Protein 1HM9 (pdb70)

Foldseek 3Di:
DEEEEEEQADPLVQAVDLDRQQQDDAQAGGLLVLVVQLVCLVPHPAYEYEHERCSVVVCVPDVDSHHYFYDPDCQELLVSVVSCCVPQAPDWDKYKYAYSQLNLAHSVNVVVQVVVCVVVVAQKEFEKEFDQQCAQFWAFDADPVRATQFTHGNQQDDPVRNRHGIGGLRIMMHGSHLLVVLSVPFFLPGSSSGGYSRVSSNVCVVVVTGYYYHYDPDRLSSQGDSYVVSSVSSNQVVLLVQVVVVVVQAEAECDSSAERHHDQEAEHHLEYEYGQAHEHDDEYYEHNEYEYHQEHEYCEYAYYCEYEANEYAYQEYHYHQEYADDCEYEEHQEYAEANEYHYHCEYEENEYAEACEYEHECEYHYQEYYYYLEYAAYQEYEAADDPPGGAYDYEYYCEYEAANEYHYPDEYEAANEYEHHNYYHDYYHYHPYYHYHHDDDDDDPPPCVVDPVDPVND/DEEEEEEQADPLVQAVDPDRQQQDDAQAGGLLVLVVQLVVLVVHPAYEYEHEHPSVVVCPPCVPVHHYFYDPDCQELLVSVVSCCVPQAPDWDKYKYAYSQLNLAHSVNVVVQVVVCVVVVAQKEFEKEFDQQCAQFWAFDADPVRATQFTHGNQQDDPVRNRHGIGGLRIMMHGRNLLVVLSVPFFLPGSVSGGYSRCSSNVCVVVVTGYYYHYDPDRLSSQGDSYVVSSVSSNQVVLLVQVVVVVVQAEAECDSSAERHGDQEAEHHLEYEYGQAHEHDDEYYEANEYEYHQEHEYCEYAYYCEYEANEYAYQEYHYYQEYADDCEYEEHQEYAEANEYHAHCEYEENEYAEACEYEHECEYHYQEYYYYLEYAAYQEYEAADDPPGGAYDYEYYCEYEAHNEYHYPPEYEAANEYEHHNYYHDYYHYHPYYHYHHDDDDDDPPPCVVDPVDPVND

Structure (mmCIF, N/CA/C/O backbone):
data_1HM9
#
_entry.id   1HM9
#
_cell.length_a   89.509
_cell.length_b   89.509
_cell.length_c   278.753
_cell.angle_alpha   90.00
_cell.angle_beta   90.00
_cell.angle_gamma   120.00
#
_symmetry.space_group_name_H-M   'H 3'
#
loop_
_entity.id
_entity.type
_entity.pdbx_description
1 polymer 'UDP-N-ACETYLGLUCOSAMINE-1-PHOSPHATE URIDYLTRANSFERASE'
2 non-polymer 'CALCIUM ION'
3 non-polymer 'ACETYL COENZYME *A'
4 non-polymer URIDINE-DIPHOSPHATE-N-ACETYLGLUCOSAMINE
5 water water
#
loop_
_atom_site.group_PDB
_atom_site.id
_atom_site.type_symbol
_atom_site.label_atom_id
_atom_site.label_alt_id
_atom_site.label_comp_id
_atom_site.label_asym_id
_atom_site.label_entity_id
_atom_site.label_seq_id
_atom_site.pdbx_PDB_ins_code
_atom_site.Cartn_x
_atom_site.Cartn_y
_atom_site.Cartn_z
_atom_site.occupancy
_atom_site.B_iso_or_equiv
_atom_site.auth_seq_id
_atom_site.auth_comp_id
_atom_site.auth_asym_id
_atom_site.auth_atom_id
_atom_site.pdbx_PDB_model_num
ATOM 1 N N . SER A 1 11 ? 25.033 16.598 -46.068 1.00 33.12 2 SER A N 1
ATOM 2 C CA . SER A 1 11 ? 25.219 17.355 -44.790 1.00 32.25 2 SER A CA 1
ATOM 3 C C . SER A 1 11 ? 24.936 18.839 -44.933 1.00 31.36 2 SER A C 1
ATOM 4 O O . SER A 1 11 ? 25.224 19.448 -45.969 1.00 28.06 2 SER A O 1
ATOM 7 N N . ASN A 1 12 ? 24.363 19.404 -43.875 1.00 29.89 3 ASN A N 1
ATOM 8 C CA . ASN A 1 12 ? 24.042 20.823 -43.810 1.00 29.39 3 ASN A CA 1
ATOM 9 C C . ASN A 1 12 ? 24.926 21.431 -42.721 1.00 25.44 3 ASN A C 1
ATOM 10 O O . ASN A 1 12 ? 25.111 20.840 -41.657 1.00 23.08 3 ASN A O 1
ATOM 15 N N . PHE A 1 13 ? 25.479 22.605 -42.988 1.00 21.51 4 PHE A N 1
ATOM 16 C CA . PHE A 1 13 ? 26.302 23.272 -41.997 1.00 20.60 4 PHE A CA 1
ATOM 17 C C . PHE A 1 13 ? 25.742 24.667 -41.828 1.00 18.08 4 PHE A C 1
ATOM 18 O O . PHE A 1 13 ? 25.037 25.160 -42.699 1.00 18.24 4 PHE A O 1
ATOM 26 N N . ALA A 1 14 ? 26.072 25.316 -40.719 1.00 19.30 5 ALA A N 1
ATOM 27 C CA . ALA A 1 14 ? 25.577 26.659 -40.501 1.00 17.93 5 ALA A CA 1
ATOM 28 C C . ALA A 1 14 ? 26.663 27.521 -39.874 1.00 17.70 5 ALA A C 1
ATOM 29 O O . ALA A 1 14 ? 27.387 27.082 -38.974 1.00 18.65 5 ALA A O 1
ATOM 31 N N . ILE A 1 15 ? 26.795 28.732 -40.401 1.00 17.02 6 ILE A N 1
ATOM 32 C CA . ILE A 1 15 ? 27.758 29.714 -39.914 1.00 17.47 6 ILE A CA 1
ATOM 33 C C . ILE A 1 15 ? 26.930 30.930 -39.476 1.00 17.76 6 ILE A C 1
ATOM 34 O O . ILE A 1 15 ? 26.144 31.473 -40.261 1.00 17.22 6 ILE A O 1
ATOM 39 N N . ILE A 1 16 ? 27.073 31.322 -38.213 1.00 18.74 7 ILE A N 1
ATOM 40 C CA . ILE A 1 16 ? 26.356 32.486 -37.688 1.00 18.06 7 ILE A CA 1
ATOM 41 C C . ILE A 1 16 ? 27.388 33.582 -37.425 1.00 17.54 7 ILE A C 1
ATOM 42 O O . ILE A 1 16 ? 28.347 33.381 -36.656 1.00 18.90 7 ILE A O 1
ATOM 47 N N . LEU A 1 17 ? 27.196 34.737 -38.057 1.00 17.92 8 LEU A N 1
ATOM 48 C CA . LEU A 1 17 ? 28.135 35.851 -37.893 1.00 19.09 8 LEU A CA 1
ATOM 49 C C . LEU A 1 17 ? 27.742 36.721 -36.711 1.00 20.75 8 LEU A C 1
ATOM 50 O O . LEU A 1 17 ? 26.712 37.389 -36.759 1.00 21.86 8 LEU A O 1
ATOM 55 N N . ALA A 1 18 ? 28.582 36.762 -35.682 1.00 20.98 9 ALA A N 1
ATOM 56 C CA . ALA A 1 18 ? 28.236 37.525 -34.482 1.00 22.40 9 ALA A CA 1
ATOM 57 C C . ALA A 1 18 ? 29.430 38.203 -33.828 1.00 26.35 9 ALA A C 1
ATOM 58 O O . ALA A 1 18 ? 29.463 38.379 -32.602 1.00 25.99 9 ALA A O 1
ATOM 60 N N . ALA A 1 19 ? 30.396 38.611 -34.642 1.00 26.46 10 ALA A N 1
ATOM 61 C CA . ALA A 1 19 ? 31.606 39.209 -34.103 1.00 27.13 10 ALA A CA 1
ATOM 62 C C . ALA A 1 19 ? 31.740 40.698 -34.348 1.00 26.69 10 ALA A C 1
ATOM 63 O O . ALA A 1 19 ? 32.677 41.318 -33.845 1.00 28.80 10 ALA A O 1
ATOM 65 N N . GLY A 1 20 ? 30.805 41.266 -35.108 1.00 27.65 11 GLY A N 1
ATOM 66 C CA . GLY A 1 20 ? 30.846 42.683 -35.438 1.00 29.27 11 GLY A CA 1
ATOM 67 C C . GLY A 1 20 ? 30.778 43.641 -34.263 1.00 31.32 11 GLY A C 1
ATOM 68 O O . GLY A 1 20 ? 30.214 43.326 -33.216 1.00 30.18 11 GLY A O 1
ATOM 69 N N . LYS A 1 21 ? 31.337 44.836 -34.449 1.00 32.96 12 LYS A N 1
ATOM 70 C CA . LYS A 1 21 ? 31.353 45.836 -33.386 1.00 35.20 12 LYS A CA 1
ATOM 71 C C . LYS A 1 21 ? 30.006 46.518 -33.091 1.00 33.73 12 LYS A C 1
ATOM 72 O O . LYS A 1 21 ? 29.776 46.965 -31.967 1.00 34.45 12 LYS A O 1
ATOM 78 N N . GLY A 1 22 ? 29.124 46.589 -34.086 1.00 32.47 13 GLY A N 1
ATOM 79 C CA . GLY A 1 22 ? 27.821 47.214 -33.887 1.00 28.56 13 GLY A CA 1
ATOM 80 C C . GLY A 1 22 ? 27.911 48.668 -33.452 1.00 27.62 13 GLY A C 1
ATOM 81 O O . GLY A 1 22 ? 27.123 49.141 -32.638 1.00 23.54 13 GLY A O 1
ATOM 82 N N . THR A 1 23 ? 28.862 49.392 -34.024 1.00 25.55 14 THR A N 1
ATOM 83 C CA . THR A 1 23 ? 29.070 50.785 -33.648 1.00 26.63 14 THR A CA 1
ATOM 84 C C . THR A 1 23 ? 27.778 51.589 -33.654 1.00 25.54 14 THR A C 1
ATOM 85 O O . THR A 1 23 ? 27.530 52.391 -32.750 1.00 23.41 14 THR A O 1
ATOM 89 N N . ARG A 1 24 ? 26.960 51.341 -34.670 1.00 22.91 15 ARG A N 1
ATOM 90 C CA . ARG A 1 24 ? 25.709 52.045 -34.840 1.00 24.41 15 ARG A CA 1
ATOM 91 C C . ARG A 1 24 ? 24.732 51.783 -33.682 1.00 22.48 15 ARG A C 1
ATOM 92 O O . ARG A 1 24 ? 23.792 52.556 -33.454 1.00 20.92 15 ARG A O 1
ATOM 107 N N . MET A 1 25 ? 24.975 50.719 -32.918 1.00 21.38 16 MET A N 1
ATOM 108 C CA . MET A 1 25 ? 24.108 50.425 -31.788 1.00 22.03 16 MET A CA 1
ATOM 109 C C . MET A 1 25 ? 24.414 51.346 -30.599 1.00 23.53 16 MET A C 1
ATOM 110 O O . MET A 1 25 ? 23.576 51.527 -29.708 1.00 22.90 16 MET A O 1
ATOM 115 N N . LYS A 1 26 ? 25.619 51.912 -30.589 1.00 22.17 17 LYS A N 1
ATOM 116 C CA . LYS A 1 26 ? 26.048 52.805 -29.511 1.00 23.25 17 LYS A CA 1
ATOM 117 C C . LYS A 1 26 ? 25.795 52.152 -28.187 1.00 22.88 17 LYS A C 1
ATOM 118 O O . LYS A 1 26 ? 25.096 52.689 -27.320 1.00 22.43 17 LYS A O 1
ATOM 124 N N . SER A 1 27 ? 26.403 50.989 -28.028 1.00 21.12 18 SER A N 1
ATOM 125 C CA . SER A 1 27 ? 26.212 50.199 -26.842 1.00 23.07 18 SER A CA 1
ATOM 126 C C . SER A 1 27 ? 27.467 49.433 -26.446 1.00 23.93 18 SER A C 1
ATOM 127 O O . SER A 1 27 ? 28.258 49.031 -27.303 1.00 24.03 18 SER A O 1
ATOM 130 N N . ASP A 1 28 ? 27.641 49.227 -25.145 1.00 23.53 19 ASP A N 1
ATOM 131 C CA . ASP A 1 28 ? 28.787 48.464 -24.669 1.00 27.43 19 ASP A CA 1
ATOM 132 C C . ASP A 1 28 ? 28.432 46.989 -24.715 1.00 25.90 19 ASP A C 1
ATOM 133 O O . ASP A 1 28 ? 29.284 46.106 -24.517 1.00 24.00 19 ASP A O 1
ATOM 138 N N . LEU A 1 29 ? 27.155 46.722 -24.956 1.00 24.79 20 LEU A N 1
ATOM 139 C CA . LEU A 1 29 ? 26.710 45.342 -25.069 1.00 24.59 20 LEU A CA 1
ATOM 140 C C . LEU A 1 29 ? 26.759 44.991 -26.541 1.00 23.60 20 LEU A C 1
ATOM 141 O O . LEU A 1 29 ? 26.197 45.720 -27.374 1.00 26.03 20 LEU A O 1
ATOM 146 N N . PRO A 1 30 ? 27.429 43.878 -26.884 1.00 22.41 21 PRO A N 1
ATOM 147 C CA . PRO A 1 30 ? 27.539 43.426 -28.267 1.00 21.44 21 PRO A CA 1
ATOM 148 C C . PRO A 1 30 ? 26.140 43.451 -28.901 1.00 19.65 21 PRO A C 1
ATOM 149 O O . PRO A 1 30 ? 25.170 42.986 -28.305 1.00 19.13 21 PRO A O 1
ATOM 153 N N . LYS A 1 31 ? 26.050 43.974 -30.114 1.00 18.75 22 LYS A N 1
ATOM 154 C CA . LYS A 1 31 ? 24.768 44.087 -30.803 1.00 17.58 22 LYS A CA 1
ATOM 155 C C . LYS A 1 31 ? 23.903 42.824 -30.794 1.00 18.46 22 LYS A C 1
ATOM 156 O O . LYS A 1 31 ? 22.725 42.891 -30.459 1.00 18.12 22 LYS A O 1
ATOM 162 N N . VAL A 1 32 ? 24.475 41.674 -31.142 1.00 18.00 23 VAL A N 1
ATOM 163 C CA . VAL A 1 32 ? 23.662 40.460 -31.202 1.00 16.88 23 VAL A CA 1
ATOM 164 C C . VAL A 1 32 ? 23.080 40.035 -29.858 1.00 16.81 23 VAL A C 1
ATOM 165 O O . VAL A 1 32 ? 22.200 39.196 -29.834 1.00 16.77 23 VAL A O 1
ATOM 169 N N . LEU A 1 33 ? 23.550 40.608 -28.753 1.00 15.25 24 LEU A N 1
ATOM 170 C CA . LEU A 1 33 ? 23.017 40.239 -27.436 1.00 16.24 24 LEU A CA 1
ATOM 171 C C . LEU A 1 33 ? 21.826 41.112 -26.991 1.00 15.72 24 LEU A C 1
ATOM 172 O O . LEU A 1 33 ? 21.179 40.815 -25.967 1.00 15.75 24 LEU A O 1
ATOM 177 N N . HIS A 1 34 ? 21.520 42.168 -27.758 1.00 13.35 25 HIS A N 1
ATOM 178 C CA . HIS A 1 34 ? 20.375 43.002 -27.437 1.00 14.58 25 HIS A CA 1
ATOM 179 C C . HIS A 1 34 ? 19.132 42.128 -27.575 1.00 12.58 25 HIS A C 1
ATOM 180 O O . HIS A 1 34 ? 18.982 41.359 -28.520 1.00 13.27 25 HIS A O 1
ATOM 187 N N . LYS A 1 35 ? 18.241 42.249 -26.611 1.00 12.68 26 LYS A N 1
ATOM 188 C CA . LYS A 1 35 ? 17.041 41.424 -26.599 1.00 13.16 26 LYS A CA 1
ATOM 189 C C . LYS A 1 35 ? 15.851 41.893 -27.434 1.00 12.13 26 LYS A C 1
ATOM 190 O O . LYS A 1 35 ? 15.628 43.087 -27.634 1.00 14.46 26 LYS A O 1
ATOM 198 N N . VAL A 1 36 ? 15.100 40.910 -27.925 1.00 11.46 27 VAL A N 1
ATOM 199 C CA . VAL A 1 36 ? 13.878 41.118 -28.690 1.00 12.23 27 VAL A CA 1
ATOM 200 C C . VAL A 1 36 ? 12.905 40.121 -28.067 1.00 9.34 27 VAL A C 1
ATOM 201 O O . VAL A 1 36 ? 13.131 38.916 -28.106 1.00 13.90 27 VAL A O 1
ATOM 205 N N . ALA A 1 37 ? 11.853 40.634 -27.443 1.00 11.91 28 ALA A N 1
ATOM 206 C CA . ALA A 1 37 ? 10.829 39.806 -26.806 1.00 14.14 28 ALA A CA 1
ATOM 207 C C . ALA A 1 37 ? 11.412 38.845 -25.780 1.00 14.99 28 ALA A C 1
ATOM 208 O O . ALA A 1 37 ? 11.000 37.683 -25.684 1.00 15.04 28 ALA A O 1
ATOM 210 N N . GLY A 1 38 ? 12.408 39.321 -25.044 1.00 15.25 29 GLY A N 1
ATOM 211 C CA . GLY A 1 38 ? 12.963 38.515 -23.972 1.00 16.03 29 GLY A CA 1
ATOM 212 C C . GLY A 1 38 ? 14.229 37.702 -24.144 1.00 17.51 29 GLY A C 1
ATOM 213 O O . GLY A 1 38 ? 14.749 37.210 -23.141 1.00 16.09 29 GLY A O 1
ATOM 214 N N . ILE A 1 39 ? 14.681 37.500 -25.383 1.00 14.06 30 ILE A N 1
ATOM 215 C CA . ILE A 1 39 ? 15.931 36.780 -25.618 1.00 14.06 30 ILE A CA 1
ATOM 216 C C . ILE A 1 39 ? 16.760 37.538 -26.644 1.00 14.16 30 ILE A C 1
ATOM 217 O O . ILE A 1 39 ? 16.223 38.344 -27.424 1.00 14.58 30 ILE A O 1
ATOM 222 N N . SER A 1 40 ? 18.072 37.298 -26.656 1.00 14.01 31 SER A N 1
ATOM 223 C CA . SER A 1 40 ? 18.938 38.001 -27.601 1.00 12.64 31 SER A CA 1
ATOM 224 C C . SER A 1 40 ? 18.598 37.743 -29.057 1.00 15.43 31 SER A C 1
ATOM 225 O O . SER A 1 40 ? 18.057 36.693 -29.408 1.00 13.90 31 SER A O 1
ATOM 228 N N . MET A 1 41 ? 18.926 38.704 -29.916 1.00 15.52 32 MET A N 1
ATOM 229 C CA . MET A 1 41 ? 18.675 38.508 -31.336 1.00 14.32 32 MET A CA 1
ATOM 230 C C . MET A 1 41 ? 19.398 37.221 -31.722 1.00 16.14 32 MET A C 1
ATOM 231 O O . MET A 1 41 ? 18.855 36.398 -32.461 1.00 16.97 32 MET A O 1
ATOM 236 N N . LEU A 1 42 ? 20.614 37.042 -31.199 1.00 14.88 33 LEU A N 1
ATOM 237 C CA . LEU A 1 42 ? 21.413 35.857 -31.517 1.00 16.71 33 LEU A CA 1
ATOM 238 C C . LEU A 1 42 ? 20.659 34.568 -31.203 1.00 17.22 33 LEU A C 1
ATOM 239 O O . LEU A 1 42 ? 20.707 33.597 -31.979 1.00 15.03 33 LEU A O 1
ATOM 244 N N . GLU A 1 43 ? 19.960 34.542 -30.075 1.00 16.22 34 GLU A N 1
ATOM 245 C CA . GLU A 1 43 ? 19.199 33.344 -29.750 1.00 17.36 34 GLU A CA 1
ATOM 246 C C . GLU A 1 43 ? 18.036 33.126 -30.713 1.00 16.97 34 GLU A C 1
ATOM 247 O O . GLU A 1 43 ? 17.713 31.978 -31.022 1.00 17.98 34 GLU A O 1
ATOM 253 N N . HIS A 1 44 ? 17.402 34.191 -31.204 1.00 12.81 35 HIS A N 1
ATOM 254 C CA . HIS A 1 44 ? 16.313 33.980 -32.164 1.00 15.09 35 HIS A CA 1
ATOM 255 C C . HIS A 1 44 ? 16.931 33.343 -33.414 1.00 16.48 35 HIS A C 1
ATOM 256 O O . HIS A 1 44 ? 16.367 32.413 -33.993 1.00 15.72 35 HIS A O 1
ATOM 263 N N . VAL A 1 45 ? 18.091 33.855 -33.820 1.00 15.04 36 VAL A N 1
ATOM 264 C CA . VAL A 1 45 ? 18.792 33.312 -34.994 1.00 16.63 36 VAL A CA 1
ATOM 265 C C . VAL A 1 45 ? 19.156 31.848 -34.741 1.00 15.43 36 VAL A C 1
ATOM 266 O O . VAL A 1 45 ? 18.958 30.992 -35.608 1.00 17.03 36 VAL A O 1
ATOM 270 N N . PHE A 1 46 ? 19.681 31.537 -33.562 1.00 15.93 37 PHE A N 1
ATOM 271 C CA A PHE A 1 46 ? 20.020 30.150 -33.231 0.50 15.93 37 PHE A CA 1
ATOM 272 C CA B PHE A 1 46 ? 20.022 30.155 -33.277 0.50 16.76 37 PHE A CA 1
ATOM 273 C C . PHE A 1 46 ? 18.789 29.261 -33.374 1.00 16.01 37 PHE A C 1
ATOM 274 O O . PHE A 1 46 ? 18.860 28.142 -33.896 1.00 15.74 37 PHE A O 1
ATOM 289 N N . ARG A 1 47 ? 17.651 29.739 -32.878 1.00 15.89 38 ARG A N 1
ATOM 290 C CA . ARG A 1 47 ? 16.438 28.927 -32.965 1.00 16.40 38 ARG A CA 1
ATOM 291 C C . ARG A 1 47 ? 16.042 28.672 -34.422 1.00 16.65 38 ARG A C 1
ATOM 292 O O . ARG A 1 47 ? 15.590 27.587 -34.774 1.00 15.79 38 ARG A O 1
ATOM 300 N N . SER A 1 48 ? 16.195 29.674 -35.276 1.00 14.73 39 SER A N 1
ATOM 301 C CA . SER A 1 48 ? 15.848 29.462 -36.677 1.00 17.16 39 SER A CA 1
ATOM 302 C C . SER A 1 48 ? 16.827 28.484 -37.345 1.00 15.97 39 SER A C 1
ATOM 303 O O . SER A 1 48 ? 16.419 27.605 -38.095 1.00 17.99 39 SER A O 1
ATOM 306 N N . VAL A 1 49 ? 18.117 28.654 -37.067 1.00 16.49 40 VAL A N 1
ATOM 307 C CA . VAL A 1 49 ? 19.148 27.791 -37.641 1.00 15.91 40 VAL A CA 1
ATOM 308 C C . VAL A 1 49 ? 18.848 26.343 -37.247 1.00 18.59 40 VAL A C 1
ATOM 309 O O . VAL A 1 49 ? 19.011 25.424 -38.046 1.00 21.30 40 VAL A O 1
ATOM 313 N N . GLY A 1 50 ? 18.363 26.158 -36.025 1.00 18.84 41 GLY A N 1
ATOM 314 C CA . GLY A 1 50 ? 18.040 24.830 -35.559 1.00 20.50 41 GLY A CA 1
ATOM 315 C C . GLY A 1 50 ? 17.082 24.050 -36.440 1.00 20.80 41 GLY A C 1
ATOM 316 O O . GLY A 1 50 ? 17.127 22.806 -36.464 1.00 20.63 41 GLY A O 1
ATOM 317 N N . ALA A 1 51 ? 16.234 24.763 -37.179 1.00 20.30 42 ALA A N 1
ATOM 318 C CA . ALA A 1 51 ? 15.234 24.137 -38.041 1.00 21.39 42 ALA A CA 1
ATOM 319 C C . ALA A 1 51 ? 15.807 23.362 -39.214 1.00 24.13 42 ALA A C 1
ATOM 320 O O . ALA A 1 51 ? 15.151 22.457 -39.731 1.00 24.33 42 ALA A O 1
ATOM 322 N N . ILE A 1 52 ? 17.011 23.717 -39.654 1.00 22.05 43 ILE A N 1
ATOM 323 C CA . ILE A 1 52 ? 17.604 23.017 -40.782 1.00 23.57 43 ILE A CA 1
ATOM 324 C C . ILE A 1 52 ? 18.486 21.875 -40.284 1.00 24.88 43 ILE A C 1
ATOM 325 O O . ILE A 1 52 ? 19.149 21.205 -41.079 1.00 24.18 43 ILE A O 1
ATOM 330 N N . GLN A 1 53 ? 18.489 21.668 -38.970 1.00 24.45 44 GLN A N 1
ATOM 331 C CA . GLN A 1 53 ? 19.259 20.601 -38.344 1.00 28.43 44 GLN A CA 1
ATOM 332 C C . GLN A 1 53 ? 20.653 20.385 -38.907 1.00 29.12 44 GLN A C 1
ATOM 333 O O . GLN A 1 53 ? 20.996 19.297 -39.380 1.00 29.14 44 GLN A O 1
ATOM 339 N N . PRO A 1 54 ? 21.498 21.416 -38.821 1.00 27.21 45 PRO A N 1
ATOM 340 C CA . PRO A 1 54 ? 22.861 21.305 -39.339 1.00 25.48 45 PRO A CA 1
ATOM 341 C C . PRO A 1 54 ? 23.700 20.298 -38.567 1.00 25.37 45 PRO A C 1
ATOM 342 O O . PRO A 1 54 ? 23.540 20.156 -37.356 1.00 25.71 45 PRO A O 1
ATOM 346 N N . GLU A 1 55 ? 24.590 19.606 -39.275 1.00 22.94 46 GLU A N 1
ATOM 347 C CA . GLU A 1 55 ? 25.477 18.643 -38.652 1.00 24.85 46 GLU A CA 1
ATOM 348 C C . GLU A 1 55 ? 26.538 19.391 -37.870 1.00 25.90 46 GLU A C 1
ATOM 349 O O . GLU A 1 55 ? 27.137 18.866 -36.932 1.00 27.09 46 GLU A O 1
ATOM 355 N N . LYS A 1 56 ? 26.776 20.633 -38.262 1.00 25.07 47 LYS A N 1
ATOM 356 C CA A LYS A 1 56 ? 27.749 21.453 -37.564 0.50 25.31 47 LYS A CA 1
ATOM 357 C CA B LYS A 1 56 ? 27.777 21.462 -37.608 0.50 24.66 47 LYS A CA 1
ATOM 358 C C . LYS A 1 56 ? 27.305 22.907 -37.608 1.00 24.35 47 LYS A C 1
ATOM 359 O O . LYS A 1 56 ? 26.828 23.402 -38.633 1.00 23.18 47 LYS A O 1
ATOM 370 N N . THR A 1 57 ? 27.431 23.571 -36.469 1.00 24.34 48 THR A N 1
ATOM 371 C CA . THR A 1 57 ? 27.049 24.963 -36.372 1.00 25.67 48 THR A CA 1
ATOM 372 C C . THR A 1 57 ? 28.264 25.709 -35.844 1.00 28.27 48 THR A C 1
ATOM 373 O O . THR A 1 57 ? 28.839 25.346 -34.804 1.00 28.48 48 THR A O 1
ATOM 377 N N . VAL A 1 58 ? 28.682 26.734 -36.578 1.00 24.14 49 VAL A N 1
ATOM 378 C CA . VAL A 1 58 ? 29.838 27.495 -36.155 1.00 24.40 49 VAL A CA 1
ATOM 379 C C . VAL A 1 58 ? 29.464 28.972 -36.033 1.00 23.94 49 VAL A C 1
ATOM 380 O O . VAL A 1 58 ? 29.003 29.596 -36.994 1.00 22.48 49 VAL A O 1
ATOM 384 N N . THR A 1 59 ? 29.651 29.517 -34.842 1.00 23.11 50 THR A N 1
ATOM 385 C CA . THR A 1 59 ? 29.326 30.911 -34.585 1.00 23.46 50 THR A CA 1
ATOM 386 C C . THR A 1 59 ? 30.639 31.639 -34.482 1.00 24.67 50 THR A C 1
ATOM 387 O O . THR A 1 59 ? 31.534 31.217 -33.741 1.00 25.22 50 THR A O 1
ATOM 391 N N . VAL A 1 60 ? 30.753 32.716 -35.248 1.00 23.02 51 VAL A N 1
ATOM 392 C CA . VAL A 1 60 ? 31.953 33.533 -35.280 1.00 22.92 51 VAL A CA 1
ATOM 393 C C . VAL A 1 60 ? 31.804 34.679 -34.276 1.00 23.48 51 VAL A C 1
ATOM 394 O O . VAL A 1 60 ? 30.878 35.490 -34.368 1.00 21.79 51 VAL A O 1
ATOM 398 N N . VAL A 1 61 ? 32.720 34.731 -33.316 1.00 24.60 52 VAL A N 1
ATOM 399 C CA . VAL A 1 61 ? 32.711 35.774 -32.306 1.00 26.29 52 VAL A CA 1
ATOM 400 C C . VAL A 1 61 ? 33.986 36.607 -32.420 1.00 28.58 52 VAL A C 1
ATOM 401 O O . VAL A 1 61 ? 34.999 36.162 -32.983 1.00 27.34 52 VAL A O 1
ATOM 405 N N . GLY A 1 62 ? 33.920 37.831 -31.916 1.00 29.34 53 GLY A N 1
ATOM 406 C CA . GLY A 1 62 ? 35.063 38.715 -31.976 1.00 30.89 53 GLY A CA 1
ATOM 407 C C . GLY A 1 62 ? 34.913 39.777 -30.923 1.00 33.77 53 GLY A C 1
ATOM 408 O O . GLY A 1 62 ? 35.436 39.642 -29.818 1.00 33.97 53 GLY A O 1
ATOM 409 N N . HIS A 1 63 ? 34.189 40.833 -31.271 1.00 36.53 54 HIS A N 1
ATOM 410 C CA . HIS A 1 63 ? 33.940 41.935 -30.356 1.00 38.65 54 HIS A CA 1
ATOM 411 C C . HIS A 1 63 ? 33.300 41.403 -29.080 1.00 39.39 54 HIS A C 1
ATOM 412 O O . HIS A 1 63 ? 32.162 40.929 -29.099 1.00 41.52 54 HIS A O 1
ATOM 419 N N . LYS A 1 64 ? 34.032 41.474 -27.973 1.00 39.58 55 LYS A N 1
ATOM 420 C CA . LYS A 1 64 ? 33.530 40.989 -26.690 1.00 39.55 55 LYS A CA 1
ATOM 421 C C . LYS A 1 64 ? 33.058 39.541 -26.806 1.00 39.09 55 LYS A C 1
ATOM 422 O O . LYS A 1 64 ? 31.985 39.178 -26.310 1.00 37.79 55 LYS A O 1
ATOM 428 N N . ALA A 1 65 ? 33.876 38.718 -27.459 1.00 37.45 56 ALA A N 1
ATOM 429 C CA . ALA A 1 65 ? 33.559 37.312 -27.669 1.00 39.13 56 ALA A CA 1
ATOM 430 C C . ALA A 1 65 ? 33.242 36.641 -26.343 1.00 41.30 56 ALA A C 1
ATOM 431 O O . ALA A 1 65 ? 32.421 35.719 -26.271 1.00 39.98 56 ALA A O 1
ATOM 433 N N . GLU A 1 66 ? 33.910 37.113 -25.295 1.00 44.86 57 GLU A N 1
ATOM 434 C CA . GLU A 1 66 ? 33.728 36.591 -23.946 1.00 47.43 57 GLU A CA 1
ATOM 435 C C . GLU A 1 66 ? 32.241 36.507 -23.622 1.00 47.15 57 GLU A C 1
ATOM 436 O O . GLU A 1 66 ? 31.715 35.433 -23.334 1.00 48.07 57 GLU A O 1
ATOM 442 N N . LEU A 1 67 ? 31.573 37.653 -23.682 1.00 46.83 58 LEU A N 1
ATOM 443 C CA . LEU A 1 67 ? 30.142 37.741 -23.409 1.00 47.09 58 LEU A CA 1
ATOM 444 C C . LEU A 1 67 ? 29.265 36.888 -24.314 1.00 46.98 58 LEU A C 1
ATOM 445 O O . LEU A 1 67 ? 28.362 36.197 -23.843 1.00 46.89 58 LEU A O 1
ATOM 450 N N . VAL A 1 68 ? 29.519 36.955 -25.618 1.00 46.61 59 VAL A N 1
ATOM 451 C CA . VAL A 1 68 ? 28.710 36.215 -26.579 1.00 46.04 59 VAL A CA 1
ATOM 452 C C . VAL A 1 68 ? 28.758 34.714 -26.349 1.00 47.44 59 VAL A C 1
ATOM 453 O O . VAL A 1 68 ? 27.735 34.035 -26.439 1.00 47.42 59 VAL A O 1
ATOM 457 N N . GLU A 1 69 ? 29.940 34.196 -26.041 1.00 49.22 60 GLU A N 1
ATOM 458 C CA . GLU A 1 69 ? 30.077 32.769 -25.811 1.00 51.69 60 GLU A CA 1
ATOM 459 C C . GLU A 1 69 ? 29.267 32.298 -24.613 1.00 53.05 60 GLU A C 1
ATOM 460 O O . GLU A 1 69 ? 28.986 31.111 -24.474 1.00 53.54 60 GLU A O 1
ATOM 466 N N . GLU A 1 70 ? 28.900 33.230 -23.744 1.00 54.74 61 GLU A N 1
ATOM 467 C CA . GLU A 1 70 ? 28.100 32.894 -22.577 1.00 56.59 61 GLU A CA 1
ATOM 468 C C . GLU A 1 70 ? 26.803 32.226 -23.039 1.00 57.40 61 GLU A C 1
ATOM 469 O O . GLU A 1 70 ? 26.567 31.039 -22.785 1.00 56.90 61 GLU A O 1
ATOM 475 N N . VAL A 1 71 ? 25.971 33.004 -23.726 1.00 58.34 62 VAL A N 1
ATOM 476 C CA . VAL A 1 71 ? 24.690 32.522 -24.225 1.00 58.29 62 VAL A CA 1
ATOM 477 C C . VAL A 1 71 ? 24.869 31.331 -25.152 1.00 59.25 62 VAL A C 1
ATOM 478 O O . VAL A 1 71 ? 25.456 31.450 -26.229 1.00 58.83 62 VAL A O 1
ATOM 482 N N . LEU A 1 72 ? 24.352 30.183 -24.724 1.00 61.59 63 LEU A N 1
ATOM 483 C CA . LEU A 1 72 ? 24.450 28.950 -25.500 1.00 62.17 63 LEU A CA 1
ATOM 484 C C . LEU A 1 72 ? 25.904 28.659 -25.849 1.00 62.96 63 LEU A C 1
ATOM 485 O O . LEU A 1 72 ? 26.375 28.996 -26.942 1.00 63.53 63 LEU A O 1
ATOM 490 N N . ALA A 1 73 ? 26.605 28.030 -24.908 1.00 62.62 64 ALA A N 1
ATOM 491 C CA . ALA A 1 73 ? 28.010 27.697 -25.085 1.00 61.59 64 ALA A CA 1
ATOM 492 C C . ALA A 1 73 ? 28.228 26.191 -25.216 1.00 60.93 64 ALA A C 1
ATOM 493 O O . ALA A 1 73 ? 29.119 25.624 -24.575 1.00 62.69 64 ALA A O 1
ATOM 495 N N . GLY A 1 74 ? 27.417 25.549 -26.049 1.00 59.22 65 GLY A N 1
ATOM 496 C CA . GLY A 1 74 ? 27.545 24.117 -26.243 1.00 57.22 65 GLY A CA 1
ATOM 497 C C . GLY A 1 74 ? 26.756 23.642 -27.446 1.00 56.20 65 GLY A C 1
ATOM 498 O O . GLY A 1 74 ? 27.123 22.655 -28.090 1.00 56.13 65 GLY A O 1
ATOM 499 N N . GLN A 1 75 ? 25.671 24.349 -27.755 1.00 54.16 66 GLN A N 1
ATOM 500 C CA . GLN A 1 75 ? 24.825 23.999 -28.893 1.00 53.33 66 GLN A CA 1
ATOM 501 C C . GLN A 1 75 ? 25.438 24.465 -30.217 1.00 50.17 66 GLN A C 1
ATOM 502 O O . GLN A 1 75 ? 24.773 24.498 -31.255 1.00 50.21 66 GLN A O 1
ATOM 508 N N . THR A 1 76 ? 26.718 24.807 -30.176 1.00 46.10 67 THR A N 1
ATOM 509 C CA . THR A 1 76 ? 27.416 25.264 -31.366 1.00 42.24 67 THR A CA 1
ATOM 510 C C . THR A 1 76 ? 28.910 25.345 -31.105 1.00 40.41 67 THR A C 1
ATOM 511 O O . THR A 1 76 ? 29.362 25.313 -29.960 1.00 39.69 67 THR A O 1
ATOM 515 N N . GLU A 1 77 ? 29.666 25.428 -32.189 1.00 36.98 68 GLU A N 1
ATOM 516 C CA . GLU A 1 77 ? 31.103 25.564 -32.126 1.00 37.04 68 GLU A CA 1
ATOM 517 C C . GLU A 1 77 ? 31.335 27.060 -32.199 1.00 36.73 68 GLU A C 1
ATOM 518 O O . GLU A 1 77 ? 30.494 27.796 -32.726 1.00 35.55 68 GLU A O 1
ATOM 524 N N . PHE A 1 78 ? 32.462 27.509 -31.660 1.00 35.36 69 PHE A N 1
ATOM 525 C CA . PHE A 1 78 ? 32.812 28.919 -31.675 1.00 36.38 69 PHE A CA 1
ATOM 526 C C . PHE A 1 78 ? 34.163 29.128 -32.334 1.00 35.46 69 PHE A C 1
ATOM 527 O O . PHE A 1 78 ? 35.066 28.298 -32.196 1.00 35.53 69 PHE A O 1
ATOM 535 N N . VAL A 1 79 ? 34.287 30.217 -33.081 1.00 33.32 70 VAL A N 1
ATOM 536 C CA . VAL A 1 79 ? 35.554 30.572 -33.700 1.00 32.06 70 VAL A CA 1
ATOM 537 C C . VAL A 1 79 ? 35.723 32.052 -33.462 1.00 31.87 70 VAL A C 1
ATOM 538 O O . VAL A 1 79 ? 34.779 32.833 -33.584 1.00 28.29 70 VAL A O 1
ATOM 542 N N . THR A 1 80 ? 36.935 32.439 -33.101 1.00 33.19 71 THR A N 1
ATOM 543 C CA . THR A 1 80 ? 37.212 33.831 -32.824 1.00 33.58 71 THR A CA 1
ATOM 544 C C . THR A 1 80 ? 37.755 34.595 -34.023 1.00 34.00 71 THR A C 1
ATOM 545 O O . THR A 1 80 ? 38.620 34.106 -34.759 1.00 35.44 71 THR A O 1
ATOM 549 N N . GLN A 1 81 ? 37.213 35.789 -34.224 1.00 32.28 72 GLN A N 1
ATOM 550 C CA . GLN A 1 81 ? 37.674 36.679 -35.269 1.00 32.75 72 GLN A CA 1
ATOM 551 C C . GLN A 1 81 ? 38.336 37.801 -34.459 1.00 36.04 72 GLN A C 1
ATOM 552 O O . GLN A 1 81 ? 37.648 38.670 -33.925 1.00 35.01 72 GLN A O 1
ATOM 558 N N . SER A 1 82 ? 39.665 37.740 -34.337 1.00 37.26 73 SER A N 1
ATOM 559 C CA . SER A 1 82 ? 40.449 38.725 -33.579 1.00 37.87 73 SER A CA 1
ATOM 560 C C . SER A 1 82 ? 40.150 40.136 -34.039 1.00 36.95 73 SER A C 1
ATOM 561 O O . SER A 1 82 ? 39.896 41.014 -33.231 1.00 38.66 73 SER A O 1
ATOM 566 N N . GLU A 1 83 ? 40.206 40.359 -35.342 1.00 36.81 74 GLU A N 1
ATOM 567 C CA . GLU A 1 83 ? 39.902 41.670 -35.896 1.00 36.85 74 GLU A CA 1
ATOM 568 C C . GLU A 1 83 ? 38.691 41.548 -36.799 1.00 36.40 74 GLU A C 1
ATOM 569 O O . GLU A 1 83 ? 38.623 40.632 -37.623 1.00 35.88 74 GLU A O 1
ATOM 580 N N . GLN A 1 84 ? 37.748 42.475 -36.646 1.00 35.26 75 GLN A N 1
ATOM 581 C CA . GLN A 1 84 ? 36.533 42.497 -37.458 1.00 32.83 75 GLN A CA 1
ATOM 582 C C . GLN A 1 84 ? 36.823 43.156 -38.795 1.00 31.88 75 GLN A C 1
ATOM 583 O O . GLN A 1 84 ? 36.576 44.348 -38.979 1.00 33.71 75 GLN A O 1
ATOM 589 N N . LEU A 1 85 ? 37.334 42.365 -39.734 1.00 28.41 76 LEU A N 1
ATOM 590 C CA . LEU A 1 85 ? 37.682 42.857 -41.055 1.00 29.44 76 LEU A CA 1
ATOM 591 C C . LEU A 1 85 ? 36.584 42.676 -42.105 1.00 27.64 76 LEU A C 1
ATOM 592 O O . LEU A 1 85 ? 36.803 42.934 -43.294 1.00 28.24 76 LEU A O 1
ATOM 597 N N . GLY A 1 86 ? 35.400 42.238 -41.688 1.00 24.92 77 GLY A N 1
ATOM 598 C CA . GLY A 1 86 ? 34.342 42.062 -42.667 1.00 19.88 77 GLY A CA 1
ATOM 599 C C . GLY A 1 86 ? 33.612 40.737 -42.541 1.00 18.02 77 GLY A C 1
ATOM 600 O O . GLY A 1 86 ? 34.134 39.776 -41.958 1.00 20.76 77 GLY A O 1
ATOM 601 N N . THR A 1 87 ? 32.391 40.706 -43.069 1.00 20.94 78 THR A N 1
ATOM 602 C CA . THR A 1 87 ? 31.552 39.517 -43.038 1.00 21.15 78 THR A CA 1
ATOM 603 C C . THR A 1 87 ? 32.255 38.389 -43.780 1.00 22.60 78 THR A C 1
ATOM 604 O O . THR A 1 87 ? 32.221 37.244 -43.350 1.00 18.75 78 THR A O 1
ATOM 608 N N . GLY A 1 88 ? 32.907 38.730 -44.889 1.00 23.73 79 GLY A N 1
ATOM 609 C CA . GLY A 1 88 ? 33.639 37.728 -45.655 1.00 23.21 79 GLY A CA 1
ATOM 610 C C . GLY A 1 88 ? 34.772 37.133 -44.853 1.00 23.68 79 GLY A C 1
ATOM 611 O O . GLY A 1 88 ? 34.983 35.919 -44.870 1.00 23.59 79 GLY A O 1
ATOM 612 N N . HIS A 1 89 ? 35.524 37.992 -44.158 1.00 24.75 80 HIS A N 1
ATOM 613 C CA . HIS A 1 89 ? 36.647 37.575 -43.318 1.00 23.05 80 HIS A CA 1
ATOM 614 C C . HIS A 1 89 ? 36.153 36.735 -42.124 1.00 23.64 80 HIS A C 1
ATOM 615 O O . HIS A 1 89 ? 36.823 35.798 -41.691 1.00 24.87 80 HIS A O 1
ATOM 622 N N . ALA A 1 90 ? 34.984 37.076 -41.587 1.00 22.01 81 ALA A N 1
ATOM 623 C CA . ALA A 1 90 ? 34.405 36.325 -40.472 1.00 21.01 81 ALA A CA 1
ATOM 624 C C . ALA A 1 90 ? 34.159 34.879 -40.919 1.00 20.03 81 ALA A C 1
ATOM 625 O O . ALA A 1 90 ? 34.460 33.934 -40.188 1.00 22.35 81 ALA A O 1
ATOM 627 N N . VAL A 1 91 ? 33.623 34.707 -42.116 1.00 19.90 82 VAL A N 1
ATOM 628 C CA . VAL A 1 91 ? 33.376 33.348 -42.617 1.00 24.11 82 VAL A CA 1
ATOM 629 C C . VAL A 1 91 ? 34.715 32.606 -42.776 1.00 25.50 82 VAL A C 1
ATOM 630 O O . VAL A 1 91 ? 34.798 31.384 -42.598 1.00 23.69 82 VAL A O 1
ATOM 634 N N . MET A 1 92 ? 35.762 33.352 -43.112 1.00 25.42 83 MET A N 1
ATOM 635 C CA . MET A 1 92 ? 37.084 32.755 -43.271 1.00 27.01 83 MET A CA 1
ATOM 636 C C . MET A 1 92 ? 37.540 32.115 -41.962 1.00 29.78 83 MET A C 1
ATOM 637 O O . MET A 1 92 ? 38.222 31.084 -41.960 1.00 28.55 83 MET A O 1
ATOM 642 N N . MET A 1 93 ? 37.173 32.740 -40.843 1.00 29.08 84 MET A N 1
ATOM 643 C CA . MET A 1 93 ? 37.558 32.220 -39.545 1.00 28.12 84 MET A CA 1
ATOM 644 C C . MET A 1 93 ? 37.026 30.796 -39.303 1.00 24.27 84 MET A C 1
ATOM 645 O O . MET A 1 93 ? 37.532 30.082 -38.439 1.00 26.09 84 MET A O 1
ATOM 650 N N . THR A 1 94 ? 36.019 30.375 -40.063 1.00 24.01 85 THR A N 1
ATOM 651 C CA . THR A 1 94 ? 35.480 29.028 -39.875 1.00 24.18 85 THR A CA 1
ATOM 652 C C . THR A 1 94 ? 36.208 27.978 -40.714 1.00 26.04 85 THR A C 1
ATOM 653 O O . THR A 1 94 ? 35.915 26.784 -40.602 1.00 24.77 85 THR A O 1
ATOM 657 N N . GLU A 1 95 ? 37.156 28.418 -41.543 1.00 25.93 86 GLU A N 1
ATOM 658 C CA . GLU A 1 95 ? 37.895 27.497 -42.416 1.00 28.14 86 GLU A CA 1
ATOM 659 C C . GLU A 1 95 ? 38.505 26.305 -41.690 1.00 28.85 86 GLU A C 1
ATOM 660 O O . GLU A 1 95 ? 38.398 25.169 -42.153 1.00 27.38 86 GLU A O 1
ATOM 671 N N . PRO A 1 96 ? 39.122 26.528 -40.522 1.00 30.54 87 PRO A N 1
ATOM 672 C CA . PRO A 1 96 ? 39.704 25.368 -39.846 1.00 32.04 87 PRO A CA 1
ATOM 673 C C . PRO A 1 96 ? 38.707 24.259 -39.550 1.00 33.47 87 PRO A C 1
ATOM 674 O O . PRO A 1 96 ? 39.084 23.092 -39.413 1.00 33.99 87 PRO A O 1
ATOM 678 N N . ILE A 1 97 ? 37.428 24.612 -39.458 1.00 31.76 88 ILE A N 1
ATOM 679 C CA . ILE A 1 97 ? 36.414 23.615 -39.145 1.00 30.18 88 ILE A CA 1
ATOM 680 C C . ILE A 1 97 ? 35.644 23.109 -40.355 1.00 29.07 88 ILE A C 1
ATOM 681 O O . ILE A 1 97 ? 35.344 21.920 -40.459 1.00 32.21 88 ILE A O 1
ATOM 686 N N . LEU A 1 98 ? 35.348 23.998 -41.289 1.00 27.08 89 LEU A N 1
ATOM 687 C CA . LEU A 1 98 ? 34.537 23.611 -42.429 1.00 26.52 89 LEU A CA 1
ATOM 688 C C . LEU A 1 98 ? 35.215 23.447 -43.773 1.00 27.70 89 LEU A C 1
ATOM 689 O O . LEU A 1 98 ? 34.677 22.765 -44.646 1.00 28.89 89 LEU A O 1
ATOM 694 N N . GLU A 1 99 ? 36.382 24.051 -43.955 1.00 26.94 90 GLU A N 1
ATOM 695 C CA . GLU A 1 99 ? 37.038 23.949 -45.255 1.00 30.05 90 GLU A CA 1
ATOM 696 C C . GLU A 1 99 ? 37.282 22.473 -45.533 1.00 31.46 90 GLU A C 1
ATOM 697 O O . GLU A 1 99 ? 37.685 21.730 -44.650 1.00 35.57 90 GLU A O 1
ATOM 708 N N . GLY A 1 100 ? 37.013 22.035 -46.749 1.00 35.01 91 GLY A N 1
ATOM 709 C CA . GLY A 1 100 ? 37.270 20.643 -47.048 1.00 36.57 91 GLY A CA 1
ATOM 710 C C . GLY A 1 100 ? 36.073 19.734 -46.962 1.00 35.34 91 GLY A C 1
ATOM 711 O O . GLY A 1 100 ? 36.079 18.645 -47.542 1.00 35.43 91 GLY A O 1
ATOM 712 N N . LEU A 1 101 ? 35.042 20.159 -46.244 1.00 32.25 92 LEU A N 1
ATOM 713 C CA . LEU A 1 101 ? 33.860 19.322 -46.133 1.00 29.94 92 LEU A CA 1
ATOM 714 C C . LEU A 1 101 ? 32.926 19.552 -47.309 1.00 29.16 92 LEU A C 1
ATOM 715 O O . LEU A 1 101 ? 32.986 20.587 -47.968 1.00 31.57 92 LEU A O 1
ATOM 720 N N . SER A 1 102 ? 32.070 18.572 -47.580 1.00 27.83 93 SER A N 1
ATOM 721 C CA . SER A 1 102 ? 31.099 18.680 -48.662 1.00 27.37 93 SER A CA 1
ATOM 722 C C . SER A 1 102 ? 29.709 18.850 -48.049 1.00 25.50 93 SER A C 1
ATOM 723 O O . SER A 1 102 ? 29.397 18.237 -47.033 1.00 26.88 93 SER A O 1
ATOM 728 N N . GLY A 1 103 ? 28.875 19.669 -48.676 1.00 22.01 94 GLY A N 1
ATOM 729 C CA . GLY A 1 103 ? 27.542 19.892 -48.149 1.00 22.48 94 GLY A CA 1
ATOM 730 C C . GLY A 1 103 ? 27.018 21.275 -48.485 1.00 22.47 94 GLY A C 1
ATOM 731 O O . GLY A 1 103 ? 27.580 21.967 -49.328 1.00 19.64 94 GLY A O 1
ATOM 732 N N . HIS A 1 104 ? 25.935 21.672 -47.824 1.00 22.95 95 HIS A N 1
ATOM 733 C CA . HIS A 1 104 ? 25.311 22.976 -48.047 1.00 21.43 95 HIS A CA 1
ATOM 734 C C . HIS A 1 104 ? 25.533 23.783 -46.786 1.00 18.63 95 HIS A C 1
ATOM 735 O O . HIS A 1 104 ? 25.194 23.347 -45.683 1.00 20.48 95 HIS A O 1
ATOM 742 N N . THR A 1 105 ? 26.088 24.971 -46.934 1.00 18.47 96 THR A N 1
ATOM 743 C CA . THR A 1 105 ? 26.369 25.771 -45.770 1.00 18.19 96 THR A CA 1
ATOM 744 C C . THR A 1 105 ? 25.517 27.017 -45.707 1.00 18.79 96 THR A C 1
ATOM 745 O O . THR A 1 105 ? 25.525 27.840 -46.617 1.00 16.52 96 THR A O 1
ATOM 749 N N . LEU A 1 106 ? 24.762 27.141 -44.626 1.00 19.49 97 LEU A N 1
ATOM 750 C CA . LEU A 1 106 ? 23.935 28.324 -44.432 1.00 19.71 97 LEU A CA 1
ATOM 751 C C . LEU A 1 106 ? 24.820 29.364 -43.763 1.00 17.43 97 LEU A C 1
ATOM 752 O O . LEU A 1 106 ? 25.558 29.051 -42.831 1.00 20.87 97 LEU A O 1
ATOM 757 N N . VAL A 1 107 ? 24.767 30.592 -44.248 1.00 15.39 98 VAL A N 1
ATOM 758 C CA . VAL A 1 107 ? 25.506 31.688 -43.613 1.00 17.61 98 VAL A CA 1
ATOM 759 C C . VAL A 1 107 ? 24.396 32.667 -43.201 1.00 15.16 98 VAL A C 1
ATOM 760 O O . VAL A 1 107 ? 23.549 33.023 -44.012 1.00 15.66 98 VAL A O 1
ATOM 764 N N . ILE A 1 108 ? 24.383 33.074 -41.937 1.00 16.72 99 ILE A N 1
ATOM 765 C CA . ILE A 1 108 ? 23.340 33.987 -41.464 1.00 14.87 99 ILE A CA 1
ATOM 766 C C . ILE A 1 108 ? 23.913 35.012 -40.466 1.00 14.36 99 ILE A C 1
ATOM 767 O O . ILE A 1 108 ? 24.856 34.723 -39.713 1.00 15.06 99 ILE A O 1
ATOM 772 N N . ALA A 1 109 ? 23.355 36.220 -40.467 1.00 15.49 100 ALA A N 1
ATOM 773 C CA . ALA A 1 109 ? 23.829 37.251 -39.541 1.00 18.42 100 ALA A CA 1
ATOM 774 C C . ALA A 1 109 ? 23.147 37.082 -38.180 1.00 17.27 100 ALA A C 1
ATOM 775 O O . ALA A 1 109 ? 22.040 36.543 -38.086 1.00 17.97 100 ALA A O 1
ATOM 777 N N . GLY A 1 110 ? 23.817 37.531 -37.128 1.00 17.68 101 GLY A N 1
ATOM 778 C CA . GLY A 1 110 ? 23.250 37.401 -35.799 1.00 16.36 101 GLY A CA 1
ATOM 779 C C . GLY A 1 110 ? 22.359 38.582 -35.473 1.00 16.48 101 GLY A C 1
ATOM 780 O O . GLY A 1 110 ? 21.811 38.684 -34.365 1.00 17.56 101 GLY A O 1
ATOM 781 N N . ASP A 1 111 ? 22.214 39.484 -36.435 1.00 16.38 102 ASP A N 1
ATOM 782 C CA . ASP A 1 111 ? 21.387 40.670 -36.231 1.00 17.86 102 ASP A CA 1
ATOM 783 C C . ASP A 1 111 ? 20.142 40.748 -37.103 1.00 16.29 102 ASP A C 1
ATOM 784 O O . ASP A 1 111 ? 19.620 41.828 -37.339 1.00 16.01 102 ASP A O 1
ATOM 789 N N . THR A 1 112 ? 19.644 39.588 -37.545 1.00 15.33 103 THR A N 1
ATOM 790 C CA . THR A 1 112 ? 18.436 39.501 -38.375 1.00 12.99 103 THR A CA 1
ATOM 791 C C . THR A 1 112 ? 17.598 38.452 -37.629 1.00 15.42 103 THR A C 1
ATOM 792 O O . THR A 1 112 ? 17.429 37.311 -38.057 1.00 14.03 103 THR A O 1
ATOM 796 N N . PRO A 1 113 ? 17.048 38.857 -36.489 1.00 16.18 104 PRO A N 1
ATOM 797 C CA . PRO A 1 113 ? 16.254 37.994 -35.626 1.00 14.55 104 PRO A CA 1
ATOM 798 C C . PRO A 1 113 ? 14.864 37.605 -36.045 1.00 15.75 104 PRO A C 1
ATOM 799 O O . PRO A 1 113 ? 14.252 36.789 -35.362 1.00 15.00 104 PRO A O 1
ATOM 803 N N . LEU A 1 114 ? 14.363 38.179 -37.140 1.00 13.01 105 LEU A N 1
ATOM 804 C CA . LEU A 1 114 ? 13.019 37.892 -37.573 1.00 13.64 105 LEU A CA 1
ATOM 805 C C . LEU A 1 114 ? 12.959 36.790 -38.617 1.00 16.52 105 LEU A C 1
ATOM 806 O O . LEU A 1 114 ? 11.858 36.328 -38.955 1.00 14.18 105 LEU A O 1
ATOM 811 N N . ILE A 1 115 ? 14.116 36.366 -39.135 1.00 12.76 106 ILE A N 1
ATOM 812 C CA . ILE A 1 115 ? 14.068 35.300 -40.137 1.00 16.62 106 ILE A CA 1
ATOM 813 C C . ILE A 1 115 ? 13.671 34.017 -39.413 1.00 13.11 106 ILE A C 1
ATOM 814 O O . ILE A 1 115 ? 14.283 33.641 -38.396 1.00 15.54 106 ILE A O 1
ATOM 819 N N . THR A 1 116 ? 12.649 33.335 -39.922 1.00 16.82 107 THR A N 1
ATOM 820 C CA . THR A 1 116 ? 12.153 32.119 -39.263 1.00 18.20 107 THR A CA 1
ATOM 821 C C . THR A 1 116 ? 12.813 30.810 -39.700 1.00 19.48 107 THR A C 1
ATOM 822 O O . THR A 1 116 ? 13.408 30.719 -40.788 1.00 16.48 107 THR A O 1
ATOM 826 N N . GLY A 1 117 ? 12.697 29.794 -38.853 1.00 17.51 108 GLY A N 1
ATOM 827 C CA . GLY A 1 117 ? 13.247 28.495 -39.222 1.00 19.60 108 GLY A CA 1
ATOM 828 C C . GLY A 1 117 ? 12.550 27.979 -40.487 1.00 19.52 108 GLY A C 1
ATOM 829 O O . GLY A 1 117 ? 13.173 27.365 -41.354 1.00 20.40 108 GLY A O 1
ATOM 830 N N . GLU A 1 118 ? 11.252 28.238 -40.604 1.00 18.08 109 GLU A N 1
ATOM 831 C CA . GLU A 1 118 ? 10.475 27.817 -41.773 1.00 19.36 109 GLU A CA 1
ATOM 832 C C . GLU A 1 118 ? 11.036 28.454 -43.059 1.00 20.05 109 GLU A C 1
ATOM 833 O O . GLU A 1 118 ? 11.097 27.812 -44.116 1.00 18.38 109 GLU A O 1
ATOM 844 N N . SER A 1 119 ? 11.411 29.729 -42.980 1.00 16.58 110 SER A N 1
ATOM 845 C CA . SER A 1 119 ? 11.979 30.413 -44.145 1.00 18.19 110 SER A CA 1
ATOM 846 C C . SER A 1 119 ? 13.337 29.779 -44.497 1.00 16.27 110 SER A C 1
ATOM 847 O O . SER A 1 119 ? 13.653 29.601 -45.670 1.00 19.64 110 SER A O 1
ATOM 850 N N . LEU A 1 120 ? 14.144 29.467 -43.482 1.00 15.34 111 LEU A N 1
ATOM 851 C CA . LEU A 1 120 ? 15.439 28.835 -43.711 1.00 18.22 111 LEU A CA 1
ATOM 852 C C . LEU A 1 120 ? 15.232 27.471 -44.349 1.00 18.84 111 LEU A C 1
ATOM 853 O O . LEU A 1 120 ? 15.944 27.108 -45.293 1.00 17.28 111 LEU A O 1
ATOM 858 N N . LYS A 1 121 ? 14.264 26.704 -43.850 1.00 18.72 112 LYS A N 1
ATOM 859 C CA . LYS A 1 121 ? 14.014 25.396 -44.459 1.00 21.42 112 LYS A CA 1
ATOM 860 C C . LYS A 1 121 ? 13.586 25.584 -45.910 1.00 19.86 112 LYS A C 1
ATOM 861 O O . LYS A 1 121 ? 14.009 24.812 -46.769 1.00 22.17 112 LYS A O 1
ATOM 867 N N . ASN A 1 122 ? 12.802 26.624 -46.195 1.00 20.24 113 ASN A N 1
ATOM 868 C CA . ASN A 1 122 ? 12.391 26.905 -47.576 1.00 19.85 113 ASN A CA 1
ATOM 869 C C . ASN A 1 122 ? 13.598 27.317 -48.418 1.00 21.25 113 ASN A C 1
ATOM 870 O O . ASN A 1 122 ? 13.707 26.947 -49.590 1.00 22.15 113 ASN A O 1
ATOM 875 N N . LEU A 1 123 ? 14.507 28.075 -47.813 1.00 19.88 114 LEU A N 1
ATOM 876 C CA . LEU A 1 123 ? 15.706 28.524 -48.508 1.00 19.54 114 LEU A CA 1
ATOM 877 C C . LEU A 1 123 ? 16.582 27.337 -48.927 1.00 17.68 114 LEU A C 1
ATOM 878 O O . LEU A 1 123 ? 17.030 27.265 -50.083 1.00 18.33 114 LEU A O 1
ATOM 883 N N . ILE A 1 124 ? 16.819 26.419 -47.985 1.00 17.69 115 ILE A N 1
ATOM 884 C CA . ILE A 1 124 ? 17.614 25.231 -48.225 1.00 21.24 115 ILE A CA 1
ATOM 885 C C . ILE A 1 124 ? 16.962 24.369 -49.302 1.00 23.07 115 ILE A C 1
ATOM 886 O O . ILE A 1 124 ? 17.643 23.892 -50.212 1.00 22.36 115 ILE A O 1
ATOM 891 N N . ASP A 1 125 ? 15.655 24.153 -49.188 1.00 23.00 116 ASP A N 1
ATOM 892 C CA A ASP A 1 125 ? 14.929 23.344 -50.159 0.50 24.20 116 ASP A CA 1
ATOM 893 C CA B ASP A 1 125 ? 14.945 23.334 -50.167 0.50 24.29 116 ASP A CA 1
ATOM 894 C C . ASP A 1 125 ? 15.108 23.903 -51.567 1.00 24.92 116 ASP A C 1
ATOM 895 O O . ASP A 1 125 ? 15.381 23.165 -52.513 1.00 24.85 116 ASP A O 1
ATOM 904 N N . PHE A 1 126 ? 14.941 25.216 -51.696 1.00 22.78 117 PHE A N 1
ATOM 905 C CA . PHE A 1 126 ? 15.074 25.889 -52.978 1.00 23.02 117 PHE A CA 1
ATOM 906 C C . PHE A 1 126 ? 16.508 25.749 -53.527 1.00 22.97 117 PHE A C 1
ATOM 907 O O . PHE A 1 126 ? 16.707 25.508 -54.720 1.00 24.29 117 PHE A O 1
ATOM 915 N N . HIS A 1 127 ? 17.500 25.892 -52.661 1.00 22.37 118 HIS A N 1
ATOM 916 C CA . HIS A 1 127 ? 18.904 25.781 -53.071 1.00 22.94 118 HIS A CA 1
ATOM 917 C C . HIS A 1 127 ? 19.151 24.402 -53.697 1.00 25.31 118 HIS A C 1
ATOM 918 O O . HIS A 1 127 ? 19.795 24.284 -54.740 1.00 24.49 118 HIS A O 1
ATOM 925 N N . ILE A 1 128 ? 18.640 23.373 -53.027 1.00 24.27 119 ILE A N 1
ATOM 926 C CA . ILE A 1 128 ? 18.784 21.995 -53.470 1.00 26.83 119 ILE A CA 1
ATOM 927 C C . ILE A 1 128 ? 18.029 21.705 -54.764 1.00 28.26 119 ILE A C 1
ATOM 928 O O . ILE A 1 128 ? 18.614 21.200 -55.720 1.00 27.66 119 ILE A O 1
ATOM 933 N N . ASN A 1 129 ? 16.740 22.028 -54.803 1.00 29.41 120 ASN A N 1
ATOM 934 C CA . ASN A 1 129 ? 15.947 21.764 -55.999 1.00 31.27 120 ASN A CA 1
ATOM 935 C C . ASN A 1 129 ? 16.453 22.488 -57.244 1.00 32.28 120 ASN A C 1
ATOM 936 O O . ASN A 1 129 ? 16.383 21.942 -58.345 1.00 32.41 120 ASN A O 1
ATOM 941 N N . HIS A 1 130 ? 16.963 23.705 -57.082 1.00 28.52 121 HIS A N 1
ATOM 942 C CA . HIS A 1 130 ? 17.453 24.457 -58.229 1.00 29.54 121 HIS A CA 1
ATOM 943 C C . HIS A 1 130 ? 18.914 24.142 -58.506 1.00 28.35 121 HIS A C 1
ATOM 944 O O . HIS A 1 130 ? 19.477 24.608 -59.486 1.00 28.20 121 HIS A O 1
ATOM 951 N N . LYS A 1 131 ? 19.512 23.355 -57.624 1.00 27.60 122 LYS A N 1
ATOM 952 C CA . LYS A 1 131 ? 20.903 22.949 -57.755 1.00 29.01 122 LYS A CA 1
ATOM 953 C C . LYS A 1 131 ? 21.830 24.161 -57.889 1.00 29.09 122 LYS A C 1
ATOM 954 O O . LYS A 1 131 ? 22.701 24.201 -58.756 1.00 28.97 122 LYS A O 1
ATOM 960 N N . ASN A 1 132 ? 21.649 25.154 -57.019 1.00 26.85 123 ASN A N 1
ATOM 961 C CA . ASN A 1 132 ? 22.484 26.349 -57.069 1.00 24.40 123 ASN A CA 1
ATOM 962 C C . ASN A 1 132 ? 23.800 26.122 -56.343 1.00 22.69 123 ASN A C 1
ATOM 963 O O . ASN A 1 132 ? 23.917 25.258 -55.471 1.00 22.35 123 ASN A O 1
ATOM 968 N N . VAL A 1 133 ? 24.806 26.903 -56.703 1.00 20.35 124 VAL A N 1
ATOM 969 C CA . VAL A 1 133 ? 26.065 26.829 -55.985 1.00 17.54 124 VAL A CA 1
ATOM 970 C C . VAL A 1 133 ? 25.862 27.860 -54.854 1.00 17.45 124 VAL A C 1
ATOM 971 O O . VAL A 1 133 ? 26.441 27.750 -53.781 1.00 19.07 124 VAL A O 1
ATOM 975 N N . ALA A 1 134 ? 25.013 28.848 -55.107 1.00 16.87 125 ALA A N 1
ATOM 976 C CA . ALA A 1 134 ? 24.697 29.852 -54.085 1.00 19.88 125 ALA A CA 1
ATOM 977 C C . ALA A 1 134 ? 23.270 30.373 -54.233 1.00 17.50 125 ALA A C 1
ATOM 978 O O . ALA A 1 134 ? 22.814 30.689 -55.340 1.00 17.86 125 ALA A O 1
ATOM 980 N N . THR A 1 135 ? 22.565 30.446 -53.105 1.00 17.80 126 THR A N 1
ATOM 981 C CA . THR A 1 135 ? 21.211 30.959 -53.107 1.00 17.99 126 THR A CA 1
ATOM 982 C C . THR A 1 135 ? 21.202 32.051 -52.046 1.00 16.43 126 THR A C 1
ATOM 983 O O . THR A 1 135 ? 21.688 31.847 -50.922 1.00 16.15 126 THR A O 1
ATOM 987 N N . ILE A 1 136 ? 20.677 33.210 -52.420 1.00 16.41 127 ILE A N 1
ATOM 988 C CA . ILE A 1 136 ? 20.605 34.363 -51.527 1.00 17.20 127 ILE A CA 1
ATOM 989 C C . ILE A 1 136 ? 19.167 34.510 -51.065 1.00 15.47 127 ILE A C 1
ATOM 990 O O . ILE A 1 136 ? 18.238 34.415 -51.864 1.00 18.95 127 ILE A O 1
ATOM 995 N N . LEU A 1 137 ? 18.971 34.742 -49.776 1.00 15.68 128 LEU A N 1
ATOM 996 C CA . LEU A 1 137 ? 17.611 34.940 -49.269 1.00 15.46 128 LEU A CA 1
ATOM 997 C C . LEU A 1 137 ? 17.373 36.439 -49.480 1.00 16.14 128 LEU A C 1
ATOM 998 O O . LEU A 1 137 ? 18.105 37.262 -48.933 1.00 17.49 128 LEU A O 1
ATOM 1003 N N . THR A 1 138 ? 16.339 36.792 -50.236 1.00 18.25 129 THR A N 1
ATOM 1004 C CA . THR A 1 138 ? 16.085 38.199 -50.537 1.00 20.57 129 THR A CA 1
ATOM 1005 C C . THR A 1 138 ? 14.678 38.653 -50.161 1.00 22.12 129 THR A C 1
ATOM 1006 O O . THR A 1 138 ? 13.819 37.845 -49.806 1.00 20.84 129 THR A O 1
ATOM 1010 N N . ALA A 1 139 ? 14.463 39.967 -50.222 1.00 22.96 130 ALA A N 1
ATOM 1011 C CA . ALA A 1 139 ? 13.152 40.549 -49.953 1.00 23.32 130 ALA A CA 1
ATOM 1012 C C . ALA A 1 139 ? 13.098 41.889 -50.675 1.00 25.44 130 ALA A C 1
ATOM 1013 O O . ALA A 1 139 ? 14.085 42.341 -51.259 1.00 25.99 130 ALA A O 1
ATOM 1015 N N . GLU A 1 140 ? 11.936 42.514 -50.659 1.00 28.55 131 GLU A N 1
ATOM 1016 C CA . GLU A 1 140 ? 11.792 43.817 -51.283 1.00 30.98 131 GLU A CA 1
ATOM 1017 C C . GLU A 1 140 ? 11.376 44.825 -50.223 1.00 30.19 131 GLU A C 1
ATOM 1018 O O . GLU A 1 140 ? 10.638 44.490 -49.302 1.00 29.93 131 GLU A O 1
ATOM 1024 N N . THR A 1 141 ? 11.873 46.050 -50.335 1.00 29.74 132 THR A N 1
ATOM 1025 C CA . THR A 1 141 ? 11.506 47.091 -49.388 1.00 32.12 132 THR A CA 1
ATOM 1026 C C . THR A 1 141 ? 11.594 48.459 -50.046 1.00 32.58 132 THR A C 1
ATOM 1027 O O . THR A 1 141 ? 12.447 48.692 -50.901 1.00 32.45 132 THR A O 1
ATOM 1031 N N . ASP A 1 142 ? 10.714 49.369 -49.643 1.00 35.33 133 ASP A N 1
ATOM 1032 C CA . ASP A 1 142 ? 10.726 50.715 -50.202 1.00 36.91 133 ASP A CA 1
ATOM 1033 C C . ASP A 1 142 ? 11.876 51.514 -49.608 1.00 36.42 133 ASP A C 1
ATOM 1034 O O . ASP A 1 142 ? 12.328 52.487 -50.199 1.00 36.95 133 ASP A O 1
ATOM 1039 N N . ASN A 1 143 ? 12.386 51.068 -48.463 1.00 34.65 134 ASN A N 1
ATOM 1040 C CA . ASN A 1 143 ? 13.488 51.754 -47.798 1.00 34.90 134 ASN A CA 1
ATOM 1041 C C . ASN A 1 143 ? 14.692 50.813 -47.631 1.00 32.42 134 ASN A C 1
ATOM 1042 O O . ASN A 1 143 ? 14.967 50.315 -46.530 1.00 29.63 134 ASN A O 1
ATOM 1047 N N . PRO A 1 144 ? 15.430 50.567 -48.731 1.00 29.92 135 PRO A N 1
ATOM 1048 C CA . PRO A 1 144 ? 16.606 49.686 -48.749 1.00 27.29 135 PRO A CA 1
ATOM 1049 C C . PRO A 1 144 ? 17.897 50.283 -48.225 1.00 26.97 135 PRO A C 1
ATOM 1050 O O . PRO A 1 144 ? 18.930 49.627 -48.242 1.00 21.80 135 PRO A O 1
ATOM 1054 N N . PHE A 1 145 ? 17.847 51.526 -47.745 1.00 25.96 136 PHE A N 1
ATOM 1055 C CA . PHE A 1 145 ? 19.057 52.160 -47.248 1.00 26.22 136 PHE A CA 1
ATOM 1056 C C . PHE A 1 145 ? 19.829 51.262 -46.287 1.00 24.51 136 PHE A C 1
ATOM 1057 O O . PHE A 1 145 ? 19.259 50.720 -45.342 1.00 24.43 136 PHE A O 1
ATOM 1065 N N . GLY A 1 146 ? 21.125 51.117 -46.541 1.00 22.51 137 GLY A N 1
ATOM 1066 C CA . GLY A 1 146 ? 21.997 50.314 -45.687 1.00 21.90 137 GLY A CA 1
ATOM 1067 C C . GLY A 1 146 ? 22.124 48.834 -46.035 1.00 18.73 137 GLY A C 1
ATOM 1068 O O . GLY A 1 146 ? 23.057 48.170 -45.558 1.00 21.22 137 GLY A O 1
ATOM 1069 N N . TYR A 1 147 ? 21.183 48.334 -46.833 1.00 18.63 138 TYR A N 1
ATOM 1070 C CA . TYR A 1 147 ? 21.155 46.934 -47.272 1.00 20.86 138 TYR A CA 1
ATOM 1071 C C . TYR A 1 147 ? 21.885 46.733 -48.591 1.00 22.21 138 TYR A C 1
ATOM 1072 O O . TYR A 1 147 ? 21.883 47.615 -49.453 1.00 24.23 138 TYR A O 1
ATOM 1081 N N . GLY A 1 148 ? 22.497 45.567 -48.760 1.00 24.07 139 GLY A N 1
ATOM 1082 C CA . GLY A 1 148 ? 23.116 45.287 -50.046 1.00 24.49 139 GLY A CA 1
ATOM 1083 C C . GLY A 1 148 ? 21.964 45.163 -51.033 1.00 23.28 139 GLY A C 1
ATOM 1084 O O . GLY A 1 148 ? 20.876 44.650 -50.686 1.00 23.62 139 GLY A O 1
ATOM 1085 N N . ARG A 1 149 ? 22.174 45.641 -52.259 1.00 22.48 140 ARG A N 1
ATOM 1086 C CA . ARG A 1 149 ? 21.151 45.578 -53.291 1.00 23.18 140 ARG A CA 1
ATOM 1087 C C . ARG A 1 149 ? 21.427 44.400 -54.219 1.00 21.58 140 ARG A C 1
ATOM 1088 O O . ARG A 1 149 ? 22.586 44.111 -54.527 1.00 23.15 140 ARG A O 1
ATOM 1096 N N . ILE A 1 150 ? 20.375 43.721 -54.648 1.00 21.85 141 ILE A N 1
ATOM 1097 C CA . ILE A 1 150 ? 20.531 42.574 -55.546 1.00 24.39 141 ILE A CA 1
ATOM 1098 C C . ILE A 1 150 ? 20.554 43.054 -57.001 1.00 25.18 141 ILE A C 1
ATOM 1099 O O . ILE A 1 150 ? 19.510 43.418 -57.541 1.00 24.02 141 ILE A O 1
ATOM 1104 N N . VAL A 1 151 ? 21.734 43.042 -57.631 1.00 26.23 142 VAL A N 1
ATOM 1105 C CA . VAL A 1 151 ? 21.840 43.477 -59.026 1.00 27.16 142 VAL A CA 1
ATOM 1106 C C . VAL A 1 151 ? 21.574 42.323 -59.998 1.00 30.02 142 VAL A C 1
ATOM 1107 O O . VAL A 1 151 ? 22.232 41.279 -59.942 1.00 27.66 142 VAL A O 1
ATOM 1111 N N . ARG A 1 152 ? 20.603 42.514 -60.884 1.00 29.86 143 ARG A N 1
ATOM 1112 C CA . ARG A 1 152 ? 20.269 41.507 -61.874 1.00 34.33 143 ARG A CA 1
ATOM 1113 C C . ARG A 1 152 ? 20.403 42.084 -63.290 1.00 38.19 143 ARG A C 1
ATOM 1114 O O . ARG A 1 152 ? 20.557 43.300 -63.468 1.00 37.37 143 ARG A O 1
ATOM 1122 N N . ASN A 1 153 ? 20.350 41.212 -64.293 1.00 41.34 144 ASN A N 1
ATOM 1123 C CA . ASN A 1 153 ? 20.417 41.668 -65.680 1.00 43.47 144 ASN A CA 1
ATOM 1124 C C . ASN A 1 153 ? 19.013 41.637 -66.257 1.00 44.75 144 ASN A C 1
ATOM 1125 O O . ASN A 1 153 ? 18.055 41.291 -65.556 1.00 44.25 144 ASN A O 1
ATOM 1130 N N . ASP A 1 154 ? 18.895 41.985 -67.536 1.00 47.59 145 ASP A N 1
ATOM 1131 C CA . ASP A 1 154 ? 17.600 42.008 -68.216 1.00 49.39 145 ASP A CA 1
ATOM 1132 C C . ASP A 1 154 ? 16.877 40.665 -68.110 1.00 49.13 145 ASP A C 1
ATOM 1133 O O . ASP A 1 154 ? 15.643 40.600 -68.164 1.00 49.14 145 ASP A O 1
ATOM 1138 N N . ASN A 1 155 ? 17.645 39.591 -67.959 1.00 48.47 146 ASN A N 1
ATOM 1139 C CA . ASN A 1 155 ? 17.051 38.264 -67.849 1.00 48.58 146 ASN A CA 1
ATOM 1140 C C . ASN A 1 155 ? 16.801 37.882 -66.397 1.00 47.34 146 ASN A C 1
ATOM 1141 O O . ASN A 1 155 ? 16.613 36.704 -66.084 1.00 47.55 146 ASN A O 1
ATOM 1146 N N . ALA A 1 156 ? 16.810 38.880 -65.513 1.00 45.26 147 ALA A N 1
ATOM 1147 C CA . ALA A 1 156 ? 16.575 38.656 -64.089 1.00 43.73 147 ALA A CA 1
ATOM 1148 C C . ALA A 1 156 ? 17.613 37.729 -63.455 1.00 42.99 147 ALA A C 1
ATOM 1149 O O . ALA A 1 156 ? 17.351 37.098 -62.427 1.00 44.35 147 ALA A O 1
ATOM 1151 N N . GLU A 1 157 ? 18.790 37.645 -64.066 1.00 41.14 148 GLU A N 1
ATOM 1152 C CA . GLU A 1 157 ? 19.852 36.797 -63.536 1.00 39.15 148 GLU A CA 1
ATOM 1153 C C . GLU A 1 157 ? 20.694 37.571 -62.524 1.00 36.90 148 GLU A C 1
ATOM 1154 O O . GLU A 1 157 ? 21.082 38.724 -62.766 1.00 36.06 148 GLU A O 1
ATOM 1160 N N . VAL A 1 158 ? 20.991 36.931 -61.397 1.00 32.52 149 VAL A N 1
ATOM 1161 C CA . VAL A 1 158 ? 21.781 37.575 -60.370 1.00 31.19 149 VAL A CA 1
ATOM 1162 C C . VAL A 1 158 ? 23.231 37.807 -60.782 1.00 30.57 149 VAL A C 1
ATOM 1163 O O . VAL A 1 158 ? 23.982 36.864 -61.038 1.00 29.23 149 VAL A O 1
ATOM 1167 N N . LEU A 1 159 ? 23.616 39.076 -60.830 1.00 28.85 150 LEU A N 1
ATOM 1168 C CA . LEU A 1 159 ? 24.965 39.464 -61.198 1.00 28.20 150 LEU A CA 1
ATOM 1169 C C . LEU A 1 159 ? 25.877 39.643 -59.996 1.00 28.69 150 LEU A C 1
ATOM 1170 O O . LEU A 1 159 ? 27.047 39.244 -60.011 1.00 26.13 150 LEU A O 1
ATOM 1175 N N . ARG A 1 160 ? 25.342 40.260 -58.948 1.00 25.74 151 ARG A N 1
ATOM 1176 C CA . ARG A 1 160 ? 26.142 40.506 -57.765 1.00 24.39 151 ARG A CA 1
ATOM 1177 C C . ARG A 1 160 ? 25.311 41.240 -56.746 1.00 21.48 151 ARG A C 1
ATOM 1178 O O . ARG A 1 160 ? 24.155 41.550 -56.979 1.00 22.54 151 ARG A O 1
ATOM 1186 N N . ILE A 1 161 ? 25.942 41.534 -55.625 1.00 23.27 152 ILE A N 1
ATOM 1187 C CA . ILE A 1 161 ? 25.306 42.263 -54.544 1.00 19.40 152 ILE A CA 1
ATOM 1188 C C . ILE A 1 161 ? 26.178 43.477 -54.330 1.00 21.34 152 ILE A C 1
ATOM 1189 O O . ILE A 1 161 ? 27.392 43.345 -54.216 1.00 24.03 152 ILE A O 1
ATOM 1194 N N . VAL A 1 162 ? 25.575 44.661 -54.290 1.00 23.01 153 VAL A N 1
ATOM 1195 C CA . VAL A 1 162 ? 26.372 45.859 -54.061 1.00 24.73 153 VAL A CA 1
ATOM 1196 C C . VAL A 1 162 ? 26.019 46.548 -52.731 1.00 22.30 153 VAL A C 1
ATOM 1197 O O . VAL A 1 162 ? 24.870 46.834 -52.459 1.00 22.74 153 VAL A O 1
ATOM 1201 N N . GLU A 1 163 ? 27.023 46.803 -51.908 1.00 25.00 154 GLU A N 1
ATOM 1202 C CA . GLU A 1 163 ? 26.784 47.436 -50.619 1.00 25.90 154 GLU A CA 1
ATOM 1203 C C . GLU A 1 163 ? 26.425 48.917 -50.734 1.00 30.59 154 GLU A C 1
ATOM 1204 O O . GLU A 1 163 ? 26.842 49.599 -51.678 1.00 30.16 154 GLU A O 1
ATOM 1210 N N . GLN A 1 164 ? 25.635 49.398 -49.771 1.00 30.22 155 GLN A N 1
ATOM 1211 C CA . GLN A 1 164 ? 25.193 50.793 -49.727 1.00 31.12 155 GLN A CA 1
ATOM 1212 C C . GLN A 1 164 ? 26.365 51.763 -49.918 1.00 28.17 155 GLN A C 1
ATOM 1213 O O . GLN A 1 164 ? 26.311 52.630 -50.770 1.00 31.74 155 GLN A O 1
ATOM 1219 N N . LYS A 1 165 ? 27.419 51.608 -49.124 1.00 31.44 156 LYS A N 1
ATOM 1220 C CA . LYS A 1 165 ? 28.595 52.482 -49.215 1.00 34.26 156 LYS A CA 1
ATOM 1221 C C . LYS A 1 165 ? 29.244 52.463 -50.609 1.00 35.99 156 LYS A C 1
ATOM 1222 O O . LYS A 1 165 ? 29.678 53.495 -51.122 1.00 37.10 156 LYS A O 1
ATOM 1228 N N . ASP A 1 166 ? 29.301 51.283 -51.212 1.00 34.65 157 ASP A N 1
ATOM 1229 C CA . ASP A 1 166 ? 29.918 51.101 -52.527 1.00 35.38 157 ASP A CA 1
ATOM 1230 C C . ASP A 1 166 ? 28.957 51.338 -53.685 1.00 35.12 157 ASP A C 1
ATOM 1231 O O . ASP A 1 166 ? 29.381 51.418 -54.838 1.00 39.29 157 ASP A O 1
ATOM 1236 N N . ALA A 1 167 ? 27.673 51.462 -53.399 1.00 32.93 158 ALA A N 1
ATOM 1237 C CA . ALA A 1 167 ? 26.709 51.641 -54.473 1.00 32.53 158 ALA A CA 1
ATOM 1238 C C . ALA A 1 167 ? 26.750 53.001 -55.132 1.00 37.59 158 ALA A C 1
ATOM 1239 O O . ALA A 1 167 ? 27.108 54.005 -54.511 1.00 34.76 158 ALA A O 1
ATOM 1241 N N . THR A 1 168 ? 26.384 53.021 -56.409 1.00 39.45 159 THR A N 1
ATOM 1242 C CA . THR A 1 168 ? 26.348 54.267 -57.152 1.00 43.44 159 THR A CA 1
ATOM 1243 C C . THR A 1 168 ? 24.956 54.790 -56.893 1.00 44.95 159 THR A C 1
ATOM 1244 O O . THR A 1 168 ? 24.108 54.076 -56.342 1.00 47.24 159 THR A O 1
ATOM 1248 N N . ASP A 1 169 ? 24.722 56.033 -57.291 1.00 44.05 160 ASP A N 1
ATOM 1249 C CA . ASP A 1 169 ? 23.421 56.646 -57.116 1.00 42.24 160 ASP A CA 1
ATOM 1250 C C . ASP A 1 169 ? 22.336 55.790 -57.774 1.00 40.03 160 ASP A C 1
ATOM 1251 O O . ASP A 1 169 ? 21.233 55.661 -57.249 1.00 39.93 160 ASP A O 1
ATOM 1256 N N . PHE A 1 170 ? 22.658 55.203 -58.918 1.00 38.77 161 PHE A N 1
ATOM 1257 C CA . PHE A 1 170 ? 21.704 54.364 -59.657 1.00 40.41 161 PHE A CA 1
ATOM 1258 C C . PHE A 1 170 ? 21.356 53.046 -58.964 1.00 40.79 161 PHE A C 1
ATOM 1259 O O . PHE A 1 170 ? 20.190 52.644 -58.915 1.00 40.24 161 PHE A O 1
ATOM 1267 N N . GLU A 1 171 ? 22.371 52.363 -58.443 1.00 40.58 162 GLU A N 1
ATOM 1268 C CA . GLU A 1 171 ? 22.150 51.078 -57.765 1.00 39.23 162 GLU A CA 1
ATOM 1269 C C . GLU A 1 171 ? 21.342 51.258 -56.467 1.00 39.44 162 GLU A C 1
ATOM 1270 O O . GLU A 1 171 ? 20.584 50.369 -56.048 1.00 39.60 162 GLU A O 1
ATOM 1276 N N . LYS A 1 172 ? 21.489 52.417 -55.836 1.00 38.69 163 LYS A N 1
ATOM 1277 C CA . LYS A 1 172 ? 20.760 52.676 -54.598 1.00 37.12 163 LYS A CA 1
ATOM 1278 C C . LYS A 1 172 ? 19.240 52.612 -54.771 1.00 35.03 163 LYS A C 1
ATOM 1279 O O . LYS A 1 172 ? 18.519 52.386 -53.793 1.00 37.30 163 LYS A O 1
ATOM 1285 N N . GLN A 1 173 ? 18.746 52.789 -55.996 1.00 33.43 164 GLN A N 1
ATOM 1286 C CA A GLN A 1 173 ? 17.305 52.742 -56.243 0.50 31.87 164 GLN A CA 1
ATOM 1287 C CA B GLN A 1 173 ? 17.305 52.748 -56.247 0.50 31.36 164 GLN A CA 1
ATOM 1288 C C . GLN A 1 173 ? 16.760 51.316 -56.303 1.00 31.73 164 GLN A C 1
ATOM 1289 O O . GLN A 1 173 ? 15.552 51.100 -56.443 1.00 28.85 164 GLN A O 1
ATOM 1300 N N . ILE A 1 174 ? 17.642 50.328 -56.203 1.00 31.26 165 ILE A N 1
ATOM 1301 C CA . ILE A 1 174 ? 17.174 48.942 -56.238 1.00 29.66 165 ILE A CA 1
ATOM 1302 C C . ILE A 1 174 ? 16.422 48.636 -54.936 1.00 29.68 165 ILE A C 1
ATOM 1303 O O . ILE A 1 174 ? 16.931 48.908 -53.858 1.00 32.42 165 ILE A O 1
ATOM 1308 N N . LYS A 1 175 ? 15.225 48.077 -55.058 1.00 30.17 166 LYS A N 1
ATOM 1309 C CA . LYS A 1 175 ? 14.366 47.723 -53.922 1.00 32.96 166 LYS A CA 1
ATOM 1310 C C . LYS A 1 175 ? 14.595 46.299 -53.395 1.00 33.63 166 LYS A C 1
ATOM 1311 O O . LYS A 1 175 ? 14.175 45.976 -52.271 1.00 29.40 166 LYS A O 1
ATOM 1322 N N . GLU A 1 176 ? 15.196 45.438 -54.221 1.00 31.37 167 GLU A N 1
ATOM 1323 C CA . GLU A 1 176 ? 15.441 44.052 -53.821 1.00 29.67 167 GLU A CA 1
ATOM 1324 C C . GLU A 1 176 ? 16.716 44.014 -53.005 1.00 27.02 167 GLU A C 1
ATOM 1325 O O . GLU A 1 176 ? 17.793 44.354 -53.495 1.00 25.28 167 GLU A O 1
ATOM 1331 N N . ILE A 1 177 ? 16.595 43.578 -51.756 1.00 22.41 168 ILE A N 1
ATOM 1332 C CA . ILE A 1 177 ? 17.744 43.570 -50.883 1.00 21.51 168 ILE A CA 1
ATOM 1333 C C . ILE A 1 177 ? 18.247 42.219 -50.450 1.00 19.01 168 ILE A C 1
ATOM 1334 O O . ILE A 1 177 ? 17.517 41.233 -50.464 1.00 22.45 168 ILE A O 1
ATOM 1339 N N . ASN A 1 178 ? 19.514 42.193 -50.069 1.00 19.96 169 ASN A N 1
ATOM 1340 C CA . ASN A 1 178 ? 20.163 40.993 -49.567 1.00 20.84 169 ASN A CA 1
ATOM 1341 C C . ASN A 1 178 ? 19.841 40.934 -48.063 1.00 20.40 169 ASN A C 1
ATOM 1342 O O . ASN A 1 178 ? 20.090 41.908 -47.355 1.00 19.17 169 ASN A O 1
ATOM 1347 N N . THR A 1 179 ? 19.275 39.825 -47.587 1.00 18.11 170 THR A N 1
ATOM 1348 C CA . THR A 1 179 ? 18.951 39.710 -46.170 1.00 15.84 170 THR A CA 1
ATOM 1349 C C . THR A 1 179 ? 20.161 39.353 -45.322 1.00 17.92 170 THR A C 1
ATOM 1350 O O . THR A 1 179 ? 20.072 39.377 -44.094 1.00 17.90 170 THR A O 1
ATOM 1354 N N . GLY A 1 180 ? 21.278 39.006 -45.957 1.00 17.70 171 GLY A N 1
ATOM 1355 C CA . GLY A 1 180 ? 22.444 38.613 -45.193 1.00 17.19 171 GLY A CA 1
ATOM 1356 C C . GLY A 1 180 ? 22.434 37.114 -44.886 1.00 16.43 171 GLY A C 1
ATOM 1357 O O . GLY A 1 180 ? 23.285 36.619 -44.150 1.00 15.28 171 GLY A O 1
ATOM 1358 N N . THR A 1 181 ? 21.465 36.393 -45.442 1.00 14.89 172 THR A N 1
ATOM 1359 C CA . THR A 1 181 ? 21.373 34.948 -45.257 1.00 14.77 172 THR A CA 1
ATOM 1360 C C . THR A 1 181 ? 21.516 34.295 -46.632 1.00 16.05 172 THR A C 1
ATOM 1361 O O . THR A 1 181 ? 20.941 34.787 -47.628 1.00 16.89 172 THR A O 1
ATOM 1365 N N . TYR A 1 182 ? 22.287 33.210 -46.684 1.00 13.89 173 TYR A N 1
ATOM 1366 C CA . TYR A 1 182 ? 22.534 32.495 -47.936 1.00 15.77 173 TYR A CA 1
ATOM 1367 C C . TYR A 1 182 ? 22.770 31.021 -47.680 1.00 15.05 173 TYR A C 1
ATOM 1368 O O . TYR A 1 182 ? 23.011 30.609 -46.562 1.00 15.83 173 TYR A O 1
ATOM 1377 N N . VAL A 1 183 ? 22.745 30.242 -48.754 1.00 14.89 174 VAL A N 1
ATOM 1378 C CA . VAL A 1 183 ? 23.116 28.837 -48.667 1.00 17.15 174 VAL A CA 1
ATOM 1379 C C . VAL A 1 183 ? 24.156 28.690 -49.778 1.00 17.82 174 VAL A C 1
ATOM 1380 O O . VAL A 1 183 ? 23.941 29.143 -50.895 1.00 16.74 174 VAL A O 1
ATOM 1387 N N . PHE A 1 184 ? 25.287 28.089 -49.441 1.00 19.37 175 PHE A N 1
ATOM 1388 C CA . PHE A 1 184 ? 26.379 27.907 -50.382 1.00 20.15 175 PHE A CA 1
ATOM 1389 C C . PHE A 1 184 ? 26.828 26.459 -50.431 1.00 21.60 175 PHE A C 1
ATOM 1390 O O . PHE A 1 184 ? 26.763 25.743 -49.425 1.00 20.54 175 PHE A O 1
ATOM 1398 N N . ASP A 1 185 ? 27.298 26.028 -51.595 1.00 21.35 176 ASP A N 1
ATOM 1399 C CA . ASP A 1 185 ? 27.881 24.701 -51.667 1.00 21.71 176 ASP A CA 1
ATOM 1400 C C . ASP A 1 185 ? 29.118 24.919 -50.796 1.00 21.83 176 ASP A C 1
ATOM 1401 O O . ASP A 1 185 ? 29.934 25.806 -51.085 1.00 22.38 176 ASP A O 1
ATOM 1406 N N . ASN A 1 186 ? 29.288 24.127 -49.743 1.00 19.59 177 ASN A N 1
ATOM 1407 C CA . ASN A 1 186 ? 30.410 24.359 -48.850 1.00 20.53 177 ASN A CA 1
ATOM 1408 C C . ASN A 1 186 ? 31.789 24.416 -49.505 1.00 22.92 177 ASN A C 1
ATOM 1409 O O . ASN A 1 186 ? 32.603 25.304 -49.198 1.00 21.77 177 ASN A O 1
ATOM 1414 N N . GLU A 1 187 ? 32.062 23.475 -50.397 1.00 26.29 178 GLU A N 1
ATOM 1415 C CA . GLU A 1 187 ? 33.373 23.434 -51.069 1.00 29.75 178 GLU A CA 1
ATOM 1416 C C . GLU A 1 187 ? 33.661 24.701 -51.869 1.00 27.98 178 GLU A C 1
ATOM 1417 O O . GLU A 1 187 ? 34.720 25.333 -51.722 1.00 30.73 178 GLU A O 1
ATOM 1423 N N . ARG A 1 188 ? 32.714 25.081 -52.711 1.00 25.48 179 ARG A N 1
ATOM 1424 C CA . ARG A 1 188 ? 32.902 26.266 -53.526 1.00 24.69 179 ARG A CA 1
ATOM 1425 C C . ARG A 1 188 ? 32.971 27.544 -52.686 1.00 25.64 179 ARG A C 1
ATOM 1426 O O . ARG A 1 188 ? 33.717 28.475 -53.008 1.00 26.58 179 ARG A O 1
ATOM 1434 N N . LEU A 1 189 ? 32.213 27.590 -51.598 1.00 24.23 180 LEU A N 1
ATOM 1435 C CA . LEU A 1 189 ? 32.240 28.772 -50.733 1.00 22.96 180 LEU A CA 1
ATOM 1436 C C . LEU A 1 189 ? 33.657 29.171 -50.348 1.00 23.98 180 LEU A C 1
ATOM 1437 O O . LEU A 1 189 ? 34.103 30.288 -50.646 1.00 24.99 180 LEU A O 1
ATOM 1442 N N . PHE A 1 190 ? 34.382 28.269 -49.703 1.00 21.27 181 PHE A N 1
ATOM 1443 C CA . PHE A 1 190 ? 35.724 28.618 -49.265 1.00 25.32 181 PHE A CA 1
ATOM 1444 C C . PHE A 1 190 ? 36.726 28.857 -50.384 1.00 25.13 181 PHE A C 1
ATOM 1445 O O . PHE A 1 190 ? 37.717 29.571 -50.201 1.00 24.84 181 PHE A O 1
ATOM 1453 N N . GLU A 1 191 ? 36.479 28.272 -51.546 1.00 25.51 182 GLU A N 1
ATOM 1454 C CA . GLU A 1 191 ? 37.382 28.511 -52.660 1.00 28.01 182 GLU A CA 1
ATOM 1455 C C . GLU A 1 191 ? 37.158 29.933 -53.156 1.00 26.53 182 GLU A C 1
ATOM 1456 O O . GLU A 1 191 ? 38.106 30.680 -53.385 1.00 25.68 182 GLU A O 1
ATOM 1467 N N . ALA A 1 192 ? 35.894 30.316 -53.309 1.00 26.72 183 ALA A N 1
ATOM 1468 C CA . ALA A 1 192 ? 35.583 31.655 -53.777 1.00 26.67 183 ALA A CA 1
ATOM 1469 C C . ALA A 1 192 ? 36.102 32.693 -52.789 1.00 27.25 183 ALA A C 1
ATOM 1470 O O . ALA A 1 192 ? 36.556 33.763 -53.193 1.00 26.21 183 ALA A O 1
ATOM 1472 N N . LEU A 1 193 ? 36.045 32.359 -51.503 1.00 28.63 184 LEU A N 1
ATOM 1473 C CA . LEU A 1 193 ? 36.501 33.238 -50.436 1.00 31.91 184 LEU A CA 1
ATOM 1474 C C . LEU A 1 193 ? 37.952 33.655 -50.616 1.00 33.96 184 LEU A C 1
ATOM 1475 O O . LEU A 1 193 ? 38.341 34.757 -50.229 1.00 37.30 184 LEU A O 1
ATOM 1480 N N . LYS A 1 194 ? 38.754 32.766 -51.195 1.00 33.17 185 LYS A N 1
ATOM 1481 C CA . LYS A 1 194 ? 40.172 33.035 -51.429 1.00 33.38 185 LYS A CA 1
ATOM 1482 C C . LYS A 1 194 ? 40.362 34.216 -52.383 1.00 33.63 185 LYS A C 1
ATOM 1483 O O . LYS A 1 194 ? 41.403 34.873 -52.375 1.00 34.97 185 LYS A O 1
ATOM 1494 N N . ASN A 1 195 ? 39.348 34.492 -53.191 1.00 31.91 186 ASN A N 1
ATOM 1495 C CA . ASN A 1 195 ? 39.425 35.552 -54.179 1.00 33.96 186 ASN A CA 1
ATOM 1496 C C . ASN A 1 195 ? 38.846 36.903 -53.798 1.00 34.69 186 ASN A C 1
ATOM 1497 O O . ASN A 1 195 ? 38.707 37.754 -54.658 1.00 35.85 186 ASN A O 1
ATOM 1502 N N . ILE A 1 196 ? 38.499 37.110 -52.535 1.00 34.58 187 ILE A N 1
ATOM 1503 C 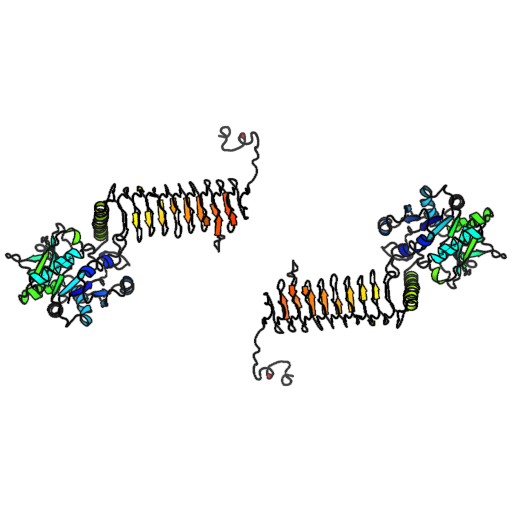CA . ILE A 1 196 ? 37.945 38.402 -52.137 1.00 35.08 187 ILE A CA 1
ATOM 1504 C C . ILE A 1 196 ? 39.020 39.261 -51.488 1.00 35.66 187 ILE A C 1
ATOM 1505 O O . ILE A 1 196 ? 39.948 38.745 -50.869 1.00 37.24 187 ILE A O 1
ATOM 1510 N N . ASN A 1 197 ? 38.890 40.575 -51.620 1.00 37.76 188 ASN A N 1
ATOM 1511 C CA . ASN A 1 197 ? 39.867 41.491 -51.031 1.00 39.78 188 ASN A CA 1
ATOM 1512 C C . ASN A 1 197 ? 39.159 42.727 -50.463 1.00 39.73 188 ASN A C 1
ATOM 1513 O O . ASN A 1 197 ? 37.949 42.894 -50.655 1.00 40.46 188 ASN A O 1
ATOM 1518 N N . THR A 1 198 ? 39.912 43.595 -49.788 1.00 38.74 189 THR A N 1
ATOM 1519 C CA . THR A 1 198 ? 39.339 44.790 -49.172 1.00 38.80 189 THR A CA 1
ATOM 1520 C C . THR A 1 198 ? 39.223 46.025 -50.068 1.00 41.02 189 THR A C 1
ATOM 1521 O O . THR A 1 198 ? 39.164 47.158 -49.578 1.00 39.63 189 THR A O 1
ATOM 1525 N N . ASN A 1 199 ? 39.165 45.813 -51.378 1.00 42.23 190 ASN A N 1
ATOM 1526 C CA . ASN A 1 199 ? 39.064 46.935 -52.303 1.00 42.76 190 ASN A CA 1
ATOM 1527 C C . ASN A 1 199 ? 37.628 47.438 -52.419 1.00 41.90 190 ASN A C 1
ATOM 1528 O O . ASN A 1 199 ? 36.962 47.194 -53.417 1.00 41.36 190 ASN A O 1
ATOM 1533 N N . ASN A 1 200 ? 37.151 48.137 -51.390 1.00 40.78 191 ASN A N 1
ATOM 1534 C CA . ASN A 1 200 ? 35.790 48.682 -51.392 1.00 38.92 191 ASN A CA 1
ATOM 1535 C C . ASN A 1 200 ? 35.691 49.881 -50.443 1.00 39.77 191 ASN A C 1
ATOM 1536 O O . ASN A 1 200 ? 36.636 50.175 -49.722 1.00 41.94 191 ASN A O 1
ATOM 1541 N N . ALA A 1 201 ? 34.544 50.556 -50.444 1.00 40.42 192 ALA A N 1
ATOM 1542 C CA . ALA A 1 201 ? 34.323 51.729 -49.601 1.00 39.95 192 ALA A CA 1
ATOM 1543 C C . ALA A 1 201 ? 34.533 51.502 -48.108 1.00 40.85 192 ALA A C 1
ATOM 1544 O O . ALA A 1 201 ? 34.746 52.451 -47.355 1.00 41.60 192 ALA A O 1
ATOM 1546 N N . GLN A 1 202 ? 34.474 50.255 -47.665 1.00 39.28 193 GLN A N 1
ATOM 1547 C CA . GLN A 1 202 ? 34.663 49.982 -46.254 1.00 38.56 193 GLN A CA 1
ATOM 1548 C C . GLN A 1 202 ? 36.000 49.315 -45.967 1.00 38.07 193 GLN A C 1
ATOM 1549 O O . GLN A 1 202 ? 36.351 49.087 -44.807 1.00 38.44 193 GLN A O 1
ATOM 1555 N N . GLY A 1 203 ? 36.755 49.016 -47.022 1.00 36.22 194 GLY A N 1
ATOM 1556 C CA . GLY A 1 203 ? 38.042 48.368 -46.829 1.00 34.37 194 GLY A CA 1
ATOM 1557 C C . GLY A 1 203 ? 37.895 47.086 -46.033 1.00 32.54 194 GLY A C 1
ATOM 1558 O O . GLY A 1 203 ? 38.713 46.777 -45.163 1.00 32.60 194 GLY A O 1
ATOM 1559 N N . GLU A 1 204 ? 36.848 46.329 -46.349 1.00 30.24 195 GLU A N 1
ATOM 1560 C CA . GLU A 1 204 ? 36.566 45.081 -45.656 1.00 31.55 195 GLU A CA 1
ATOM 1561 C C . GLU A 1 204 ? 36.401 43.902 -46.614 1.00 29.63 195 GLU A C 1
ATOM 1562 O O . GLU A 1 204 ? 36.209 44.086 -47.808 1.00 30.85 195 GLU A O 1
ATOM 1568 N N . TYR A 1 205 ? 36.469 42.688 -46.076 1.00 30.54 196 TYR A N 1
ATOM 1569 C CA . TYR A 1 205 ? 36.283 41.484 -46.891 1.00 28.25 196 TYR A CA 1
ATOM 1570 C C . TYR A 1 205 ? 34.791 41.191 -46.810 1.00 27.40 196 TYR A C 1
ATOM 1571 O O . TYR A 1 205 ? 34.298 40.747 -45.768 1.00 25.10 196 TYR A O 1
ATOM 1580 N N . TYR A 1 206 ? 34.086 41.474 -47.900 1.00 25.45 197 TYR A N 1
ATOM 1581 C CA . TYR A 1 206 ? 32.644 41.273 -47.991 1.00 25.91 197 TYR A CA 1
ATOM 1582 C C . TYR A 1 206 ? 32.273 39.856 -48.369 1.00 26.88 197 TYR A C 1
ATOM 1583 O O . TYR A 1 206 ? 32.759 39.354 -49.374 1.00 26.43 197 TYR A O 1
ATOM 1592 N N . ILE A 1 207 ? 31.380 39.221 -47.613 1.00 23.43 198 ILE A N 1
ATOM 1593 C CA . ILE A 1 207 ? 30.971 37.862 -47.978 1.00 22.00 198 ILE A CA 1
ATOM 1594 C C . ILE A 1 207 ? 30.154 38.001 -49.259 1.00 21.52 198 ILE A C 1
ATOM 1595 O O . ILE A 1 207 ? 30.112 37.098 -50.093 1.00 22.84 198 ILE A O 1
ATOM 1600 N N . THR A 1 208 ? 29.532 39.162 -49.428 1.00 18.91 199 THR A N 1
ATOM 1601 C CA . THR A 1 208 ? 28.707 39.421 -50.600 1.00 21.94 199 THR A CA 1
ATOM 1602 C C . THR A 1 208 ? 29.496 39.387 -51.921 1.00 22.20 199 THR A C 1
ATOM 1603 O O . THR A 1 208 ? 28.894 39.250 -52.996 1.00 21.08 199 THR A O 1
ATOM 1607 N N . ASP A 1 209 ? 30.820 39.528 -51.851 1.00 22.95 200 ASP A N 1
ATOM 1608 C CA . ASP A 1 209 ? 31.613 39.477 -53.075 1.00 22.43 200 ASP A CA 1
ATOM 1609 C C . ASP A 1 209 ? 31.688 38.066 -53.671 1.00 23.03 200 ASP A C 1
ATOM 1610 O O . ASP A 1 209 ? 32.029 37.935 -54.842 1.00 21.15 200 ASP A O 1
ATOM 1615 N N . VAL A 1 210 ? 31.384 37.011 -52.904 1.00 23.65 201 VAL A N 1
ATOM 1616 C CA . VAL A 1 210 ? 31.466 35.664 -53.507 1.00 21.36 201 VAL A CA 1
ATOM 1617 C C . VAL A 1 210 ? 30.402 35.484 -54.585 1.00 20.95 201 VAL A C 1
ATOM 1618 O O . VAL A 1 210 ? 30.526 34.612 -55.450 1.00 21.81 201 VAL A O 1
ATOM 1622 N N . ILE A 1 211 ? 29.361 36.309 -54.560 1.00 19.98 202 ILE A N 1
ATOM 1623 C CA . ILE A 1 211 ? 28.316 36.180 -55.567 1.00 19.22 202 ILE A CA 1
ATOM 1624 C C . ILE A 1 211 ? 28.891 36.574 -56.924 1.00 22.50 202 ILE A C 1
ATOM 1625 O O . ILE A 1 211 ? 28.685 35.881 -57.930 1.00 22.32 202 ILE A O 1
ATOM 1630 N N . GLY A 1 212 ? 29.600 37.698 -56.951 1.00 21.53 203 GLY A N 1
ATOM 1631 C CA . GLY A 1 212 ? 30.226 38.120 -58.194 1.00 24.75 203 GLY A CA 1
ATOM 1632 C C . GLY A 1 212 ? 31.237 37.076 -58.654 1.00 22.79 203 GLY A C 1
ATOM 1633 O O . GLY A 1 212 ? 31.409 36.862 -59.862 1.00 23.82 203 GLY A O 1
ATOM 1634 N N . ILE A 1 213 ? 31.909 36.423 -57.706 1.00 22.44 204 ILE A N 1
ATOM 1635 C CA . ILE A 1 213 ? 32.898 35.403 -58.051 1.00 22.89 204 ILE A CA 1
ATOM 1636 C C . ILE A 1 213 ? 32.233 34.215 -58.736 1.00 22.66 204 ILE A C 1
ATOM 1637 O O . ILE A 1 213 ? 32.734 33.725 -59.742 1.00 21.33 204 ILE A O 1
ATOM 1642 N N . PHE A 1 214 ? 31.099 33.754 -58.212 1.00 21.98 205 PHE A N 1
ATOM 1643 C CA . PHE A 1 214 ? 30.397 32.622 -58.835 1.00 22.97 205 PHE A CA 1
ATOM 1644 C C . PHE A 1 214 ? 29.861 33.002 -60.213 1.00 23.93 205 PHE A C 1
ATOM 1645 O O . PHE A 1 214 ? 29.723 32.166 -61.107 1.00 23.69 205 PHE A O 1
ATOM 1653 N N . ARG A 1 215 ? 29.544 34.275 -60.372 1.00 22.31 206 ARG A N 1
ATOM 1654 C CA . ARG A 1 215 ? 29.067 34.767 -61.642 1.00 24.36 206 ARG A CA 1
ATOM 1655 C C . ARG A 1 215 ? 30.223 34.682 -62.663 1.00 24.03 206 ARG A C 1
ATOM 1656 O O . ARG A 1 215 ? 29.997 34.371 -63.833 1.00 26.21 206 ARG A O 1
ATOM 1664 N N . GLU A 1 216 ? 31.454 34.944 -62.230 1.00 22.25 207 GLU A N 1
ATOM 1665 C CA . GLU A 1 216 ? 32.568 34.882 -63.165 1.00 23.72 207 GLU A CA 1
ATOM 1666 C C . GLU A 1 216 ? 32.775 33.454 -63.654 1.00 26.68 207 GLU A C 1
ATOM 1667 O O . GLU A 1 216 ? 33.011 33.231 -64.843 1.00 23.19 207 GLU A O 1
ATOM 1673 N N . THR A 1 217 ? 32.680 32.492 -62.734 1.00 27.44 208 THR A N 1
ATOM 1674 C CA . THR A 1 217 ? 32.859 31.082 -63.078 1.00 30.41 208 THR A CA 1
ATOM 1675 C C . THR A 1 217 ? 31.630 30.478 -63.757 1.00 29.92 208 THR A C 1
ATOM 1676 O O . THR A 1 217 ? 31.673 29.335 -64.204 1.00 31.40 208 THR A O 1
ATOM 1680 N N . GLY A 1 218 ? 30.542 31.243 -63.828 1.00 29.89 209 GLY A N 1
ATOM 1681 C CA . GLY A 1 218 ? 29.326 30.766 -64.471 1.00 29.58 209 GLY A CA 1
ATOM 1682 C C . GLY A 1 218 ? 28.495 29.810 -63.636 1.00 31.26 209 GLY A C 1
ATOM 1683 O O . GLY A 1 218 ? 27.472 29.294 -64.105 1.00 30.86 209 GLY A O 1
ATOM 1684 N N . GLU A 1 219 ? 28.925 29.576 -62.400 1.00 30.93 210 GLU A N 1
ATOM 1685 C CA . GLU A 1 219 ? 28.207 28.681 -61.494 1.00 31.43 210 GLU A CA 1
ATOM 1686 C C . GLU A 1 219 ? 26.835 29.246 -61.181 1.00 32.21 210 GLU A C 1
ATOM 1687 O O . GLU A 1 219 ? 26.633 30.463 -61.204 1.00 34.49 210 GLU A O 1
ATOM 1693 N N . LYS A 1 220 ? 25.892 28.360 -60.891 1.00 29.65 211 LYS A N 1
ATOM 1694 C CA . LYS A 1 220 ? 24.518 28.772 -60.658 1.00 28.84 211 LYS A CA 1
ATOM 1695 C C . LYS A 1 220 ? 24.263 29.536 -59.372 1.00 25.07 211 LYS A C 1
ATOM 1696 O O . LYS A 1 220 ? 24.547 29.056 -58.287 1.00 22.70 211 LYS A O 1
ATOM 1702 N N . VAL A 1 221 ? 23.696 30.722 -59.532 1.00 25.15 212 VAL A N 1
ATOM 1703 C CA . VAL A 1 221 ? 23.372 31.602 -58.422 1.00 25.21 212 VAL A CA 1
ATOM 1704 C C . VAL A 1 221 ? 21.892 31.893 -58.478 1.00 26.89 212 VAL A C 1
ATOM 1705 O O . VAL A 1 221 ? 21.362 32.304 -59.514 1.00 29.14 212 VAL A O 1
ATOM 1709 N N . GLY A 1 222 ? 21.213 31.663 -57.365 1.00 25.08 213 GLY A N 1
ATOM 1710 C CA . GLY A 1 222 ? 19.793 31.930 -57.338 1.00 23.78 213 GLY A CA 1
ATOM 1711 C C . GLY A 1 222 ? 19.408 32.830 -56.184 1.00 22.44 213 GLY A C 1
ATOM 1712 O O . GLY A 1 222 ? 20.229 33.170 -55.331 1.00 20.83 213 GLY A O 1
ATOM 1713 N N . ALA A 1 223 ? 18.147 33.224 -56.171 1.00 22.30 214 ALA A N 1
ATOM 1714 C CA . ALA A 1 223 ? 17.641 34.076 -55.117 1.00 25.55 214 ALA A CA 1
ATOM 1715 C C . ALA A 1 223 ? 16.290 33.526 -54.721 1.00 25.46 214 ALA A C 1
ATOM 1716 O O . ALA A 1 223 ? 15.436 33.282 -55.573 1.00 25.61 214 ALA A O 1
ATOM 1718 N N . TYR A 1 224 ? 16.113 33.298 -53.425 1.00 23.99 215 TYR A N 1
ATOM 1719 C CA . TYR A 1 224 ? 14.854 32.802 -52.906 1.00 23.44 215 TYR A CA 1
ATOM 1720 C C . TYR A 1 224 ? 14.295 33.979 -52.123 1.00 23.49 215 TYR A C 1
ATOM 1721 O O . TYR A 1 224 ? 14.947 34.465 -51.198 1.00 20.04 215 TYR A O 1
ATOM 1730 N N . THR A 1 225 ? 13.093 34.416 -52.484 1.00 23.40 216 THR A N 1
ATOM 1731 C CA . THR A 1 225 ? 12.464 35.559 -51.838 1.00 25.83 216 THR A CA 1
ATOM 1732 C C . THR A 1 225 ? 11.529 35.217 -50.682 1.00 26.10 216 THR A C 1
ATOM 1733 O O . THR A 1 225 ? 10.695 34.294 -50.749 1.00 25.66 216 THR A O 1
ATOM 1737 N N . LEU A 1 226 ? 11.678 35.976 -49.606 1.00 24.90 217 LEU A N 1
ATOM 1738 C CA . LEU A 1 226 ? 10.863 35.766 -48.428 1.00 24.58 217 LEU A CA 1
ATOM 1739 C C . LEU A 1 226 ? 9.404 35.991 -48.764 1.00 26.40 217 LEU A C 1
ATOM 1740 O O . LEU A 1 226 ? 9.071 36.913 -49.513 1.00 25.06 217 LEU A O 1
ATOM 1745 N N . LYS A 1 227 ? 8.540 35.153 -48.203 1.00 27.27 218 LYS A N 1
ATOM 1746 C CA . LYS A 1 227 ? 7.113 35.304 -48.419 1.00 31.52 218 LYS A CA 1
ATOM 1747 C C . LYS A 1 227 ? 6.627 36.511 -47.614 1.00 31.63 218 LYS A C 1
ATOM 1748 O O . LYS A 1 227 ? 5.714 37.212 -48.037 1.00 31.67 218 LYS A O 1
ATOM 1754 N N . ASP A 1 228 ? 7.264 36.763 -46.472 1.00 29.23 219 ASP A N 1
ATOM 1755 C CA . ASP A 1 228 ? 6.926 37.902 -45.613 1.00 27.18 219 ASP A CA 1
ATOM 1756 C C . ASP A 1 228 ? 8.145 38.849 -45.529 1.00 26.55 219 ASP A C 1
ATOM 1757 O O . ASP A 1 228 ? 9.132 38.559 -44.844 1.00 25.47 219 ASP A O 1
ATOM 1762 N N . PHE A 1 229 ? 8.078 39.981 -46.217 1.00 26.60 220 PHE A N 1
ATOM 1763 C CA . PHE A 1 229 ? 9.197 40.918 -46.219 1.00 29.28 220 PHE A CA 1
ATOM 1764 C C . PHE A 1 229 ? 9.575 41.510 -44.863 1.00 27.83 220 PHE A C 1
ATOM 1765 O O . PHE A 1 229 ? 10.669 42.065 -44.713 1.00 25.68 220 PHE A O 1
ATOM 1773 N N . ASP A 1 230 ? 8.674 41.415 -43.888 1.00 26.66 221 ASP A N 1
ATOM 1774 C CA . ASP A 1 230 ? 8.962 41.945 -42.553 1.00 26.95 221 ASP A CA 1
ATOM 1775 C C . ASP A 1 230 ? 10.101 41.173 -41.944 1.00 24.95 221 ASP A C 1
ATOM 1776 O O . ASP A 1 230 ? 10.849 41.703 -41.135 1.00 25.33 221 ASP A O 1
ATOM 1781 N N . GLU A 1 231 ? 10.204 39.906 -42.320 1.00 20.18 222 GLU A N 1
ATOM 1782 C CA . GLU A 1 231 ? 11.242 39.027 -41.802 1.00 21.07 222 GLU A CA 1
ATOM 1783 C C . GLU A 1 231 ? 12.667 39.436 -42.181 1.00 18.93 222 GLU A C 1
ATOM 1784 O O . GLU A 1 231 ? 13.639 38.980 -41.556 1.00 17.01 222 GLU A O 1
ATOM 1790 N N . SER A 1 232 ? 12.794 40.301 -43.186 1.00 16.96 223 SER A N 1
ATOM 1791 C CA . SER A 1 232 ? 14.112 40.686 -43.688 1.00 16.23 223 SER A CA 1
ATOM 1792 C C . SER A 1 232 ? 14.916 41.678 -42.898 1.00 17.57 223 SER A C 1
ATOM 1793 O O . SER A 1 232 ? 16.093 41.901 -43.214 1.00 16.38 223 SER A O 1
ATOM 1796 N N . LEU A 1 233 ? 14.304 42.261 -41.876 1.00 15.68 224 LEU A N 1
ATOM 1797 C CA . LEU A 1 233 ? 14.951 43.305 -41.079 1.00 16.18 224 LEU A CA 1
ATOM 1798 C C . LEU A 1 233 ? 16.355 43.018 -40.572 1.00 15.44 224 LEU A C 1
ATOM 1799 O O . LEU A 1 233 ? 16.589 42.011 -39.898 1.00 17.75 224 LEU A O 1
ATOM 1804 N N . GLY A 1 234 ? 17.277 43.922 -40.903 1.00 15.62 225 GLY A N 1
ATOM 1805 C CA . GLY A 1 234 ? 18.635 43.822 -40.423 1.00 17.17 225 GLY A CA 1
ATOM 1806 C C . GLY A 1 234 ? 18.712 44.921 -39.369 1.00 16.02 225 GLY A C 1
ATOM 1807 O O . GLY A 1 234 ? 18.410 46.091 -39.639 1.00 16.39 225 GLY A O 1
ATOM 1808 N N . VAL A 1 235 ? 19.110 44.562 -38.162 1.00 17.22 226 VAL A N 1
ATOM 1809 C CA . VAL A 1 235 ? 19.159 45.535 -37.082 1.00 14.20 226 VAL A CA 1
ATOM 1810 C C . VAL A 1 235 ? 20.560 46.077 -36.858 1.00 13.17 226 VAL A C 1
ATOM 1811 O O . VAL A 1 235 ? 21.424 45.363 -36.340 1.00 12.92 226 VAL A O 1
ATOM 1815 N N . ASN A 1 236 ? 20.802 47.329 -37.256 1.00 12.84 227 ASN A N 1
ATOM 1816 C CA . ASN A 1 236 ? 22.118 47.945 -37.045 1.00 14.03 227 ASN A CA 1
ATOM 1817 C C . ASN A 1 236 ? 22.093 49.043 -35.979 1.00 16.10 227 ASN A C 1
ATOM 1818 O O . ASN A 1 236 ? 23.153 49.469 -35.505 1.00 19.13 227 ASN A O 1
ATOM 1823 N N . ASP A 1 237 ? 20.901 49.519 -35.627 1.00 15.19 228 ASP A N 1
ATOM 1824 C CA . ASP A 1 237 ? 20.777 50.582 -34.615 1.00 15.25 228 ASP A CA 1
ATOM 1825 C C . ASP A 1 237 ? 19.520 50.370 -33.776 1.00 14.51 228 ASP A C 1
ATOM 1826 O O . ASP A 1 237 ? 18.769 49.418 -33.995 1.00 13.60 228 ASP A O 1
ATOM 1831 N N . ARG A 1 238 ? 19.242 51.261 -32.833 1.00 14.67 229 ARG A N 1
ATOM 1832 C CA . ARG A 1 238 ? 18.078 51.019 -31.977 1.00 13.14 229 ARG A CA 1
ATOM 1833 C C . ARG A 1 238 ? 16.728 51.311 -32.619 1.00 12.22 229 ARG A C 1
ATOM 1834 O O . ARG A 1 238 ? 15.691 50.901 -32.106 1.00 13.13 229 ARG A O 1
ATOM 1842 N N . VAL A 1 239 ? 16.734 52.050 -33.722 1.00 13.96 230 VAL A N 1
ATOM 1843 C CA . VAL A 1 239 ? 15.498 52.302 -34.436 1.00 13.18 230 VAL A CA 1
ATOM 1844 C C . VAL A 1 239 ? 15.076 50.951 -35.026 1.00 14.08 230 VAL A C 1
ATOM 1845 O O . VAL A 1 239 ? 13.919 50.547 -34.917 1.00 12.49 230 VAL A O 1
ATOM 1849 N N . ALA A 1 240 ? 16.019 50.238 -35.641 1.00 11.96 231 ALA A N 1
ATOM 1850 C CA . ALA A 1 240 ? 15.719 48.915 -36.211 1.00 13.10 231 ALA A CA 1
ATOM 1851 C C . ALA A 1 240 ? 15.403 47.911 -35.102 1.00 12.66 231 ALA A C 1
ATOM 1852 O O . ALA A 1 240 ? 14.557 47.026 -35.282 1.00 13.86 231 ALA A O 1
ATOM 1854 N N . LEU A 1 241 ? 16.078 48.030 -33.962 1.00 10.99 232 LEU A N 1
ATOM 1855 C CA . LEU A 1 241 ? 15.777 47.116 -32.849 1.00 10.24 232 LEU A CA 1
ATOM 1856 C C . LEU A 1 241 ? 14.301 47.263 -32.426 1.00 12.06 232 LEU A C 1
ATOM 1857 O O . LEU A 1 241 ? 13.615 46.273 -32.172 1.00 11.63 232 LEU A O 1
ATOM 1862 N N . ALA A 1 242 ? 13.814 48.490 -32.334 1.00 12.81 233 ALA A N 1
ATOM 1863 C CA . ALA A 1 242 ? 12.419 48.716 -31.960 1.00 13.91 233 ALA A CA 1
ATOM 1864 C C . ALA A 1 242 ? 11.486 48.140 -33.033 1.00 13.62 233 ALA A C 1
ATOM 1865 O O . ALA A 1 242 ? 10.374 47.685 -32.749 1.00 12.40 233 ALA A O 1
ATOM 1867 N N . THR A 1 243 ? 11.912 48.206 -34.285 1.00 13.07 234 THR A N 1
ATOM 1868 C CA . THR A 1 243 ? 11.077 47.622 -35.337 1.00 12.37 234 THR A CA 1
ATOM 1869 C C . THR A 1 243 ? 11.078 46.101 -35.138 1.00 11.47 234 THR A C 1
ATOM 1870 O O . THR A 1 243 ? 10.040 45.444 -35.301 1.00 11.31 234 THR A O 1
ATOM 1874 N N . ALA A 1 244 ? 12.236 45.543 -34.782 1.00 11.66 235 ALA A N 1
ATOM 1875 C CA . ALA A 1 244 ? 12.335 44.091 -34.531 1.00 13.12 235 ALA A CA 1
ATOM 1876 C C . ALA A 1 244 ? 11.387 43.726 -33.373 1.00 14.09 235 ALA A C 1
ATOM 1877 O O . ALA A 1 244 ? 10.650 42.755 -33.440 1.00 13.24 235 ALA A O 1
ATOM 1879 N N . GLU A 1 245 ? 11.388 44.520 -32.313 1.00 12.31 236 GLU A N 1
ATOM 1880 C CA . GLU A 1 245 ? 10.463 44.267 -31.200 1.00 15.76 236 GLU A CA 1
ATOM 1881 C C . GLU A 1 245 ? 8.995 44.288 -31.685 1.00 14.32 236 GLU A C 1
ATOM 1882 O O . GLU A 1 245 ? 8.169 43.485 -31.265 1.00 12.33 236 GLU A O 1
ATOM 1888 N N . SER A 1 246 ? 8.672 45.217 -32.575 1.00 12.54 237 SER A N 1
ATOM 1889 C CA . SER A 1 246 ? 7.289 45.350 -33.042 1.00 11.58 237 SER A CA 1
ATOM 1890 C C . SER A 1 246 ? 6.831 44.138 -33.869 1.00 11.03 237 SER A C 1
ATOM 1891 O O . SER A 1 246 ? 5.756 43.602 -33.671 1.00 11.36 237 SER A O 1
ATOM 1896 N N . VAL A 1 247 ? 7.661 43.710 -34.800 1.00 12.16 238 VAL A N 1
ATOM 1897 C CA . VAL A 1 247 ? 7.330 42.555 -35.615 1.00 11.38 238 VAL A CA 1
ATOM 1898 C C . VAL A 1 247 ? 7.255 41.261 -34.768 1.00 12.73 238 VAL A C 1
ATOM 1899 O O . VAL A 1 247 ? 6.334 40.459 -34.937 1.00 12.05 238 VAL A O 1
ATOM 1903 N N . MET A 1 248 ? 8.230 41.053 -33.883 1.00 12.80 239 MET A N 1
ATOM 1904 C CA . MET A 1 248 ? 8.237 39.857 -33.041 1.00 13.97 239 MET A CA 1
ATOM 1905 C C . MET A 1 248 ? 7.033 39.879 -32.098 1.00 12.02 239 MET A C 1
ATOM 1906 O O . MET A 1 248 ? 6.413 38.851 -31.853 1.00 13.42 239 MET A O 1
ATOM 1911 N N . ARG A 1 249 ? 6.731 41.043 -31.541 1.00 13.27 240 ARG A N 1
ATOM 1912 C CA . ARG A 1 249 ? 5.565 41.183 -30.656 1.00 14.91 240 ARG A CA 1
ATOM 1913 C C . ARG A 1 249 ? 4.290 40.808 -31.418 1.00 12.76 240 ARG A C 1
ATOM 1914 O O . ARG A 1 249 ? 3.406 40.124 -30.891 1.00 12.45 240 ARG A O 1
ATOM 1922 N N . ARG A 1 250 ? 4.181 41.272 -32.659 1.00 13.51 241 ARG A N 1
ATOM 1923 C CA . ARG A 1 250 ? 2.997 40.967 -33.452 1.00 12.31 241 ARG A CA 1
ATOM 1924 C C . ARG A 1 250 ? 2.921 39.472 -33.733 1.00 11.81 241 ARG A C 1
ATOM 1925 O O . ARG A 1 250 ? 1.845 38.883 -33.725 1.00 13.16 241 ARG A O 1
ATOM 1933 N N . ARG A 1 251 ? 4.074 38.859 -33.968 1.00 12.44 242 ARG A N 1
ATOM 1934 C CA . ARG A 1 251 ? 4.119 37.436 -34.263 1.00 14.75 242 ARG A CA 1
ATOM 1935 C C . ARG A 1 251 ? 3.678 36.602 -33.055 1.00 11.72 242 ARG A C 1
ATOM 1936 O O . ARG A 1 251 ? 2.884 35.671 -33.167 1.00 11.05 242 ARG A O 1
ATOM 1944 N N . ILE A 1 252 ? 4.247 36.922 -31.902 1.00 13.02 243 ILE A N 1
ATOM 1945 C CA . ILE A 1 252 ? 3.923 36.204 -30.674 1.00 11.45 243 ILE A CA 1
ATOM 1946 C C . ILE A 1 252 ? 2.445 36.370 -30.328 1.00 13.18 243 ILE A C 1
ATOM 1947 O O . ILE A 1 252 ? 1.731 35.399 -30.066 1.00 13.83 243 ILE A O 1
ATOM 1952 N N . ASN A 1 253 ? 1.963 37.606 -30.376 1.00 13.44 244 ASN A N 1
ATOM 1953 C CA . ASN A 1 253 ? 0.579 37.840 -30.009 1.00 13.16 244 ASN A CA 1
ATOM 1954 C C . ASN A 1 253 ? -0.380 37.236 -30.999 1.00 14.34 244 ASN A C 1
ATOM 1955 O O . ASN A 1 253 ? -1.469 36.783 -30.623 1.00 13.15 244 ASN A O 1
ATOM 1960 N N . HIS A 1 254 ? 0.021 37.211 -32.262 1.00 11.88 245 HIS A N 1
ATOM 1961 C CA . HIS A 1 254 ? -0.840 36.611 -33.268 1.00 14.19 245 HIS A CA 1
ATOM 1962 C C . HIS A 1 254 ? -1.028 35.147 -32.917 1.00 13.56 245 HIS A C 1
ATOM 1963 O O . HIS A 1 254 ? -2.149 34.615 -32.943 1.00 13.60 245 HIS A O 1
ATOM 1970 N N . LYS A 1 255 ? 0.079 34.498 -32.585 1.00 14.00 246 LYS A N 1
ATOM 1971 C CA . LYS A 1 255 ? 0.053 33.087 -32.199 1.00 17.98 246 LYS A CA 1
ATOM 1972 C C . LYS A 1 255 ? -0.886 32.825 -31.015 1.00 17.84 246 LYS A C 1
ATOM 1973 O O . LYS A 1 255 ? -1.622 31.836 -30.996 1.00 17.85 246 LYS A O 1
ATOM 1979 N N . HIS A 1 256 ? -0.843 33.696 -30.007 1.00 13.83 247 HIS A N 1
ATOM 1980 C CA . HIS A 1 256 ? -1.713 33.522 -28.865 1.00 12.24 247 HIS A CA 1
ATOM 1981 C C . HIS A 1 256 ? -3.176 33.729 -29.247 1.00 13.85 247 HIS A C 1
ATOM 1982 O O . HIS A 1 256 ? -4.041 33.019 -28.753 1.00 12.98 247 HIS A O 1
ATOM 1989 N N . MET A 1 257 ? -3.466 34.706 -30.108 1.00 13.17 248 MET A N 1
ATOM 1990 C CA . MET A 1 257 ? -4.858 34.927 -30.509 1.00 13.46 248 MET A CA 1
ATOM 1991 C C . MET A 1 257 ? -5.360 33.705 -31.293 1.00 15.00 248 MET A C 1
ATOM 1992 O O . MET A 1 257 ? -6.502 33.254 -31.134 1.00 15.53 248 MET A O 1
ATOM 1997 N N . VAL A 1 258 ? -4.500 33.160 -32.140 1.00 17.20 249 VAL A N 1
ATOM 1998 C CA . VAL A 1 258 ? -4.921 31.985 -32.907 1.00 18.01 249 VAL A CA 1
ATOM 1999 C C . VAL A 1 258 ? -5.244 30.829 -31.950 1.00 19.42 249 VAL A C 1
ATOM 2000 O O . VAL A 1 258 ? -6.155 30.044 -32.213 1.00 20.17 249 VAL A O 1
ATOM 2004 N N . ASN A 1 259 ? -4.517 30.752 -30.833 1.00 18.33 250 ASN A N 1
ATOM 2005 C CA . ASN A 1 259 ? -4.733 29.715 -29.833 1.00 19.56 250 ASN A CA 1
ATOM 2006 C C . ASN A 1 259 ? -5.888 30.012 -28.870 1.00 19.66 250 ASN A C 1
ATOM 2007 O O . ASN A 1 259 ? -6.028 29.330 -27.880 1.00 19.48 250 ASN A O 1
ATOM 2012 N N . GLY A 1 260 ? -6.681 31.051 -29.123 1.00 17.65 251 GLY A N 1
ATOM 2013 C CA . GLY A 1 260 ? -7.809 31.349 -28.246 1.00 13.79 251 GLY A CA 1
ATOM 2014 C C . GLY A 1 260 ? -7.648 32.378 -27.131 1.00 12.15 251 GLY A C 1
ATOM 2015 O O . GLY A 1 260 ? -8.458 32.405 -26.200 1.00 14.39 251 GLY A O 1
ATOM 2016 N N . VAL A 1 261 ? -6.639 33.243 -27.219 1.00 13.02 252 VAL A N 1
ATOM 2017 C CA . VAL A 1 261 ? -6.434 34.285 -26.205 1.00 14.09 252 VAL A CA 1
ATOM 2018 C C . VAL A 1 261 ? -6.900 35.619 -26.808 1.00 15.27 252 VAL A C 1
ATOM 2019 O O . VAL A 1 261 ? -6.475 35.974 -27.926 1.00 13.08 252 VAL A O 1
ATOM 2023 N N . SER A 1 262 ? -7.737 36.362 -26.075 1.00 10.50 253 SER A N 1
ATOM 2024 C CA . SER A 1 262 ? -8.235 37.641 -26.578 1.00 11.84 253 SER A CA 1
ATOM 2025 C C . SER A 1 262 ? -7.332 38.768 -26.146 1.00 11.45 253 SER A C 1
ATOM 2026 O O . SER A 1 262 ? -6.929 38.807 -24.998 1.00 11.92 253 SER A O 1
ATOM 2029 N N . PHE A 1 263 ? -7.055 39.692 -27.055 1.00 10.00 254 PHE A N 1
ATOM 2030 C CA . PHE A 1 263 ? -6.215 40.842 -26.745 1.00 10.52 254 PHE A CA 1
ATOM 2031 C C . PHE A 1 263 ? -7.001 42.099 -27.057 1.00 13.30 254 PHE A C 1
ATOM 2032 O O . PHE A 1 263 ? -7.460 42.273 -28.197 1.00 14.28 254 PHE A O 1
ATOM 2040 N N . VAL A 1 264 ? -7.144 42.995 -26.083 1.00 10.12 255 VAL A N 1
ATOM 2041 C CA . VAL A 1 264 ? -7.819 44.254 -26.355 1.00 11.28 255 VAL A CA 1
ATOM 2042 C C . VAL A 1 264 ? -6.925 45.034 -27.357 1.00 12.22 255 VAL A C 1
ATOM 2043 O O . VAL A 1 264 ? -7.420 45.762 -28.232 1.00 12.90 255 VAL A O 1
ATOM 2047 N N . ASN A 1 265 ? -5.610 44.886 -27.238 1.00 12.86 256 ASN A N 1
ATOM 2048 C CA . ASN A 1 265 ? -4.726 45.590 -28.164 1.00 12.75 256 ASN A CA 1
ATOM 2049 C C . ASN A 1 265 ? -3.402 44.870 -28.305 1.00 12.63 256 ASN A C 1
ATOM 2050 O O . ASN A 1 265 ? -2.421 45.165 -27.617 1.00 12.55 256 ASN A O 1
ATOM 2055 N N . PRO A 1 266 ? -3.355 43.899 -29.230 1.00 13.46 257 PRO A N 1
ATOM 2056 C CA . PRO A 1 266 ? -2.121 43.133 -29.445 1.00 10.24 257 PRO A CA 1
ATOM 2057 C C . PRO A 1 266 ? -0.923 43.934 -29.930 1.00 12.18 257 PRO A C 1
ATOM 2058 O O . PRO A 1 266 ? 0.220 43.442 -29.893 1.00 15.60 257 PRO A O 1
ATOM 2062 N N . GLU A 1 267 ? -1.155 45.157 -30.373 1.00 11.29 258 GLU A N 1
ATOM 2063 C CA . GLU A 1 267 ? -0.041 45.994 -30.833 1.00 11.86 258 GLU A CA 1
ATOM 2064 C C . GLU A 1 267 ? 0.604 46.686 -29.636 1.00 12.45 258 GLU A C 1
ATOM 2065 O O . GLU A 1 267 ? 1.680 47.278 -29.756 1.00 14.39 258 GLU A O 1
ATOM 2071 N N . ALA A 1 268 ? -0.044 46.575 -28.478 1.00 12.79 259 ALA A N 1
ATOM 2072 C CA . ALA A 1 268 ? 0.454 47.232 -27.268 1.00 12.87 259 ALA A CA 1
ATOM 2073 C C . ALA A 1 268 ? 0.466 46.305 -26.064 1.00 11.13 259 ALA A C 1
ATOM 2074 O O . ALA A 1 268 ? 0.197 46.737 -24.950 1.00 10.71 259 ALA A O 1
ATOM 2076 N N . THR A 1 269 ? 0.750 45.027 -26.302 1.00 9.74 260 THR A N 1
ATOM 2077 C CA . THR A 1 269 ? 0.814 44.037 -25.223 1.00 11.04 260 THR A CA 1
ATOM 2078 C C . THR A 1 269 ? 2.167 43.396 -25.428 1.00 13.37 260 THR A C 1
ATOM 2079 O O . THR A 1 269 ? 2.535 43.048 -26.555 1.00 11.77 260 THR A O 1
ATOM 2083 N N . TYR A 1 270 ? 2.922 43.294 -24.337 1.00 12.04 261 TYR A N 1
ATOM 2084 C CA . TYR A 1 270 ? 4.310 42.842 -24.380 1.00 11.41 261 TYR A CA 1
ATOM 2085 C C . TYR A 1 270 ? 4.546 41.496 -23.739 1.00 11.95 261 TYR A C 1
ATOM 2086 O O . TYR A 1 270 ? 4.775 41.387 -22.530 1.00 12.99 261 TYR A O 1
ATOM 2095 N N . ILE A 1 271 ? 4.520 40.473 -24.583 1.00 10.85 262 ILE A N 1
ATOM 2096 C CA . ILE A 1 271 ? 4.663 39.095 -24.138 1.00 11.76 262 ILE A CA 1
ATOM 2097 C C . ILE A 1 271 ? 5.929 38.444 -24.719 1.00 9.91 262 ILE A C 1
ATOM 2098 O O . ILE A 1 271 ? 6.123 38.383 -25.955 1.00 13.33 262 ILE A O 1
ATOM 2103 N N . ASP A 1 272 ? 6.797 37.991 -23.818 1.00 12.47 263 ASP A N 1
ATOM 2104 C CA . ASP A 1 272 ? 8.053 37.359 -24.210 1.00 12.50 263 ASP A CA 1
ATOM 2105 C C . ASP A 1 272 ? 7.853 36.094 -25.012 1.00 12.52 263 ASP A C 1
ATOM 2106 O O . ASP A 1 272 ? 6.825 35.414 -24.908 1.00 11.68 263 ASP A O 1
ATOM 2111 N N . ILE A 1 273 ? 8.883 35.769 -25.791 1.00 12.93 264 ILE A N 1
ATOM 2112 C CA . ILE A 1 273 ? 8.863 34.624 -26.706 1.00 11.16 264 ILE A CA 1
ATOM 2113 C C . ILE A 1 273 ? 8.450 33.255 -26.163 1.00 14.69 264 ILE A C 1
ATOM 2114 O O . ILE A 1 273 ? 7.800 32.496 -26.875 1.00 13.24 264 ILE A O 1
ATOM 2119 N N . ASP A 1 274 ? 8.792 32.923 -24.920 1.00 13.94 265 ASP A N 1
ATOM 2120 C CA . ASP A 1 274 ? 8.442 31.592 -24.408 1.00 14.67 265 ASP A CA 1
ATOM 2121 C C . ASP A 1 274 ? 7.321 31.548 -23.391 1.00 14.65 265 ASP A C 1
ATOM 2122 O O . ASP A 1 274 ? 7.148 30.543 -22.733 1.00 13.64 265 ASP A O 1
ATOM 2127 N N . VAL A 1 275 ? 6.575 32.635 -23.255 1.00 13.60 266 VAL A N 1
ATOM 2128 C CA . VAL A 1 275 ? 5.464 32.660 -22.308 1.00 12.36 266 VAL A CA 1
ATOM 2129 C C . VAL A 1 275 ? 4.361 31.738 -22.830 1.00 14.99 266 VAL A C 1
ATOM 2130 O O . VAL A 1 275 ? 4.092 31.713 -24.025 1.00 12.47 266 VAL A O 1
ATOM 2134 N N . GLU A 1 276 ? 3.778 30.941 -21.938 1.00 10.96 267 GLU A N 1
ATOM 2135 C CA . GLU A 1 276 ? 2.693 30.031 -22.291 1.00 14.77 267 GLU A CA 1
ATOM 2136 C C . GLU A 1 276 ? 1.417 30.652 -21.783 1.00 13.94 267 GLU A C 1
ATOM 2137 O O . GLU A 1 276 ? 1.368 31.145 -20.658 1.00 11.39 267 GLU A O 1
ATOM 2143 N N . ILE A 1 277 ? 0.386 30.638 -22.619 1.00 14.29 268 ILE A N 1
ATOM 2144 C CA . ILE A 1 277 ? -0.896 31.226 -22.256 1.00 13.50 268 ILE A CA 1
ATOM 2145 C C . ILE A 1 277 ? -1.995 30.302 -22.714 1.00 14.80 268 ILE A C 1
ATOM 2146 O O . ILE A 1 277 ? -2.095 29.995 -23.901 1.00 14.55 268 ILE A O 1
ATOM 2151 N N . ALA A 1 278 ? -2.829 29.850 -21.768 1.00 13.72 269 ALA A N 1
ATOM 2152 C CA . ALA A 1 278 ? -3.927 28.933 -22.093 1.00 11.33 269 ALA A CA 1
ATOM 2153 C C . ALA A 1 278 ? -5.089 29.619 -22.823 1.00 12.90 269 ALA A C 1
ATOM 2154 O O . ALA A 1 278 ? -5.247 30.844 -22.770 1.00 11.77 269 ALA A O 1
ATOM 2156 N N . PRO A 1 279 ? -5.927 28.834 -23.519 1.00 14.18 270 PRO A N 1
ATOM 2157 C CA . PRO A 1 279 ? -7.055 29.437 -24.231 1.00 14.43 270 PRO A CA 1
ATOM 2158 C C . PRO A 1 279 ? -8.036 30.136 -23.276 1.00 14.85 270 PRO A C 1
ATOM 2159 O O . PRO A 1 279 ? -8.118 29.797 -22.087 1.00 15.62 270 PRO A O 1
ATOM 2163 N N . GLU A 1 280 ? -8.759 31.114 -23.814 1.00 12.59 271 GLU A N 1
ATOM 2164 C CA . GLU A 1 280 ? -9.767 31.873 -23.096 1.00 14.50 271 GLU A CA 1
ATOM 2165 C C . GLU A 1 280 ? -9.247 32.910 -22.119 1.00 15.70 271 GLU A C 1
ATOM 2166 O O . GLU A 1 280 ? -10.032 33.535 -21.430 1.00 15.94 271 GLU A O 1
ATOM 2172 N N . VAL A 1 281 ? -7.929 33.075 -22.063 1.00 14.80 272 VAL A N 1
ATOM 2173 C CA . VAL A 1 281 ? -7.336 34.108 -21.234 1.00 12.86 272 VAL A CA 1
ATOM 2174 C C . VAL A 1 281 ? -7.700 35.430 -21.929 1.00 12.97 272 VAL A C 1
ATOM 2175 O O . VAL A 1 281 ? -7.798 35.494 -23.158 1.00 13.73 272 VAL A O 1
ATOM 2179 N N . GLN A 1 282 ? -7.942 36.465 -21.131 1.00 10.65 273 GLN A N 1
ATOM 2180 C CA . GLN A 1 282 ? -8.277 37.780 -21.647 1.00 13.32 273 GLN A CA 1
ATOM 2181 C C . GLN A 1 282 ? -7.179 38.702 -21.194 1.00 14.16 273 GLN A C 1
ATOM 2182 O O . GLN A 1 282 ? -6.884 38.776 -19.996 1.00 13.11 273 GLN A O 1
ATOM 2188 N N . ILE A 1 283 ? -6.573 39.386 -22.155 1.00 12.23 274 ILE A N 1
ATOM 2189 C CA . ILE A 1 283 ? -5.486 40.300 -21.851 1.00 11.74 274 ILE A CA 1
ATOM 2190 C C . ILE A 1 283 ? -5.818 41.700 -22.326 1.00 11.93 274 ILE A C 1
ATOM 2191 O O . ILE A 1 283 ? -6.019 41.933 -23.530 1.00 11.87 274 ILE A O 1
ATOM 2196 N N . GLU A 1 284 ? -5.879 42.642 -21.378 1.00 11.23 275 GLU A N 1
ATOM 2197 C CA . GLU A 1 284 ? -6.171 44.012 -21.747 1.00 9.90 275 GLU A CA 1
ATOM 2198 C C . GLU A 1 284 ? -4.903 44.534 -22.362 1.00 8.50 275 GLU A C 1
ATOM 2199 O O . GLU A 1 284 ? -3.891 43.835 -22.406 1.00 10.05 275 GLU A O 1
ATOM 2205 N N . ALA A 1 285 ? -4.960 45.767 -22.842 1.00 9.55 276 ALA A N 1
ATOM 2206 C CA . ALA A 1 285 ? -3.757 46.336 -23.425 1.00 8.87 276 ALA A CA 1
ATOM 2207 C C . ALA A 1 285 ? -2.751 46.612 -22.322 1.00 10.39 276 ALA A C 1
ATOM 2208 O O . ALA A 1 285 ? -3.099 46.668 -21.136 1.00 9.83 276 ALA A O 1
ATOM 2210 N N . ASN A 1 286 ? -1.505 46.804 -22.734 1.00 9.37 277 ASN A N 1
ATOM 2211 C CA . ASN A 1 286 ? -0.464 47.225 -21.826 1.00 10.33 277 ASN A CA 1
ATOM 2212 C C . ASN A 1 286 ? -0.177 46.287 -20.697 1.00 10.71 277 ASN A C 1
ATOM 2213 O O . ASN A 1 286 ? 0.062 46.702 -19.558 1.00 11.05 277 ASN A O 1
ATOM 2218 N N . VAL A 1 287 ? -0.242 45.003 -21.024 1.00 8.79 278 VAL A N 1
ATOM 2219 C CA . VAL A 1 287 ? 0.095 43.947 -20.078 1.00 10.10 278 VAL A CA 1
ATOM 2220 C C . VAL A 1 287 ? 1.479 43.453 -20.496 1.00 9.07 278 VAL A C 1
ATOM 2221 O O . VAL A 1 287 ? 1.792 43.373 -21.685 1.00 11.01 278 VAL A O 1
ATOM 2225 N N . ILE A 1 288 ? 2.307 43.146 -19.509 1.00 10.27 279 ILE A N 1
ATOM 2226 C CA . ILE A 1 288 ? 3.673 42.669 -19.736 1.00 11.40 279 ILE A CA 1
ATOM 2227 C C . ILE A 1 288 ? 3.845 41.281 -19.125 1.00 8.70 279 ILE A C 1
ATOM 2228 O O . ILE A 1 288 ? 3.566 41.092 -17.943 1.00 9.91 279 ILE A O 1
ATOM 2233 N N . LEU A 1 289 ? 4.251 40.288 -19.930 1.00 8.47 280 LEU A N 1
ATOM 2234 C CA . LEU A 1 289 ? 4.471 38.919 -19.410 1.00 9.04 280 LEU A CA 1
ATOM 2235 C C . LEU A 1 289 ? 5.867 38.567 -19.871 1.00 9.75 280 LEU A C 1
ATOM 2236 O O . LEU A 1 289 ? 6.147 38.610 -21.073 1.00 10.79 280 LEU A O 1
ATOM 2241 N N . LYS A 1 290 ? 6.742 38.249 -18.923 1.00 10.25 281 LYS A N 1
ATOM 2242 C CA . LYS A 1 290 ? 8.132 37.995 -19.242 1.00 11.78 281 LYS A CA 1
ATOM 2243 C C . LYS A 1 290 ? 8.676 36.702 -18.713 1.00 11.50 281 LYS A C 1
ATOM 2244 O O . LYS A 1 290 ? 8.198 36.178 -17.720 1.00 10.87 281 LYS A O 1
ATOM 2250 N N . GLY A 1 291 ? 9.700 36.220 -19.412 1.00 10.64 282 GLY A N 1
ATOM 2251 C CA . GLY A 1 291 ? 10.415 35.030 -18.997 1.00 14.65 282 GLY A CA 1
ATOM 2252 C C . GLY A 1 291 ? 9.601 33.760 -19.013 1.00 16.40 282 GLY A C 1
ATOM 2253 O O . GLY A 1 291 ? 8.739 33.559 -19.896 1.00 14.86 282 GLY A O 1
ATOM 2254 N N . GLN A 1 292 ? 9.858 32.913 -18.021 1.00 15.36 283 GLN A N 1
ATOM 2255 C CA . GLN A 1 292 ? 9.175 31.631 -17.939 1.00 17.43 283 GLN A CA 1
ATOM 2256 C C . GLN A 1 292 ? 7.858 31.802 -17.206 1.00 15.63 283 GLN A C 1
ATOM 2257 O O . GLN A 1 292 ? 7.675 31.325 -16.089 1.00 20.14 283 GLN A O 1
ATOM 2263 N N . THR A 1 293 ? 6.945 32.513 -17.837 1.00 15.00 284 THR A N 1
ATOM 2264 C CA . THR A 1 293 ? 5.622 32.747 -17.268 1.00 11.83 284 THR A CA 1
ATOM 2265 C C . THR A 1 293 ? 4.598 31.857 -17.955 1.00 11.25 284 THR A C 1
ATOM 2266 O O . THR A 1 293 ? 4.675 31.580 -19.157 1.00 11.90 284 THR A O 1
ATOM 2270 N N . LYS A 1 294 ? 3.632 31.404 -17.181 1.00 11.43 285 LYS A N 1
ATOM 2271 C CA . LYS A 1 294 ? 2.582 30.553 -17.708 1.00 12.20 285 LYS A CA 1
ATOM 2272 C C . LYS A 1 294 ? 1.284 31.101 -17.142 1.00 13.63 285 LYS A C 1
ATOM 2273 O O . LYS A 1 294 ? 1.216 31.440 -15.950 1.00 14.80 285 LYS A O 1
ATOM 2284 N N . ILE A 1 295 ? 0.280 31.234 -18.006 1.00 13.15 286 ILE A N 1
ATOM 2285 C CA . ILE A 1 295 ? -1.031 31.756 -17.601 1.00 13.02 286 ILE A CA 1
ATOM 2286 C C . ILE A 1 295 ? -2.091 30.692 -17.888 1.00 14.00 286 ILE A C 1
ATOM 2287 O O . ILE A 1 295 ? -2.209 30.200 -19.013 1.00 13.43 286 ILE A O 1
ATOM 2292 N N . GLY A 1 296 ? -2.858 30.351 -16.860 1.00 13.65 287 GLY A N 1
ATOM 2293 C CA . GLY A 1 296 ? -3.897 29.350 -16.986 1.00 13.14 287 GLY A CA 1
ATOM 2294 C C . GLY A 1 296 ? -5.163 29.826 -17.648 1.00 14.87 287 GLY A C 1
ATOM 2295 O O . GLY A 1 296 ? -5.448 31.030 -17.760 1.00 13.30 287 GLY A O 1
ATOM 2296 N N . ALA A 1 297 ? -5.979 28.853 -18.039 1.00 14.84 288 ALA A N 1
ATOM 2297 C CA . ALA A 1 297 ? -7.238 29.119 -18.736 1.00 14.62 288 ALA A CA 1
ATOM 2298 C C . ALA A 1 297 ? -8.191 30.105 -18.054 1.00 15.00 288 ALA A C 1
ATOM 2299 O O . ALA A 1 297 ? -8.367 30.090 -16.829 1.00 11.41 288 ALA A O 1
ATOM 2301 N N . GLU A 1 298 ? -8.826 30.934 -18.884 1.00 12.40 289 GLU A N 1
ATOM 2302 C CA . GLU A 1 298 ? -9.830 31.907 -18.466 1.00 15.10 289 GLU A CA 1
ATOM 2303 C C . GLU A 1 298 ? -9.338 33.000 -17.552 1.00 13.79 289 GLU A C 1
ATOM 2304 O O . GLU A 1 298 ? -10.121 33.812 -17.100 1.00 15.86 289 GLU A O 1
ATOM 2310 N N . THR A 1 299 ? -8.039 33.034 -17.298 1.00 11.95 290 THR A N 1
ATOM 2311 C CA . THR A 1 299 ? -7.512 34.088 -16.434 1.00 12.61 290 THR A CA 1
ATOM 2312 C C . THR A 1 299 ? -7.582 35.432 -17.130 1.00 11.98 290 THR A C 1
ATOM 2313 O O . THR A 1 299 ? -7.361 35.534 -18.319 1.00 13.35 290 THR A O 1
ATOM 2317 N N . VAL A 1 300 ? -7.874 36.468 -16.350 1.00 10.89 291 VAL A N 1
ATOM 2318 C CA . VAL A 1 300 ? -7.999 37.821 -16.862 1.00 11.59 291 VAL A CA 1
ATOM 2319 C C . VAL A 1 300 ? -6.801 38.613 -16.370 1.00 10.10 291 VAL A C 1
ATOM 2320 O O . VAL A 1 300 ? -6.464 38.577 -15.171 1.00 8.95 291 VAL A O 1
ATOM 2324 N N . LEU A 1 301 ? -6.145 39.311 -17.301 1.00 10.29 292 LEU A N 1
ATOM 2325 C CA . LEU A 1 301 ? -4.980 40.128 -16.977 1.00 11.67 292 LEU A CA 1
ATOM 2326 C C . LEU A 1 301 ? -5.358 41.546 -17.380 1.00 10.98 292 LEU A C 1
ATOM 2327 O O . LEU A 1 301 ? -5.549 41.794 -18.547 1.00 10.64 292 LEU A O 1
ATOM 2332 N N . THR A 1 302 ? -5.447 42.473 -16.425 1.00 11.36 293 THR A N 1
ATOM 2333 C CA . THR A 1 302 ? -5.836 43.832 -16.783 1.00 10.64 293 THR A CA 1
ATOM 2334 C C . THR A 1 302 ? -4.672 44.764 -16.997 1.00 12.60 293 THR A C 1
ATOM 2335 O O . THR A 1 302 ? -3.549 44.508 -16.545 1.00 10.80 293 THR A O 1
ATOM 2339 N N . ASN A 1 303 ? -4.986 45.877 -17.656 1.00 11.52 294 ASN A N 1
ATOM 2340 C CA . ASN A 1 303 ? -3.995 46.869 -18.043 1.00 12.48 294 ASN A CA 1
ATOM 2341 C C . ASN A 1 303 ? -3.000 47.173 -16.949 1.00 12.64 294 ASN A C 1
ATOM 2342 O O . ASN A 1 303 ? -3.402 47.477 -15.824 1.00 12.79 294 ASN A O 1
ATOM 2347 N N . GLY A 1 304 ? -1.691 47.063 -17.271 1.00 10.86 295 GLY A N 1
ATOM 2348 C CA . GLY A 1 304 ? -0.660 47.393 -16.290 1.00 10.94 295 GLY A CA 1
ATOM 2349 C C . GLY A 1 304 ? -0.019 46.209 -15.574 1.00 13.11 295 GLY A C 1
ATOM 2350 O O . GLY A 1 304 ? 1.022 46.351 -14.935 1.00 12.63 295 GLY A O 1
ATOM 2351 N N . THR A 1 305 ? -0.674 45.049 -15.643 1.00 9.87 296 THR A N 1
ATOM 2352 C CA . THR A 1 305 ? -0.149 43.847 -15.027 1.00 9.56 296 THR A CA 1
ATOM 2353 C C . THR A 1 305 ? 1.218 43.545 -15.634 1.00 10.63 296 THR A C 1
ATOM 2354 O O . THR A 1 305 ? 1.443 43.725 -16.825 1.00 11.57 296 THR A O 1
ATOM 2358 N N . TYR A 1 306 ? 2.136 43.119 -14.775 1.00 9.61 297 TYR A N 1
ATOM 2359 C CA . TYR A 1 306 ? 3.522 42.857 -15.145 1.00 12.60 297 TYR A CA 1
ATOM 2360 C C . TYR A 1 306 ? 3.892 41.579 -14.427 1.00 11.27 297 TYR A C 1
ATOM 2361 O O . TYR A 1 306 ? 3.996 41.564 -13.198 1.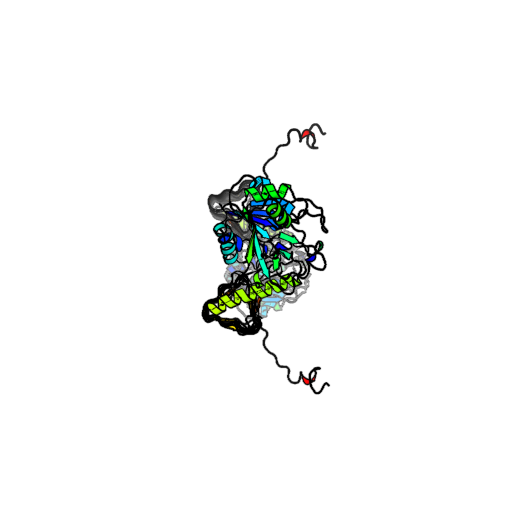00 12.75 297 TYR A O 1
ATOM 2370 N N . VAL A 1 307 ? 4.109 40.512 -15.192 1.00 10.74 298 VAL A N 1
ATOM 2371 C CA . VAL A 1 307 ? 4.397 39.222 -14.587 1.00 11.09 298 VAL A CA 1
ATOM 2372 C C . VAL A 1 307 ? 5.719 38.737 -15.122 1.00 10.50 298 VAL A C 1
ATOM 2373 O O . VAL A 1 307 ? 5.940 38.724 -16.339 1.00 10.00 298 VAL A O 1
ATOM 2377 N N . VAL A 1 308 ? 6.584 38.317 -14.215 1.00 11.00 299 VAL A N 1
ATOM 2378 C CA . VAL A 1 308 ? 7.901 37.834 -14.605 1.00 12.03 299 VAL A CA 1
ATOM 2379 C C . VAL A 1 308 ? 8.172 36.484 -13.987 1.00 11.17 299 VAL A C 1
ATOM 2380 O O . VAL A 1 308 ? 8.078 36.350 -12.774 1.00 12.46 299 VAL A O 1
ATOM 2384 N N . ASP A 1 309 ? 8.515 35.497 -14.817 1.00 14.28 300 ASP A N 1
ATOM 2385 C CA . ASP A 1 309 ? 8.868 34.147 -14.335 1.00 12.83 300 ASP A CA 1
ATOM 2386 C C . ASP A 1 309 ? 7.913 33.632 -13.259 1.00 13.17 300 ASP A C 1
ATOM 2387 O O . ASP A 1 309 ? 8.356 33.209 -12.184 1.00 12.13 300 ASP A O 1
ATOM 2392 N N . SER A 1 310 ? 6.613 33.666 -13.530 1.00 11.66 301 SER A N 1
ATOM 2393 C CA . SER A 1 310 ? 5.637 33.170 -12.558 1.00 10.70 301 SER A CA 1
ATOM 2394 C C . SER A 1 310 ? 4.630 32.305 -13.266 1.00 13.24 301 SER A C 1
ATOM 2395 O O . SER A 1 310 ? 4.430 32.415 -14.483 1.00 15.31 301 SER A O 1
ATOM 2398 N N . THR A 1 311 ? 3.966 31.469 -12.487 1.00 10.04 302 THR A N 1
ATOM 2399 C CA . THR A 1 311 ? 2.936 30.605 -13.007 1.00 12.68 302 THR A CA 1
ATOM 2400 C C . THR A 1 311 ? 1.648 31.089 -12.374 1.00 13.40 302 THR A C 1
ATOM 2401 O O . THR A 1 311 ? 1.585 31.283 -11.155 1.00 17.83 302 THR A O 1
ATOM 2408 N N . ILE A 1 312 ? 0.652 31.370 -13.209 1.00 13.53 303 ILE A N 1
ATOM 2409 C CA . ILE A 1 312 ? -0.639 31.838 -12.713 1.00 13.18 303 ILE A CA 1
ATOM 2410 C C . ILE A 1 312 ? -1.645 30.792 -13.158 1.00 11.31 303 ILE A C 1
ATOM 2411 O O . ILE A 1 312 ? -1.613 30.328 -14.305 1.00 10.89 303 ILE A O 1
ATOM 2420 N N . GLY A 1 313 ? -2.531 30.408 -12.244 1.00 13.36 304 GLY A N 1
ATOM 2421 C CA . GLY A 1 313 ? -3.513 29.389 -12.570 1.00 13.42 304 GLY A CA 1
ATOM 2422 C C . GLY A 1 313 ? -4.671 29.835 -13.429 1.00 13.43 304 GLY A C 1
ATOM 2423 O O . GLY A 1 313 ? -4.617 30.877 -14.116 1.00 13.21 304 GLY A O 1
ATOM 2424 N N . ALA A 1 314 ? -5.719 29.018 -13.385 1.00 12.10 305 ALA A N 1
ATOM 2425 C CA . ALA A 1 314 ? -6.925 29.236 -14.162 1.00 10.37 305 ALA A CA 1
ATOM 2426 C C . ALA A 1 314 ? -7.950 30.042 -13.397 1.00 13.91 305 ALA A C 1
ATOM 2427 O O . ALA A 1 314 ? -8.072 29.917 -12.176 1.00 14.07 305 ALA A O 1
ATOM 2429 N N . GLY A 1 315 ? -8.703 30.864 -14.123 1.00 11.57 306 GLY A N 1
ATOM 2430 C CA . GLY A 1 315 ? -9.747 31.644 -13.491 1.00 14.13 306 GLY A CA 1
ATOM 2431 C C . GLY A 1 315 ? -9.269 32.705 -12.523 1.00 11.44 306 GLY A C 1
ATOM 2432 O O . GLY A 1 315 ? -10.019 33.108 -11.638 1.00 14.47 306 GLY A O 1
ATOM 2433 N N . ALA A 1 316 ? -8.026 33.139 -12.663 1.00 14.48 307 ALA A N 1
ATOM 2434 C CA . ALA A 1 316 ? -7.494 34.174 -11.767 1.00 11.59 307 ALA A CA 1
ATOM 2435 C C . ALA A 1 316 ? -7.793 35.530 -12.397 1.00 10.79 307 ALA A C 1
ATOM 2436 O O . ALA A 1 316 ? -8.101 35.614 -13.598 1.00 11.68 307 ALA A O 1
ATOM 2438 N N . VAL A 1 317 ? -7.740 36.589 -11.596 1.00 11.24 308 VAL A N 1
ATOM 2439 C CA . VAL A 1 317 ? -7.953 37.933 -12.142 1.00 12.75 308 VAL A CA 1
ATOM 2440 C C . VAL A 1 317 ? -6.816 38.726 -11.570 1.00 9.54 308 VAL A C 1
ATOM 2441 O O . VAL A 1 317 ? -6.769 38.937 -10.360 1.00 12.33 308 VAL A O 1
ATOM 2445 N N . ILE A 1 318 ? -5.887 39.148 -12.436 1.00 8.98 309 ILE A N 1
ATOM 2446 C CA . ILE A 1 318 ? -4.723 39.915 -12.010 1.00 9.86 309 ILE A CA 1
ATOM 2447 C C . ILE A 1 318 ? -5.015 41.326 -12.489 1.00 12.30 309 ILE A C 1
ATOM 2448 O O . ILE A 1 318 ? -5.033 41.597 -13.691 1.00 12.41 309 ILE A O 1
ATOM 2453 N N . THR A 1 319 ? -5.278 42.212 -11.533 1.00 9.69 310 THR A N 1
ATOM 2454 C CA . THR A 1 319 ? -5.645 43.554 -11.856 1.00 10.77 310 THR A CA 1
ATOM 2455 C C . THR A 1 319 ? -4.490 44.464 -11.575 1.00 11.50 310 THR A C 1
ATOM 2456 O O . THR A 1 319 ? -4.093 44.613 -10.417 1.00 8.83 310 THR A O 1
ATOM 2460 N N . ASN A 1 320 ? -3.955 45.039 -12.643 1.00 11.08 311 ASN A N 1
ATOM 2461 C CA . ASN A 1 320 ? -2.834 46.001 -12.580 1.00 11.81 311 ASN A CA 1
ATOM 2462 C C . ASN A 1 320 ? -1.856 45.724 -11.414 1.00 10.71 311 ASN A C 1
ATOM 2463 O O . ASN A 1 320 ? -1.698 46.529 -10.503 1.00 11.13 311 ASN A O 1
ATOM 2468 N N . SER A 1 321 ? -1.166 44.604 -11.471 1.00 10.04 312 SER A N 1
ATOM 2469 C CA . SER A 1 321 ? -0.264 44.234 -10.392 1.00 9.82 312 SER A CA 1
ATOM 2470 C C . SER A 1 321 ? 0.988 43.650 -10.959 1.00 11.15 312 SER A C 1
ATOM 2471 O O . SER A 1 321 ? 0.974 43.142 -12.071 1.00 12.44 312 SER A O 1
ATOM 2474 N N . MET A 1 322 ? 2.044 43.648 -10.145 1.00 8.85 313 MET A N 1
ATOM 2475 C CA . MET A 1 322 ? 3.339 43.161 -10.567 1.00 10.10 313 MET A CA 1
ATOM 2476 C C . MET A 1 322 ? 3.603 41.866 -9.810 1.00 11.19 313 MET A C 1
ATOM 2477 O O . MET A 1 322 ? 3.525 41.841 -8.590 1.00 11.80 313 MET A O 1
ATOM 2482 N N . ILE A 1 323 ? 3.894 40.781 -10.534 1.00 11.07 314 ILE A N 1
ATOM 2483 C CA . ILE A 1 323 ? 4.114 39.478 -9.885 1.00 10.42 314 ILE A CA 1
ATOM 2484 C C . ILE A 1 323 ? 5.439 38.921 -10.398 1.00 10.38 314 ILE A C 1
ATOM 2485 O O . ILE A 1 323 ? 5.640 38.783 -11.604 1.00 12.84 314 ILE A O 1
ATOM 2490 N N . GLU A 1 324 ? 6.332 38.590 -9.475 1.00 11.40 315 GLU A N 1
ATOM 2491 C CA . GLU A 1 324 ? 7.664 38.089 -9.811 1.00 14.47 315 GLU A CA 1
ATOM 2492 C C . GLU A 1 324 ? 8.032 36.757 -9.157 1.00 11.92 315 GLU A C 1
ATOM 2493 O O . GLU A 1 324 ? 7.847 36.605 -7.966 1.00 12.85 315 GLU A O 1
ATOM 2499 N N . GLU A 1 325 ? 8.622 35.845 -9.944 1.00 12.06 316 GLU A N 1
ATOM 2500 C CA . GLU A 1 325 ? 9.083 34.534 -9.471 1.00 11.40 316 GLU A CA 1
ATOM 2501 C C . GLU A 1 325 ? 8.151 33.928 -8.406 1.00 13.64 316 GLU A C 1
ATOM 2502 O O . GLU A 1 325 ? 8.587 33.498 -7.334 1.00 12.69 316 GLU A O 1
ATOM 2508 N N . SER A 1 326 ? 6.868 33.861 -8.727 1.00 11.61 317 SER A N 1
ATOM 2509 C CA . SER A 1 326 ? 5.899 33.349 -7.785 1.00 13.08 317 SER A CA 1
ATOM 2510 C C . SER A 1 326 ? 4.890 32.394 -8.418 1.00 12.53 317 SER A C 1
ATOM 2511 O O . SER A 1 326 ? 4.800 32.288 -9.652 1.00 13.74 317 SER A O 1
ATOM 2514 N N . SER A 1 327 ? 4.156 31.683 -7.562 1.00 12.23 318 SER A N 1
ATOM 2515 C CA . SER A 1 327 ? 3.132 30.769 -8.048 1.00 14.00 318 SER A CA 1
ATOM 2516 C C . SER A 1 327 ? 1.808 31.307 -7.552 1.00 13.66 318 SER A C 1
ATOM 2517 O O . SER A 1 327 ? 1.669 31.641 -6.378 1.00 13.07 318 SER A O 1
ATOM 2522 N N . VAL A 1 328 ? 0.830 31.358 -8.445 1.00 11.81 319 VAL A N 1
ATOM 2523 C CA . VAL A 1 328 ? -0.484 31.872 -8.105 1.00 13.72 319 VAL A CA 1
ATOM 2524 C C . VAL A 1 328 ? -1.440 30.782 -8.520 1.00 13.84 319 VAL A C 1
ATOM 2525 O O . VAL A 1 328 ? -1.481 30.394 -9.694 1.00 13.44 319 VAL A O 1
ATOM 2529 N N . ALA A 1 329 ? -2.199 30.285 -7.556 1.00 12.59 320 ALA A N 1
ATOM 2530 C CA . ALA A 1 329 ? -3.136 29.193 -7.824 1.00 13.71 320 ALA A CA 1
ATOM 2531 C C . ALA A 1 329 ? -4.406 29.605 -8.554 1.00 14.70 320 ALA A C 1
ATOM 2532 O O . ALA A 1 329 ? -4.608 30.780 -8.883 1.00 13.52 320 ALA A O 1
ATOM 2534 N N . ASP A 1 330 ? -5.274 28.623 -8.823 1.00 14.31 321 ASP A N 1
ATOM 2535 C CA . ASP A 1 330 ? -6.524 28.903 -9.505 1.00 14.18 321 ASP A CA 1
ATOM 2536 C C . ASP A 1 330 ? -7.443 29.801 -8.703 1.00 11.77 321 ASP A C 1
ATOM 2537 O O . ASP A 1 330 ? -7.501 29.706 -7.481 1.00 12.09 321 ASP A O 1
ATOM 2542 N N . GLY A 1 331 ? -8.191 30.647 -9.418 1.00 12.17 322 GLY A N 1
ATOM 2543 C CA . GLY A 1 331 ? -9.171 31.515 -8.788 1.00 14.31 322 GLY A CA 1
ATOM 2544 C C . GLY A 1 331 ? -8.668 32.679 -7.958 1.00 13.02 322 GLY A C 1
ATOM 2545 O O . GLY A 1 331 ? -9.459 33.361 -7.314 1.00 14.76 322 GLY A O 1
ATOM 2546 N N . VAL A 1 332 ? -7.367 32.919 -7.972 1.00 11.31 323 VAL A N 1
ATOM 2547 C CA . VAL A 1 332 ? -6.824 34.017 -7.169 1.00 11.31 323 VAL A CA 1
ATOM 2548 C C . VAL A 1 332 ? -7.117 35.369 -7.784 1.00 12.86 323 VAL A C 1
ATOM 2549 O O . VAL A 1 332 ? -7.182 35.496 -9.023 1.00 11.81 323 VAL A O 1
ATOM 2553 N N . THR A 1 333 ? -7.352 36.360 -6.912 1.00 10.54 324 THR A N 1
ATOM 2554 C CA . THR A 1 333 ? -7.566 37.724 -7.366 1.00 10.99 324 THR A CA 1
ATOM 2555 C C . THR A 1 333 ? -6.458 38.556 -6.739 1.0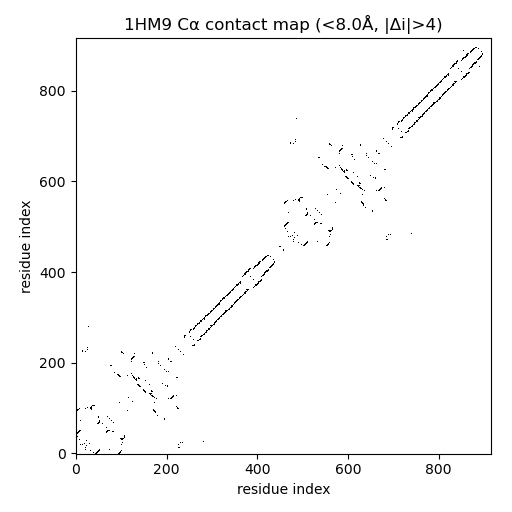0 10.82 324 THR A C 1
ATOM 2556 O O . THR A 1 333 ? -6.192 38.450 -5.523 1.00 11.82 324 THR A O 1
ATOM 2560 N N . VAL A 1 334 ? -5.787 39.358 -7.563 1.00 11.35 325 VAL A N 1
ATOM 2561 C CA . VAL A 1 334 ? -4.683 40.193 -7.081 1.00 10.62 325 VAL A CA 1
ATOM 2562 C C . VAL A 1 334 ? -4.862 41.596 -7.637 1.00 9.46 325 VAL A C 1
ATOM 2563 O O . VAL A 1 334 ? -5.092 41.743 -8.839 1.00 10.31 325 VAL A O 1
ATOM 2567 N N . GLY A 1 335 ? -4.758 42.606 -6.774 1.00 10.67 326 GLY A N 1
ATOM 2568 C CA . GLY A 1 335 ? -4.817 43.976 -7.257 1.00 11.93 326 GLY A CA 1
ATOM 2569 C C . GLY A 1 335 ? -6.099 44.734 -6.952 1.00 12.11 326 GLY A C 1
ATOM 2570 O O . GLY A 1 335 ? -7.028 44.211 -6.315 1.00 11.99 326 GLY A O 1
ATOM 2571 N N . PRO A 1 336 ? -6.183 45.983 -7.431 1.00 10.80 327 PRO A N 1
ATOM 2572 C CA . PRO A 1 336 ? -5.136 46.642 -8.222 1.00 8.72 327 PRO A CA 1
ATOM 2573 C C . PRO A 1 336 ? -3.934 47.154 -7.394 1.00 10.60 327 PRO A C 1
ATOM 2574 O O . PRO A 1 336 ? -4.021 47.339 -6.179 1.00 9.80 327 PRO A O 1
ATOM 2578 N N . TYR A 1 337 ? -2.813 47.377 -8.077 1.00 8.38 328 TYR A N 1
ATOM 2579 C CA . TYR A 1 337 ? -1.617 47.919 -7.448 1.00 9.55 328 TYR A CA 1
ATOM 2580 C C . TYR A 1 337 ? -1.095 47.059 -6.304 1.00 10.09 328 TYR A C 1
ATOM 2581 O O . TYR A 1 337 ? -0.915 47.572 -5.177 1.00 12.10 328 TYR A O 1
ATOM 2590 N N . ALA A 1 338 ? -0.874 45.768 -6.585 1.00 10.80 329 ALA A N 1
ATOM 2591 C CA . ALA A 1 338 ? -0.320 44.825 -5.601 1.00 10.71 329 ALA A CA 1
ATOM 2592 C C . ALA A 1 338 ? 1.023 44.391 -6.142 1.00 11.20 329 ALA A C 1
ATOM 2593 O O . ALA A 1 338 ? 1.287 44.511 -7.342 1.00 12.81 329 ALA A O 1
ATOM 2595 N N . HIS A 1 339 ? 1.877 43.886 -5.263 1.00 10.04 330 HIS A N 1
ATOM 2596 C CA . HIS A 1 339 ? 3.198 43.476 -5.677 1.00 11.44 330 HIS A CA 1
ATOM 2597 C C . HIS A 1 339 ? 3.512 42.138 -5.029 1.00 10.64 330 HIS A C 1
ATOM 2598 O O . HIS A 1 339 ? 3.727 42.078 -3.823 1.00 10.72 330 HIS A O 1
ATOM 2605 N N . ILE A 1 340 ? 3.542 41.070 -5.832 1.00 10.50 331 ILE A N 1
ATOM 2606 C CA . ILE A 1 340 ? 3.846 39.739 -5.324 1.00 10.07 331 ILE A CA 1
ATOM 2607 C C . ILE A 1 340 ? 5.318 39.520 -5.730 1.00 12.01 331 ILE A C 1
ATOM 2608 O O . ILE A 1 340 ? 5.635 39.345 -6.919 1.00 12.17 331 ILE A O 1
ATOM 2613 N N . ARG A 1 341 ? 6.198 39.583 -4.737 1.00 10.98 332 ARG A N 1
ATOM 2614 C CA . ARG A 1 341 ? 7.646 39.484 -4.934 1.00 12.47 332 ARG A CA 1
ATOM 2615 C C . ARG A 1 341 ? 8.122 38.055 -4.923 1.00 12.91 332 ARG A C 1
ATOM 2616 O O . ARG A 1 341 ? 7.365 37.166 -4.569 1.00 14.00 332 ARG A O 1
ATOM 2624 N N . PRO A 1 342 ? 9.388 37.812 -5.310 1.00 13.60 333 PRO A N 1
ATOM 2625 C CA . PRO A 1 342 ? 9.940 36.456 -5.368 1.00 15.04 333 PRO A CA 1
ATOM 2626 C C . PRO A 1 342 ? 9.665 35.492 -4.251 1.00 13.51 333 PRO A C 1
ATOM 2627 O O . PRO A 1 342 ? 9.600 35.845 -3.066 1.00 14.77 333 PRO A O 1
ATOM 2631 N N . ASN A 1 343 ? 9.465 34.258 -4.676 1.00 14.51 334 ASN A N 1
ATOM 2632 C CA . ASN A 1 343 ? 9.257 33.153 -3.768 1.00 15.99 334 ASN A CA 1
ATOM 2633 C C . ASN A 1 343 ? 7.973 33.199 -2.976 1.00 16.31 334 ASN A C 1
ATOM 2634 O O . ASN A 1 343 ? 7.922 32.759 -1.827 1.00 16.12 334 ASN A O 1
ATOM 2639 N N . SER A 1 344 ? 6.918 33.708 -3.605 1.00 12.77 335 SER A N 1
ATOM 2640 C CA . SER A 1 344 ? 5.626 33.728 -2.944 1.00 11.11 335 SER A CA 1
ATOM 2641 C C . SER A 1 344 ? 4.723 32.686 -3.603 1.00 13.34 335 SER A C 1
ATOM 2642 O O . SER A 1 344 ? 4.857 32.390 -4.774 1.00 13.73 335 SER A O 1
ATOM 2645 N N . SER A 1 345 ? 3.813 32.111 -2.839 1.00 11.43 336 SER A N 1
ATOM 2646 C CA . SER A 1 345 ? 2.860 31.180 -3.420 1.00 13.45 336 SER A CA 1
ATOM 2647 C C . SER A 1 345 ? 1.525 31.632 -2.879 1.00 13.89 336 SER A C 1
ATOM 2648 O O . SER A 1 345 ? 1.381 31.812 -1.678 1.00 13.42 336 SER A O 1
ATOM 2651 N N . LEU A 1 346 ? 0.550 31.811 -3.761 1.00 12.11 337 LEU A N 1
ATOM 2652 C CA . LEU A 1 346 ? -0.760 32.247 -3.321 1.00 12.68 337 LEU A CA 1
ATOM 2653 C C . LEU A 1 346 ? -1.644 31.043 -3.600 1.00 13.11 337 LEU A C 1
ATOM 2654 O O . LEU A 1 346 ? -1.732 30.592 -4.739 1.00 14.01 337 LEU A O 1
ATOM 2659 N N . GLY A 1 347 ? -2.240 30.506 -2.543 1.00 11.23 338 GLY A N 1
ATOM 2660 C CA . GLY A 1 347 ? -3.117 29.354 -2.657 1.00 13.56 338 GLY A CA 1
ATOM 2661 C C . GLY A 1 347 ? -4.426 29.656 -3.344 1.00 14.76 338 GLY A C 1
ATOM 2662 O O . GLY A 1 347 ? -4.772 30.815 -3.631 1.00 11.02 338 GLY A O 1
ATOM 2663 N N . ALA A 1 348 ? -5.180 28.595 -3.606 1.00 12.41 339 ALA A N 1
ATOM 2664 C CA . ALA A 1 348 ? -6.434 28.733 -4.319 1.00 14.34 339 ALA A CA 1
ATOM 2665 C C . ALA A 1 348 ? -7.405 29.708 -3.693 1.00 12.03 339 ALA A C 1
ATOM 2666 O O . ALA A 1 348 ? -7.614 29.690 -2.479 1.00 13.54 339 ALA A O 1
ATOM 2668 N N . GLN A 1 349 ? -7.989 30.559 -4.535 1.00 10.59 340 GLN A N 1
ATOM 2669 C CA . GLN A 1 349 ? -9.014 31.530 -4.124 1.00 18.12 340 GLN A CA 1
ATOM 2670 C C . GLN A 1 349 ? -8.530 32.618 -3.191 1.00 15.38 340 GLN A C 1
ATOM 2671 O O . GLN A 1 349 ? -9.332 33.331 -2.599 1.00 16.07 340 GLN A O 1
ATOM 2682 N N . VAL A 1 350 ? -7.224 32.748 -3.059 1.00 11.70 341 VAL A N 1
ATOM 2683 C CA . VAL A 1 350 ? -6.668 33.810 -2.207 1.00 10.41 341 VAL A CA 1
ATOM 2684 C C . VAL A 1 350 ? -6.994 35.151 -2.826 1.00 11.45 341 VAL A C 1
ATOM 2685 O O . VAL A 1 350 ? -7.123 35.250 -4.049 1.00 11.52 341 VAL A O 1
ATOM 2689 N N . HIS A 1 351 ? -7.174 36.172 -1.986 1.00 12.79 342 HIS A N 1
ATOM 2690 C CA . HIS A 1 351 ? -7.409 37.523 -2.491 1.00 12.64 342 HIS A CA 1
ATOM 2691 C C . HIS A 1 351 ? -6.344 38.440 -1.918 1.00 13.76 342 HIS A C 1
ATOM 2692 O O . HIS A 1 351 ? -6.151 38.488 -0.690 1.00 11.65 342 HIS A O 1
ATOM 2699 N N . ILE A 1 352 ? -5.652 39.150 -2.803 1.00 12.20 343 ILE A N 1
ATOM 2700 C CA . ILE A 1 352 ? -4.633 40.129 -2.404 1.00 14.21 343 ILE A CA 1
ATOM 2701 C C . ILE A 1 352 ? -5.182 41.431 -3.027 1.00 14.90 343 ILE A C 1
ATOM 2702 O O . ILE A 1 352 ? -5.345 41.525 -4.248 1.00 14.79 343 ILE A O 1
ATOM 2707 N N . GLY A 1 353 ? -5.507 42.407 -2.191 1.00 10.76 344 GLY A N 1
ATOM 2708 C CA . GLY A 1 353 ? -6.079 43.644 -2.698 1.00 12.38 344 GLY A CA 1
ATOM 2709 C C . GLY A 1 353 ? -5.073 44.734 -2.986 1.00 15.08 344 GLY A C 1
ATOM 2710 O O . GLY A 1 353 ? -3.891 44.472 -3.208 1.00 18.59 344 GLY A O 1
ATOM 2711 N N . ASN A 1 354 ? -5.536 45.967 -2.956 1.00 12.73 345 ASN A N 1
ATOM 2712 C CA . ASN A 1 354 ? -4.668 47.082 -3.286 1.00 11.13 345 ASN A CA 1
ATOM 2713 C C . ASN A 1 354 ? -3.589 47.454 -2.280 1.00 11.41 345 ASN A C 1
ATOM 2714 O O . ASN A 1 354 ? -3.792 47.382 -1.069 1.00 9.38 345 ASN A O 1
ATOM 2719 N N . PHE A 1 355 ? -2.425 47.828 -2.819 1.00 9.16 346 PHE A N 1
ATOM 2720 C CA . PHE A 1 355 ? -1.282 48.262 -2.012 1.00 9.82 346 PHE A CA 1
ATOM 2721 C C . PHE A 1 355 ? -0.821 47.204 -1.037 1.00 11.09 346 PHE A C 1
ATOM 2722 O O . PHE A 1 355 ? -0.550 47.480 0.142 1.00 12.13 346 PHE A O 1
ATOM 2730 N N . VAL A 1 356 ? -0.761 45.969 -1.521 1.00 10.17 347 VAL A N 1
ATOM 2731 C CA . VAL A 1 356 ? -0.288 44.873 -0.683 1.00 9.14 347 VAL A CA 1
ATOM 2732 C C . VAL A 1 356 ? 0.954 44.338 -1.334 1.00 10.24 347 VAL A C 1
ATOM 2733 O O . VAL A 1 356 ? 1.045 44.271 -2.571 1.00 11.17 347 VAL A O 1
ATOM 2737 N N . GLU A 1 357 ? 1.906 43.969 -0.483 1.00 8.49 348 GLU A N 1
ATOM 2738 C CA . GLU A 1 357 ? 3.187 43.426 -0.911 1.00 9.64 348 GLU A CA 1
ATOM 2739 C C . GLU A 1 357 ? 3.341 42.092 -0.201 1.00 9.87 348 GLU A C 1
ATOM 2740 O O . GLU A 1 357 ? 3.188 42.011 1.039 1.00 12.77 348 GLU A O 1
ATOM 2746 N N . VAL A 1 358 ? 3.617 41.047 -0.975 1.00 9.24 349 VAL A N 1
ATOM 2747 C CA . VAL A 1 358 ? 3.838 39.718 -0.403 1.00 10.03 349 VAL A CA 1
ATOM 2748 C C . VAL A 1 358 ? 5.212 39.325 -0.900 1.00 10.86 349 VAL A C 1
ATOM 2749 O O . VAL A 1 358 ? 5.536 39.517 -2.071 1.00 10.69 349 VAL A O 1
ATOM 2753 N N . LYS A 1 359 ? 6.033 38.812 0.004 1.00 10.78 350 LYS A N 1
ATOM 2754 C CA . LYS A 1 359 ? 7.362 38.395 -0.370 1.00 13.54 350 LYS A CA 1
ATOM 2755 C C . LYS A 1 359 ? 7.823 37.167 0.406 1.00 12.17 350 LYS A C 1
ATOM 2756 O O . LYS A 1 359 ? 7.678 37.126 1.613 1.00 12.01 350 LYS A O 1
ATOM 2762 N N . GLY A 1 360 ? 8.431 36.202 -0.292 1.00 15.02 351 GLY A N 1
ATOM 2763 C CA . GLY A 1 360 ? 8.939 34.992 0.353 1.00 14.15 351 GLY A CA 1
ATOM 2764 C C . GLY A 1 360 ? 7.961 34.353 1.318 1.00 15.31 351 GLY A C 1
ATOM 2765 O O . GLY A 1 360 ? 8.347 33.857 2.381 1.00 16.86 351 GLY A O 1
ATOM 2766 N N . SER A 1 361 ? 6.687 34.333 0.949 1.00 11.88 352 SER A N 1
ATOM 2767 C CA . SER A 1 361 ? 5.680 33.794 1.840 1.00 11.13 352 SER A CA 1
ATOM 2768 C C . SER A 1 361 ? 4.758 32.829 1.136 1.00 12.43 352 SER A C 1
ATOM 2769 O O . SER A 1 361 ? 4.489 32.983 -0.067 1.00 14.21 352 SER A O 1
ATOM 2772 N N . SER A 1 362 ? 4.264 31.851 1.892 1.00 12.26 353 SER A N 1
ATOM 2773 C CA . SER A 1 362 ? 3.305 30.877 1.348 1.00 12.78 353 SER A CA 1
ATOM 2774 C C . SER A 1 362 ? 1.941 31.284 1.962 1.00 13.31 353 SER A C 1
ATOM 2775 O O . SER A 1 362 ? 1.827 31.481 3.170 1.00 14.54 353 SER A O 1
ATOM 2780 N N . ILE A 1 363 ? 0.927 31.457 1.127 1.00 14.39 354 ILE A N 1
ATOM 2781 C CA . ILE A 1 363 ? -0.382 31.895 1.598 1.00 15.22 354 ILE A CA 1
ATOM 2782 C C . ILE A 1 363 ? -1.409 30.804 1.276 1.00 16.11 354 ILE A C 1
ATOM 2783 O O . ILE A 1 363 ? -1.646 30.467 0.108 1.00 16.44 354 ILE A O 1
ATOM 2792 N N . GLY A 1 364 ? -2.000 30.254 2.335 1.00 13.32 355 GLY A N 1
ATOM 2793 C CA . GLY A 1 364 ? -2.971 29.182 2.195 1.00 15.38 355 GLY A CA 1
ATOM 2794 C C . GLY A 1 364 ? -4.260 29.561 1.516 1.00 16.01 355 GLY A C 1
ATOM 2795 O O . GLY A 1 364 ? -4.615 30.741 1.430 1.00 15.49 355 GLY A O 1
ATOM 2796 N N . GLU A 1 365 ? -4.999 28.541 1.087 1.00 13.37 356 GLU A N 1
ATOM 2797 C CA . GLU A 1 365 ? -6.244 28.756 0.370 1.00 14.85 356 GLU A CA 1
ATOM 2798 C C . GLU A 1 365 ? -7.257 29.651 1.086 1.00 15.17 356 GLU A C 1
ATOM 2799 O O . GLU A 1 365 ? -7.391 29.624 2.310 1.00 15.09 356 GLU A O 1
ATOM 2810 N N . ASN A 1 366 ? -7.942 30.464 0.292 1.00 12.81 357 ASN A N 1
ATOM 2811 C CA . ASN A 1 366 ? -8.974 31.371 0.761 1.00 16.84 357 ASN A CA 1
ATOM 2812 C C . ASN A 1 366 ? -8.573 32.474 1.726 1.00 15.24 357 ASN A C 1
ATOM 2813 O O . ASN A 1 366 ? -9.431 33.153 2.288 1.00 14.08 357 ASN A O 1
ATOM 2818 N N . THR A 1 367 ? -7.278 32.671 1.903 1.00 13.71 358 THR A N 1
ATOM 2819 C CA . THR A 1 367 ? -6.834 33.743 2.781 1.00 12.78 358 THR A CA 1
ATOM 2820 C C . THR A 1 367 ? -6.994 35.061 2.046 1.00 13.35 358 THR A C 1
ATOM 2821 O O . THR A 1 367 ? -6.874 35.122 0.811 1.00 14.34 358 THR A O 1
ATOM 2825 N N . LYS A 1 368 ? -7.244 36.122 2.799 1.00 10.20 359 LYS A N 1
ATOM 2826 C CA . LYS A 1 368 ? -7.457 37.432 2.188 1.00 13.33 359 LYS A CA 1
ATOM 2827 C C . LYS A 1 368 ? -6.577 38.468 2.842 1.00 12.62 359 LYS A C 1
ATOM 2828 O O . LYS A 1 368 ? -6.442 38.485 4.063 1.00 10.35 359 LYS A O 1
ATOM 2834 N N . ALA A 1 369 ? -5.991 39.343 2.026 1.00 12.03 360 ALA A N 1
ATOM 2835 C CA . ALA A 1 369 ? -5.184 40.443 2.542 1.00 11.69 360 ALA A CA 1
ATOM 2836 C C . ALA A 1 369 ? -5.618 41.550 1.595 1.00 11.50 360 ALA A C 1
ATOM 2837 O O . ALA A 1 369 ? -5.040 41.758 0.530 1.00 11.66 360 ALA A O 1
ATOM 2839 N N . GLY A 1 370 ? -6.691 42.241 1.958 1.00 10.93 361 GLY A N 1
ATOM 2840 C CA . GLY A 1 370 ? -7.212 43.231 1.039 1.00 9.59 361 GLY A CA 1
ATOM 2841 C C . GLY A 1 370 ? -6.577 44.598 0.935 1.00 14.15 361 GLY A C 1
ATOM 2842 O O . GLY A 1 370 ? -6.895 45.326 0.008 1.00 10.51 361 GLY A O 1
ATOM 2843 N N . HIS A 1 371 ? -5.674 44.974 1.832 1.00 11.84 362 HIS A N 1
ATOM 2844 C CA . HIS A 1 371 ? -5.214 46.355 1.722 1.00 10.99 362 HIS A CA 1
ATOM 2845 C C . HIS A 1 371 ? -4.047 46.845 2.527 1.00 11.11 362 HIS A C 1
ATOM 2846 O O . HIS A 1 371 ? -3.942 46.523 3.685 1.00 10.78 362 HIS A O 1
ATOM 2853 N N . LEU A 1 372 ? -3.146 47.599 1.884 1.00 10.35 363 LEU A N 1
ATOM 2854 C CA . LEU A 1 372 ? -2.084 48.280 2.629 1.00 9.94 363 LEU A CA 1
ATOM 2855 C C . LEU A 1 372 ? -1.367 47.371 3.625 1.00 11.93 363 LEU A C 1
ATOM 2856 O O . LEU A 1 372 ? -1.162 47.723 4.781 1.00 12.58 363 LEU A O 1
ATOM 2861 N N . THR A 1 373 ? -0.944 46.217 3.139 1.00 12.32 364 THR A N 1
ATOM 2862 C CA . THR A 1 373 ? -0.335 45.204 4.001 1.00 11.04 364 THR A CA 1
ATOM 2863 C C . THR A 1 373 ? 0.963 44.707 3.438 1.00 9.79 364 THR A C 1
ATOM 2864 O O . THR A 1 373 ? 1.133 44.697 2.230 1.00 10.39 364 THR A O 1
ATOM 2868 N N . TYR A 1 374 ? 1.850 44.261 4.327 1.00 10.10 365 TYR A N 1
ATOM 2869 C CA . TYR A 1 374 ? 3.131 43.692 3.925 1.00 11.61 365 TYR A CA 1
ATOM 2870 C C . TYR A 1 374 ? 3.208 42.341 4.631 1.00 11.16 365 TYR A C 1
ATOM 2871 O O . TYR A 1 374 ? 3.052 42.276 5.868 1.00 11.98 365 TYR A O 1
ATOM 2880 N N . ILE A 1 375 ? 3.382 41.276 3.853 1.00 10.15 366 ILE A N 1
ATOM 2881 C CA . ILE A 1 375 ? 3.515 39.929 4.395 1.00 9.14 366 ILE A CA 1
ATOM 2882 C C . ILE A 1 375 ? 4.846 39.443 3.855 1.00 10.78 366 ILE A C 1
ATOM 2883 O O . ILE A 1 375 ? 4.989 39.227 2.658 1.00 11.03 366 ILE A O 1
ATOM 2888 N N . GLY A 1 376 ? 5.830 39.324 4.739 1.00 12.15 367 GLY A N 1
ATOM 2889 C CA . GLY A 1 376 ? 7.156 38.888 4.340 1.00 13.70 367 GLY A CA 1
ATOM 2890 C C . GLY A 1 376 ? 7.683 37.749 5.175 1.00 12.18 367 GLY A C 1
ATOM 2891 O O . GLY A 1 376 ? 7.524 37.723 6.391 1.00 14.90 367 GLY A O 1
ATOM 2892 N N . ASN A 1 377 ? 8.296 36.787 4.505 1.00 13.85 368 ASN A N 1
ATOM 2893 C CA . ASN A 1 377 ? 8.837 35.609 5.178 1.00 13.87 368 ASN A CA 1
ATOM 2894 C C . ASN A 1 377 ? 7.831 34.983 6.141 1.00 14.52 368 ASN A C 1
ATOM 2895 O O . ASN A 1 377 ? 8.144 34.677 7.295 1.00 15.50 368 ASN A O 1
ATOM 2904 N N . CYS A 1 378 ? 6.628 34.762 5.649 1.00 13.22 369 CYS A N 1
ATOM 2905 C CA . CYS A 1 378 ? 5.602 34.172 6.484 1.00 12.59 369 CYS A CA 1
ATOM 2906 C C . CYS A 1 378 ? 5.049 32.889 5.876 1.00 13.85 369 CYS A C 1
ATOM 2907 O O . CYS A 1 378 ? 4.985 32.748 4.650 1.00 14.15 369 CYS A O 1
ATOM 2910 N N . GLU A 1 379 ? 4.623 31.989 6.750 1.00 15.30 370 GLU A N 1
ATOM 2911 C CA . GLU A 1 379 ? 3.961 30.753 6.351 1.00 16.11 370 GLU A CA 1
ATOM 2912 C C . GLU A 1 379 ? 2.574 31.021 6.907 1.00 15.55 370 GLU A C 1
ATOM 2913 O O . GLU A 1 379 ? 2.375 31.094 8.128 1.00 16.95 370 GLU A O 1
ATOM 2919 N N . VAL A 1 380 ? 1.617 31.152 6.005 1.00 14.16 371 VAL A N 1
ATOM 2920 C CA . VAL A 1 380 ? 0.272 31.539 6.369 1.00 12.73 371 VAL A CA 1
ATOM 2921 C C . VAL A 1 380 ? -0.722 30.484 5.982 1.00 15.46 371 VAL A C 1
ATOM 2922 O O . VAL A 1 380 ? -0.728 30.045 4.839 1.00 11.94 371 VAL A O 1
ATOM 2926 N N . GLY A 1 381 ? -1.584 30.117 6.930 1.00 14.59 372 GLY A N 1
ATOM 2927 C CA . GLY A 1 381 ? -2.577 29.083 6.702 1.00 16.24 372 GLY A CA 1
ATOM 2928 C C . GLY A 1 381 ? -3.754 29.469 5.829 1.00 15.37 372 GLY A C 1
ATOM 2929 O O . GLY A 1 381 ? -3.725 30.477 5.117 1.00 15.29 372 GLY A O 1
ATOM 2930 N N . SER A 1 382 ? -4.799 28.658 5.889 1.00 16.04 373 SER A N 1
ATOM 2931 C CA . SER A 1 382 ? -5.995 28.896 5.084 1.00 15.89 373 SER A CA 1
ATOM 2932 C C . SER A 1 382 ? -7.025 29.744 5.806 1.00 14.34 373 SER A C 1
ATOM 2933 O O . SER A 1 382 ? -7.060 29.756 7.023 1.00 13.76 373 SER A O 1
ATOM 2936 N N . ASN A 1 383 ? -7.884 30.434 5.043 1.00 12.22 374 ASN A N 1
ATOM 2937 C CA . ASN A 1 383 ? -8.956 31.232 5.612 1.00 14.20 374 ASN A CA 1
ATOM 2938 C C . ASN A 1 383 ? -8.505 32.324 6.574 1.00 14.02 374 ASN A C 1
ATOM 2939 O O . ASN A 1 383 ? -9.267 32.743 7.430 1.00 13.83 374 ASN A O 1
ATOM 2944 N N . VAL A 1 384 ? -7.275 32.787 6.418 1.00 10.78 375 VAL A N 1
ATOM 2945 C CA . VAL A 1 384 ? -6.739 33.848 7.274 1.00 10.40 375 VAL A CA 1
ATOM 2946 C C . VAL A 1 384 ? -7.201 35.188 6.735 1.00 13.39 375 VAL A C 1
ATOM 2947 O O . VAL A 1 384 ? -7.398 35.324 5.530 1.00 14.12 375 VAL A O 1
ATOM 2951 N N . ASN A 1 385 ? -7.415 36.164 7.616 1.00 12.13 376 ASN A N 1
ATOM 2952 C CA . ASN A 1 385 ? -7.823 37.499 7.167 1.00 13.82 376 ASN A CA 1
ATOM 2953 C C . ASN A 1 385 ? -6.802 38.512 7.700 1.00 12.94 376 ASN A C 1
ATOM 2954 O O . ASN A 1 385 ? -6.564 38.561 8.912 1.00 12.31 376 ASN A O 1
ATOM 2963 N N . PHE A 1 386 ? -6.219 39.314 6.815 1.00 13.45 377 PHE A N 1
ATOM 2964 C CA . PHE A 1 386 ? -5.287 40.371 7.219 1.00 13.53 377 PHE A CA 1
ATOM 2965 C C . PHE A 1 386 ? -5.999 41.730 7.120 1.00 14.30 377 PHE A C 1
ATOM 2966 O O . PHE A 1 386 ? -6.349 42.181 6.024 1.00 12.63 377 PHE A O 1
ATOM 2974 N N . GLY A 1 387 ? -6.242 42.370 8.257 1.00 13.94 378 GLY A N 1
ATOM 2975 C CA . GLY A 1 387 ? -6.896 43.674 8.236 1.00 14.49 378 GLY A CA 1
ATOM 2976 C C . GLY A 1 387 ? -5.982 44.654 7.526 1.00 14.83 378 GLY A C 1
ATOM 2977 O O . GLY A 1 387 ? -4.785 44.439 7.468 1.00 14.66 378 GLY A O 1
ATOM 2978 N N . ALA A 1 388 ? -6.556 45.731 6.996 1.00 15.45 379 ALA A N 1
ATOM 2979 C CA . ALA A 1 388 ? -5.799 46.764 6.312 1.00 13.33 379 ALA A CA 1
ATOM 2980 C C . ALA A 1 388 ? -4.726 47.338 7.223 1.00 14.02 379 ALA A C 1
ATOM 2981 O O . ALA A 1 388 ? -4.979 47.590 8.409 1.00 13.57 379 ALA A O 1
ATOM 2983 N N . GLY A 1 389 ? -3.543 47.561 6.657 1.00 13.62 380 GLY A N 1
ATOM 2984 C CA . GLY A 1 389 ? -2.441 48.163 7.401 1.00 13.91 380 GLY A CA 1
ATOM 2985 C C . GLY A 1 389 ? -1.581 47.217 8.223 1.00 12.03 380 GLY A C 1
ATOM 2986 O O . GLY A 1 389 ? -0.724 47.680 8.962 1.00 13.08 380 GLY A O 1
ATOM 2987 N N . THR A 1 390 ? -1.789 45.913 8.066 1.00 13.86 381 THR A N 1
ATOM 2988 C CA . THR A 1 390 ? -1.060 44.903 8.824 1.00 14.52 381 THR A CA 1
ATOM 2989 C C . THR A 1 390 ? 0.347 44.821 8.269 1.00 14.01 381 THR A C 1
ATOM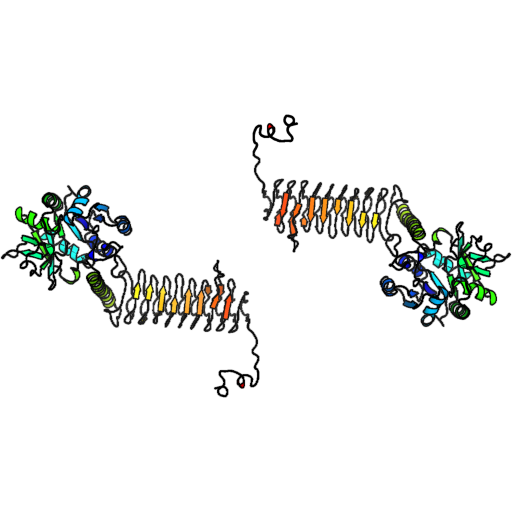 2990 O O . THR A 1 390 ? 0.515 44.726 7.047 1.00 12.48 381 THR A O 1
ATOM 2994 N N . ILE A 1 391 ? 1.344 44.820 9.155 1.00 12.63 382 ILE A N 1
ATOM 2995 C CA . ILE A 1 391 ? 2.732 44.731 8.737 1.00 12.45 382 ILE A CA 1
ATOM 2996 C C . ILE A 1 391 ? 3.398 43.546 9.445 1.00 13.36 382 ILE A C 1
ATOM 2997 O O . ILE A 1 391 ? 3.374 43.483 10.678 1.00 14.11 382 ILE A O 1
ATOM 3002 N N . THR A 1 392 ? 3.936 42.590 8.692 1.00 11.85 383 THR A N 1
ATOM 3003 C CA . THR A 1 392 ? 4.670 41.492 9.332 1.00 16.61 383 THR A CA 1
ATOM 3004 C C . THR A 1 392 ? 6.115 41.987 9.365 1.00 21.01 383 THR A C 1
ATOM 3005 O O . THR A 1 392 ? 6.698 42.298 8.328 1.00 25.67 383 THR A O 1
ATOM 3009 N N . VAL A 1 393 ? 6.683 42.106 10.555 1.00 17.04 384 VAL A N 1
ATOM 3010 C CA . VAL A 1 393 ? 8.053 42.608 10.687 1.00 15.28 384 VAL A CA 1
ATOM 3011 C C . VAL A 1 393 ? 9.036 41.440 10.690 1.00 18.14 384 VAL A C 1
ATOM 3012 O O . VAL A 1 393 ? 9.011 40.601 11.597 1.00 18.51 384 VAL A O 1
ATOM 3016 N N . ASN A 1 394 ? 9.924 41.389 9.694 1.00 18.25 385 ASN A N 1
ATOM 3017 C CA . ASN A 1 394 ? 10.821 40.247 9.569 1.00 18.97 385 ASN A CA 1
ATOM 3018 C C . ASN A 1 394 ? 12.299 40.539 9.564 1.00 21.99 385 ASN A C 1
ATOM 3019 O O . ASN A 1 394 ? 13.103 39.637 9.450 1.00 26.58 385 ASN A O 1
ATOM 3024 N N . TYR A 1 395 ? 12.683 41.785 9.719 1.00 20.67 386 TYR A N 1
ATOM 3025 C CA . TYR A 1 395 ? 14.083 42.083 9.587 1.00 20.85 386 TYR A CA 1
ATOM 3026 C C . TYR A 1 395 ? 14.539 42.983 10.711 1.00 20.95 386 TYR A C 1
ATOM 3027 O O . TYR A 1 395 ? 13.788 43.862 11.137 1.00 21.86 386 TYR A O 1
ATOM 3036 N N . ASP A 1 396 ? 15.746 42.741 11.214 1.00 22.33 387 ASP A N 1
ATOM 3037 C CA . ASP A 1 396 ? 16.283 43.548 12.318 1.00 22.04 387 ASP A CA 1
ATOM 3038 C C . ASP A 1 396 ? 17.511 44.366 11.939 1.00 25.44 387 ASP A C 1
ATOM 3039 O O . ASP A 1 396 ? 18.219 44.905 12.804 1.00 28.84 387 ASP A O 1
ATOM 3044 N N . GLY A 1 397 ? 17.752 44.484 10.641 1.00 27.25 388 GLY A N 1
ATOM 3045 C CA . GLY A 1 397 ? 18.906 45.229 10.181 1.00 28.97 388 GLY A CA 1
ATOM 3046 C C . GLY A 1 397 ? 20.064 44.305 9.854 1.00 29.84 388 GLY A C 1
ATOM 3047 O O . GLY A 1 397 ? 21.080 44.732 9.313 1.00 30.61 388 GLY A O 1
ATOM 3048 N N . LYS A 1 398 ? 19.924 43.026 10.179 1.00 32.01 389 LYS A N 1
ATOM 3049 C CA . LYS A 1 398 ? 20.998 42.084 9.893 1.00 32.17 389 LYS A CA 1
ATOM 3050 C C . LYS A 1 398 ? 20.442 40.756 9.408 1.00 30.09 389 LYS A C 1
ATOM 3051 O O . LYS A 1 398 ? 20.881 40.232 8.392 1.00 29.92 389 LYS A O 1
ATOM 3057 N N . ASN A 1 399 ? 19.470 40.225 10.140 1.00 29.05 390 ASN A N 1
ATOM 3058 C CA . ASN A 1 399 ? 18.852 38.955 9.795 1.00 26.64 390 ASN A CA 1
ATOM 3059 C C . ASN A 1 399 ? 17.348 39.072 9.581 1.00 26.79 390 ASN A C 1
ATOM 3060 O O . ASN A 1 399 ? 16.733 40.063 9.987 1.00 21.99 390 ASN A O 1
ATOM 3065 N N . LYS A 1 400 ? 16.790 38.042 8.941 1.00 23.47 391 LYS A N 1
ATOM 3066 C CA . LYS A 1 400 ? 15.368 37.926 8.627 1.00 24.19 391 LYS A CA 1
ATOM 3067 C C . LYS A 1 400 ? 14.821 36.830 9.525 1.00 23.86 391 LYS A C 1
ATOM 3068 O O . LYS A 1 400 ? 15.502 35.830 9.780 1.00 23.36 391 LYS A O 1
ATOM 3074 N N . TYR A 1 401 ? 13.593 37.013 9.989 1.00 20.57 392 TYR A N 1
ATOM 3075 C CA . TYR A 1 401 ? 12.941 36.051 10.877 1.00 18.91 392 TYR A CA 1
ATOM 3076 C C . TYR A 1 401 ? 11.604 35.668 10.287 1.00 18.52 392 TYR A C 1
ATOM 3077 O O . TYR A 1 401 ? 10.984 36.458 9.574 1.00 17.89 392 TYR A O 1
ATOM 3086 N N . LYS A 1 402 ? 11.173 34.448 10.581 1.00 16.59 393 LYS A N 1
ATOM 3087 C CA . LYS A 1 402 ? 9.927 33.952 10.045 1.00 17.30 393 LYS A CA 1
ATOM 3088 C C . LYS A 1 402 ? 8.754 33.990 11.009 1.00 15.62 393 LYS A C 1
ATOM 3089 O O . LYS A 1 402 ? 8.901 33.845 12.213 1.00 15.97 393 LYS A O 1
ATOM 3095 N N . THR A 1 403 ? 7.567 34.183 10.456 1.00 17.42 394 THR A N 1
ATOM 3096 C CA . THR A 1 403 ? 6.363 34.180 11.255 1.00 15.72 394 THR A CA 1
ATOM 3097 C C . THR A 1 403 ? 5.448 33.113 10.712 1.00 16.17 394 THR A C 1
ATOM 3098 O O . THR A 1 403 ? 5.335 32.960 9.496 1.00 17.22 394 THR A O 1
ATOM 3102 N N . VAL A 1 404 ? 4.815 32.350 11.602 1.00 14.67 395 VAL A N 1
ATOM 3103 C CA . VAL A 1 404 ? 3.893 31.294 11.172 1.00 16.16 395 VAL A CA 1
ATOM 3104 C C . VAL A 1 404 ? 2.506 31.719 11.604 1.00 13.90 395 VAL A C 1
ATOM 3105 O O . VAL A 1 404 ? 2.291 32.079 12.776 1.00 14.93 395 VAL A O 1
ATOM 3109 N N . ILE A 1 405 ? 1.562 31.685 10.670 1.00 13.03 396 ILE A N 1
ATOM 3110 C CA . ILE A 1 405 ? 0.189 32.076 10.988 1.00 16.32 396 ILE A CA 1
ATOM 3111 C C . ILE A 1 405 ? -0.693 30.876 10.660 1.00 16.51 396 ILE A C 1
ATOM 3112 O O . ILE A 1 405 ? -0.628 30.323 9.550 1.00 15.99 396 ILE A O 1
ATOM 3117 N N . GLY A 1 406 ? -1.489 30.459 11.641 1.00 14.18 397 GLY A N 1
ATOM 3118 C CA . GLY A 1 406 ? -2.328 29.296 11.467 1.00 16.45 397 GLY A CA 1
ATOM 3119 C C . GLY A 1 406 ? -3.538 29.546 10.604 1.00 17.76 397 GLY A C 1
ATOM 3120 O O . GLY A 1 406 ? -3.624 30.569 9.928 1.00 16.80 397 GLY A O 1
ATOM 3121 N N . ASP A 1 407 ? -4.469 28.599 10.619 1.00 16.46 398 ASP A N 1
ATOM 3122 C CA . ASP A 1 407 ? -5.699 28.729 9.843 1.00 15.56 398 ASP A CA 1
ATOM 3123 C C . ASP A 1 407 ? -6.736 29.560 10.579 1.00 15.56 398 ASP A C 1
ATOM 3124 O O . ASP A 1 407 ? -6.809 29.529 11.819 1.00 13.38 398 ASP A O 1
ATOM 3129 N N . ASN A 1 408 ? -7.542 30.297 9.801 1.00 12.12 399 ASN A N 1
ATOM 3130 C CA . ASN A 1 408 ? -8.623 31.092 10.328 1.00 14.59 399 ASN A CA 1
ATOM 3131 C C . ASN A 1 408 ? -8.218 32.178 11.287 1.00 15.36 399 ASN A C 1
ATOM 3132 O O . ASN A 1 408 ? -9.041 32.649 12.058 1.00 16.04 399 ASN A O 1
ATOM 3137 N N . VAL A 1 409 ? -6.967 32.607 11.207 1.00 14.72 400 VAL A N 1
ATOM 3138 C CA . VAL A 1 409 ? -6.495 33.673 12.080 1.00 14.15 400 VAL A CA 1
ATOM 3139 C C . VAL A 1 409 ? -7.024 35.002 11.550 1.00 15.84 400 VAL A C 1
ATOM 3140 O O . VAL A 1 409 ? -7.142 35.187 10.332 1.00 14.43 400 VAL A O 1
ATOM 3144 N N . PHE A 1 410 ? -7.350 35.910 12.468 1.00 13.30 401 PHE A N 1
ATOM 3145 C CA . PHE A 1 410 ? -7.860 37.227 12.122 1.00 15.25 401 PHE A CA 1
ATOM 3146 C C . PHE A 1 410 ? -6.818 38.239 12.603 1.00 14.60 401 PHE A C 1
ATOM 3147 O O . PHE A 1 410 ? -6.714 38.503 13.807 1.00 14.27 401 PHE A O 1
ATOM 3155 N N . VAL A 1 411 ? -6.046 38.795 11.677 1.00 13.85 402 VAL A N 1
ATOM 3156 C CA . VAL A 1 411 ? -5.010 39.740 12.059 1.00 13.88 402 VAL A CA 1
ATOM 3157 C C . VAL A 1 411 ? -5.589 41.141 11.932 1.00 15.42 402 VAL A C 1
ATOM 3158 O O . VAL A 1 411 ? -5.836 41.636 10.841 1.00 14.52 402 VAL A O 1
ATOM 3162 N N . GLY A 1 412 ? -5.829 41.757 13.083 1.00 14.92 403 GLY A N 1
ATOM 3163 C CA . GLY A 1 412 ? -6.440 43.076 13.128 1.00 14.72 403 GLY A CA 1
ATOM 3164 C C . GLY A 1 412 ? -5.748 44.134 12.295 1.00 14.81 403 GLY A C 1
ATOM 3165 O O . GLY A 1 412 ? -4.541 44.052 12.077 1.00 13.71 403 GLY A O 1
ATOM 3166 N N . SER A 1 413 ? -6.536 45.094 11.806 1.00 13.08 404 SER A N 1
ATOM 3167 C CA . SER A 1 413 ? -6.024 46.209 11.020 1.00 15.34 404 SER A CA 1
ATOM 3168 C C . SER A 1 413 ? -4.926 46.963 11.720 1.00 14.64 404 SER A C 1
ATOM 3169 O O . SER A 1 413 ? -4.970 47.140 12.923 1.00 12.25 404 SER A O 1
ATOM 3172 N N . ASN A 1 414 ? -3.944 47.422 10.954 1.00 13.78 405 ASN A N 1
ATOM 3173 C CA . ASN A 1 414 ? -2.859 48.212 11.524 1.00 14.53 405 ASN A CA 1
ATOM 3174 C C . ASN A 1 414 ? -2.071 47.515 12.650 1.00 15.43 405 ASN A C 1
ATOM 3175 O O . ASN A 1 414 ? -1.530 48.191 13.531 1.00 14.86 405 ASN A O 1
ATOM 3180 N N . SER A 1 415 ? -1.989 46.185 12.618 1.00 13.06 406 SER A N 1
ATOM 3181 C CA . SER A 1 415 ? -1.213 45.493 13.629 1.00 13.39 406 SER A CA 1
ATOM 3182 C C . SER A 1 415 ? 0.204 45.369 13.099 1.00 14.44 406 SER A C 1
ATOM 3183 O O . SER A 1 415 ? 0.454 45.501 11.889 1.00 15.44 406 SER A O 1
ATOM 3188 N N . THR A 1 416 ? 1.130 45.121 14.018 1.00 14.42 407 THR A N 1
ATOM 3189 C CA . THR A 1 416 ? 2.538 45.007 13.695 1.00 13.55 407 THR A CA 1
ATOM 3190 C C . THR A 1 416 ? 2.958 43.682 14.296 1.00 15.91 407 THR A C 1
ATOM 3191 O O . THR A 1 416 ? 2.969 43.550 15.517 1.00 17.04 407 THR A O 1
ATOM 3195 N N . ILE A 1 417 ? 3.314 42.715 13.450 1.00 14.11 408 ILE A N 1
ATOM 3196 C CA . ILE A 1 417 ? 3.660 41.371 13.934 1.00 13.79 408 ILE A CA 1
ATOM 3197 C C . ILE A 1 417 ? 5.171 41.179 13.863 1.00 15.12 408 ILE A C 1
ATOM 3198 O O . ILE A 1 417 ? 5.733 41.047 12.781 1.00 11.34 408 ILE A O 1
ATOM 3203 N N . ILE A 1 418 ? 5.834 41.149 15.018 1.00 13.16 409 ILE A N 1
ATOM 3204 C CA . ILE A 1 418 ? 7.292 41.080 15.027 1.00 16.73 409 ILE A CA 1
ATOM 3205 C C . ILE A 1 418 ? 7.804 39.657 15.139 1.00 15.40 409 ILE A C 1
ATOM 3206 O O . ILE A 1 418 ? 7.676 39.002 16.179 1.00 16.24 409 ILE A O 1
ATOM 3211 N N . ALA A 1 419 ? 8.368 39.197 14.040 1.00 12.56 410 ALA A N 1
ATOM 3212 C CA . ALA A 1 419 ? 8.906 37.855 13.944 1.00 14.51 410 ALA A CA 1
ATOM 3213 C C . ALA A 1 419 ? 10.148 37.721 14.832 1.00 16.42 410 ALA A C 1
ATOM 3214 O O . ALA A 1 419 ? 10.833 38.708 15.149 1.00 13.79 410 ALA A O 1
ATOM 3216 N N . PRO A 1 420 ? 10.456 36.485 15.248 1.00 16.59 411 PRO A N 1
ATOM 3217 C CA . PRO A 1 420 ? 9.716 35.265 14.938 1.00 15.46 411 PRO A CA 1
ATOM 3218 C C . PRO A 1 420 ? 8.606 34.974 15.951 1.00 16.95 411 PRO A C 1
ATOM 3219 O O . PRO A 1 420 ? 8.857 34.936 17.144 1.00 17.42 411 PRO A O 1
ATOM 3223 N N . VAL A 1 421 ? 7.368 34.811 15.480 1.00 15.17 412 VAL A N 1
ATOM 3224 C CA . VAL A 1 421 ? 6.263 34.468 16.368 1.00 14.06 412 VAL A CA 1
ATOM 3225 C C . VAL A 1 421 ? 5.294 33.592 15.601 1.00 16.13 412 VAL A C 1
ATOM 3226 O O . VAL A 1 421 ? 5.332 33.517 14.362 1.00 16.32 412 VAL A O 1
ATOM 3230 N N . GLU A 1 422 ? 4.403 32.947 16.342 1.00 15.40 413 GLU A N 1
ATOM 3231 C CA . GLU A 1 422 ? 3.399 32.101 15.729 1.00 14.59 413 GLU A CA 1
ATOM 3232 C C . GLU A 1 422 ? 2.038 32.572 16.209 1.00 15.43 413 GLU A C 1
ATOM 3233 O O . GLU A 1 422 ? 1.869 32.884 17.393 1.00 16.53 413 GLU A O 1
ATOM 3239 N N . LEU A 1 423 ? 1.086 32.679 15.285 1.00 14.65 414 LEU A N 1
ATOM 3240 C CA . LEU A 1 423 ? -0.284 33.050 15.634 1.00 12.41 414 LEU A CA 1
ATOM 3241 C C . LEU A 1 423 ? -1.029 31.725 15.433 1.00 13.23 414 LEU A C 1
ATOM 3242 O O . LEU A 1 423 ? -1.117 31.197 14.318 1.00 15.14 414 LEU A O 1
ATOM 3247 N N . GLY A 1 424 ? -1.529 31.171 16.536 1.00 14.97 415 GLY A N 1
ATOM 3248 C CA . GLY A 1 424 ? -2.209 29.898 16.493 1.00 15.46 415 GLY A CA 1
ATOM 3249 C C . GLY A 1 424 ? -3.558 29.946 15.814 1.00 15.53 415 GLY A C 1
ATOM 3250 O O . GLY A 1 424 ? -4.181 31.000 15.707 1.00 14.78 415 GLY A O 1
ATOM 3251 N N . ASP A 1 425 ? -4.017 28.780 15.388 1.00 17.29 416 ASP A N 1
ATOM 3252 C CA . ASP A 1 425 ? -5.288 28.660 14.702 1.00 17.66 416 ASP A CA 1
ATOM 3253 C C . ASP A 1 425 ? -6.403 29.400 15.419 1.00 17.63 416 ASP A C 1
ATOM 3254 O O . ASP A 1 425 ? -6.496 29.354 16.649 1.00 17.33 416 ASP A O 1
ATOM 3259 N N . ASN A 1 426 ? -7.238 30.055 14.613 1.00 16.18 417 ASN A N 1
ATOM 3260 C CA . ASN A 1 426 ? -8.429 30.794 15.033 1.00 17.41 417 ASN A CA 1
ATOM 3261 C C . ASN A 1 426 ? -8.187 32.005 15.919 1.00 15.36 417 ASN A C 1
ATOM 3262 O O . ASN A 1 426 ? -9.142 32.656 16.347 1.00 17.18 417 ASN A O 1
ATOM 3267 N N . SER A 1 427 ? -6.931 32.329 16.199 1.00 15.05 418 SER A N 1
ATOM 3268 C CA . SER A 1 427 ? -6.645 33.466 17.070 1.00 14.15 418 SER A CA 1
ATOM 3269 C C . SER A 1 427 ? -6.994 34.792 16.407 1.00 15.73 418 SER A C 1
ATOM 3270 O O . SER A 1 427 ? -7.199 34.870 15.198 1.00 14.17 418 SER A O 1
ATOM 3273 N N . LEU A 1 428 ? -7.078 35.828 17.227 1.00 13.90 419 LEU A N 1
ATOM 3274 C CA . LEU A 1 428 ? -7.365 37.152 16.727 1.00 13.68 419 LEU A CA 1
ATOM 3275 C C . LEU A 1 428 ? -6.365 38.154 17.328 1.00 13.81 419 LEU A C 1
ATOM 3276 O O . LEU A 1 428 ? -6.066 38.132 18.534 1.00 16.20 419 LEU A O 1
ATOM 3281 N N . VAL A 1 429 ? -5.784 38.988 16.478 1.00 13.31 420 VAL A N 1
ATOM 3282 C CA . VAL A 1 429 ? -4.871 40.017 16.962 1.00 13.61 420 VAL A CA 1
ATOM 3283 C C . VAL A 1 429 ? -5.700 41.310 16.901 1.00 13.96 420 VAL A C 1
ATOM 3284 O O . VAL A 1 429 ? -6.256 41.646 15.854 1.00 14.23 420 VAL A O 1
ATOM 3288 N N . GLY A 1 430 ? -5.823 42.013 18.022 1.00 13.16 421 GLY A N 1
ATOM 3289 C CA . GLY A 1 430 ? -6.598 43.242 18.036 1.00 12.83 421 GLY A CA 1
ATOM 3290 C C . GLY A 1 430 ? -5.996 44.273 17.105 1.00 14.53 421 GLY A C 1
ATOM 3291 O O . GLY A 1 430 ? -4.766 44.351 16.985 1.00 14.32 421 GLY A O 1
ATOM 3292 N N . ALA A 1 431 ? -6.849 45.041 16.434 1.00 12.98 422 ALA A N 1
ATOM 3293 C CA . ALA A 1 431 ? -6.407 46.080 15.517 1.00 14.28 422 ALA A CA 1
ATOM 3294 C C . ALA A 1 431 ? -5.543 47.081 16.282 1.00 14.74 422 ALA A C 1
ATOM 3295 O O . ALA A 1 431 ? -5.812 47.400 17.449 1.00 14.53 422 ALA A O 1
ATOM 3297 N N . GLY A 1 432 ? -4.500 47.565 15.615 1.00 14.86 423 GLY A N 1
ATOM 3298 C CA . GLY A 1 432 ? -3.612 48.536 16.214 1.00 13.24 423 GLY A CA 1
ATOM 3299 C C . GLY A 1 432 ? -2.591 47.915 17.141 1.00 13.99 423 GLY A C 1
ATOM 3300 O O . GLY A 1 432 ? -1.800 48.636 17.696 1.00 15.11 423 GLY A O 1
ATOM 3301 N N . SER A 1 433 ? -2.571 46.585 17.262 1.00 14.12 424 SER A N 1
ATOM 3302 C CA . SER A 1 433 ? -1.636 45.914 18.168 1.00 16.06 424 SER A CA 1
ATOM 3303 C C . SER A 1 433 ? -0.238 45.605 17.656 1.00 16.84 424 SER A C 1
ATOM 3304 O O . SER A 1 433 ? -0.034 45.247 16.498 1.00 16.59 424 SER A O 1
ATOM 3307 N N . THR A 1 434 ? 0.730 45.724 18.551 1.00 14.74 425 THR A N 1
ATOM 3308 C CA . THR A 1 434 ? 2.085 45.322 18.225 1.00 15.62 425 THR A CA 1
ATOM 3309 C C . THR A 1 434 ? 2.200 43.965 18.945 1.00 16.66 425 THR A C 1
ATOM 3310 O O . THR A 1 434 ? 1.913 43.857 20.146 1.00 16.33 425 THR A O 1
ATOM 3314 N N . ILE A 1 435 ? 2.584 42.942 18.187 1.00 14.36 426 ILE A N 1
ATOM 3315 C CA . ILE A 1 435 ? 2.716 41.587 18.704 1.00 13.01 426 ILE A CA 1
ATOM 3316 C C . ILE A 1 435 ? 4.182 41.180 18.694 1.00 14.25 426 ILE A C 1
ATOM 3317 O O . ILE A 1 435 ? 4.832 41.156 17.630 1.00 15.91 426 ILE A O 1
ATOM 3322 N N . THR A 1 436 ? 4.706 40.869 19.886 1.00 14.72 427 THR A N 1
ATOM 3323 C CA . THR A 1 436 ? 6.098 40.457 20.052 1.00 14.17 427 THR A CA 1
ATOM 3324 C C . THR A 1 436 ? 6.220 39.020 20.531 1.00 14.70 427 THR A C 1
ATOM 3325 O O . THR A 1 436 ? 7.324 38.485 20.553 1.00 16.30 427 THR A O 1
ATOM 3329 N N . LYS A 1 437 ? 5.098 38.407 20.907 1.00 13.94 428 LYS A N 1
ATOM 3330 C CA . LYS A 1 437 ? 5.072 37.034 21.429 1.00 15.23 428 LYS A CA 1
ATOM 3331 C C . LYS A 1 437 ? 4.045 36.139 20.748 1.00 14.19 428 LYS A C 1
ATOM 3332 O O . LYS A 1 437 ? 3.069 36.617 20.200 1.00 13.69 428 LYS A O 1
ATOM 3338 N N . ASP A 1 438 ? 4.259 34.831 20.810 1.00 12.80 429 ASP A N 1
ATOM 3339 C CA . ASP A 1 438 ? 3.320 33.892 20.202 1.00 15.31 429 ASP A CA 1
ATOM 3340 C C . ASP A 1 438 ? 1.926 34.154 20.747 1.00 15.28 429 ASP A C 1
ATOM 3341 O O . ASP A 1 438 ? 1.765 34.590 21.896 1.00 13.94 429 ASP A O 1
ATOM 3346 N N . VAL A 1 439 ? 0.927 33.886 19.915 1.00 13.27 430 VAL A N 1
ATOM 3347 C CA . VAL A 1 439 ? -0.464 34.019 20.303 1.00 14.50 430 VAL A CA 1
ATOM 3348 C C . VAL A 1 439 ? -1.029 32.601 20.186 1.00 16.17 430 VAL A C 1
ATOM 3349 O O . VAL A 1 439 ? -1.059 32.034 19.089 1.00 15.70 430 VAL A O 1
ATOM 3353 N N . PRO A 1 440 ? -1.458 31.991 21.314 1.00 18.61 431 PRO A N 1
ATOM 3354 C CA . PRO A 1 440 ? -2.001 30.623 21.262 1.00 17.04 431 PRO A CA 1
ATOM 3355 C C . PRO A 1 440 ? -3.237 30.468 20.406 1.00 17.55 431 PRO A C 1
ATOM 3356 O O . PRO A 1 440 ? -4.000 31.417 20.228 1.00 17.63 431 PRO A O 1
ATOM 3360 N N . ALA A 1 441 ? -3.438 29.258 19.900 1.00 16.36 432 ALA A N 1
ATOM 3361 C CA . ALA A 1 441 ? -4.636 28.959 19.125 1.00 17.06 432 ALA A CA 1
ATOM 3362 C C . ALA A 1 441 ? -5.856 29.349 20.002 1.00 17.51 432 ALA A C 1
ATOM 3363 O O . ALA A 1 441 ? -5.843 29.164 21.229 1.00 18.00 432 ALA A O 1
ATOM 3365 N N . ASP A 1 442 ? -6.885 29.915 19.372 1.00 15.16 433 ASP A N 1
ATOM 3366 C CA . ASP A 1 442 ? -8.108 30.349 20.047 1.00 17.00 433 ASP A CA 1
ATOM 3367 C C . ASP A 1 442 ? -7.984 31.509 21.015 1.00 14.56 433 ASP A C 1
ATOM 3368 O O . ASP A 1 442 ? -8.946 31.838 21.705 1.00 16.84 433 ASP A O 1
ATOM 3373 N N . ALA A 1 443 ? -6.828 32.150 21.072 1.00 14.86 434 ALA A N 1
ATOM 3374 C CA . ALA A 1 443 ? -6.689 33.289 21.963 1.00 12.51 434 ALA A CA 1
ATOM 3375 C C . ALA A 1 443 ? -6.833 34.574 21.200 1.00 16.48 434 ALA A C 1
ATOM 3376 O O . ALA A 1 443 ? -6.880 34.585 19.979 1.00 15.07 434 ALA A O 1
ATOM 3378 N N . ILE A 1 444 ? -6.913 35.663 21.945 1.00 17.04 435 ILE A N 1
ATOM 3379 C CA . ILE A 1 444 ? -6.890 36.958 21.315 1.00 19.52 435 ILE A CA 1
ATOM 3380 C C . ILE A 1 444 ? -5.704 37.625 21.978 1.00 19.33 435 ILE A C 1
ATOM 3381 O O . ILE A 1 444 ? -5.299 37.285 23.116 1.00 18.17 435 ILE A O 1
ATOM 3386 N N . ALA A 1 445 ? -5.107 38.546 21.245 1.00 15.70 436 ALA A N 1
ATOM 3387 C CA . ALA A 1 445 ? -3.960 39.248 21.752 1.00 16.27 436 ALA A CA 1
ATOM 3388 C C . ALA A 1 445 ? -4.163 40.724 21.445 1.00 17.31 436 ALA A C 1
ATOM 3389 O O . ALA A 1 445 ? -4.531 41.103 20.323 1.00 15.90 436 ALA A O 1
ATOM 3391 N N . ILE A 1 446 ? -3.915 41.560 22.444 1.00 16.75 437 ILE A N 1
ATOM 3392 C CA . ILE A 1 446 ? -4.099 42.990 22.282 1.00 16.16 437 ILE A CA 1
ATOM 3393 C C . ILE A 1 446 ? -2.862 43.692 22.811 1.00 17.37 437 ILE A C 1
ATOM 3394 O O . ILE A 1 446 ? -2.466 43.448 23.944 1.00 18.53 437 ILE A O 1
ATOM 3399 N N . GLY A 1 447 ? -2.271 44.574 22.004 1.00 15.61 438 GLY A N 1
ATOM 3400 C CA . GLY A 1 447 ? -1.063 45.273 22.411 1.00 15.03 438 GLY A CA 1
ATOM 3401 C C . GLY A 1 447 ? -1.167 46.700 21.915 1.00 17.68 438 GLY A C 1
ATOM 3402 O O . GLY A 1 447 ? -0.501 47.095 20.948 1.00 16.05 438 GLY A O 1
ATOM 3403 N N . ARG A 1 448 ? -1.991 47.487 22.597 1.00 17.66 439 ARG A N 1
ATOM 3404 C CA . ARG A 1 448 ? -2.216 48.872 22.175 1.00 18.07 439 ARG A CA 1
ATOM 3405 C C . ARG A 1 448 ? -2.672 49.734 23.354 1.00 20.13 439 ARG A C 1
ATOM 3406 O O . ARG A 1 448 ? -3.184 49.224 24.348 1.00 16.87 439 ARG A O 1
ATOM 3414 N N . GLY A 1 449 ? -2.511 51.048 23.225 1.00 23.20 440 GLY A N 1
ATOM 3415 C CA . GLY A 1 449 ? -2.895 51.935 24.311 1.00 23.25 440 GLY A CA 1
ATOM 3416 C C . GLY A 1 449 ? -4.399 52.093 24.386 1.00 24.64 440 GLY A C 1
ATOM 3417 O O . GLY A 1 449 ? -5.073 51.984 23.367 1.00 23.87 440 GLY A O 1
ATOM 3418 N N . ARG A 1 450 ? -4.944 52.306 25.580 1.00 23.00 441 ARG A N 1
ATOM 3419 C CA . ARG A 1 450 ? -6.392 52.500 25.689 1.00 22.10 441 ARG A CA 1
ATOM 3420 C C . ARG A 1 450 ? -6.745 53.948 25.332 1.00 19.10 441 ARG A C 1
ATOM 3421 O O . ARG A 1 450 ? -5.985 54.878 25.613 1.00 18.46 441 ARG A O 1
ATOM 3429 N N . GLN A 1 451 ? -7.904 54.130 24.718 1.00 17.48 442 GLN A N 1
ATOM 3430 C CA . GLN A 1 451 ? -8.335 55.456 24.297 1.00 17.68 442 GLN A CA 1
ATOM 3431 C C . GLN A 1 451 ? -8.783 56.308 25.470 1.00 18.94 442 GLN A C 1
ATOM 3432 O O . GLN A 1 451 ? -9.543 55.841 26.316 1.00 18.09 442 GLN A O 1
ATOM 3438 N N . ILE A 1 452 ? -8.289 57.547 25.501 1.00 17.70 443 ILE A N 1
ATOM 3439 C CA . ILE A 1 452 ? -8.654 58.526 26.507 1.00 18.68 443 ILE A CA 1
ATOM 3440 C C . ILE A 1 452 ? -9.188 59.743 25.743 1.00 17.03 443 ILE A C 1
ATOM 3441 O O . ILE A 1 452 ? -8.569 60.165 24.760 1.00 17.12 443 ILE A O 1
ATOM 3450 N N . ASN A 1 453 ? -10.348 60.279 26.148 1.00 14.42 444 ASN A N 1
ATOM 3451 C CA . ASN A 1 453 ? -10.915 61.464 25.489 1.00 17.14 444 ASN A CA 1
ATOM 3452 C C . ASN A 1 453 ? -10.718 62.678 26.396 1.00 20.33 444 ASN A C 1
ATOM 3453 O O . ASN A 1 453 ? -10.913 62.596 27.622 1.00 20.33 444 ASN A O 1
ATOM 3458 N N . LYS A 1 454 ? -10.324 63.795 25.805 1.00 18.35 445 LYS A N 1
ATOM 3459 C CA . LYS A 1 454 ? -10.107 65.028 26.557 1.00 18.87 445 LYS A CA 1
ATOM 3460 C C . LYS A 1 454 ? -11.175 65.993 26.049 1.00 22.23 445 LYS A C 1
ATOM 3461 O O . LYS A 1 454 ? -11.090 66.508 24.933 1.00 19.93 445 LYS A O 1
ATOM 3467 N N . ASP A 1 455 ? -12.187 66.230 26.877 1.00 21.99 446 ASP A N 1
ATOM 3468 C CA . ASP A 1 455 ? -13.291 67.081 26.485 1.00 24.15 446 ASP A CA 1
ATOM 3469 C C . ASP A 1 455 ? -12.842 68.498 26.185 1.00 22.89 446 ASP A C 1
ATOM 3470 O O . ASP A 1 455 ? -12.038 69.076 26.931 1.00 21.94 446 ASP A O 1
ATOM 3475 N N . GLU A 1 456 ? -13.340 69.021 25.062 1.00 23.28 447 GLU A N 1
ATOM 3476 C CA . GLU A 1 456 ? -13.068 70.384 24.566 1.00 23.34 447 GLU A CA 1
ATOM 3477 C C . GLU A 1 456 ? -11.619 70.717 24.210 1.00 22.63 447 GLU A C 1
ATOM 3478 O O . GLU A 1 456 ? -11.325 71.809 23.761 1.00 24.82 447 GLU A O 1
ATOM 3484 N N . TYR A 1 457 ? -10.709 69.772 24.376 1.00 22.12 448 TYR A N 1
ATOM 3485 C CA A TYR A 1 457 ? -9.306 70.015 24.089 0.50 21.84 448 TYR A CA 1
ATOM 3486 C CA B TYR A 1 457 ? -9.311 70.053 24.086 0.50 22.26 448 TYR A CA 1
ATOM 3487 C C . TYR A 1 457 ? -9.033 70.448 22.641 1.00 22.07 448 TYR A C 1
ATOM 3488 O O . TYR A 1 457 ? -8.080 71.173 22.374 1.00 23.93 448 TYR A O 1
ATOM 3505 N N . ALA A 1 458 ? -9.868 69.994 21.709 1.00 20.24 449 ALA A N 1
ATOM 3506 C CA . ALA A 1 458 ? -9.654 70.320 20.299 1.00 21.93 449 ALA A CA 1
ATOM 3507 C C . ALA A 1 458 ? -9.737 71.809 19.987 1.00 24.08 449 ALA A C 1
ATOM 3508 O O . ALA A 1 458 ? -9.055 72.297 19.081 1.00 24.19 449 ALA A O 1
ATOM 3510 N N . THR A 1 459 ? -10.576 72.529 20.730 1.00 25.03 450 THR A N 1
ATOM 3511 C CA . THR A 1 459 ? -10.732 73.965 20.517 1.00 27.26 450 THR A CA 1
ATOM 3512 C C . THR A 1 459 ? -9.412 74.700 20.714 1.00 29.97 450 THR A C 1
ATOM 3513 O O . THR A 1 459 ? -9.273 75.852 20.302 1.00 29.85 450 THR A O 1
ATOM 3517 N N . ARG A 1 460 ? -8.452 74.039 21.355 1.00 31.49 451 ARG A N 1
ATOM 3518 C CA . ARG A 1 460 ? -7.150 74.644 21.613 1.00 34.45 451 ARG A CA 1
ATOM 3519 C C . ARG A 1 460 ? -6.115 74.308 20.538 1.00 33.50 451 ARG A C 1
ATOM 3520 O O . ARG A 1 460 ? -4.978 74.805 20.589 1.00 32.85 451 ARG A O 1
ATOM 3528 N N . LEU A 1 461 ? -6.486 73.481 19.564 1.00 29.10 452 LEU A N 1
ATOM 3529 C CA . LEU A 1 461 ? -5.509 73.094 18.543 1.00 26.84 452 LEU A CA 1
ATOM 3530 C C . LEU A 1 461 ? -5.630 73.802 17.188 1.00 27.03 452 LEU A C 1
ATOM 3531 O O . LEU A 1 461 ? -6.708 74.265 16.806 1.00 25.94 452 LEU A O 1
ATOM 3536 N N . PRO A 1 462 ? -4.505 73.896 16.445 1.00 26.77 453 PRO A N 1
ATOM 3537 C CA . PRO A 1 462 ? -4.429 74.547 15.128 1.00 26.93 453 PRO A CA 1
ATOM 3538 C C . PRO A 1 462 ? -5.465 74.157 14.076 1.00 25.41 453 PRO A C 1
ATOM 3539 O O . PRO A 1 462 ? -5.844 74.998 13.265 1.00 25.97 453 PRO A O 1
ATOM 3543 N N . HIS A 1 463 ? -5.924 72.903 14.078 1.00 23.17 454 HIS A N 1
ATOM 3544 C CA . HIS A 1 463 ? -6.894 72.463 13.068 1.00 22.16 454 HIS A CA 1
ATOM 3545 C C . HIS A 1 463 ? -8.302 72.945 13.345 1.00 22.46 454 HIS A C 1
ATOM 3546 O O . HIS A 1 463 ? -9.145 72.970 12.434 1.00 20.09 454 HIS A O 1
ATOM 3553 N N . HIS A 1 464 ? -8.582 73.308 14.595 1.00 24.47 455 HIS A N 1
ATOM 3554 C CA . HIS A 1 464 ? -9.934 73.765 14.929 1.00 24.64 455 HIS A CA 1
ATOM 3555 C C . HIS A 1 464 ? -10.333 75.022 14.166 1.00 25.63 455 HIS A C 1
ATOM 3556 O O . HIS A 1 464 ? -9.548 75.957 14.048 1.00 23.51 455 HIS A O 1
ATOM 3563 N N . PRO A 1 465 ? -11.568 75.051 13.630 1.00 27.79 456 PRO A N 1
ATOM 3564 C CA . PRO A 1 465 ? -12.112 76.179 12.875 1.00 30.52 456 PRO A CA 1
ATOM 3565 C C . PRO A 1 465 ? -12.024 77.513 13.618 1.00 34.30 456 PRO A C 1
ATOM 3566 O O . PRO A 1 465 ? -11.830 78.556 12.995 1.00 36.56 456 PRO A O 1
ATOM 3570 N N . LYS A 1 466 ? -12.169 77.499 14.939 1.00 35.97 457 LYS A N 1
ATOM 3571 C CA . LYS A 1 466 ? -12.093 78.763 15.659 1.00 38.29 457 LYS A CA 1
ATOM 3572 C C . LYS A 1 466 ? -10.659 79.284 15.783 1.00 39.04 457 LYS A C 1
ATOM 3573 O O . LYS A 1 466 ? -10.444 80.376 16.300 1.00 40.77 457 LYS A O 1
ATOM 3584 N N . ASN A 1 467 ? -9.681 78.514 15.310 1.00 38.79 458 ASN A N 1
ATOM 3585 C CA . ASN A 1 467 ? -8.294 78.953 15.394 1.00 41.46 458 ASN A CA 1
ATOM 3586 C C . ASN A 1 467 ? -7.666 79.262 14.041 1.00 45.19 458 ASN A C 1
ATOM 3587 O O . ASN A 1 467 ? -6.480 79.002 13.817 1.00 44.97 458 ASN A O 1
ATOM 3592 N N . GLN A 1 468 ? -8.469 79.833 13.151 1.00 48.36 459 GLN A N 1
ATOM 3593 C CA . GLN A 1 468 ? -8.018 80.211 11.820 1.00 51.28 459 GLN A CA 1
ATOM 3594 C C . GLN A 1 468 ? -9.117 80.973 11.088 1.00 53.91 459 GLN A C 1
ATOM 3595 O O . GLN A 1 468 ? -8.834 81.517 9.995 1.00 55.90 459 GLN A O 1
ATOM 3602 N N . SER B 1 11 ? 1.836 30.040 93.347 1.00 30.59 2 SER B N 1
ATOM 3603 C CA . SER B 1 11 ? 2.398 30.555 92.052 1.00 30.58 2 SER B CA 1
ATOM 3604 C C . SER B 1 11 ? 3.838 31.023 92.182 1.00 29.87 2 SER B C 1
ATOM 3605 O O . SER B 1 11 ? 4.240 31.576 93.208 1.00 26.46 2 SER B O 1
ATOM 3608 N N . ASN B 1 12 ? 4.606 30.788 91.124 1.00 29.24 3 ASN B N 1
ATOM 3609 C CA . ASN B 1 12 ? 6.005 31.197 91.055 1.00 29.27 3 ASN B CA 1
ATOM 3610 C C . ASN B 1 12 ? 6.116 32.281 89.978 1.00 25.26 3 ASN B C 1
ATOM 3611 O O . ASN B 1 12 ? 5.560 32.139 88.891 1.00 22.24 3 ASN B O 1
ATOM 3616 N N . PHE B 1 13 ? 6.814 33.367 90.278 1.00 21.81 4 PHE B N 1
ATOM 3617 C CA . PHE B 1 13 ? 6.996 34.415 89.291 1.00 20.61 4 PHE B CA 1
ATOM 3618 C C . PHE B 1 13 ? 8.494 34.629 89.135 1.00 18.52 4 PHE B C 1
ATOM 3619 O O . PHE B 1 13 ? 9.277 34.257 90.008 1.00 17.36 4 PHE B O 1
ATOM 3627 N N . ALA B 1 14 ? 8.887 35.245 88.030 1.00 18.98 5 ALA B N 1
ATOM 3628 C CA . ALA B 1 14 ? 10.294 35.485 87.787 1.00 17.69 5 ALA B CA 1
ATOM 3629 C C . ALA B 1 14 ? 10.495 36.860 87.174 1.00 16.76 5 ALA B C 1
ATOM 3630 O O . ALA B 1 14 ? 9.751 37.300 86.294 1.00 18.19 5 ALA B O 1
ATOM 3632 N N . ILE B 1 15 ? 11.482 37.559 87.705 1.00 17.07 6 ILE B N 1
ATOM 3633 C CA . ILE B 1 15 ? 11.853 38.884 87.233 1.00 17.86 6 ILE B CA 1
ATOM 3634 C C . ILE B 1 15 ? 13.311 38.772 86.777 1.00 18.00 6 ILE B C 1
ATOM 3635 O O . ILE B 1 15 ? 14.181 38.368 87.548 1.00 17.44 6 ILE B O 1
ATOM 3640 N N . ILE B 1 16 ? 13.565 39.097 85.511 1.00 18.86 7 ILE B N 1
ATOM 3641 C CA . ILE B 1 16 ? 14.923 39.052 84.976 1.00 18.24 7 ILE B CA 1
ATOM 3642 C C . ILE B 1 16 ? 15.371 40.498 84.709 1.00 18.25 7 ILE B C 1
ATOM 3643 O O . ILE B 1 16 ? 14.710 41.244 83.952 1.00 20.12 7 ILE B O 1
ATOM 3648 N N . LEU B 1 17 ? 16.483 40.897 85.320 1.00 17.81 8 LEU B N 1
ATOM 3649 C CA . LEU B 1 17 ? 16.966 42.269 85.158 1.00 19.37 8 LEU B CA 1
ATOM 3650 C C . LEU B 1 17 ? 17.913 42.372 83.983 1.00 20.84 8 LEU B C 1
ATOM 3651 O O . LEU B 1 17 ? 18.996 41.815 84.024 1.00 20.78 8 LEU B O 1
ATOM 3656 N N . ALA B 1 18 ? 17.522 43.122 82.957 1.00 21.01 9 ALA B N 1
ATOM 3657 C CA . ALA B 1 18 ? 18.358 43.213 81.765 1.00 22.20 9 ALA B CA 1
ATOM 3658 C C . ALA B 1 18 ? 18.326 44.580 81.114 1.00 25.85 9 ALA B C 1
ATOM 3659 O O . ALA B 1 18 ? 18.419 44.687 79.887 1.00 25.35 9 ALA B O 1
ATOM 3661 N N . ALA B 1 19 ? 18.221 45.626 81.927 1.00 25.74 10 ALA B N 1
ATOM 3662 C CA . ALA B 1 19 ? 18.133 46.974 81.379 1.00 27.11 10 ALA B CA 1
ATOM 3663 C C . ALA B 1 19 ? 19.368 47.822 81.631 1.00 26.54 10 ALA B C 1
ATOM 3664 O O . ALA B 1 19 ? 19.451 48.948 81.139 1.00 28.78 10 ALA B O 1
ATOM 3666 N N . GLY B 1 20 ? 20.319 47.275 82.383 1.00 27.29 11 GLY B N 1
ATOM 3667 C CA . GLY B 1 20 ? 21.540 47.996 82.721 1.00 29.39 11 GLY B CA 1
ATOM 3668 C C . GLY B 1 20 ? 22.401 48.434 81.545 1.00 31.53 11 GLY B C 1
ATOM 3669 O O . GLY B 1 20 ? 22.398 47.798 80.485 1.00 30.32 11 GLY B O 1
ATOM 3670 N N . LYS B 1 21 ? 23.157 49.515 81.742 1.00 33.04 12 LYS B N 1
ATOM 3671 C CA . LYS B 1 21 ? 24.020 50.054 80.685 1.00 35.51 12 LYS B CA 1
ATOM 3672 C C . LYS B 1 21 ? 25.306 49.264 80.394 1.00 33.65 12 LYS B C 1
ATOM 3673 O O . LYS B 1 21 ? 25.844 49.345 79.287 1.00 33.93 12 LYS B O 1
ATOM 3679 N N . GLY B 1 22 ? 25.784 48.501 81.376 1.00 32.76 13 GLY B N 1
ATOM 3680 C CA . GLY B 1 22 ? 26.994 47.702 81.198 1.00 28.64 13 GLY B CA 1
ATOM 3681 C C . GLY B 1 22 ? 28.207 48.505 80.750 1.00 27.70 13 GLY B C 1
ATOM 3682 O O . GLY B 1 22 ? 28.999 48.060 79.925 1.00 24.61 13 GLY B O 1
ATOM 3683 N N . THR B 1 23 ? 28.375 49.683 81.327 1.00 25.84 14 THR B N 1
ATOM 3684 C CA . THR B 1 23 ? 29.470 50.564 80.944 1.00 26.56 14 THR B CA 1
ATOM 3685 C C . THR B 1 23 ? 30.820 49.853 80.937 1.00 25.57 14 THR B C 1
ATOM 3686 O O . THR B 1 23 ? 31.625 50.029 80.025 1.00 22.73 14 THR B O 1
ATOM 3690 N N . ARG B 1 24 ? 31.038 49.035 81.955 1.00 22.58 15 ARG B N 1
ATOM 3691 C CA . ARG B 1 24 ? 32.262 48.286 82.104 1.00 24.20 15 ARG B CA 1
ATOM 3692 C C . ARG B 1 24 ? 32.495 47.308 80.927 1.00 23.19 15 ARG B C 1
ATOM 3693 O O . ARG B 1 24 ? 33.632 46.873 80.683 1.00 20.77 15 ARG B O 1
ATOM 3708 N N . MET B 1 25 ? 31.436 46.978 80.182 1.00 20.78 16 MET B N 1
ATOM 3709 C CA . MET B 1 25 ? 31.599 46.082 79.037 1.00 21.81 16 MET B CA 1
ATOM 3710 C C . MET B 1 25 ? 32.259 46.806 77.858 1.00 23.14 16 MET B C 1
ATOM 3711 O O . MET B 1 25 ? 32.789 46.166 76.948 1.00 22.67 16 MET B O 1
ATOM 3716 N N . LYS B 1 26 ? 32.205 48.138 77.870 1.00 22.45 17 LYS B N 1
ATOM 3717 C CA . LYS B 1 26 ? 32.812 48.943 76.810 1.00 22.91 17 LYS B CA 1
ATOM 3718 C C . LYS B 1 26 ? 32.334 48.418 75.480 1.00 22.71 17 LYS B C 1
ATOM 3719 O O . LYS B 1 26 ? 33.118 48.118 74.578 1.00 22.31 17 LYS B O 1
ATOM 3725 N N . SER B 1 27 ? 31.021 48.337 75.363 1.00 21.10 18 SER B N 1
ATOM 3726 C CA . SER B 1 27 ? 30.420 47.808 74.167 1.00 22.87 18 SER B CA 1
ATOM 3727 C C . SER B 1 27 ? 29.152 48.538 73.727 1.00 24.53 18 SER B C 1
ATOM 3728 O O . SER B 1 27 ? 28.412 49.077 74.555 1.00 24.10 18 SER B O 1
ATOM 3731 N N . ASP B 1 28 ? 28.928 48.532 72.414 1.00 23.27 19 ASP B N 1
ATOM 3732 C CA . ASP B 1 28 ? 27.748 49.120 71.777 1.00 27.92 19 ASP B CA 1
ATOM 3733 C C . ASP B 1 28 ? 26.571 48.131 71.953 1.00 26.01 19 ASP B C 1
ATOM 3734 O O . ASP B 1 28 ? 25.387 48.491 71.838 1.00 23.99 19 ASP B O 1
ATOM 3739 N N . LEU B 1 29 ? 26.911 46.874 72.211 1.00 24.42 20 LEU B N 1
ATOM 3740 C CA . LEU B 1 29 ? 25.912 45.826 72.383 1.00 24.62 20 LEU B CA 1
ATOM 3741 C C . LEU B 1 29 ? 25.558 45.698 73.850 1.00 23.42 20 LEU B C 1
ATOM 3742 O O . LEU B 1 29 ? 26.446 45.645 74.700 1.00 25.89 20 LEU B O 1
ATOM 3747 N N . PRO B 1 30 ? 24.259 45.668 74.171 1.00 22.89 21 PRO B N 1
ATOM 3748 C CA . PRO B 1 30 ? 23.820 45.537 75.560 1.00 21.25 21 PRO B CA 1
ATOM 3749 C C . PRO B 1 30 ? 24.532 44.335 76.202 1.00 20.04 21 PRO B C 1
ATOM 3750 O O . PRO B 1 30 ? 24.565 43.244 75.629 1.00 18.80 21 PRO B O 1
ATOM 3754 N N . LYS B 1 31 ? 25.095 44.541 77.388 1.00 19.21 22 LYS B N 1
ATOM 3755 C CA . LYS B 1 31 ? 25.839 43.497 78.081 1.00 17.29 22 LYS B CA 1
ATOM 3756 C C . LYS B 1 31 ? 25.156 42.126 78.082 1.00 18.20 22 LYS B C 1
ATOM 3757 O O . LYS B 1 31 ? 25.785 41.122 77.751 1.00 17.89 22 LYS B O 1
ATOM 3763 N N . VAL B 1 32 ? 23.877 42.073 78.431 1.00 18.35 23 VAL B N 1
ATOM 3764 C CA . VAL B 1 32 ? 23.202 40.770 78.488 1.00 16.88 23 VAL B CA 1
ATOM 3765 C C . VAL B 1 32 ? 23.126 40.028 77.154 1.00 16.95 23 VAL B C 1
ATOM 3766 O O . VAL B 1 32 ? 22.851 38.830 77.155 1.00 16.96 23 VAL B O 1
ATOM 3770 N N . LEU B 1 33 ? 23.374 40.715 76.034 1.00 15.92 24 LEU B N 1
ATOM 3771 C CA . LEU B 1 33 ? 23.328 40.047 74.725 1.00 16.61 24 LEU B CA 1
ATOM 3772 C C . LEU B 1 33 ? 24.677 39.456 74.284 1.00 15.67 24 LEU B C 1
ATOM 3773 O O . LEU B 1 33 ? 24.749 38.767 73.257 1.00 16.07 24 LEU B O 1
ATOM 3778 N N . HIS B 1 34 ? 25.749 39.737 75.037 1.00 14.60 25 HIS B N 1
ATOM 3779 C CA . HIS B 1 34 ? 27.052 39.169 74.705 1.00 14.93 25 HIS B CA 1
ATOM 3780 C C . HIS B 1 34 ? 26.929 37.659 74.862 1.00 14.09 25 HIS B C 1
ATOM 3781 O O . HIS B 1 34 ? 26.364 37.153 75.832 1.00 14.17 25 HIS B O 1
ATOM 3788 N N . LYS B 1 35 ? 27.471 36.936 73.899 1.00 13.73 26 LYS B N 1
ATOM 3789 C CA . LYS B 1 35 ? 27.360 35.485 73.905 1.00 14.06 26 LYS B CA 1
ATOM 3790 C C . LYS B 1 35 ? 28.360 34.680 74.747 1.00 12.94 26 LYS B C 1
ATOM 3791 O O . LYS B 1 35 ? 29.507 35.080 74.942 1.00 14.07 26 LYS B O 1
ATOM 3799 N N . VAL B 1 36 ? 27.885 33.527 75.232 1.00 10.95 27 VAL B N 1
ATOM 3800 C CA . VAL B 1 36 ? 28.678 32.574 75.988 1.00 11.81 27 VAL B CA 1
ATOM 3801 C C . VAL B 1 36 ? 28.278 31.235 75.380 1.00 11.25 27 VAL B C 1
ATOM 3802 O O . VAL B 1 36 ? 27.118 30.842 75.429 1.00 13.49 27 VAL B O 1
ATOM 3806 N N . ALA B 1 37 ? 29.241 30.581 74.754 1.00 11.84 28 ALA B N 1
ATOM 3807 C CA . ALA B 1 37 ? 29.043 29.289 74.110 1.00 14.42 28 ALA B CA 1
ATOM 3808 C C . ALA B 1 37 ? 27.926 29.326 73.068 1.00 14.63 28 ALA B C 1
ATOM 3809 O O . ALA B 1 37 ? 27.102 28.398 72.958 1.00 15.15 28 ALA B O 1
ATOM 3811 N N . GLY B 1 38 ? 27.864 30.418 72.321 1.00 15.25 29 GLY B N 1
ATOM 3812 C CA . GLY B 1 38 ? 26.875 30.483 71.258 1.00 16.61 29 GLY B CA 1
ATOM 3813 C C . GLY B 1 38 ? 25.534 31.167 71.450 1.00 18.00 29 GLY B C 1
ATOM 3814 O O . GLY B 1 38 ? 24.816 31.370 70.459 1.00 17.15 29 GLY B O 1
ATOM 3815 N N . ILE B 1 39 ? 25.152 31.468 72.689 1.00 14.24 30 ILE B N 1
ATOM 3816 C CA . ILE B 1 39 ? 23.884 32.177 72.906 1.00 14.73 30 ILE B CA 1
ATOM 3817 C C . ILE B 1 39 ? 24.118 33.255 73.939 1.00 14.96 30 ILE B C 1
ATOM 3818 O O . ILE B 1 39 ? 25.069 33.170 74.723 1.00 15.77 30 ILE B O 1
ATOM 3823 N N . SER B 1 40 ? 23.265 34.281 73.939 1.00 14.72 31 SER B N 1
ATOM 3824 C CA . SER B 1 40 ? 23.419 35.400 74.871 1.00 13.76 31 SER B CA 1
ATOM 3825 C C . SER B 1 40 ? 23.382 34.976 76.335 1.00 15.63 31 SER B C 1
ATOM 3826 O O . SER B 1 40 ? 22.792 33.953 76.686 1.00 14.45 31 SER B O 1
ATOM 3829 N N . MET B 1 41 ? 24.025 35.766 77.192 1.00 15.19 32 MET B N 1
ATOM 3830 C CA . MET B 1 41 ? 23.994 35.448 78.609 1.00 14.79 32 MET B CA 1
ATOM 3831 C C . MET B 1 41 ? 22.523 35.433 79.017 1.00 15.27 32 MET B C 1
ATOM 3832 O O . MET B 1 41 ? 22.084 34.572 79.782 1.00 17.72 32 MET B O 1
ATOM 3837 N N . LEU B 1 42 ? 21.750 36.374 78.486 1.00 14.57 33 LEU B N 1
ATOM 3838 C CA . LEU B 1 42 ? 20.331 36.466 78.822 1.00 16.28 33 LEU B CA 1
ATOM 3839 C C . LEU B 1 42 ? 19.589 35.171 78.482 1.00 16.53 33 LEU B C 1
ATOM 3840 O O . LEU B 1 42 ? 18.707 34.733 79.225 1.00 15.02 33 LEU B O 1
ATOM 3845 N N . GLU B 1 43 ? 19.936 34.538 77.368 1.00 15.96 34 GLU B N 1
ATOM 3846 C CA . GLU B 1 43 ? 19.265 33.286 77.039 1.00 17.63 34 GLU B CA 1
ATOM 3847 C C . GLU B 1 43 ? 19.671 32.165 78.011 1.00 17.47 34 GLU B C 1
ATOM 3848 O O . GLU B 1 43 ? 18.847 31.307 78.340 1.00 18.26 34 GLU B O 1
ATOM 3854 N N . HIS B 1 44 ? 20.911 32.154 78.491 1.00 12.80 35 HIS B N 1
ATOM 3855 C CA . HIS B 1 44 ? 21.270 31.115 79.458 1.00 15.39 35 HIS B CA 1
ATOM 3856 C C . HIS B 1 44 ? 20.394 31.338 80.707 1.00 16.58 35 HIS B C 1
ATOM 3857 O O . HIS B 1 44 ? 19.871 30.386 81.274 1.00 16.54 35 HIS B O 1
ATOM 3864 N N . VAL B 1 45 ? 20.254 32.596 81.121 1.00 14.80 36 VAL B N 1
ATOM 3865 C CA . VAL B 1 45 ? 19.436 32.938 82.296 1.00 16.18 36 VAL B CA 1
ATOM 3866 C C . VAL B 1 45 ? 17.984 32.533 82.047 1.00 14.92 36 VAL B C 1
ATOM 3867 O O . VAL B 1 45 ? 17.338 31.956 82.922 1.00 17.30 36 VAL B O 1
ATOM 3871 N N . PHE B 1 46 ? 17.458 32.805 80.862 1.00 15.92 37 PHE B N 1
ATOM 3872 C CA A PHE B 1 46 ? 16.085 32.417 80.536 0.50 16.34 37 PHE B CA 1
ATOM 3873 C CA B PHE B 1 46 ? 16.082 32.419 80.581 0.50 17.27 37 PHE B CA 1
ATOM 3874 C C . PHE B 1 46 ? 15.921 30.903 80.678 1.00 16.57 37 PHE B C 1
ATOM 3875 O O . PHE B 1 46 ? 14.914 30.409 81.196 1.00 14.77 37 PHE B O 1
ATOM 3890 N N . ARG B 1 47 ? 16.907 30.157 80.194 1.00 15.38 38 ARG B N 1
ATOM 3891 C CA . ARG B 1 47 ? 16.806 28.698 80.279 1.00 16.16 38 ARG B CA 1
ATOM 3892 C C . ARG B 1 47 ? 16.782 28.223 81.727 1.00 16.77 38 ARG B C 1
ATOM 3893 O O . ARG B 1 47 ? 16.058 27.298 82.080 1.00 17.11 38 ARG B O 1
ATOM 3901 N N . SER B 1 48 ? 17.583 28.838 82.583 1.00 14.80 39 SER B N 1
ATOM 3902 C CA . SER B 1 48 ? 17.571 28.423 83.974 1.00 16.75 39 SER B CA 1
ATOM 3903 C C . SER B 1 48 ? 16.243 28.799 84.637 1.00 15.37 39 SER B C 1
ATOM 3904 O O . SER B 1 48 ? 15.694 28.016 85.393 1.00 17.57 39 SER B O 1
ATOM 3907 N N . VAL B 1 49 ? 15.748 30.004 84.359 1.00 16.06 40 VAL B N 1
ATOM 3908 C CA . VAL B 1 49 ? 14.488 30.470 84.941 1.00 15.71 40 VAL B CA 1
ATOM 3909 C C . VAL B 1 49 ? 13.370 29.495 84.536 1.00 19.10 40 VAL B C 1
ATOM 3910 O O . VAL B 1 49 ? 12.467 29.192 85.324 1.00 21.10 40 VAL B O 1
ATOM 3914 N N . GLY B 1 50 ? 13.462 28.980 83.318 1.00 18.77 41 GLY B N 1
ATOM 3915 C CA . GLY B 1 50 ? 12.464 28.047 82.848 1.00 20.45 41 GLY B CA 1
ATOM 3916 C C . GLY B 1 50 ? 12.292 26.842 83.747 1.00 20.84 41 GLY B C 1
ATOM 3917 O O . GLY B 1 50 ? 11.200 26.250 83.798 1.00 20.33 41 GLY B O 1
ATOM 3918 N N . ALA B 1 51 ? 13.349 26.488 84.477 1.00 20.36 42 ALA B N 1
ATOM 3919 C CA . ALA B 1 51 ? 13.326 25.316 85.353 1.00 21.12 42 ALA B CA 1
ATOM 3920 C C . ALA B 1 51 ? 12.351 25.431 86.516 1.00 24.26 42 ALA B C 1
ATOM 3921 O O . ALA B 1 51 ? 11.864 24.421 87.020 1.00 22.88 42 ALA B O 1
ATOM 3923 N N . ILE B 1 52 ? 12.057 26.653 86.948 1.00 21.89 43 ILE B N 1
ATOM 3924 C CA . ILE B 1 52 ? 11.133 26.807 88.065 1.00 23.69 43 ILE B CA 1
ATOM 3925 C C . ILE B 1 52 ? 9.702 26.965 87.570 1.00 24.88 43 ILE B C 1
ATOM 3926 O O . ILE B 1 52 ? 8.787 27.170 88.369 1.00 24.29 43 ILE B O 1
ATOM 3931 N N . GLN B 1 53 ? 9.523 26.885 86.255 1.00 25.78 44 GLN B N 1
ATOM 3932 C CA . GLN B 1 53 ? 8.202 26.993 85.641 1.00 28.30 44 GLN B CA 1
ATOM 3933 C C . GLN B 1 53 ? 7.317 28.100 86.202 1.00 29.25 44 GLN B C 1
ATOM 3934 O O . GLN B 1 53 ? 6.198 27.863 86.683 1.00 28.83 44 GLN B O 1
ATOM 3940 N N . PRO B 1 54 ? 7.795 29.342 86.107 1.00 27.03 45 PRO B N 1
ATOM 3941 C CA . PRO B 1 54 ? 7.027 30.475 86.618 1.00 25.99 45 PRO B CA 1
ATOM 3942 C C . PRO B 1 54 ? 5.747 30.708 85.833 1.00 26.03 45 PRO B C 1
ATOM 3943 O O . PRO B 1 54 ? 5.728 30.543 84.608 1.00 25.20 45 PRO B O 1
ATOM 3947 N N . GLU B 1 55 ? 4.684 31.078 86.544 1.00 23.97 46 GLU B N 1
ATOM 3948 C CA . GLU B 1 55 ? 3.406 31.373 85.919 1.00 25.35 46 GLU B CA 1
ATOM 3949 C C . GLU B 1 55 ? 3.504 32.684 85.157 1.00 25.96 46 GLU B C 1
ATOM 3950 O O . GLU B 1 55 ? 2.718 32.977 84.253 1.00 27.19 46 GLU B O 1
ATOM 3956 N N . LYS B 1 56 ? 4.476 33.488 85.538 1.00 25.36 47 LYS B N 1
ATOM 3957 C CA A LYS B 1 56 ? 4.690 34.769 84.894 0.50 25.69 47 LYS B CA 1
ATOM 3958 C CA B LYS B 1 56 ? 4.687 34.781 84.908 0.50 25.16 47 LYS B CA 1
ATOM 3959 C C . LYS B 1 56 ? 6.177 35.087 84.897 1.00 24.36 47 LYS B C 1
ATOM 3960 O O . LYS B 1 56 ? 6.860 34.875 85.898 1.00 23.79 47 LYS B O 1
ATOM 3971 N N . THR B 1 57 ? 6.677 35.562 83.763 1.00 24.13 48 THR B N 1
ATOM 3972 C CA . THR B 1 57 ? 8.083 35.921 83.663 1.00 25.41 48 THR B CA 1
ATOM 3973 C C . THR B 1 57 ? 8.121 37.339 83.116 1.00 28.15 48 THR B C 1
ATOM 3974 O O . THR B 1 57 ? 7.524 37.638 82.074 1.00 28.68 48 THR B O 1
ATOM 3978 N N . VAL B 1 58 ? 8.791 38.224 83.843 1.00 24.24 49 VAL B N 1
ATOM 3979 C CA . VAL B 1 58 ? 8.882 39.607 83.419 1.00 24.33 49 VAL B CA 1
ATOM 3980 C C . VAL B 1 58 ? 10.356 40.001 83.303 1.00 23.70 49 VAL B C 1
ATOM 3981 O O . VAL B 1 58 ? 11.116 39.888 84.256 1.00 23.28 49 VAL B O 1
ATOM 3985 N N . THR B 1 59 ? 10.753 40.452 82.123 1.00 23.26 50 THR B N 1
ATOM 3986 C CA . THR B 1 59 ? 12.128 40.860 81.886 1.00 23.39 50 THR B CA 1
ATOM 3987 C C . THR B 1 59 ? 12.097 42.372 81.785 1.00 25.00 50 THR B C 1
ATOM 3988 O O . THR B 1 59 ? 11.286 42.941 81.041 1.00 25.75 50 THR B O 1
ATOM 3992 N N . VAL B 1 60 ? 12.968 43.012 82.555 1.00 22.59 51 VAL B N 1
ATOM 3993 C CA . VAL B 1 60 ? 13.062 44.459 82.585 1.00 22.89 51 VAL B CA 1
ATOM 3994 C C . VAL B 1 60 ? 14.125 44.883 81.570 1.00 23.39 51 VAL B C 1
ATOM 3995 O O . VAL B 1 60 ? 15.273 44.451 81.641 1.00 20.25 51 VAL B O 1
ATOM 3999 N N . VAL B 1 61 ? 13.713 45.699 80.607 1.00 25.06 52 VAL B N 1
ATOM 4000 C CA . VAL B 1 61 ? 14.625 46.196 79.586 1.00 26.27 52 VAL B CA 1
ATOM 4001 C C . VAL B 1 61 ? 14.718 47.715 79.702 1.00 28.32 52 VAL B C 1
ATOM 4002 O O . VAL B 1 61 ? 13.836 48.359 80.279 1.00 27.27 52 VAL B O 1
ATOM 4006 N N . GLY B 1 62 ? 15.797 48.280 79.169 1.00 29.16 53 GLY B N 1
ATOM 4007 C CA . GLY B 1 62 ? 15.988 49.713 79.239 1.00 30.92 53 GLY B CA 1
ATOM 4008 C C . GLY B 1 62 ? 16.994 50.126 78.201 1.00 33.89 53 GLY B C 1
ATOM 4009 O O . GLY B 1 62 ? 16.622 50.509 77.092 1.00 34.49 53 GLY B O 1
ATOM 4010 N N . HIS B 1 63 ? 18.270 50.037 78.558 1.00 36.45 54 HIS B N 1
ATOM 4011 C CA . HIS B 1 63 ? 19.346 50.399 77.647 1.00 38.53 54 HIS B CA 1
ATOM 4012 C C . HIS B 1 63 ? 19.216 49.575 76.380 1.00 39.35 54 HIS B C 1
ATOM 4013 O O . HIS B 1 63 ? 19.398 48.356 76.406 1.00 41.43 54 HIS B O 1
ATOM 4020 N N . LYS B 1 64 ? 18.891 50.234 75.272 1.00 39.54 55 LYS B N 1
ATOM 4021 C CA . LYS B 1 64 ? 18.730 49.543 73.995 1.00 39.47 55 LYS B CA 1
ATOM 4022 C C . LYS B 1 64 ? 17.714 48.410 74.110 1.00 38.93 55 LYS B C 1
ATOM 4023 O O . LYS B 1 64 ? 17.946 47.300 73.627 1.00 37.77 55 LYS B O 1
ATOM 4029 N N . ALA B 1 65 ? 16.583 48.708 74.748 1.00 37.83 56 ALA B N 1
ATOM 4030 C CA . ALA B 1 65 ? 15.519 47.729 74.951 1.00 39.28 56 ALA B CA 1
ATOM 4031 C C . ALA B 1 65 ? 15.087 47.124 73.628 1.00 41.34 56 ALA B C 1
ATOM 4032 O O . ALA B 1 65 ? 14.674 45.964 73.570 1.00 39.93 56 ALA B O 1
ATOM 4034 N N . GLU B 1 66 ? 15.174 47.929 72.571 1.00 44.96 57 GLU B N 1
ATOM 4035 C CA . GLU B 1 66 ? 14.806 47.501 71.224 1.00 47.42 57 GLU B CA 1
ATOM 4036 C C . GLU B 1 66 ? 15.476 46.172 70.900 1.00 46.97 57 GLU B C 1
ATOM 4037 O O . GLU B 1 66 ? 14.807 45.180 70.611 1.00 47.79 57 GLU B O 1
ATOM 4043 N N . LEU B 1 67 ? 16.804 46.170 70.956 1.00 47.01 58 LEU B N 1
ATOM 4044 C CA . LEU B 1 67 ? 17.604 44.979 70.685 1.00 47.09 58 LEU B CA 1
ATOM 4045 C C . LEU B 1 67 ? 17.320 43.795 71.605 1.00 46.95 58 LEU B C 1
ATOM 4046 O O . LEU B 1 67 ? 17.189 42.662 71.145 1.00 46.88 58 LEU B O 1
ATOM 4051 N N . VAL B 1 68 ? 17.239 44.053 72.909 1.00 46.45 59 VAL B N 1
ATOM 4052 C CA . VAL B 1 68 ? 17.010 42.977 73.862 1.00 45.94 59 VAL B CA 1
ATOM 4053 C C . VAL B 1 68 ? 15.682 42.265 73.637 1.00 47.51 59 VAL B C 1
ATOM 4054 O O . VAL B 1 68 ? 15.604 41.043 73.738 1.00 47.52 59 VAL B O 1
ATOM 4058 N N . GLU B 1 69 ? 14.637 43.024 73.328 1.00 49.29 60 GLU B N 1
ATOM 4059 C CA . GLU B 1 69 ? 13.335 42.419 73.103 1.00 51.72 60 GLU B CA 1
ATOM 4060 C C . GLU B 1 69 ? 13.343 41.466 71.915 1.00 53.15 60 GLU B C 1
ATOM 4061 O O . GLU B 1 69 ? 12.423 40.672 71.742 1.00 53.67 60 GLU B O 1
ATOM 4067 N N . GLU B 1 70 ? 14.391 41.544 71.106 1.00 54.85 61 GLU B N 1
ATOM 4068 C CA . GLU B 1 70 ? 14.532 40.674 69.947 1.00 56.18 61 GLU B CA 1
ATOM 4069 C C . GLU B 1 70 ? 14.428 39.209 70.377 1.00 56.77 61 GLU B C 1
ATOM 4070 O O . GLU B 1 70 ? 13.406 38.554 70.163 1.00 56.68 61 GLU B O 1
ATOM 4076 N N . VAL B 1 71 ? 15.494 38.708 70.996 1.00 57.37 62 VAL B N 1
ATOM 4077 C CA . VAL B 1 71 ? 15.546 37.320 71.451 1.00 57.00 62 VAL B CA 1
ATOM 4078 C C . VAL B 1 71 ? 14.425 37.025 72.439 1.00 57.35 62 VAL B C 1
ATOM 4079 O O . VAL B 1 71 ? 14.269 37.736 73.434 1.00 56.59 62 VAL B O 1
ATOM 4083 N N . LEU B 1 72 ? 13.651 35.975 72.163 1.00 59.28 63 LEU B N 1
ATOM 4084 C CA . LEU B 1 72 ? 12.540 35.578 73.033 1.00 59.93 63 LEU B CA 1
ATOM 4085 C C . LEU B 1 72 ? 11.657 36.793 73.299 1.00 60.93 63 LEU B C 1
ATOM 4086 O O . LEU B 1 72 ? 11.650 37.347 74.407 1.00 60.45 63 LEU B O 1
ATOM 4091 N N . ALA B 1 73 ? 10.921 37.201 72.265 1.00 60.51 64 ALA B N 1
ATOM 4092 C CA . ALA B 1 73 ? 10.041 38.356 72.342 1.00 59.45 64 ALA B CA 1
ATOM 4093 C C . ALA B 1 73 ? 8.638 37.983 72.814 1.00 59.18 64 ALA B C 1
ATOM 4094 O O . ALA B 1 73 ? 7.778 38.856 72.978 1.00 60.00 64 ALA B O 1
ATOM 4096 N N . GLY B 1 74 ? 8.411 36.691 73.032 1.00 57.91 65 GLY B N 1
ATOM 4097 C CA . GLY B 1 74 ? 7.105 36.247 73.481 1.00 56.83 65 GLY B CA 1
ATOM 4098 C C . GLY B 1 74 ? 7.192 35.197 74.571 1.00 57.05 65 GLY B C 1
ATOM 4099 O O . GLY B 1 74 ? 6.170 34.787 75.129 1.00 58.30 65 GLY B O 1
ATOM 4100 N N . GLN B 1 75 ? 8.411 34.765 74.885 1.00 54.42 66 GLN B N 1
ATOM 4101 C CA . GLN B 1 75 ? 8.617 33.748 75.911 1.00 53.46 66 GLN B CA 1
ATOM 4102 C C . GLN B 1 75 ? 8.638 34.389 77.308 1.00 51.16 66 GLN B C 1
ATOM 4103 O O . GLN B 1 75 ? 8.916 33.740 78.320 1.00 51.18 66 GLN B O 1
ATOM 4109 N N . THR B 1 76 ? 8.310 35.674 77.347 1.00 47.96 67 THR B N 1
ATOM 4110 C CA . THR B 1 76 ? 8.294 36.435 78.588 1.00 43.86 67 THR B CA 1
ATOM 4111 C C . THR B 1 76 ? 7.600 37.767 78.367 1.00 42.14 67 THR B C 1
ATOM 4112 O O . THR B 1 76 ? 7.402 38.204 77.231 1.00 41.21 67 THR B O 1
ATOM 4116 N N . GLU B 1 77 ? 7.220 38.398 79.467 1.00 39.38 68 GLU B N 1
ATOM 4117 C CA . GLU B 1 77 ? 6.598 39.704 79.426 1.00 39.02 68 GLU B CA 1
ATOM 4118 C C . GLU B 1 77 ? 7.766 40.669 79.510 1.00 38.05 68 GLU B C 1
ATOM 4119 O O . GLU B 1 77 ? 8.815 40.332 80.066 1.00 37.29 68 GLU B O 1
ATOM 4125 N N . PHE B 1 78 ? 7.591 41.859 78.951 1.00 35.60 69 PHE B N 1
ATOM 4126 C CA . PHE B 1 78 ? 8.632 42.870 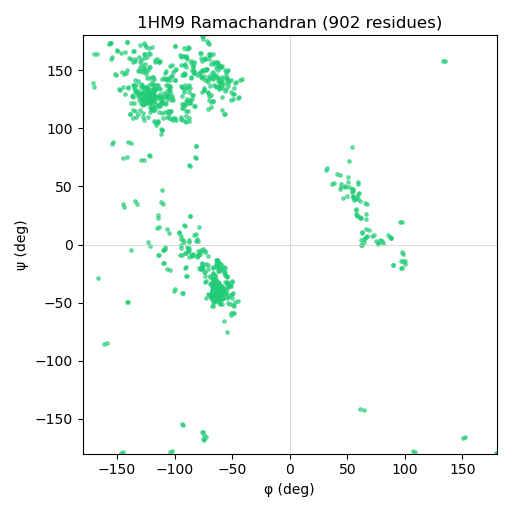78.976 1.00 36.46 69 PHE B CA 1
ATOM 4127 C C . PHE B 1 78 ? 8.132 44.138 79.636 1.00 35.50 69 PHE B C 1
ATOM 4128 O O . PHE B 1 78 ? 6.954 44.490 79.502 1.00 35.66 69 PHE B O 1
ATOM 4136 N N . VAL B 1 79 ? 9.016 44.800 80.378 1.00 33.13 70 VAL B N 1
ATOM 4137 C CA . VAL B 1 79 ? 8.698 46.080 80.998 1.00 31.83 70 VAL B CA 1
ATOM 4138 C C . VAL B 1 79 ? 9.896 46.974 80.775 1.00 31.83 70 VAL B C 1
ATOM 4139 O O . VAL B 1 79 ? 11.051 46.556 80.911 1.00 28.34 70 VAL B O 1
ATOM 4143 N N . THR B 1 80 ? 9.622 48.218 80.424 1.00 33.08 71 THR B N 1
ATOM 4144 C CA . THR B 1 80 ? 10.695 49.150 80.144 1.00 33.64 71 THR B CA 1
ATOM 4145 C C . THR B 1 80 ? 11.091 49.999 81.339 1.00 33.98 71 THR B C 1
ATOM 4146 O O . THR B 1 80 ? 10.243 50.491 82.086 1.00 35.38 71 THR B O 1
ATOM 4150 N N . GLN B 1 81 ? 12.395 50.136 81.531 1.00 32.49 72 GLN B N 1
ATOM 4151 C CA . GLN B 1 81 ? 12.929 50.986 82.578 1.00 32.79 72 GLN B CA 1
ATOM 4152 C C . GLN B 1 81 ? 13.567 52.120 81.775 1.00 36.07 72 GLN B C 1
ATOM 4153 O O . GLN B 1 81 ? 14.668 51.964 81.244 1.00 35.10 72 GLN B O 1
ATOM 4159 N N . SER B 1 82 ? 12.842 53.234 81.655 1.00 37.16 73 SER B N 1
ATOM 4160 C CA . SER B 1 82 ? 13.293 54.411 80.904 1.00 38.06 73 SER B CA 1
ATOM 4161 C C . SER B 1 82 ? 14.681 54.859 81.350 1.00 37.07 73 SER B C 1
ATOM 4162 O O . SER B 1 82 ? 15.566 55.074 80.536 1.00 38.51 73 SER B O 1
ATOM 4167 N N . GLU B 1 83 ? 14.860 55.024 82.651 1.00 37.02 74 GLU B N 1
ATOM 4168 C CA . GLU B 1 83 ? 16.154 55.417 83.189 1.00 36.81 74 GLU B CA 1
ATOM 4169 C C . GLU B 1 83 ? 16.665 54.298 84.090 1.00 36.40 74 GLU B C 1
ATOM 4170 O O . GLU B 1 83 ? 15.913 53.769 84.921 1.00 35.95 74 GLU B O 1
ATOM 4181 N N . GLN B 1 84 ? 17.939 53.943 83.928 1.00 35.22 75 GLN B N 1
ATOM 4182 C CA . GLN B 1 84 ? 18.558 52.899 84.740 1.00 32.73 75 GLN B CA 1
ATOM 4183 C C . GLN B 1 84 ? 18.988 53.481 86.073 1.00 31.66 75 GLN B C 1
ATOM 4184 O O . GLN B 1 84 ? 20.143 53.856 86.256 1.00 33.55 75 GLN B O 1
ATOM 4190 N N . LEU B 1 85 ? 18.045 53.525 87.009 1.00 28.60 76 LEU B N 1
ATOM 4191 C CA . LEU B 1 85 ? 18.275 54.073 88.334 1.00 29.34 76 LEU B CA 1
ATOM 4192 C C . LEU B 1 85 ? 18.671 53.030 89.388 1.00 27.49 76 LEU B C 1
ATOM 4193 O O . LEU B 1 85 ? 18.808 53.348 90.564 1.00 28.45 76 LEU B O 1
ATOM 4198 N N . GLY B 1 86 ? 18.856 51.781 88.981 1.00 24.74 77 GLY B N 1
ATOM 4199 C CA . GLY B 1 86 ? 19.246 50.773 89.955 1.00 20.35 77 GLY B CA 1
ATOM 4200 C C . GLY B 1 86 ? 18.469 49.470 89.830 1.00 17.81 77 GLY B C 1
ATOM 4201 O O . GLY B 1 86 ? 17.380 49.438 89.261 1.00 20.94 77 GLY B O 1
ATOM 4202 N N . THR B 1 87 ? 19.055 48.394 90.349 1.00 20.97 78 THR B N 1
ATOM 4203 C CA . THR B 1 87 ? 18.454 47.067 90.313 1.00 20.75 78 THR B CA 1
ATOM 4204 C C . THR B 1 87 ? 17.138 47.104 91.067 1.00 22.70 78 THR B C 1
ATOM 4205 O O . THR B 1 87 ? 16.173 46.462 90.659 1.00 17.82 78 THR B O 1
ATOM 4209 N N . GLY B 1 88 ? 17.114 47.867 92.160 1.00 22.55 79 GLY B N 1
ATOM 4210 C CA . GLY B 1 88 ? 15.904 48.007 92.951 1.00 23.32 79 GLY B CA 1
ATOM 4211 C C . GLY B 1 88 ? 14.800 48.654 92.153 1.00 23.47 79 GLY B C 1
ATOM 4212 O O . GLY B 1 88 ? 13.670 48.178 92.156 1.00 23.27 79 GLY B O 1
ATOM 4213 N N . HIS B 1 89 ? 15.136 49.744 91.463 1.00 24.66 80 HIS B N 1
ATOM 4214 C CA . HIS B 1 89 ? 14.206 50.491 90.627 1.00 23.15 80 HIS B CA 1
ATOM 4215 C C . HIS B 1 89 ? 13.763 49.652 89.438 1.00 23.19 80 HIS B C 1
ATOM 4216 O O . HIS B 1 89 ? 12.620 49.739 88.998 1.00 25.61 80 HIS B O 1
ATOM 4223 N N . ALA B 1 90 ? 14.658 48.828 88.911 1.00 22.77 81 ALA B N 1
ATOM 4224 C CA . ALA B 1 90 ? 14.301 47.949 87.789 1.00 21.35 81 ALA B CA 1
ATOM 4225 C C . ALA B 1 90 ? 13.145 47.039 88.228 1.00 20.14 81 ALA B C 1
ATOM 4226 O O . ALA B 1 90 ? 12.173 46.865 87.504 1.00 23.04 81 ALA B O 1
ATOM 4228 N N . VAL B 1 91 ? 13.259 46.458 89.415 1.00 20.59 82 VAL B N 1
ATOM 4229 C CA . VAL B 1 91 ? 12.194 45.592 89.928 1.00 23.75 82 VAL B CA 1
ATOM 4230 C C . VAL B 1 91 ? 10.872 46.376 90.083 1.00 25.42 82 VAL B C 1
ATOM 4231 O O . VAL B 1 91 ? 9.783 45.821 89.925 1.00 24.64 82 VAL B O 1
ATOM 4235 N N . MET B 1 92 ? 10.976 47.656 90.422 1.00 25.49 83 MET B N 1
ATOM 4236 C CA . MET B 1 92 ? 9.794 48.495 90.577 1.00 26.99 83 MET B CA 1
ATOM 4237 C C . MET B 1 92 ? 9.024 48.569 89.266 1.00 29.82 83 MET B C 1
ATOM 4238 O O . MET B 1 92 ? 7.783 48.620 89.255 1.00 28.28 83 MET B O 1
ATOM 4243 N N . MET B 1 93 ? 9.764 48.580 88.157 1.00 29.04 84 MET B N 1
ATOM 4244 C CA . MET B 1 93 ? 9.148 48.646 86.852 1.00 27.78 84 MET B CA 1
ATOM 4245 C C . MET B 1 93 ? 8.170 47.486 86.608 1.00 24.18 84 MET B C 1
ATOM 4246 O O . MET B 1 93 ? 7.285 47.593 85.758 1.00 26.20 84 MET B O 1
ATOM 4251 N N . THR B 1 94 ? 8.312 46.386 87.347 1.00 24.02 85 THR B N 1
ATOM 4252 C CA . THR B 1 94 ? 7.405 45.247 87.161 1.00 24.06 85 THR B CA 1
ATOM 4253 C C . THR B 1 94 ? 6.146 45.362 88.012 1.00 25.80 85 THR B C 1
ATOM 4254 O O . THR B 1 94 ? 5.265 44.513 87.928 1.00 25.24 85 THR B O 1
ATOM 4258 N N . GLU B 1 95 ? 6.065 46.408 88.831 1.00 25.82 86 GLU B N 1
ATOM 4259 C CA . GLU B 1 95 ? 4.899 46.609 89.708 1.00 28.18 86 GLU B CA 1
ATOM 4260 C C . GLU B 1 95 ? 3.545 46.516 88.991 1.00 28.73 86 GLU B C 1
ATOM 4261 O O . GLU B 1 95 ? 2.632 45.845 89.466 1.00 26.98 86 GLU B O 1
ATOM 4272 N N . PRO B 1 96 ? 3.400 47.171 87.829 1.00 30.48 87 PRO B N 1
ATOM 4273 C CA . PRO B 1 96 ? 2.110 47.089 87.138 1.00 32.19 87 PRO B CA 1
ATOM 4274 C C . PRO B 1 96 ? 1.654 45.664 86.830 1.00 33.40 87 PRO B C 1
ATOM 4275 O O . PRO B 1 96 ? 0.459 45.400 86.663 1.00 34.00 87 PRO B O 1
ATOM 4279 N N . ILE B 1 97 ? 2.599 44.735 86.760 1.00 31.88 88 ILE B N 1
ATOM 4280 C CA . ILE B 1 97 ? 2.244 43.364 86.447 1.00 29.95 88 ILE B CA 1
ATOM 4281 C C . ILE B 1 97 ? 2.188 42.454 87.667 1.00 29.32 88 ILE B C 1
ATOM 4282 O O . ILE B 1 97 ? 1.288 41.624 87.795 1.00 32.04 88 ILE B O 1
ATOM 4287 N N . LEU B 1 98 ? 3.132 42.625 88.582 1.00 27.19 89 LEU B N 1
ATOM 4288 C CA . LEU B 1 98 ? 3.205 41.732 89.731 1.00 26.38 89 LEU B CA 1
ATOM 4289 C C . LEU B 1 98 ? 2.720 42.223 91.072 1.00 27.57 89 LEU B C 1
ATOM 4290 O O . LEU B 1 98 ? 2.405 41.406 91.944 1.00 28.49 89 LEU B O 1
ATOM 4295 N N . GLU B 1 99 ? 2.661 43.533 91.268 1.00 26.67 90 GLU B N 1
ATOM 4296 C CA . GLU B 1 99 ? 2.238 44.010 92.580 1.00 29.89 90 GLU B CA 1
ATOM 4297 C C . GLU B 1 99 ? 0.833 43.502 92.853 1.00 31.60 90 GLU B C 1
ATOM 4298 O O . GLU B 1 99 ? -0.015 43.481 91.967 1.00 35.58 90 GLU B O 1
ATOM 4309 N N . GLY B 1 100 ? 0.589 43.058 94.072 1.00 34.90 91 GLY B N 1
ATOM 4310 C CA . GLY B 1 100 ? -0.745 42.590 94.377 1.00 36.64 91 GLY B CA 1
ATOM 4311 C C . GLY B 1 100 ? -0.941 41.097 94.272 1.00 35.06 91 GLY B C 1
ATOM 4312 O O . GLY B 1 100 ? -1.891 40.556 94.838 1.00 35.53 91 GLY B O 1
ATOM 4313 N N . LEU B 1 101 ? -0.062 40.415 93.547 1.00 32.38 92 LEU B N 1
ATOM 4314 C CA . LEU B 1 101 ? -0.210 38.974 93.429 1.00 29.71 92 LEU B CA 1
ATOM 4315 C C . LEU B 1 101 ? 0.477 38.286 94.602 1.00 29.40 92 LEU B C 1
ATOM 4316 O O . LEU B 1 101 ? 1.376 38.848 95.228 1.00 31.49 92 LEU B O 1
ATOM 4321 N N . SER B 1 102 ? 0.034 37.071 94.905 1.00 27.56 93 SER B N 1
ATOM 4322 C CA . SER B 1 102 ? 0.615 36.277 95.981 1.00 27.22 93 SER B CA 1
ATOM 4323 C C . SER B 1 102 ? 1.445 35.163 95.347 1.00 25.44 93 SER B C 1
ATOM 4324 O O . SER B 1 102 ? 1.050 34.589 94.333 1.00 26.58 93 SER B O 1
ATOM 4329 N N . GLY B 1 103 ? 2.581 34.850 95.959 1.00 22.08 94 GLY B N 1
ATOM 4330 C CA . GLY B 1 103 ? 3.429 33.800 95.432 1.00 22.56 94 GLY B CA 1
ATOM 4331 C C . GLY B 1 103 ? 4.884 34.028 95.787 1.00 22.58 94 GLY B C 1
ATOM 4332 O O . GLY B 1 103 ? 5.187 34.847 96.658 1.00 18.81 94 GLY B O 1
ATOM 4333 N N . HIS B 1 104 ? 5.779 33.305 95.114 1.00 22.60 95 HIS B N 1
ATOM 4334 C CA . HIS B 1 104 ? 7.227 33.422 95.352 1.00 21.48 95 HIS B CA 1
ATOM 4335 C C . HIS B 1 104 ? 7.842 34.020 94.099 1.00 19.03 95 HIS B C 1
ATOM 4336 O O . HIS B 1 104 ? 7.672 33.484 93.006 1.00 20.39 95 HIS B O 1
ATOM 4343 N N . THR B 1 105 ? 8.566 35.118 94.245 1.00 18.26 96 THR B N 1
ATOM 4344 C CA . THR B 1 105 ? 9.133 35.763 93.080 1.00 18.06 96 THR B CA 1
ATOM 4345 C C . THR B 1 105 ? 10.647 35.638 93.026 1.00 18.50 96 THR B C 1
ATOM 4346 O O . THR B 1 105 ? 11.355 36.044 93.943 1.00 15.91 96 THR B O 1
ATOM 4350 N N . LEU B 1 106 ? 11.127 35.046 91.942 1.00 19.19 97 LEU B N 1
ATOM 4351 C CA . LEU B 1 106 ? 12.555 34.889 91.734 1.00 19.48 97 LEU B CA 1
ATOM 4352 C C . LEU B 1 106 ? 13.040 36.149 91.053 1.00 17.46 97 LEU B C 1
ATOM 4353 O O . LEU B 1 106 ? 12.425 36.615 90.093 1.00 21.48 97 LEU B O 1
ATOM 4358 N N . VAL B 1 107 ? 14.115 36.725 91.563 1.00 16.27 98 VAL B N 1
ATOM 4359 C CA . VAL B 1 107 ? 14.709 37.904 90.931 1.00 17.68 98 VAL B CA 1
ATOM 4360 C C . VAL B 1 107 ? 16.110 37.443 90.521 1.00 15.22 98 VAL B C 1
ATOM 4361 O O . VAL B 1 107 ? 16.843 36.890 91.330 1.00 15.29 98 VAL B O 1
ATOM 4365 N N . ILE B 1 108 ? 16.468 37.659 89.255 1.00 16.73 99 ILE B N 1
ATOM 4366 C CA . ILE B 1 108 ? 17.770 37.227 88.765 1.00 14.64 99 ILE B CA 1
ATOM 4367 C C . ILE B 1 108 ? 18.375 38.209 87.752 1.00 15.03 99 ILE B C 1
ATOM 4368 O O . ILE B 1 108 ? 17.663 38.868 86.980 1.00 15.61 99 ILE B O 1
ATOM 4373 N N . ALA B 1 109 ? 19.702 38.320 87.757 1.00 15.69 100 ALA B N 1
ATOM 4374 C CA . ALA B 1 109 ? 20.360 39.247 86.838 1.00 18.47 100 ALA B CA 1
ATOM 4375 C C . ALA B 1 109 ? 20.565 38.587 85.477 1.00 17.14 100 ALA B C 1
ATOM 4376 O O . ALA B 1 109 ? 20.664 37.366 85.376 1.00 18.46 100 ALA B O 1
ATOM 4378 N N . GLY B 1 110 ? 20.608 39.393 84.428 1.00 18.13 101 GLY B N 1
ATOM 4379 C CA . GLY B 1 110 ? 20.786 38.836 83.100 1.00 16.42 101 GLY B CA 1
ATOM 4380 C C . GLY B 1 110 ? 22.254 38.680 82.773 1.00 15.89 101 GLY B C 1
ATOM 4381 O O . GLY B 1 110 ? 22.615 38.288 81.653 1.00 18.11 101 GLY B O 1
ATOM 4382 N N . ASP B 1 111 ? 23.110 38.991 83.742 1.00 16.80 102 ASP B N 1
ATOM 4383 C CA . ASP B 1 111 ? 24.548 38.872 83.532 1.00 17.73 102 ASP B CA 1
ATOM 4384 C C . ASP B 1 111 ? 25.230 37.808 84.398 1.00 16.59 102 ASP B C 1
ATOM 4385 O O . ASP B 1 111 ? 26.443 37.860 84.629 1.00 15.79 102 ASP B O 1
ATOM 4390 N N . THR B 1 112 ? 24.447 36.832 84.855 1.00 14.66 103 THR B N 1
ATOM 4391 C CA . THR B 1 112 ? 24.964 35.730 85.667 1.00 13.60 103 THR B CA 1
ATOM 4392 C C . THR B 1 112 ? 24.492 34.465 84.927 1.00 14.81 103 THR B C 1
ATOM 4393 O O . THR B 1 112 ? 23.618 33.736 85.367 1.00 14.20 103 THR B O 1
ATOM 4397 N N . PRO B 1 113 ? 25.114 34.183 83.783 1.00 16.99 104 PRO B N 1
ATOM 4398 C CA . PRO B 1 113 ? 24.797 33.054 82.907 1.00 14.77 104 PRO B CA 1
ATOM 4399 C C . PRO B 1 113 ? 25.128 31.652 83.339 1.00 15.65 104 PRO B C 1
ATOM 4400 O O . PRO B 1 113 ? 24.689 30.707 82.677 1.00 15.77 104 PRO B O 1
ATOM 4404 N N . LEU B 1 114 ? 25.892 31.509 84.423 1.00 13.24 105 LEU B N 1
ATOM 4405 C CA . LEU B 1 114 ? 26.289 30.197 84.868 1.00 13.16 105 LEU B CA 1
ATOM 4406 C C . LEU B 1 114 ? 25.362 29.606 85.918 1.00 16.36 105 LEU B C 1
ATOM 4407 O O . LEU B 1 114 ? 25.506 28.445 86.262 1.00 13.86 105 LEU B O 1
ATOM 4412 N N . ILE B 1 115 ? 24.430 30.392 86.444 1.00 12.92 106 ILE B N 1
ATOM 4413 C CA . ILE B 1 115 ? 23.521 29.831 87.438 1.00 16.49 106 ILE B CA 1
ATOM 4414 C C . ILE B 1 115 ? 22.633 28.834 86.694 1.00 12.04 106 ILE B C 1
ATOM 4415 O O . ILE B 1 115 ? 22.079 29.147 85.664 1.00 15.09 106 ILE B O 1
ATOM 4420 N N . THR B 1 116 ? 22.534 27.612 87.199 1.00 16.50 107 THR B N 1
ATOM 4421 C CA . THR B 1 116 ? 21.740 26.577 86.530 1.00 17.87 107 THR B CA 1
ATOM 4422 C C . THR B 1 116 ? 20.279 26.516 86.970 1.00 19.51 107 THR B C 1
ATOM 4423 O O . THR B 1 116 ? 19.903 27.018 88.043 1.00 16.76 107 THR B O 1
ATOM 4427 N N . GLY B 1 117 ? 19.461 25.870 86.145 1.00 17.45 108 GLY B N 1
ATOM 4428 C CA . GLY B 1 117 ? 18.055 25.720 86.500 1.00 19.42 108 GLY B CA 1
ATOM 4429 C C . GLY B 1 117 ? 17.950 24.860 87.758 1.00 19.30 108 GLY B C 1
ATOM 4430 O O . GLY B 1 117 ? 17.085 25.073 88.612 1.00 19.82 108 GLY B O 1
ATOM 4431 N N . GLU B 1 118 ? 18.849 23.891 87.882 1.00 17.75 109 GLU B N 1
ATOM 4432 C CA . GLU B 1 118 ? 18.868 23.010 89.047 1.00 19.30 109 GLU B CA 1
ATOM 4433 C C . GLU B 1 118 ? 19.141 23.797 90.326 1.00 20.26 109 GLU B C 1
ATOM 4434 O O . GLU B 1 118 ? 18.519 23.541 91.376 1.00 19.09 109 GLU B O 1
ATOM 4445 N N . SER B 1 119 ? 20.061 24.765 90.250 1.00 16.82 110 SER B N 1
ATOM 4446 C CA . SER B 1 119 ? 20.355 25.594 91.418 1.00 18.19 110 SER B CA 1
ATOM 4447 C C . SER B 1 119 ? 19.134 26.447 91.778 1.00 16.29 110 SER B C 1
ATOM 4448 O O . SER B 1 119 ? 18.852 26.620 92.955 1.00 19.29 110 SER B O 1
ATOM 4451 N N . LEU B 1 120 ? 18.434 26.990 90.780 1.00 14.88 111 LEU B N 1
ATOM 4452 C CA . LEU B 1 120 ? 17.236 27.795 91.044 1.00 18.02 111 LEU B CA 1
ATOM 4453 C C . LEU B 1 120 ? 16.140 26.918 91.664 1.00 19.19 111 LEU B C 1
ATOM 4454 O O . LEU B 1 120 ? 15.434 27.346 92.579 1.00 17.25 111 LEU B O 1
ATOM 4459 N N . LYS B 1 121 ? 15.982 25.692 91.167 1.00 18.49 112 LYS B N 1
ATOM 4460 C CA . LYS B 1 121 ? 14.969 24.816 91.752 1.00 20.86 112 LYS B CA 1
ATOM 4461 C C . LYS B 1 121 ? 15.330 24.543 93.201 1.00 19.83 112 LYS B C 1
ATOM 4462 O O . LYS B 1 121 ? 14.446 24.495 94.053 1.00 21.93 112 LYS B O 1
ATOM 4468 N N . ASN B 1 122 ? 16.624 24.400 93.489 1.00 20.36 113 ASN B N 1
ATOM 4469 C CA . ASN B 1 122 ? 17.078 24.182 94.864 1.00 20.19 113 ASN B CA 1
ATOM 4470 C C . ASN B 1 122 ? 16.832 25.436 95.709 1.00 20.94 113 ASN B C 1
ATOM 4471 O O . ASN B 1 122 ? 16.432 25.350 96.874 1.00 21.93 113 ASN B O 1
ATOM 4476 N N . LEU B 1 123 ? 17.072 26.597 95.114 1.00 19.95 114 LEU B N 1
ATOM 4477 C CA . LEU B 1 123 ? 16.871 27.862 95.811 1.00 19.08 114 LEU B CA 1
ATOM 4478 C C . LEU B 1 123 ? 15.414 28.009 96.223 1.00 17.53 114 LEU B C 1
ATOM 4479 O O . LEU B 1 123 ? 15.124 28.306 97.394 1.00 18.27 114 LEU B O 1
ATOM 4484 N N . ILE B 1 124 ? 14.509 27.803 95.263 1.00 18.22 115 ILE B N 1
ATOM 4485 C CA . ILE B 1 124 ? 13.075 27.890 95.519 1.00 21.73 115 ILE B CA 1
ATOM 4486 C C . ILE B 1 124 ? 12.621 26.898 96.593 1.00 23.40 115 ILE B C 1
ATOM 4487 O O . ILE B 1 124 ? 11.829 27.247 97.486 1.00 22.00 115 ILE B O 1
ATOM 4492 N N . ASP B 1 125 ? 13.098 25.659 96.494 1.00 23.41 116 ASP B N 1
ATOM 4493 C CA A ASP B 1 125 ? 12.736 24.618 97.449 0.50 25.14 116 ASP B CA 1
ATOM 4494 C CA B ASP B 1 125 ? 12.702 24.644 97.461 0.50 24.82 116 ASP B CA 1
ATOM 4495 C C . ASP B 1 125 ? 13.146 25.044 98.856 1.00 25.09 116 ASP B C 1
ATOM 4496 O O . ASP B 1 125 ? 12.372 24.928 99.805 1.00 24.46 116 ASP B O 1
ATOM 4505 N N . PHE B 1 126 ? 14.376 25.532 98.978 1.00 22.52 117 PHE B N 1
ATOM 4506 C CA . PHE B 1 126 ? 14.904 25.971 100.262 1.00 22.80 117 PHE B CA 1
ATOM 4507 C C . PHE B 1 126 ? 14.060 27.148 100.803 1.00 22.52 117 PHE B C 1
ATOM 4508 O O . PHE B 1 126 ? 13.742 27.199 101.988 1.00 24.04 117 PHE B O 1
ATOM 4516 N N . HIS B 1 127 ? 13.686 28.075 99.934 1.00 22.13 118 HIS B N 1
ATOM 4517 C CA . HIS B 1 127 ? 12.890 29.244 100.341 1.00 22.69 118 HIS B CA 1
ATOM 4518 C C . HIS B 1 127 ? 11.571 28.779 100.973 1.00 25.01 118 HIS B C 1
ATOM 4519 O O . HIS B 1 127 ? 11.151 29.280 102.012 1.00 24.21 118 HIS B O 1
ATOM 4526 N N . ILE B 1 128 ? 10.922 27.832 100.307 1.00 24.46 119 ILE B N 1
ATOM 4527 C CA . ILE B 1 128 ? 9.655 27.274 100.768 1.00 26.67 119 ILE B CA 1
ATOM 4528 C C . ILE B 1 128 ? 9.779 26.471 102.060 1.00 28.50 119 ILE B C 1
ATOM 4529 O O . ILE B 1 128 ? 9.049 26.724 103.020 1.00 28.02 119 ILE B O 1
ATOM 4534 N N . ASN B 1 129 ? 10.696 25.504 102.093 1.00 29.63 120 ASN B N 1
ATOM 4535 C CA . ASN B 1 129 ? 10.861 24.686 103.290 1.00 31.24 120 ASN B CA 1
ATOM 4536 C C . ASN B 1 129 ? 11.225 25.491 104.534 1.00 32.45 120 ASN B C 1
ATOM 4537 O O . ASN B 1 129 ? 10.766 25.169 105.637 1.00 32.31 120 ASN B O 1
ATOM 4542 N N . HIS B 1 130 ? 12.039 26.533 104.370 1.00 28.52 121 HIS B N 1
ATOM 4543 C CA . HIS B 1 130 ? 12.450 27.333 105.513 1.00 29.70 121 HIS B CA 1
ATOM 4544 C C . HIS B 1 130 ? 11.451 28.440 105.804 1.00 28.48 121 HIS B C 1
ATOM 4545 O O . HIS B 1 130 ? 11.579 29.144 106.792 1.00 28.39 121 HIS B O 1
ATOM 4552 N N . LYS B 1 131 ? 10.459 28.574 104.934 1.00 27.52 122 LYS B N 1
ATOM 4553 C CA . LYS B 1 131 ? 9.422 29.583 105.079 1.00 28.99 122 LYS B CA 1
ATOM 4554 C C . LYS B 1 131 ? 10.019 30.980 105.222 1.00 29.24 122 LYS B C 1
ATOM 4555 O O . LYS B 1 131 ? 9.643 31.742 106.109 1.00 28.65 122 LYS B O 1
ATOM 4561 N N . ASN B 1 132 ? 10.95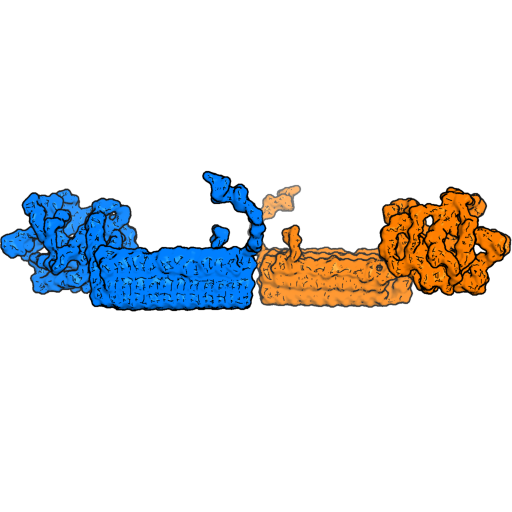7 31.318 104.340 1.00 26.71 123 ASN B N 1
ATOM 4562 C CA . ASN B 1 132 ? 11.588 32.629 104.382 1.00 24.42 123 ASN B CA 1
ATOM 4563 C C . ASN B 1 132 ? 10.729 33.648 103.663 1.00 22.62 123 ASN B C 1
ATOM 4564 O O . ASN B 1 132 ? 9.916 33.302 102.809 1.00 21.63 123 ASN B O 1
ATOM 4569 N N . VAL B 1 133 ? 10.904 34.912 104.013 1.00 20.13 124 VAL B N 1
ATOM 4570 C CA . VAL B 1 133 ? 10.206 35.965 103.288 1.00 17.71 124 VAL B CA 1
ATOM 4571 C C . VAL B 1 133 ? 11.204 36.313 102.156 1.00 17.47 124 VAL B C 1
ATOM 4572 O O . VAL B 1 133 ? 10.819 36.772 101.079 1.00 19.18 124 VAL B O 1
ATOM 4576 N N . ALA B 1 134 ? 12.489 36.080 102.413 1.00 17.65 125 ALA B N 1
ATOM 4577 C CA . ALA B 1 134 ? 13.522 36.331 101.400 1.00 19.99 125 ALA B CA 1
ATOM 4578 C C . ALA B 1 134 ? 14.674 35.343 101.538 1.00 17.72 125 ALA B C 1
ATOM 4579 O O . ALA B 1 134 ? 15.167 35.090 102.647 1.00 18.48 125 ALA B O 1
ATOM 4581 N N . THR B 1 135 ? 15.080 34.764 100.407 1.00 17.39 126 THR B N 1
ATOM 4582 C CA . THR B 1 135 ? 16.200 33.834 100.411 1.00 18.01 126 THR B CA 1
ATOM 4583 C C . THR B 1 135 ? 17.168 34.372 99.366 1.00 16.35 126 THR B C 1
ATOM 4584 O O . THR B 1 135 ? 16.776 34.690 98.239 1.00 15.74 126 THR B O 1
ATOM 4588 N N . ILE B 1 136 ? 18.426 34.511 99.756 1.00 16.17 127 ILE B N 1
ATOM 4589 C CA . ILE B 1 136 ? 19.441 35.031 98.852 1.00 16.90 127 ILE B CA 1
ATOM 4590 C C . ILE B 1 136 ? 20.281 33.859 98.378 1.00 14.98 127 ILE B C 1
ATOM 4591 O O . ILE B 1 136 ? 20.665 33.010 99.178 1.00 18.16 127 ILE B O 1
ATOM 4596 N N . LEU B 1 137 ? 20.588 33.818 97.093 1.00 15.58 128 LEU B N 1
ATOM 4597 C CA . LEU B 1 137 ? 21.434 32.739 96.577 1.00 15.94 128 LEU B CA 1
ATOM 4598 C C . LEU B 1 137 ? 22.860 33.275 96.789 1.00 16.27 128 LEU B C 1
ATOM 4599 O O . LEU B 1 137 ? 23.199 34.330 96.258 1.00 17.97 128 LEU B O 1
ATOM 4604 N N . THR B 1 138 ? 23.691 32.564 97.538 1.00 17.94 129 THR B N 1
ATOM 4605 C CA . THR B 1 138 ? 25.045 33.054 97.827 1.00 20.48 129 THR B CA 1
ATOM 4606 C C . THR B 1 138 ? 26.139 32.045 97.448 1.00 22.61 129 THR B C 1
ATOM 4607 O O . THR B 1 138 ? 25.854 30.901 97.074 1.00 21.36 129 THR B O 1
ATOM 4611 N N . ALA B 1 139 ? 27.389 32.493 97.529 1.00 23.13 130 ALA B N 1
ATOM 4612 C CA . ALA B 1 139 ? 28.559 31.653 97.250 1.00 23.04 130 ALA B CA 1
ATOM 4613 C C . ALA B 1 139 ? 29.724 32.284 97.988 1.00 25.77 130 ALA B C 1
ATOM 4614 O O . ALA B 1 139 ? 29.605 33.370 98.563 1.00 25.81 130 ALA B O 1
ATOM 4616 N N . GLU B 1 140 ? 30.851 31.595 97.983 1.00 28.52 131 GLU B N 1
ATOM 4617 C CA . GLU B 1 140 ? 32.047 32.131 98.602 1.00 31.02 131 GLU B CA 1
ATOM 4618 C C . GLU B 1 140 ? 33.129 32.268 97.532 1.00 30.12 131 GLU B C 1
ATOM 4619 O O . GLU B 1 140 ? 33.203 31.451 96.618 1.00 29.85 131 GLU B O 1
ATOM 4625 N N . THR B 1 141 ? 33.942 33.313 97.624 1.00 29.77 132 THR B N 1
ATOM 4626 C CA . THR B 1 141 ? 35.032 33.516 96.670 1.00 32.09 132 THR B CA 1
ATOM 4627 C C . THR B 1 141 ? 36.177 34.269 97.338 1.00 32.56 132 THR B C 1
ATOM 4628 O O . THR B 1 141 ? 35.949 35.121 98.194 1.00 32.66 132 THR B O 1
ATOM 4632 N N . ASP B 1 142 ? 37.411 33.961 96.947 1.00 35.24 133 ASP B N 1
ATOM 4633 C CA . ASP B 1 142 ? 38.565 34.650 97.518 1.00 37.03 133 ASP B CA 1
ATOM 4634 C C . ASP B 1 142 ? 38.683 36.043 96.916 1.00 36.45 133 ASP B C 1
ATOM 4635 O O . ASP B 1 142 ? 39.320 36.921 97.490 1.00 36.95 133 ASP B O 1
ATOM 4640 N N . ASN B 1 143 ? 38.032 36.261 95.776 1.00 34.60 134 ASN B N 1
ATOM 4641 C CA . ASN B 1 143 ? 38.080 37.560 95.112 1.00 34.95 134 ASN B CA 1
ATOM 4642 C C . ASN B 1 143 ? 36.664 38.118 94.939 1.00 32.39 134 ASN B C 1
ATOM 4643 O O . ASN B 1 143 ? 36.099 38.082 93.835 1.00 29.97 134 ASN B O 1
ATOM 4648 N N . PRO B 1 144 ? 36.081 38.658 96.027 1.00 29.61 135 PRO B N 1
ATOM 4649 C CA . PRO B 1 144 ? 34.728 39.229 96.043 1.00 27.44 135 PRO B CA 1
ATOM 4650 C C . PRO B 1 144 ? 34.590 40.650 95.536 1.00 27.24 135 PRO B C 1
ATOM 4651 O O . PRO B 1 144 ? 33.495 41.211 95.566 1.00 21.90 135 PRO B O 1
ATOM 4655 N N . PHE B 1 145 ? 35.690 41.237 95.055 1.00 26.21 136 PHE B N 1
ATOM 4656 C CA . PHE B 1 145 ? 35.642 42.604 94.570 1.00 25.90 136 PHE B CA 1
ATOM 4657 C C . PHE B 1 145 ? 34.482 42.820 93.601 1.00 24.33 136 PHE B C 1
ATOM 4658 O O . PHE B 1 145 ? 34.312 42.058 92.652 1.00 24.74 136 PHE B O 1
ATOM 4666 N N . GLY B 1 146 ? 33.696 43.864 93.852 1.00 22.28 137 GLY B N 1
ATOM 4667 C CA . GLY B 1 146 ? 32.568 44.210 92.995 1.00 21.79 137 GLY B CA 1
ATOM 4668 C C . GLY B 1 146 ? 31.231 43.566 93.359 1.00 18.94 137 GLY B C 1
ATOM 4669 O O . GLY B 1 146 ? 30.182 44.024 92.906 1.00 21.83 137 GLY B O 1
ATOM 4670 N N . TYR B 1 147 ? 31.286 42.505 94.154 1.00 18.76 138 TYR B N 1
ATOM 4671 C CA . TYR B 1 147 ? 30.092 41.769 94.581 1.00 21.26 138 TYR B CA 1
ATOM 4672 C C . TYR B 1 147 ? 29.551 42.315 95.891 1.00 22.13 138 TYR B C 1
ATOM 4673 O O . TYR B 1 147 ? 30.320 42.751 96.744 1.00 24.36 138 TYR B O 1
ATOM 4682 N N . GLY B 1 148 ? 28.234 42.280 96.059 1.00 24.21 139 GLY B N 1
ATOM 4683 C CA . GLY B 1 148 ? 27.678 42.697 97.335 1.00 24.38 139 GLY B CA 1
ATOM 4684 C C . GLY B 1 148 ? 28.124 41.630 98.320 1.00 23.25 139 GLY B C 1
ATOM 4685 O O . GLY B 1 148 ? 28.185 40.430 97.972 1.00 23.89 139 GLY B O 1
ATOM 4686 N N . ARG B 1 149 ? 28.438 42.040 99.547 1.00 22.41 140 ARG B N 1
ATOM 4687 C CA . ARG B 1 149 ? 28.887 41.113 100.576 1.00 23.44 140 ARG B CA 1
ATOM 4688 C C . ARG B 1 149 ? 27.738 40.765 101.505 1.00 21.80 140 ARG B C 1
ATOM 4689 O O . ARG B 1 149 ? 26.927 41.632 101.829 1.00 23.23 140 ARG B O 1
ATOM 4697 N N . ILE B 1 150 ? 27.670 39.511 101.931 1.00 22.05 141 ILE B N 1
ATOM 4698 C CA . ILE B 1 150 ? 26.595 39.091 102.839 1.00 24.39 141 ILE B CA 1
ATOM 4699 C C . ILE B 1 150 ? 27.005 39.343 104.293 1.00 25.03 141 ILE B C 1
ATOM 4700 O O . ILE B 1 150 ? 27.860 38.636 104.819 1.00 24.37 141 ILE B O 1
ATOM 4705 N N . VAL B 1 151 ? 26.387 40.330 104.944 1.00 26.25 142 VAL B N 1
ATOM 4706 C CA . VAL B 1 151 ? 26.731 40.630 106.334 1.00 27.03 142 VAL B CA 1
ATOM 4707 C C . VAL B 1 151 ? 25.865 39.841 107.318 1.00 30.20 142 VAL B C 1
ATOM 4708 O O . VAL B 1 151 ? 24.634 39.910 107.279 1.00 27.98 142 VAL B O 1
ATOM 4712 N N . ARG B 1 152 ? 26.516 39.084 108.192 1.00 29.63 143 ARG B N 1
ATOM 4713 C CA . ARG B 1 152 ? 25.815 38.300 109.189 1.00 34.37 143 ARG B CA 1
ATOM 4714 C C . ARG B 1 152 ? 26.234 38.723 110.602 1.00 38.16 143 ARG B C 1
ATOM 4715 O O . ARG B 1 152 ? 27.185 39.493 110.780 1.00 37.16 143 ARG B O 1
ATOM 4723 N N . ASN B 1 153 ? 25.518 38.223 111.602 1.00 41.26 144 ASN B N 1
ATOM 4724 C CA . ASN B 1 153 ? 25.868 38.519 112.988 1.00 43.54 144 ASN B CA 1
ATOM 4725 C C . ASN B 1 153 ? 26.543 37.283 113.562 1.00 44.79 144 ASN B C 1
ATOM 4726 O O . ASN B 1 153 ? 26.712 36.277 112.858 1.00 44.17 144 ASN B O 1
ATOM 4731 N N . ASP B 1 154 ? 26.916 37.358 114.838 1.00 47.56 145 ASP B N 1
ATOM 4732 C CA . ASP B 1 154 ? 27.584 36.251 115.515 1.00 49.32 145 ASP B CA 1
ATOM 4733 C C . ASP B 1 154 ? 26.782 34.959 115.400 1.00 49.05 145 ASP B C 1
ATOM 4734 O O . ASP B 1 154 ? 27.343 33.859 115.440 1.00 49.06 145 ASP B O 1
ATOM 4739 N N . ASN B 1 155 ? 25.467 35.088 115.264 1.00 48.38 146 ASN B N 1
ATOM 4740 C CA . ASN B 1 155 ? 24.622 33.907 115.147 1.00 48.56 146 ASN B CA 1
ATOM 4741 C C . ASN B 1 155 ? 24.423 33.487 113.697 1.00 47.32 146 ASN B C 1
ATOM 4742 O O . ASN B 1 155 ? 23.517 32.708 113.393 1.00 47.66 146 ASN B O 1
ATOM 4747 N N . ALA B 1 156 ? 25.267 34.005 112.806 1.00 45.24 147 ALA B N 1
ATOM 4748 C CA . ALA B 1 156 ? 25.186 33.679 111.385 1.00 43.74 147 ALA B CA 1
ATOM 4749 C C . ALA B 1 156 ? 23.863 34.118 110.759 1.00 43.08 147 ALA B C 1
ATOM 4750 O O . ALA B 1 156 ? 23.442 33.580 109.735 1.00 44.26 147 ALA B O 1
ATOM 4752 N N . GLU B 1 157 ? 23.202 35.089 111.379 1.00 41.09 148 GLU B N 1
ATOM 4753 C CA . GLU B 1 157 ? 21.938 35.592 110.845 1.00 39.37 148 GLU B CA 1
ATOM 4754 C C . GLU B 1 157 ? 22.206 36.708 109.837 1.00 36.87 148 GLU B C 1
ATOM 4755 O O . GLU B 1 157 ? 23.040 37.590 110.071 1.00 35.90 148 GLU B O 1
ATOM 4761 N N . VAL B 1 158 ? 21.480 36.671 108.725 1.00 32.86 149 VAL B N 1
ATOM 4762 C CA . VAL B 1 158 ? 21.648 37.664 107.685 1.00 31.22 149 VAL B CA 1
ATOM 4763 C C . VAL B 1 158 ? 21.117 39.024 108.085 1.00 30.52 149 VAL B C 1
ATOM 4764 O O . VAL B 1 158 ? 19.920 39.189 108.320 1.00 29.20 149 VAL B O 1
ATOM 4768 N N . LEU B 1 159 ? 22.020 39.997 108.153 1.00 28.64 150 LEU B N 1
ATOM 4769 C CA . LEU B 1 159 ? 21.666 41.361 108.513 1.00 28.52 150 LEU B CA 1
ATOM 4770 C C . LEU B 1 159 ? 21.370 42.230 107.302 1.00 28.75 150 LEU B C 1
ATOM 4771 O O . LEU B 1 159 ? 20.423 43.031 107.305 1.00 26.35 150 LEU B O 1
ATOM 4776 N N . ARG B 1 160 ? 22.190 42.081 106.265 1.00 25.65 151 ARG B N 1
ATOM 4777 C CA . ARG B 1 160 ? 22.020 42.886 105.071 1.00 24.48 151 ARG B CA 1
ATOM 4778 C C . ARG B 1 160 ? 23.069 42.536 104.037 1.00 21.46 151 ARG B C 1
ATOM 4779 O O . ARG B 1 160 ? 23.903 41.665 104.243 1.00 22.68 151 ARG B O 1
ATOM 4787 N N . ILE B 1 161 ? 23.000 43.238 102.920 1.00 23.37 152 ILE B N 1
ATOM 4788 C CA . ILE B 1 161 ? 23.937 43.059 101.826 1.00 19.76 152 ILE B CA 1
ATOM 4789 C C . ILE B 1 161 ? 24.553 44.422 101.608 1.00 21.51 152 ILE B C 1
ATOM 4790 O O . ILE B 1 161 ? 23.840 45.425 101.490 1.00 23.96 152 ILE B O 1
ATOM 4795 N N . VAL B 1 162 ? 25.875 44.477 101.568 1.00 23.10 153 VAL B N 1
ATOM 4796 C CA . VAL B 1 162 ? 26.523 45.760 101.346 1.00 24.92 153 VAL B CA 1
ATOM 4797 C C . VAL B 1 162 ? 27.307 45.781 100.031 1.00 22.08 153 VAL B C 1
ATOM 4798 O O . VAL B 1 162 ? 28.118 44.913 99.762 1.00 22.19 153 VAL B O 1
ATOM 4802 N N . GLU B 1 163 ? 27.034 46.782 99.213 1.00 25.07 154 GLU B N 1
ATOM 4803 C CA . GLU B 1 163 ? 27.692 46.909 97.922 1.00 25.94 154 GLU B CA 1
ATOM 4804 C C . GLU B 1 163 ? 29.151 47.338 98.035 1.00 30.57 154 GLU B C 1
ATOM 4805 O O . GLU B 1 163 ? 29.529 48.035 98.983 1.00 30.06 154 GLU B O 1
ATOM 4811 N N . GLN B 1 164 ? 29.960 46.908 97.062 1.00 30.38 155 GLN B N 1
ATOM 4812 C CA . GLN B 1 164 ? 31.387 47.220 97.001 1.00 30.94 155 GLN B CA 1
ATOM 4813 C C . GLN B 1 164 ? 31.659 48.716 97.192 1.00 28.20 155 GLN B C 1
ATOM 4814 O O . GLN B 1 164 ? 32.464 49.093 98.032 1.00 31.73 155 GLN B O 1
ATOM 4820 N N . LYS B 1 165 ? 30.991 49.562 96.413 1.00 31.18 156 LYS B N 1
ATOM 4821 C CA . LYS B 1 165 ? 31.181 51.013 96.513 1.00 34.24 156 LYS B CA 1
ATOM 4822 C C . LYS B 1 165 ? 30.835 51.552 97.912 1.00 36.05 156 LYS B C 1
ATOM 4823 O O . LYS B 1 165 ? 31.533 52.416 98.448 1.00 37.46 156 LYS B O 1
ATOM 4829 N N . ASP B 1 166 ? 29.765 51.027 98.498 1.00 34.83 157 ASP B N 1
ATOM 4830 C CA . ASP B 1 166 ? 29.300 51.460 99.817 1.00 35.34 157 ASP B CA 1
ATOM 4831 C C . ASP B 1 166 ? 29.982 50.739 100.971 1.00 35.34 157 ASP B C 1
ATOM 4832 O O . ASP B 1 166 ? 29.812 51.119 102.134 1.00 39.18 157 ASP B O 1
ATOM 4837 N N . ALA B 1 167 ? 30.758 49.708 100.674 1.00 32.95 158 ALA B N 1
ATOM 4838 C CA . ALA B 1 167 ? 31.397 48.958 101.745 1.00 32.70 158 ALA B CA 1
ATOM 4839 C C . ALA B 1 167 ? 32.544 49.679 102.420 1.00 37.66 158 ALA B C 1
ATOM 4840 O O . ALA B 1 167 ? 33.227 50.512 101.812 1.00 34.84 158 ALA B O 1
ATOM 4842 N N . THR B 1 168 ? 32.744 49.356 103.693 1.00 39.63 159 THR B N 1
ATOM 4843 C CA . THR B 1 168 ? 33.834 49.946 104.444 1.00 43.45 159 THR B CA 1
ATOM 4844 C C . THR B 1 168 ? 34.987 49.000 104.204 1.00 44.91 159 THR B C 1
ATOM 4845 O O . THR B 1 168 ? 34.801 47.895 103.682 1.00 47.24 159 THR B O 1
ATOM 4849 N N . ASP B 1 169 ? 36.178 49.433 104.590 1.00 44.14 160 ASP B N 1
ATOM 4850 C CA . ASP B 1 169 ? 37.361 48.617 104.427 1.00 42.17 160 ASP B CA 1
ATOM 4851 C C . ASP B 1 169 ? 37.160 47.245 105.078 1.00 40.10 160 ASP B C 1
ATOM 4852 O O . ASP B 1 169 ? 37.593 46.228 104.547 1.00 39.65 160 ASP B O 1
ATOM 4857 N N . PHE B 1 170 ? 36.491 47.224 106.221 1.00 38.60 161 PHE B N 1
ATOM 4858 C CA . PHE B 1 170 ? 36.236 45.973 106.950 1.00 40.38 161 PHE B CA 1
ATOM 4859 C C . PHE B 1 170 ? 35.266 45.009 106.254 1.00 40.84 161 PHE B C 1
ATOM 4860 O O . PHE B 1 170 ? 35.497 43.793 106.210 1.00 40.32 161 PHE B O 1
ATOM 4868 N N . GLU B 1 171 ? 34.171 45.551 105.726 1.00 40.56 162 GLU B N 1
ATOM 4869 C CA . GLU B 1 171 ? 33.159 44.732 105.046 1.00 39.23 162 GLU B CA 1
ATOM 4870 C C . GLU B 1 171 ? 33.704 44.113 103.748 1.00 39.36 162 GLU B C 1
ATOM 4871 O O . GLU B 1 171 ? 33.292 43.019 103.335 1.00 39.65 162 GLU B O 1
ATOM 4877 N N . LYS B 1 172 ? 34.636 44.812 103.108 1.00 38.96 163 LYS B N 1
ATOM 4878 C CA . LYS B 1 172 ? 35.231 44.315 101.870 1.00 36.95 163 LYS B CA 1
ATOM 4879 C C . LYS B 1 172 ? 35.937 42.978 102.062 1.00 34.85 163 LYS B C 1
ATOM 4880 O O . LYS B 1 172 ? 36.123 42.232 101.097 1.00 37.15 163 LYS B O 1
ATOM 4886 N N . GLN B 1 173 ? 36.316 42.663 103.299 1.00 33.43 164 GLN B N 1
ATOM 4887 C CA A GLN B 1 173 ? 37.003 41.405 103.585 0.50 31.83 164 GLN B CA 1
ATOM 4888 C CA B GLN B 1 173 ? 37.009 41.406 103.591 0.50 31.61 164 GLN B CA 1
ATOM 4889 C C . GLN B 1 173 ? 36.057 40.203 103.621 1.00 31.80 164 GLN B C 1
ATOM 4890 O O . GLN B 1 173 ? 36.491 39.051 103.737 1.00 29.00 164 GLN B O 1
ATOM 4901 N N . ILE B 1 174 ? 34.754 40.454 103.522 1.00 31.45 165 ILE B N 1
ATOM 4902 C CA . ILE B 1 174 ? 33.802 39.338 103.541 1.00 29.26 165 ILE B CA 1
ATOM 4903 C C . ILE B 1 174 ? 33.911 38.552 102.232 1.00 29.88 165 ILE B C 1
ATOM 4904 O O . ILE B 1 174 ? 33.898 39.146 101.158 1.00 32.74 165 ILE B O 1
ATOM 4909 N N . LYS B 1 175 ? 34.016 37.232 102.345 1.00 30.07 166 LYS B N 1
ATOM 4910 C CA . LYS B 1 175 ? 34.146 36.319 101.206 1.00 32.88 166 LYS B CA 1
ATOM 4911 C C . LYS B 1 175 ? 32.804 35.802 100.687 1.00 33.36 166 LYS B C 1
ATOM 4912 O O . LYS B 1 175 ? 32.736 35.290 99.562 1.00 29.64 166 LYS B O 1
ATOM 4923 N N . GLU B 1 176 ? 31.760 35.877 101.518 1.00 31.39 167 GLU B N 1
ATOM 4924 C CA . GLU B 1 176 ? 30.432 35.393 101.118 1.00 29.58 167 GLU B CA 1
ATOM 4925 C C . GLU B 1 176 ? 29.769 36.487 100.297 1.00 26.96 167 GLU B C 1
ATOM 4926 O O . GLU B 1 176 ? 29.542 37.591 100.782 1.00 25.28 167 GLU B O 1
ATOM 4932 N N . ILE B 1 177 ? 29.456 36.175 99.042 1.00 22.78 168 ILE B N 1
ATOM 4933 C CA . ILE B 1 177 ? 28.882 37.169 98.171 1.00 21.19 168 ILE B CA 1
ATOM 4934 C C . ILE B 1 177 ? 27.447 36.939 97.744 1.00 18.69 168 ILE B C 1
ATOM 4935 O O . ILE B 1 177 ? 26.950 35.819 97.758 1.00 22.72 168 ILE B O 1
ATOM 4940 N N . ASN B 1 178 ? 26.802 38.020 97.349 1.00 19.78 169 ASN B N 1
ATOM 4941 C CA . ASN B 1 178 ? 25.437 37.974 96.857 1.00 20.87 169 ASN B CA 1
ATOM 4942 C C . ASN B 1 178 ? 25.542 37.669 95.348 1.00 20.51 169 ASN B C 1
ATOM 4943 O O . ASN B 1 178 ? 26.245 38.382 94.625 1.00 19.58 169 ASN B O 1
ATOM 4948 N N . THR B 1 179 ? 24.881 36.609 94.883 1.00 18.21 170 THR B N 1
ATOM 4949 C CA . THR B 1 179 ? 24.928 36.269 93.460 1.00 16.16 170 THR B CA 1
ATOM 4950 C C . THR B 1 179 ? 23.982 37.135 92.649 1.00 17.42 170 THR B C 1
ATOM 4951 O O . THR B 1 179 ? 24.026 37.100 91.424 1.00 17.64 170 THR B O 1
ATOM 4955 N N . GLY B 1 180 ? 23.118 37.903 93.310 1.00 17.47 171 GLY B N 1
ATOM 4956 C CA . GLY B 1 180 ? 22.187 38.722 92.553 1.00 17.52 171 GLY B CA 1
ATOM 4957 C C . GLY B 1 180 ? 20.913 37.955 92.228 1.00 16.03 171 GLY B C 1
ATOM 4958 O O . GLY B 1 180 ? 20.045 38.445 91.489 1.00 15.96 171 GLY B O 1
ATOM 4959 N N . THR B 1 181 ? 20.805 36.741 92.760 1.00 15.09 172 THR B N 1
ATOM 4960 C CA . THR B 1 181 ? 19.600 35.936 92.549 1.00 15.07 172 THR B CA 1
ATOM 4961 C C . THR B 1 181 ? 18.954 35.743 93.912 1.00 16.40 172 THR B C 1
ATOM 4962 O O . THR B 1 181 ? 19.655 35.480 94.897 1.00 17.21 172 THR B O 1
ATOM 4966 N N . TYR B 1 182 ? 17.626 35.881 93.963 1.00 14.26 173 TYR B N 1
ATOM 4967 C CA . TYR B 1 182 ? 16.886 35.760 95.220 1.00 15.42 173 TYR B CA 1
ATOM 4968 C C . TYR B 1 182 ? 15.483 35.239 94.959 1.00 15.35 173 TYR B C 1
ATOM 4969 O O . TYR B 1 182 ? 15.000 35.259 93.847 1.00 15.69 173 TYR B O 1
ATOM 4978 N N . VAL B 1 183 ? 14.818 34.828 96.030 1.00 14.66 174 VAL B N 1
ATOM 4979 C CA . VAL B 1 183 ? 13.419 34.445 95.947 1.00 17.15 174 VAL B CA 1
ATOM 4980 C C . VAL B 1 183 ? 12.757 35.276 97.049 1.00 17.67 174 VAL B C 1
ATOM 4981 O O . VAL B 1 183 ? 13.225 35.309 98.179 1.00 17.03 174 VAL B O 1
ATOM 4988 N N . PHE B 1 184 ? 11.689 35.975 96.696 1.00 19.85 175 PHE B N 1
ATOM 4989 C CA . PHE B 1 184 ? 10.988 36.821 97.645 1.00 20.15 175 PHE B CA 1
ATOM 4990 C C . PHE B 1 184 ? 9.514 36.467 97.713 1.00 21.47 175 PHE B C 1
ATOM 4991 O O . PHE B 1 184 ? 8.939 36.027 96.720 1.00 20.26 175 PHE B O 1
ATOM 4999 N N . ASP B 1 185 ? 8.905 36.651 98.880 1.00 21.42 176 ASP B N 1
ATOM 5000 C CA . ASP B 1 185 ? 7.460 36.487 98.959 1.00 21.66 176 ASP B CA 1
ATOM 5001 C C . ASP B 1 185 ? 7.022 37.677 98.091 1.00 22.02 176 ASP B C 1
ATOM 5002 O O . ASP B 1 185 ? 7.382 38.828 98.379 1.00 22.30 176 ASP B O 1
ATOM 5007 N N . ASN B 1 186 ? 6.241 37.431 97.045 1.00 20.21 177 ASN B N 1
ATOM 5008 C CA . ASN B 1 186 ? 5.891 38.520 96.154 1.00 20.39 177 ASN B CA 1
ATOM 5009 C C . ASN B 1 186 ? 5.256 39.746 96.804 1.00 22.88 177 ASN B C 1
ATOM 5010 O O . ASN B 1 186 ? 5.635 40.887 96.506 1.00 20.75 177 ASN B O 1
ATOM 5015 N N . GLU B 1 187 ? 4.290 39.518 97.684 1.00 26.39 178 GLU B N 1
ATOM 5016 C CA . GLU B 1 187 ? 3.597 40.624 98.354 1.00 29.65 178 GLU B CA 1
ATOM 5017 C C . GLU B 1 187 ? 4.542 41.519 99.144 1.00 27.90 178 GLU B C 1
ATOM 5018 O O . GLU B 1 187 ? 4.534 42.747 98.989 1.00 31.08 178 GLU B O 1
ATOM 5024 N N . ARG B 1 188 ? 5.357 40.900 99.982 1.00 25.31 179 ARG B N 1
ATOM 5025 C CA . ARG B 1 188 ? 6.293 41.637 100.807 1.00 24.60 179 ARG B CA 1
ATOM 5026 C C . ARG B 1 188 ? 7.373 42.319 99.973 1.00 25.75 179 ARG B C 1
ATOM 5027 O O . ARG B 1 188 ? 7.836 43.411 100.318 1.00 26.59 179 ARG B O 1
ATOM 5035 N N . LEU B 1 189 ? 7.777 41.689 98.876 1.00 23.68 180 LEU B N 1
ATOM 5036 C CA . LEU B 1 189 ? 8.788 42.301 98.019 1.00 22.80 180 LEU B CA 1
ATOM 5037 C C . LEU B 1 189 ? 8.424 43.738 97.662 1.00 23.65 180 LEU B C 1
ATOM 5038 O O . LEU B 1 189 ? 9.154 44.678 97.998 1.00 25.20 180 LEU B O 1
ATOM 5043 N N . PHE B 1 190 ? 7.290 43.919 96.999 1.00 21.62 181 PHE B N 1
ATOM 5044 C CA . PHE B 1 190 ? 6.909 45.253 96.576 1.00 25.23 181 PHE B CA 1
ATOM 5045 C C . PHE B 1 190 ? 6.620 46.236 97.693 1.00 25.72 181 PHE B C 1
ATOM 5046 O O . PHE B 1 190 ? 6.791 47.448 97.521 1.00 25.36 181 PHE B O 1
ATOM 5054 N N . GLU B 1 191 ? 6.196 45.737 98.841 1.00 25.47 182 GLU B N 1
ATOM 5055 C CA . GLU B 1 191 ? 5.968 46.650 99.948 1.00 28.16 182 GLU B CA 1
ATOM 5056 C C . GLU B 1 191 ? 7.327 47.142 100.451 1.00 26.53 182 GLU B C 1
ATOM 5057 O O . GLU B 1 191 ? 7.509 48.324 100.717 1.00 25.87 182 GLU B O 1
ATOM 5068 N N . ALA B 1 192 ? 8.296 46.241 100.563 1.00 27.01 183 ALA B N 1
ATOM 5069 C CA . ALA B 1 192 ? 9.617 46.634 101.041 1.00 26.15 183 ALA B CA 1
ATOM 5070 C C . ALA B 1 192 ? 10.266 47.612 100.070 1.00 27.16 183 ALA B C 1
ATOM 5071 O O . ALA B 1 192 ? 10.947 48.554 100.484 1.00 26.25 183 ALA B O 1
ATOM 5073 N N . LEU B 1 193 ? 10.034 47.388 98.782 1.00 28.17 184 LEU B N 1
ATOM 5074 C CA . LEU B 1 193 ? 10.573 48.228 97.728 1.00 31.57 184 LEU B CA 1
ATOM 5075 C C . LEU B 1 193 ? 10.216 49.692 97.923 1.00 34.09 184 LEU B C 1
ATOM 5076 O O . LEU B 1 193 ? 10.996 50.581 97.564 1.00 37.10 184 LEU B O 1
ATOM 5081 N N . LYS B 1 194 ? 9.030 49.940 98.477 1.00 33.09 185 LYS B N 1
ATOM 5082 C CA . LYS B 1 194 ? 8.548 51.298 98.727 1.00 33.56 185 LYS B CA 1
ATOM 5083 C C . LYS B 1 194 ? 9.464 52.054 99.696 1.00 33.71 185 LYS B C 1
ATOM 5084 O O . LYS B 1 194 ? 9.504 53.288 99.704 1.00 34.88 185 LYS B O 1
ATOM 5095 N N . ASN B 1 195 ? 10.215 51.309 100.495 1.00 31.69 186 ASN B N 1
ATOM 5096 C CA . ASN B 1 195 ? 11.092 51.902 101.484 1.00 33.89 186 ASN B CA 1
ATOM 5097 C C . ASN B 1 195 ? 12.552 52.080 101.101 1.00 34.73 186 ASN B C 1
ATOM 5098 O O . ASN B 1 195 ? 13.358 52.395 101.957 1.00 36.17 186 ASN B O 1
ATOM 5103 N N . ILE B 1 196 ? 12.908 51.881 99.838 1.00 34.49 187 ILE B N 1
ATOM 5104 C CA . ILE B 1 196 ? 14.304 52.066 99.438 1.00 35.02 187 ILE B CA 1
ATOM 5105 C C . ILE B 1 196 ? 14.500 53.438 98.791 1.00 35.63 187 ILE B C 1
ATOM 5106 O O . ILE B 1 196 ? 13.583 53.993 98.184 1.00 37.29 187 ILE B O 1
ATOM 5111 N N . ASN B 1 197 ? 15.701 53.983 98.921 1.00 37.77 188 ASN B N 1
ATOM 5112 C CA . ASN B 1 197 ? 16.010 55.288 98.339 1.00 39.78 188 ASN B CA 1
ATOM 5113 C C . ASN B 1 197 ? 17.433 55.286 97.766 1.00 39.74 188 ASN B C 1
ATOM 5114 O O . ASN B 1 197 ? 18.180 54.320 97.952 1.00 40.12 188 ASN B O 1
ATOM 5119 N N . THR B 1 198 ? 17.809 56.373 97.093 1.00 38.58 189 THR B N 1
ATOM 5120 C CA . THR B 1 198 ? 19.128 56.474 96.470 1.00 38.83 189 THR B CA 1
ATOM 5121 C C . THR B 1 198 ? 20.254 56.989 97.369 1.00 41.01 189 THR B C 1
ATOM 5122 O O . THR B 1 198 ? 21.260 57.519 96.878 1.00 39.71 189 THR B O 1
ATOM 5126 N N . ASN B 1 199 ? 20.104 56.822 98.682 1.00 42.04 190 ASN B N 1
ATOM 5127 C CA . ASN B 1 199 ? 21.133 57.294 99.611 1.00 42.89 190 ASN B CA 1
ATOM 5128 C C . ASN B 1 199 ? 22.273 56.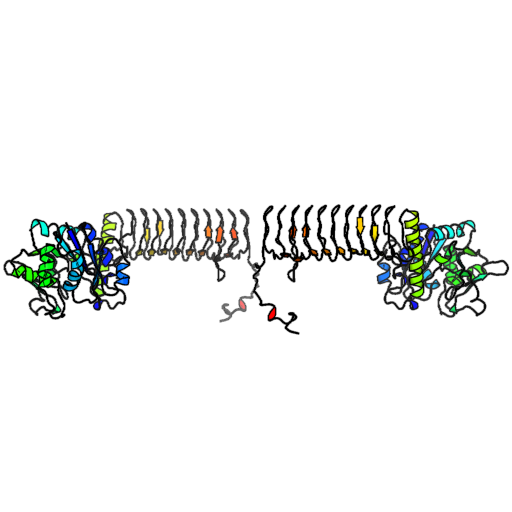288 99.723 1.00 41.95 190 ASN B C 1
ATOM 5129 O O . ASN B 1 199 ? 22.363 55.564 100.707 1.00 41.37 190 ASN B O 1
ATOM 5134 N N . ASN B 1 200 ? 23.130 56.236 98.703 1.00 40.83 191 ASN B N 1
ATOM 5135 C CA . ASN B 1 200 ? 24.278 55.322 98.696 1.00 39.14 191 ASN B CA 1
ATOM 5136 C C . ASN B 1 200 ? 25.363 55.843 97.745 1.00 39.73 191 ASN B C 1
ATOM 5137 O O . ASN B 1 200 ? 25.148 56.810 97.024 1.00 42.01 191 ASN B O 1
ATOM 5142 N N . ALA B 1 201 ? 26.522 55.197 97.746 1.00 40.32 192 ALA B N 1
ATOM 5143 C CA . ALA B 1 201 ? 27.638 55.613 96.901 1.00 39.77 192 ALA B CA 1
ATOM 5144 C C . ALA B 1 201 ? 27.325 55.671 95.409 1.00 40.83 192 ALA B C 1
ATOM 5145 O O . ALA B 1 201 ? 28.031 56.325 94.642 1.00 41.59 192 ALA B O 1
ATOM 5147 N N . GLN B 1 202 ? 26.272 54.998 94.976 1.00 39.44 193 GLN B N 1
ATOM 5148 C CA . GLN B 1 202 ? 25.953 55.025 93.560 1.00 38.47 193 GLN B CA 1
ATOM 5149 C C . GLN B 1 202 ? 24.710 55.838 93.265 1.00 38.03 193 GLN B C 1
ATOM 5150 O O . GLN B 1 202 ? 24.332 56.008 92.102 1.00 38.48 193 GLN B O 1
ATOM 5156 N N . GLY B 1 203 ? 24.075 56.354 94.315 1.00 36.19 194 GLY B N 1
ATOM 5157 C CA . GLY B 1 203 ? 22.868 57.135 94.110 1.00 34.38 194 GLY B CA 1
ATOM 5158 C C . GLY B 1 203 ? 21.841 56.343 93.322 1.00 32.48 194 GLY B C 1
ATOM 5159 O O . GLY B 1 203 ? 21.155 56.868 92.438 1.00 32.25 194 GLY B O 1
ATOM 5160 N N . GLU B 1 204 ? 21.729 55.060 93.652 1.00 30.56 195 GLU B N 1
ATOM 5161 C CA . GLU B 1 204 ? 20.787 54.192 92.964 1.00 31.36 195 GLU B CA 1
ATOM 5162 C C . GLU B 1 204 ? 19.838 53.471 93.917 1.00 29.74 195 GLU B C 1
ATOM 5163 O O . GLU B 1 204 ? 20.086 53.408 95.116 1.00 30.91 195 GLU B O 1
ATOM 5169 N N . TYR B 1 205 ? 18.749 52.934 93.374 1.00 30.49 196 TYR B N 1
ATOM 5170 C CA . TYR B 1 205 ? 17.795 52.170 94.181 1.00 28.12 196 TYR B CA 1
ATOM 5171 C C . TYR B 1 205 ? 18.284 50.725 94.112 1.00 27.24 196 TYR B C 1
ATOM 5172 O O . TYR B 1 205 ? 18.145 50.072 93.073 1.00 24.78 196 TYR B O 1
ATOM 5181 N N . TYR B 1 206 ? 18.878 50.254 95.205 1.00 25.62 197 TYR B N 1
ATOM 5182 C CA . TYR B 1 206 ? 19.414 48.900 95.287 1.00 25.54 197 TYR B CA 1
ATOM 5183 C C . TYR B 1 206 ? 18.364 47.872 95.671 1.00 27.23 197 TYR B C 1
ATOM 5184 O O . TYR B 1 206 ? 17.680 48.036 96.681 1.00 25.98 197 TYR B O 1
ATOM 5193 N N . ILE B 1 207 ? 18.258 46.791 94.903 1.00 23.69 198 ILE B N 1
ATOM 5194 C CA . ILE B 1 207 ? 17.296 45.749 95.269 1.00 21.77 198 ILE B CA 1
ATOM 5195 C C . ILE B 1 207 ? 17.854 45.110 96.543 1.00 21.37 198 ILE B C 1
ATOM 5196 O O . ILE B 1 207 ? 17.111 44.609 97.392 1.00 22.29 198 ILE B O 1
ATOM 5201 N N . THR B 1 208 ? 19.171 45.157 96.695 1.00 18.89 199 THR B N 1
ATOM 5202 C CA . THR B 1 208 ? 19.807 44.566 97.867 1.00 21.78 199 THR B CA 1
ATOM 5203 C C . THR B 1 208 ? 19.371 45.214 99.199 1.00 22.41 199 THR B C 1
ATOM 5204 O O . THR B 1 208 ? 19.518 44.600 100.272 1.00 21.02 199 THR B O 1
ATOM 5208 N N . ASP B 1 209 ? 18.830 46.429 99.142 1.00 23.11 200 ASP B N 1
ATOM 5209 C CA . ASP B 1 209 ? 18.397 47.067 100.382 1.00 22.71 200 ASP B CA 1
ATOM 5210 C C . ASP B 1 209 ? 17.131 46.442 100.970 1.00 23.24 200 ASP B C 1
ATOM 5211 O O . ASP B 1 209 ? 16.844 46.685 102.140 1.00 20.80 200 ASP B O 1
ATOM 5216 N N . VAL B 1 210 ? 16.361 45.660 100.198 1.00 23.26 201 VAL B N 1
ATOM 5217 C CA . VAL B 1 210 ? 15.150 45.076 100.803 1.00 21.95 201 VAL B CA 1
ATOM 5218 C C . VAL B 1 210 ? 15.529 44.078 101.888 1.00 21.13 201 VAL B C 1
ATOM 5219 O O . VAL B 1 210 ? 14.714 43.769 102.756 1.00 21.81 201 VAL B O 1
ATOM 5223 N N . ILE B 1 211 ? 16.758 43.568 101.857 1.00 20.19 202 ILE B N 1
ATOM 5224 C CA . ILE B 1 211 ? 17.170 42.604 102.874 1.00 18.98 202 ILE B CA 1
ATOM 5225 C C . ILE B 1 211 ? 17.231 43.300 104.232 1.00 22.61 202 ILE B C 1
ATOM 5226 O O . ILE B 1 211 ? 16.745 42.778 105.243 1.00 22.33 202 ILE B O 1
ATOM 5231 N N . GLY B 1 212 ? 17.827 44.487 104.253 1.00 21.45 203 GLY B N 1
ATOM 5232 C CA . GLY B 1 212 ? 17.891 45.238 105.499 1.00 24.63 203 GLY B CA 1
ATOM 5233 C C . GLY B 1 212 ? 16.484 45.599 105.950 1.00 22.97 203 GLY B C 1
ATOM 5234 O O . GLY B 1 212 ? 16.194 45.628 107.148 1.00 23.34 203 GLY B O 1
ATOM 5235 N N . ILE B 1 213 ? 15.604 45.880 105.000 1.00 22.26 204 ILE B N 1
ATOM 5236 C CA . ILE B 1 213 ? 14.228 46.210 105.347 1.00 23.00 204 ILE B CA 1
ATOM 5237 C C . ILE B 1 213 ? 13.541 45.022 106.019 1.00 21.97 204 ILE B C 1
ATOM 5238 O O . ILE B 1 213 ? 12.867 45.200 107.030 1.00 22.18 204 ILE B O 1
ATOM 5243 N N . PHE B 1 214 ? 13.704 43.809 105.487 1.00 21.95 205 PHE B N 1
ATOM 5244 C CA . PHE B 1 214 ? 13.072 42.645 106.122 1.00 23.09 205 PHE B CA 1
ATOM 5245 C C . PHE B 1 214 ? 13.673 42.382 107.492 1.00 23.78 205 PHE B C 1
ATOM 5246 O O . PHE B 1 214 ? 13.011 41.852 108.387 1.00 23.71 205 PHE B O 1
ATOM 5254 N N . ARG B 1 215 ? 14.941 42.738 107.649 1.00 22.11 206 ARG B N 1
ATOM 5255 C CA . ARG B 1 215 ? 15.602 42.568 108.930 1.00 24.54 206 ARG B CA 1
ATOM 5256 C C . ARG B 1 215 ? 14.939 43.521 109.952 1.00 23.89 206 ARG B C 1
ATOM 5257 O O . ARG B 1 215 ? 14.767 43.166 111.120 1.00 26.40 206 ARG B O 1
ATOM 5265 N N . GLU B 1 216 ? 14.560 44.720 109.521 1.00 22.60 207 GLU B N 1
ATOM 5266 C CA . GLU B 1 216 ? 13.932 45.651 110.454 1.00 23.53 207 GLU B CA 1
ATOM 5267 C C . GLU B 1 216 ? 12.597 45.099 110.952 1.00 26.38 207 GLU B C 1
ATOM 5268 O O . GLU B 1 216 ? 12.292 45.175 112.149 1.00 22.18 207 GLU B O 1
ATOM 5274 N N . THR B 1 217 ? 11.806 44.553 110.025 1.00 27.29 208 THR B N 1
ATOM 5275 C CA . THR B 1 217 ? 10.500 43.992 110.359 1.00 30.51 208 THR B CA 1
ATOM 5276 C C . THR B 1 217 ? 10.597 42.625 111.023 1.00 29.80 208 THR B C 1
ATOM 5277 O O . THR B 1 217 ? 9.580 42.063 111.423 1.00 31.37 208 THR B O 1
ATOM 5281 N N . GLY B 1 218 ? 11.808 42.086 111.125 1.00 29.77 209 GLY B N 1
ATOM 5282 C CA . GLY B 1 218 ? 11.994 40.793 111.766 1.00 29.21 209 GLY B CA 1
ATOM 5283 C C . GLY B 1 218 ? 11.600 39.587 110.929 1.00 30.91 209 GLY B C 1
ATOM 5284 O O . GLY B 1 218 ? 11.702 38.447 111.395 1.00 30.71 209 GLY B O 1
ATOM 5285 N N . GLU B 1 219 ? 11.152 39.835 109.700 1.00 30.69 210 GLU B N 1
ATOM 5286 C CA . GLU B 1 219 ? 10.748 38.765 108.790 1.00 31.56 210 GLU B CA 1
ATOM 5287 C C . GLU B 1 219 ? 11.927 37.858 108.476 1.00 32.29 210 GLU B C 1
ATOM 5288 O O . GLU B 1 219 ? 13.082 38.295 108.479 1.00 34.14 210 GLU B O 1
ATOM 5294 N N . LYS B 1 220 ? 11.632 36.591 108.207 1.00 29.48 211 LYS B N 1
ATOM 5295 C CA . LYS B 1 220 ? 12.670 35.598 107.984 1.00 28.66 211 LYS B CA 1
ATOM 5296 C C . LYS B 1 220 ? 13.478 35.757 106.710 1.00 24.83 211 LYS B C 1
ATOM 5297 O O . LYS B 1 220 ? 12.944 35.770 105.612 1.00 22.54 211 LYS B O 1
ATOM 5303 N N . VAL B 1 221 ? 14.786 35.876 106.881 1.00 25.00 212 VAL B N 1
ATOM 5304 C CA . VAL B 1 221 ? 15.685 36.034 105.756 1.00 25.15 212 VAL B CA 1
ATOM 5305 C C . VAL B 1 221 ? 16.673 34.882 105.800 1.00 27.13 212 VAL B C 1
ATOM 5306 O O . VAL B 1 221 ? 17.256 34.576 106.843 1.00 29.21 212 VAL B O 1
ATOM 5310 N N . GLY B 1 222 ? 16.842 34.219 104.667 1.00 25.13 213 GLY B N 1
ATOM 5311 C CA . GLY B 1 222 ? 17.769 33.113 104.633 1.00 23.81 213 GLY B CA 1
ATOM 5312 C C . GLY B 1 222 ? 18.733 33.227 103.474 1.00 22.73 213 GLY B C 1
ATOM 5313 O O . GLY B 1 222 ? 18.599 34.107 102.620 1.00 20.49 213 GLY B O 1
ATOM 5314 N N . ALA B 1 223 ? 19.719 32.341 103.466 1.00 21.57 214 ALA B N 1
ATOM 5315 C CA . ALA B 1 223 ? 20.704 32.321 102.412 1.00 25.75 214 ALA B CA 1
ATOM 5316 C C . ALA B 1 223 ? 20.922 30.872 102.022 1.00 25.64 214 ALA B C 1
ATOM 5317 O O . ALA B 1 223 ? 21.165 30.018 102.879 1.00 25.03 214 ALA B O 1
ATOM 5319 N N . TYR B 1 224 ? 20.782 30.604 100.730 1.00 24.00 215 TYR B N 1
ATOM 5320 C CA . TYR B 1 224 ? 20.996 29.281 100.191 1.00 23.57 215 TYR B CA 1
ATOM 5321 C C . TYR B 1 224 ? 22.310 29.376 99.420 1.00 23.41 215 TYR B C 1
ATOM 5322 O O . TYR B 1 224 ? 22.430 30.168 98.480 1.00 19.78 215 TYR B O 1
ATOM 5331 N N . THR B 1 225 ? 23.282 28.555 99.802 1.00 23.62 216 THR B N 1
ATOM 5332 C CA . THR B 1 225 ? 24.584 28.570 99.153 1.00 25.53 216 THR B CA 1
ATOM 5333 C C . THR B 1 225 ? 24.739 27.608 97.979 1.00 26.08 216 THR B C 1
ATOM 5334 O O . THR B 1 225 ? 24.342 26.425 98.024 1.00 25.85 216 THR B O 1
ATOM 5338 N N . LEU B 1 226 ? 25.304 28.134 96.901 1.00 24.72 217 LEU B N 1
ATOM 5339 C CA . LEU B 1 226 ? 25.538 27.328 95.716 1.00 24.86 217 LEU B CA 1
ATOM 5340 C C . LEU B 1 226 ? 26.464 26.170 96.059 1.00 26.31 217 LEU B C 1
ATOM 5341 O O . LEU B 1 226 ? 27.438 26.348 96.788 1.00 24.74 217 LEU B O 1
ATOM 5346 N N . LYS B 1 227 ? 26.165 24.997 95.516 1.00 27.36 218 LYS B N 1
ATOM 5347 C CA . LYS B 1 227 ? 27.009 23.839 95.741 1.00 31.71 218 LYS B CA 1
ATOM 5348 C C . LYS B 1 227 ? 28.306 24.019 94.942 1.00 31.74 218 LYS B C 1
ATOM 5349 O O . LYS B 1 227 ? 29.372 23.567 95.365 1.00 31.60 218 LYS B O 1
ATOM 5355 N N . ASP B 1 228 ? 28.209 24.699 93.801 1.00 29.20 219 ASP B N 1
ATOM 5356 C CA . ASP B 1 228 ? 29.369 24.961 92.939 1.00 27.21 219 ASP B CA 1
ATOM 5357 C C . ASP B 1 228 ? 29.585 26.484 92.843 1.00 26.68 219 ASP B C 1
ATOM 5358 O O . ASP B 1 228 ? 28.850 27.197 92.151 1.00 25.96 219 ASP B O 1
ATOM 5363 N N . PHE B 1 229 ? 30.606 26.991 93.518 1.00 26.27 220 PHE B N 1
ATOM 5364 C CA . PHE B 1 229 ? 30.842 28.433 93.514 1.00 29.30 220 PHE B CA 1
ATOM 5365 C C . PHE B 1 229 ? 31.157 29.055 92.150 1.00 27.66 220 PHE B C 1
ATOM 5366 O O . PHE B 1 229 ? 31.050 30.275 91.986 1.00 26.00 220 PHE B O 1
ATOM 5374 N N . ASP B 1 230 ? 31.550 28.231 91.181 1.00 26.79 221 ASP B N 1
ATOM 5375 C CA . ASP B 1 230 ? 31.850 28.752 89.847 1.00 26.81 221 ASP B CA 1
ATOM 5376 C C . ASP B 1 230 ? 30.588 29.353 89.254 1.00 25.12 221 ASP B C 1
ATOM 5377 O O . ASP B 1 230 ? 30.650 30.303 88.478 1.00 25.71 221 ASP B O 1
ATOM 5382 N N . GLU B 1 231 ? 29.446 28.780 89.615 1.00 20.73 222 GLU B N 1
ATOM 5383 C CA . GLU B 1 231 ? 28.160 29.236 89.111 1.00 20.83 222 GLU B CA 1
ATOM 5384 C C . GLU B 1 231 ? 27.783 30.660 89.487 1.00 18.58 222 GLU B C 1
ATOM 5385 O O . GLU B 1 231 ? 26.887 31.236 88.865 1.00 16.50 222 GLU B O 1
ATOM 5391 N N . SER B 1 232 ? 28.471 31.228 90.475 1.00 16.85 223 SER B N 1
ATOM 5392 C CA . SER B 1 232 ? 28.137 32.554 90.981 1.00 16.64 223 SER B CA 1
ATOM 5393 C C . SER B 1 232 ? 28.619 33.751 90.188 1.00 17.53 223 SER B C 1
ATOM 5394 O O . SER B 1 232 ? 28.251 34.878 90.495 1.00 16.40 223 SER B O 1
ATOM 5397 N N . LEU B 1 233 ? 29.410 33.506 89.149 1.00 16.23 224 LEU B N 1
ATOM 5398 C CA . LEU B 1 233 ? 29.990 34.579 88.360 1.00 16.54 224 LEU B CA 1
ATOM 5399 C C . LEU B 1 233 ? 29.044 35.653 87.847 1.00 15.53 224 LEU B C 1
ATOM 5400 O O . LEU B 1 233 ? 28.053 35.353 87.191 1.00 17.36 224 LEU B O 1
ATOM 5405 N N . GLY B 1 234 ? 29.360 36.899 88.185 1.00 15.17 225 GLY B N 1
ATOM 5406 C CA . GLY B 1 234 ? 28.595 38.024 87.690 1.00 17.18 225 GLY B CA 1
ATOM 5407 C C . GLY B 1 234 ? 29.517 38.637 86.639 1.00 15.79 225 GLY B C 1
ATOM 5408 O O . GLY B 1 234 ? 30.687 38.937 86.905 1.00 15.94 225 GLY B O 1
ATOM 5409 N N . VAL B 1 235 ? 29.002 38.829 85.439 1.00 16.82 226 VAL B N 1
ATOM 5410 C CA . VAL B 1 235 ? 29.838 39.360 84.369 1.00 14.52 226 VAL B CA 1
ATOM 5411 C C . VAL B 1 235 ? 29.609 40.842 84.170 1.00 13.62 226 VAL B C 1
ATOM 5412 O O . VAL B 1 235 ? 28.552 41.235 83.671 1.00 12.49 226 VAL B O 1
ATOM 5416 N N . ASN B 1 236 ? 30.591 41.663 84.555 1.00 12.42 227 ASN B N 1
ATOM 5417 C CA . ASN B 1 236 ? 30.485 43.115 84.362 1.00 13.87 227 ASN B CA 1
ATOM 5418 C C . ASN B 1 236 ? 31.443 43.649 83.290 1.00 16.34 227 ASN B C 1
ATOM 5419 O O . ASN B 1 236 ? 31.270 44.771 82.805 1.00 19.16 227 ASN B O 1
ATOM 5424 N N . ASP B 1 237 ? 32.434 42.845 82.914 1.00 14.71 228 ASP B N 1
ATOM 5425 C CA . ASP B 1 237 ? 33.433 43.271 81.906 1.00 14.73 228 ASP B CA 1
ATOM 5426 C C . ASP B 1 237 ? 33.895 42.084 81.070 1.00 14.12 228 ASP B C 1
ATOM 5427 O O . ASP B 1 237 ? 33.446 40.955 81.280 1.00 14.19 228 ASP B O 1
ATOM 5432 N N . ARG B 1 238 ? 34.802 42.300 80.128 1.00 14.09 229 ARG B N 1
ATOM 5433 C CA . ARG B 1 238 ? 35.146 41.177 79.276 1.00 13.32 229 ARG B CA 1
ATOM 5434 C C . ARG B 1 238 ? 36.048 40.146 79.916 1.00 12.83 229 ARG B C 1
ATOM 5435 O O . ARG B 1 238 ? 36.161 39.017 79.410 1.00 13.04 229 ARG B O 1
ATOM 5443 N N . VAL B 1 239 ? 36.692 40.521 81.014 1.00 13.16 230 VAL B N 1
ATOM 5444 C CA . VAL B 1 239 ? 37.533 39.584 81.725 1.00 12.69 230 VAL B CA 1
ATOM 5445 C C . VAL B 1 239 ? 36.571 38.539 82.284 1.00 14.32 230 VAL B C 1
ATOM 5446 O O . VAL B 1 239 ? 36.788 37.334 82.124 1.00 12.41 230 VAL B O 1
ATOM 5450 N N . ALA B 1 240 ? 35.505 39.004 82.948 1.00 12.21 231 ALA B N 1
ATOM 5451 C CA . ALA B 1 240 ? 34.531 38.057 83.511 1.00 13.19 231 ALA B CA 1
ATOM 5452 C C . ALA B 1 240 ? 33.815 37.292 82.402 1.00 13.34 231 ALA B C 1
ATOM 5453 O O . ALA B 1 240 ? 33.475 36.121 82.588 1.00 13.68 231 ALA B O 1
ATOM 5455 N N . LEU B 1 241 ? 33.571 37.934 81.256 1.00 10.88 232 LEU B N 1
ATOM 5456 C CA . LEU B 1 241 ? 32.913 37.212 80.156 1.00 11.32 232 LEU B CA 1
ATOM 5457 C C . LEU B 1 241 ? 33.777 36.007 79.728 1.00 11.88 232 LEU B C 1
ATOM 5458 O O . LEU B 1 241 ? 33.249 34.942 79.411 1.00 11.96 232 LEU B O 1
ATOM 5463 N N . ALA B 1 242 ? 35.090 36.186 79.672 1.00 13.38 233 ALA B N 1
ATOM 5464 C CA . ALA B 1 242 ? 35.981 35.082 79.272 1.00 14.11 233 ALA B CA 1
ATOM 5465 C C . ALA B 1 242 ? 35.926 33.983 80.338 1.00 13.52 233 ALA B C 1
ATOM 5466 O O . ALA B 1 242 ? 36.020 32.782 80.041 1.00 13.22 233 ALA B O 1
ATOM 5468 N N . THR B 1 243 ? 35.797 34.387 81.596 1.00 13.64 234 THR B N 1
ATOM 5469 C CA . THR B 1 243 ? 35.683 33.387 82.652 1.00 11.90 234 THR B CA 1
ATOM 5470 C C . THR B 1 243 ? 34.375 32.632 82.438 1.00 11.75 234 THR B C 1
ATOM 5471 O O . THR B 1 243 ? 34.338 31.421 82.613 1.00 11.58 234 THR B O 1
ATOM 5475 N N . ALA B 1 244 ? 33.296 33.343 82.087 1.00 10.90 235 ALA B N 1
ATOM 5476 C CA . ALA B 1 244 ? 32.005 32.675 81.834 1.00 13.13 235 ALA B CA 1
ATOM 5477 C C . ALA B 1 244 ? 32.174 31.673 80.686 1.00 14.61 235 ALA B C 1
ATOM 5478 O O . ALA B 1 244 ? 31.745 30.518 80.770 1.00 13.57 235 ALA B O 1
ATOM 5480 N N . GLU B 1 245 ? 32.810 32.103 79.613 1.00 11.38 236 GLU B N 1
ATOM 5481 C CA . GLU B 1 245 ? 33.070 31.189 78.506 1.00 15.77 236 GLU B CA 1
ATOM 5482 C C . GLU B 1 245 ? 33.836 29.937 78.978 1.00 14.59 236 GLU B C 1
ATOM 5483 O O . GLU B 1 245 ? 33.536 28.811 78.571 1.00 12.42 236 GLU B O 1
ATOM 5489 N N . SER B 1 246 ? 34.817 30.130 79.852 1.00 12.29 237 SER B N 1
ATOM 5490 C CA . SER B 1 246 ? 35.625 29.007 80.320 1.00 10.78 237 SER B CA 1
ATOM 5491 C C . SER B 1 246 ? 34.824 27.999 81.163 1.00 11.24 237 SER B C 1
ATOM 5492 O O . SER B 1 246 ? 34.945 26.786 80.988 1.00 11.22 237 SER B O 1
ATOM 5497 N N . VAL B 1 247 ? 33.980 28.499 82.059 1.00 12.02 238 VAL B N 1
ATOM 5498 C CA . VAL B 1 247 ? 33.175 27.621 82.904 1.00 11.38 238 VAL B CA 1
ATOM 5499 C C . VAL B 1 247 ? 32.096 26.915 82.081 1.00 13.13 238 VAL B C 1
ATOM 5500 O O . VAL B 1 247 ? 31.876 25.716 82.253 1.00 12.21 238 VAL B O 1
ATOM 5504 N N . MET B 1 248 ? 31.430 27.656 81.196 1.00 12.53 239 MET B N 1
ATOM 5505 C CA . MET B 1 248 ? 30.400 27.059 80.358 1.00 14.59 239 MET B CA 1
ATOM 5506 C C . MET B 1 248 ? 31.013 26.016 79.425 1.00 11.55 239 MET B C 1
ATOM 5507 O O . MET B 1 248 ? 30.435 24.943 79.218 1.00 13.00 239 MET B O 1
ATOM 5512 N N . ARG B 1 249 ? 32.176 26.331 78.851 1.00 13.22 240 ARG B N 1
ATOM 5513 C CA . ARG B 1 249 ? 32.895 25.399 77.966 1.00 14.93 240 ARG B CA 1
ATOM 5514 C C . ARG B 1 249 ? 33.183 24.107 78.724 1.00 13.05 240 ARG B C 1
ATOM 5515 O O . ARG B 1 249 ? 32.973 22.990 78.199 1.00 12.13 240 ARG B O 1
ATOM 5523 N N . ARG B 1 250 ? 33.673 24.259 79.953 1.00 13.50 241 ARG B N 1
ATOM 5524 C CA . ARG B 1 250 ? 33.989 23.099 80.775 1.00 12.15 241 ARG B CA 1
ATOM 5525 C C . ARG B 1 250 ? 32.738 22.265 81.043 1.00 12.47 241 ARG B C 1
ATOM 5526 O O . ARG B 1 250 ? 32.786 21.025 81.017 1.00 12.79 241 ARG B O 1
ATOM 5534 N N . ARG B 1 251 ? 31.629 22.954 81.298 1.00 12.73 242 ARG B N 1
ATOM 5535 C CA . ARG B 1 251 ? 30.361 22.290 81.576 1.00 14.23 242 ARG B CA 1
ATOM 5536 C C . ARG B 1 251 ? 29.879 21.513 80.356 1.00 11.72 242 ARG B C 1
ATOM 5537 O O . ARG B 1 251 ? 29.505 20.354 80.449 1.00 10.73 242 ARG B O 1
ATOM 5545 N N . ILE B 1 252 ? 29.879 22.174 79.207 1.00 12.96 243 ILE B N 1
ATOM 5546 C CA . ILE B 1 252 ? 29.443 21.527 77.981 1.00 11.74 243 ILE B CA 1
ATOM 5547 C C . ILE B 1 252 ? 30.317 20.322 77.630 1.00 13.16 243 ILE B C 1
ATOM 5548 O O . ILE B 1 252 ? 29.819 19.224 77.340 1.00 14.48 243 ILE B O 1
ATOM 5553 N N . ASN B 1 253 ? 31.626 20.514 77.645 1.00 14.41 244 ASN B N 1
ATOM 5554 C CA . ASN B 1 253 ? 32.523 19.423 77.279 1.00 13.26 244 ASN B CA 1
ATOM 5555 C C . ASN B 1 253 ? 32.470 18.280 78.277 1.00 14.47 244 ASN B C 1
ATOM 5556 O O . ASN B 1 253 ? 32.603 17.121 77.889 1.00 12.86 244 ASN B O 1
ATOM 5561 N N . HIS B 1 254 ? 32.249 18.602 79.550 1.00 12.46 245 HIS B N 1
ATOM 5562 C CA . HIS B 1 254 ? 32.133 17.564 80.565 1.00 14.52 245 HIS B CA 1
ATOM 5563 C C . HIS B 1 254 ? 30.960 16.650 80.214 1.00 12.91 245 HIS B C 1
ATOM 5564 O O . HIS B 1 254 ? 31.092 15.412 80.236 1.00 13.40 245 HIS B O 1
ATOM 5571 N N . LYS B 1 255 ? 29.836 17.267 79.864 1.00 14.14 246 LYS B N 1
ATOM 5572 C CA . LYS B 1 255 ? 28.624 16.549 79.492 1.00 18.48 246 LYS B CA 1
ATOM 5573 C C . LYS B 1 255 ? 28.886 15.628 78.303 1.00 18.07 246 LYS B C 1
ATOM 5574 O O . LYS B 1 255 ? 28.427 14.485 78.276 1.00 18.15 246 LYS B O 1
ATOM 5580 N N . HIS B 1 256 ? 29.596 16.129 77.295 1.00 13.35 247 HIS B N 1
ATOM 5581 C CA . HIS B 1 256 ? 29.891 15.287 76.151 1.00 12.69 247 HIS B CA 1
ATOM 5582 C C . HIS B 1 256 ? 30.797 14.113 76.544 1.00 13.45 247 HIS B C 1
ATOM 5583 O O . HIS B 1 256 ? 30.603 12.976 76.084 1.00 13.40 247 HIS B O 1
ATOM 5590 N N . MET B 1 257 ? 31.768 14.365 77.412 1.00 13.11 248 MET B N 1
ATOM 5591 C CA . MET B 1 257 ? 32.667 13.296 77.828 1.00 13.44 248 MET B CA 1
ATOM 5592 C C . MET B 1 257 ? 31.884 12.221 78.615 1.00 15.18 248 MET B C 1
ATOM 5593 O O . MET B 1 257 ? 32.105 11.016 78.452 1.00 14.41 248 MET B O 1
ATOM 5598 N N . VAL B 1 258 ? 30.974 12.664 79.466 1.00 16.97 249 VAL B N 1
ATOM 5599 C CA . VAL B 1 258 ? 30.164 11.720 80.236 1.00 18.24 249 VAL B CA 1
ATOM 5600 C C . VAL B 1 258 ? 29.329 10.854 79.276 1.00 19.39 249 VAL B C 1
ATOM 5601 O O . VAL B 1 258 ? 29.087 9.668 79.541 1.00 20.73 249 VAL B O 1
ATOM 5605 N N . ASN B 1 259 ? 28.911 11.456 78.162 1.00 17.66 250 ASN B N 1
ATOM 5606 C CA . ASN B 1 259 ? 28.121 10.798 77.133 1.00 19.26 250 ASN B CA 1
ATOM 5607 C C . ASN B 1 259 ? 28.928 9.940 76.170 1.00 19.95 250 ASN B C 1
ATOM 5608 O O . ASN B 1 259 ? 28.374 9.450 75.201 1.00 20.68 250 ASN B O 1
ATOM 5613 N N . GLY B 1 260 ? 30.228 9.785 76.402 1.00 16.71 251 GLY B N 1
ATOM 5614 C CA . GLY B 1 260 ? 31.038 8.935 75.535 1.00 14.13 251 GLY B CA 1
ATOM 5615 C C . GLY B 1 260 ? 31.847 9.578 74.428 1.00 12.68 251 GLY B C 1
ATOM 5616 O O . GLY B 1 260 ? 32.232 8.900 73.479 1.00 14.45 251 GLY B O 1
ATOM 5617 N N . VAL B 1 261 ? 32.102 10.880 74.525 1.00 11.98 252 VAL B N 1
ATOM 5618 C CA . VAL B 1 261 ? 32.908 11.559 73.511 1.00 13.90 252 VAL B CA 1
ATOM 5619 C C . VAL B 1 261 ? 34.302 11.801 74.111 1.00 14.27 252 VAL B C 1
ATOM 5620 O O . VAL B 1 261 ? 34.415 12.303 75.238 1.00 13.74 252 VAL B O 1
ATOM 5624 N N . SER B 1 262 ? 35.354 11.460 73.368 1.00 11.65 253 SER B N 1
ATOM 5625 C CA . SER B 1 262 ? 36.722 11.690 73.847 1.00 13.50 253 SER B CA 1
ATOM 5626 C C . SER B 1 262 ? 37.233 13.036 73.427 1.00 11.49 253 SER B C 1
ATOM 5627 O O . SER B 1 262 ? 37.053 13.419 72.283 1.00 14.24 253 SER B O 1
ATOM 5630 N N . PHE B 1 263 ? 37.861 13.751 74.356 1.00 9.77 254 PHE B N 1
ATOM 5631 C CA . PHE B 1 263 ? 38.447 15.037 74.043 1.00 11.87 254 PHE B CA 1
ATOM 5632 C C . PHE B 1 263 ? 39.932 14.998 74.339 1.00 12.25 254 PHE B C 1
ATOM 5633 O O . PHE B 1 263 ? 40.310 14.744 75.490 1.00 13.03 254 PHE B O 1
ATOM 5641 N N . VAL B 1 264 ? 40.779 15.300 73.350 1.00 9.44 255 VAL B N 1
ATOM 5642 C CA . VAL B 1 264 ? 42.208 15.363 73.628 1.00 11.11 255 VAL B CA 1
ATOM 5643 C C . VAL B 1 264 ? 42.457 16.506 74.646 1.00 12.39 255 VAL B C 1
ATOM 5644 O O . VAL B 1 264 ? 43.335 16.418 75.511 1.00 12.96 255 VAL B O 1
ATOM 5648 N N . ASN B 1 265 ? 41.694 17.591 74.535 1.00 13.24 256 ASN B N 1
ATOM 5649 C CA . ASN B 1 265 ? 41.858 18.702 75.471 1.00 13.09 256 ASN B CA 1
ATOM 5650 C C . ASN B 1 265 ? 40.553 19.488 75.613 1.00 12.47 256 ASN B C 1
ATOM 5651 O O . ASN B 1 265 ? 40.322 20.472 74.906 1.00 11.89 256 ASN B O 1
ATOM 5656 N N . PRO B 1 266 ? 39.685 19.058 76.549 1.00 13.72 257 PRO B N 1
ATOM 5657 C CA . PRO B 1 266 ? 38.406 19.738 76.759 1.00 11.02 257 PRO B CA 1
ATOM 5658 C C . PRO B 1 266 ? 38.520 21.169 77.234 1.00 11.64 257 PRO B C 1
ATOM 5659 O O . PRO B 1 266 ? 37.531 21.906 77.207 1.00 15.17 257 PRO B O 1
ATOM 5663 N N . GLU B 1 267 ? 39.706 21.576 77.677 1.00 11.31 258 GLU B N 1
ATOM 5664 C CA . GLU B 1 267 ? 39.880 22.958 78.119 1.00 10.86 258 GLU B CA 1
ATOM 5665 C C . GLU B 1 267 ? 40.160 23.864 76.926 1.00 12.26 258 GLU B C 1
ATOM 5666 O O . GLU B 1 267 ? 40.178 25.105 77.062 1.00 13.60 258 GLU B O 1
ATOM 5672 N N . ALA B 1 268 ? 40.364 23.244 75.764 1.00 12.66 259 ALA B N 1
ATOM 5673 C CA . ALA B 1 268 ? 40.694 23.994 74.549 1.00 12.84 259 ALA B CA 1
ATOM 5674 C C . ALA B 1 268 ? 39.884 23.516 73.350 1.00 9.69 259 ALA B C 1
ATOM 5675 O O . ALA B 1 268 ? 40.376 23.486 72.242 1.00 10.94 259 ALA B O 1
ATOM 5677 N N . THR B 1 269 ? 38.626 23.175 73.593 1.00 10.19 260 THR B N 1
ATOM 5678 C CA . THR B 1 269 ? 37.729 22.713 72.526 1.00 10.51 260 THR B CA 1
ATOM 5679 C C . THR B 1 269 ? 36.491 23.569 72.744 1.00 12.58 260 THR B C 1
ATOM 5680 O O . THR B 1 269 ? 36.008 23.718 73.872 1.00 11.32 260 THR B O 1
ATOM 5684 N N . TYR B 1 270 ? 36.030 24.183 71.663 1.00 11.78 261 TYR B N 1
ATOM 5685 C CA . TYR B 1 270 ? 34.926 25.143 71.708 1.00 10.90 261 TYR B CA 1
ATOM 5686 C C . TYR B 1 270 ? 33.658 24.651 71.033 1.00 12.29 261 TYR B C 1
ATOM 5687 O O . TYR B 1 270 ? 33.471 24.775 69.829 1.00 14.28 261 TYR B O 1
ATOM 5696 N N . ILE B 1 271 ? 32.755 24.174 71.872 1.00 10.55 262 ILE B N 1
ATOM 5697 C CA . ILE B 1 271 ? 31.497 23.590 71.422 1.00 11.49 262 ILE B CA 1
ATOM 5698 C C . ILE B 1 271 ? 30.309 24.339 72.013 1.00 11.01 262 ILE B C 1
ATOM 5699 O O . ILE B 1 271 ? 30.159 24.423 73.249 1.00 14.46 262 ILE B O 1
ATOM 5704 N N . ASP B 1 272 ? 29.483 24.878 71.121 1.00 12.81 263 ASP B N 1
ATOM 5705 C CA . ASP B 1 272 ? 28.327 25.673 71.507 1.00 12.71 263 ASP B CA 1
ATOM 5706 C C . ASP B 1 272 ? 27.332 24.846 72.297 1.00 12.01 263 ASP B C 1
ATOM 5707 O O . ASP B 1 272 ? 27.309 23.626 72.201 1.00 10.34 263 ASP B O 1
ATOM 5712 N N . ILE B 1 273 ? 26.521 25.555 73.068 1.00 11.24 264 ILE B N 1
ATOM 5713 C CA . ILE B 1 273 ? 25.553 24.974 73.986 1.00 11.44 264 ILE B CA 1
ATOM 5714 C C . ILE B 1 273 ? 24.568 23.941 73.452 1.00 14.83 264 ILE B C 1
ATOM 5715 O O . ILE B 1 273 ? 24.246 22.979 74.155 1.00 13.22 264 ILE B O 1
ATOM 5720 N N . ASP B 1 274 ? 24.103 24.094 72.220 1.00 14.68 265 ASP B N 1
ATOM 5721 C CA . ASP B 1 274 ? 23.122 23.138 71.703 1.00 14.79 265 ASP B CA 1
ATOM 5722 C C . ASP B 1 274 ? 23.645 22.124 70.704 1.00 14.07 265 ASP B C 1
ATOM 5723 O O . ASP B 1 274 ? 22.855 21.413 70.080 1.00 13.69 265 ASP B O 1
ATOM 5728 N N . VAL B 1 275 ? 24.957 22.051 70.540 1.00 13.28 266 VAL B N 1
ATOM 5729 C CA . VAL B 1 275 ? 25.542 21.079 69.605 1.00 12.22 266 VAL B CA 1
ATOM 5730 C C . VAL B 1 275 ? 25.275 19.662 70.114 1.00 14.04 266 VAL B C 1
ATOM 5731 O O . VAL B 1 275 ? 25.400 19.402 71.307 1.00 13.25 266 VAL B O 1
ATOM 5735 N N . GLU B 1 276 ? 24.894 18.755 69.215 1.00 11.04 267 GLU B N 1
ATOM 5736 C CA . GLU B 1 276 ? 24.654 17.357 69.593 1.00 14.34 267 GLU B CA 1
ATOM 5737 C C . GLU B 1 276 ? 25.839 16.536 69.085 1.00 14.00 267 GLU B C 1
ATOM 5738 O O . GLU B 1 276 ? 26.272 16.705 67.945 1.00 12.04 267 GLU B O 1
ATOM 5744 N N . ILE B 1 277 ? 26.377 15.667 69.940 1.00 12.69 268 ILE B N 1
ATOM 5745 C CA . ILE B 1 277 ? 27.515 14.844 69.576 1.00 13.14 268 ILE B CA 1
ATOM 5746 C C . ILE B 1 277 ? 27.257 13.429 70.036 1.00 14.66 268 ILE B C 1
ATOM 5747 O O . ILE B 1 277 ? 27.043 13.198 71.228 1.00 14.41 268 ILE B O 1
ATOM 5752 N N . ALA B 1 278 ? 27.281 12.490 69.091 1.00 13.56 269 ALA B N 1
ATOM 5753 C CA . ALA B 1 278 ? 27.030 11.075 69.390 1.00 11.69 269 ALA B CA 1
ATOM 5754 C C . ALA B 1 278 ? 28.201 10.409 70.120 1.00 12.12 269 ALA B C 1
ATOM 5755 O O . ALA B 1 278 ? 29.343 10.891 70.098 1.00 12.22 269 ALA B O 1
ATOM 5757 N N . PRO B 1 279 ? 27.931 9.291 70.805 1.00 14.92 270 PRO B N 1
ATOM 5758 C CA . PRO B 1 279 ? 29.001 8.602 71.524 1.00 14.52 270 PRO B CA 1
ATOM 5759 C C . PRO B 1 279 ? 30.098 8.095 70.587 1.00 14.74 270 PRO B C 1
ATOM 5760 O O . PRO B 1 279 ? 29.874 7.848 69.385 1.00 16.05 270 PRO B O 1
ATOM 5764 N N . GLU B 1 280 ? 31.297 7.976 71.139 1.00 13.03 271 GLU B N 1
ATOM 5765 C CA . GLU B 1 280 ? 32.452 7.478 70.417 1.00 14.22 271 GLU B CA 1
ATOM 5766 C C . GLU B 1 280 ? 33.100 8.452 69.456 1.00 15.00 271 GLU B C 1
ATOM 5767 O O . GLU B 1 280 ? 34.075 8.100 68.805 1.00 14.57 271 GLU B O 1
ATOM 5773 N N . VAL B 1 281 ? 32.565 9.665 69.370 1.00 14.37 272 VAL B N 1
ATOM 5774 C CA . VAL B 1 281 ? 33.188 10.693 68.547 1.00 12.42 272 VAL B CA 1
ATOM 5775 C C . VAL B 1 281 ? 34.538 11.019 69.240 1.00 12.32 272 VAL B C 1
ATOM 5776 O O . VAL B 1 281 ? 34.652 10.956 70.461 1.00 12.53 272 VAL B O 1
ATOM 5780 N N . GLN B 1 282 ? 35.556 11.320 68.446 1.00 9.88 273 GLN B N 1
ATOM 5781 C CA . GLN B 1 282 ? 36.867 11.689 68.963 1.00 12.54 273 GLN B CA 1
ATOM 5782 C C . GLN B 1 282 ? 37.134 13.109 68.511 1.00 13.91 273 GLN B C 1
ATOM 5783 O O . GLN B 1 282 ? 37.100 13.398 67.311 1.00 12.94 273 GLN B O 1
ATOM 5789 N N . ILE B 1 283 ? 37.390 13.989 69.472 1.00 12.02 274 ILE B N 1
ATOM 5790 C CA . ILE B 1 283 ? 37.631 15.383 69.157 1.00 10.43 274 ILE B CA 1
ATOM 5791 C C . ILE B 1 283 ? 39.004 15.820 69.639 1.00 11.60 274 ILE B C 1
ATOM 5792 O O . ILE B 1 283 ? 39.296 15.791 70.840 1.00 11.39 274 ILE B O 1
ATOM 5797 N N . GLU B 1 284 ? 39.863 16.187 68.698 1.00 10.79 275 GLU B N 1
ATOM 5798 C CA . GLU B 1 284 ? 41.200 16.656 69.053 1.00 8.99 275 GLU B CA 1
ATOM 5799 C C . GLU B 1 284 ? 41.012 18.037 69.660 1.00 8.26 275 GLU B C 1
ATOM 5800 O O . GLU B 1 284 ? 39.884 18.552 69.717 1.00 9.05 275 GLU B O 1
ATOM 5806 N N . ALA B 1 285 ? 42.107 18.607 70.142 1.00 9.93 276 ALA B N 1
ATOM 5807 C CA . ALA B 1 285 ? 42.038 19.937 70.723 1.00 9.03 276 ALA B CA 1
ATOM 5808 C C . ALA B 1 285 ? 41.760 20.948 69.634 1.00 10.36 276 ALA B C 1
ATOM 5809 O O . ALA B 1 285 ? 41.948 20.692 68.437 1.00 10.44 276 ALA B O 1
ATOM 5811 N N . ASN B 1 286 ? 41.330 22.127 70.066 1.00 10.66 277 ASN B N 1
ATOM 5812 C CA . ASN B 1 286 ? 41.127 23.212 69.140 1.00 11.67 277 ASN B CA 1
ATOM 5813 C C . ASN B 1 286 ? 40.160 22.951 68.021 1.00 10.38 277 ASN B C 1
ATOM 5814 O O . ASN B 1 286 ? 40.397 23.330 66.861 1.00 10.96 277 ASN B O 1
ATOM 5819 N N . VAL B 1 287 ? 39.061 22.285 68.358 1.00 9.67 278 VAL B N 1
ATOM 5820 C CA . VAL B 1 287 ? 38.013 22.051 67.384 1.00 9.83 278 VAL B CA 1
ATOM 5821 C C . VAL B 1 287 ? 36.893 23.007 67.799 1.00 9.16 278 VAL B C 1
ATOM 5822 O O . VAL B 1 287 ? 36.679 23.226 68.993 1.00 10.69 278 VAL B O 1
ATOM 5826 N N . ILE B 1 288 ? 36.232 23.601 66.818 1.00 11.03 279 ILE B N 1
ATOM 5827 C CA . ILE B 1 288 ? 35.120 24.538 67.039 1.00 10.80 279 ILE B CA 1
ATOM 5828 C C . ILE B 1 288 ? 33.834 23.973 66.408 1.00 7.98 279 ILE B C 1
ATOM 5829 O O . ILE B 1 288 ? 33.819 23.637 65.232 1.00 10.79 279 ILE B O 1
ATOM 5834 N N . LEU B 1 289 ? 32.767 23.847 67.196 1.00 8.15 280 LEU B N 1
ATOM 5835 C CA . LEU B 1 289 ? 31.468 23.344 66.707 1.00 8.76 280 LEU B CA 1
ATOM 5836 C C . LEU B 1 289 ? 30.465 24.399 67.169 1.00 9.65 280 LEU B C 1
ATOM 5837 O O . LEU B 1 289 ? 30.336 24.664 68.374 1.00 10.91 280 LEU B O 1
ATOM 5842 N N . LYS B 1 290 ? 29.758 24.992 66.209 1.00 10.53 281 LYS B N 1
ATOM 5843 C CA . LYS B 1 290 ? 28.851 26.082 66.512 1.00 11.47 281 LYS B CA 1
ATOM 5844 C C . LYS B 1 290 ? 27.440 25.880 66.031 1.00 11.69 281 LYS B C 1
ATOM 5845 O O . LYS B 1 290 ? 27.190 25.147 65.073 1.00 11.65 281 LYS B O 1
ATOM 5851 N N . GLY B 1 291 ? 26.528 26.558 66.715 1.00 11.98 282 GLY B N 1
ATOM 5852 C CA . GLY B 1 291 ? 25.133 26.533 66.331 1.00 15.03 282 GLY B CA 1
ATOM 5853 C C . GLY B 1 291 ? 24.434 25.192 66.334 1.00 16.19 282 GLY B C 1
ATOM 5854 O O . GLY B 1 291 ? 24.653 24.344 67.225 1.00 15.10 282 GLY B O 1
ATOM 5855 N N . GLN B 1 292 ? 23.577 24.996 65.334 1.00 15.66 283 GLN B N 1
ATOM 5856 C CA . GLN B 1 292 ? 22.797 23.768 65.238 1.00 17.55 283 GLN B CA 1
ATOM 5857 C C . GLN B 1 292 ? 23.587 22.714 64.494 1.00 16.05 283 GLN B C 1
ATOM 5858 O O . GLN B 1 292 ? 23.262 22.347 63.372 1.00 19.73 283 GLN B O 1
ATOM 5864 N N . THR B 1 293 ? 24.647 22.249 65.131 1.00 15.51 284 THR B N 1
ATOM 5865 C CA . THR B 1 293 ? 25.516 21.229 64.553 1.00 11.96 284 THR B CA 1
ATOM 5866 C C . THR B 1 293 ? 25.267 19.907 65.250 1.00 11.84 284 THR B C 1
ATOM 5867 O O . THR B 1 293 ? 24.994 19.847 66.447 1.00 12.41 284 THR B O 1
ATOM 5871 N N . LYS B 1 294 ? 25.333 18.839 64.481 1.00 12.04 285 LYS B N 1
ATOM 5872 C CA . LYS B 1 294 ? 25.165 17.514 65.043 1.00 12.56 285 LYS B CA 1
ATOM 5873 C C . LYS B 1 294 ? 26.293 16.680 64.465 1.00 14.18 285 LYS B C 1
ATOM 5874 O O . LYS B 1 294 ? 26.607 16.795 63.274 1.00 14.67 285 LYS B O 1
ATOM 5885 N N . ILE B 1 295 ? 26.916 15.866 65.317 1.00 12.94 286 ILE B N 1
ATOM 5886 C CA . ILE B 1 295 ? 28.003 14.996 64.901 1.00 13.63 286 ILE B CA 1
ATOM 5887 C C . ILE B 1 295 ? 27.608 13.547 65.187 1.00 14.21 286 ILE B C 1
ATOM 5888 O O . ILE B 1 295 ? 27.256 13.206 66.321 1.00 14.67 286 ILE B O 1
ATOM 5893 N N . GLY B 1 296 ? 27.690 12.711 64.156 1.00 13.68 287 GLY B N 1
ATOM 5894 C CA . GLY B 1 296 ? 27.342 11.308 64.257 1.00 13.06 287 GLY B CA 1
ATOM 5895 C C . GLY B 1 296 ? 28.397 10.447 64.928 1.00 14.65 287 GLY B C 1
ATOM 5896 O O . GLY B 1 296 ? 29.550 10.834 65.075 1.00 13.22 287 GLY B O 1
ATOM 5897 N N . ALA B 1 297 ? 27.983 9.247 65.306 1.00 14.37 288 ALA B N 1
ATOM 5898 C CA . ALA B 1 297 ? 28.827 8.279 66.002 1.00 14.57 288 ALA B CA 1
ATOM 5899 C C . ALA B 1 297 ? 30.151 7.947 65.319 1.00 15.41 288 ALA B C 1
ATOM 5900 O O . ALA B 1 297 ? 30.209 7.762 64.102 1.00 12.83 288 ALA B O 1
ATOM 5902 N N . GLU B 1 298 ? 31.187 7.844 66.145 1.00 12.64 289 GLU B N 1
ATOM 5903 C CA . GLU B 1 298 ? 32.525 7.458 65.746 1.00 15.12 289 GLU B CA 1
ATOM 5904 C C . GLU B 1 298 ? 33.249 8.415 64.828 1.00 13.90 289 GLU B C 1
ATOM 5905 O O . GLU B 1 298 ? 34.327 8.093 64.361 1.00 16.25 289 GLU B O 1
ATOM 5911 N N . THR B 1 299 ? 32.652 9.568 64.563 1.00 12.81 290 THR B N 1
ATOM 5912 C CA . THR B 1 299 ? 33.282 10.551 63.717 1.00 12.81 290 THR B CA 1
ATOM 5913 C C . THR B 1 299 ? 34.459 11.181 64.423 1.00 11.25 290 THR B C 1
ATOM 5914 O O . THR B 1 299 ? 34.409 11.442 65.616 1.00 13.28 290 THR B O 1
ATOM 5918 N N . VAL B 1 300 ? 35.537 11.392 63.667 1.00 11.12 291 VAL B N 1
ATOM 5919 C CA . VAL B 1 300 ? 36.773 11.978 64.186 1.00 11.39 291 VAL B CA 1
ATOM 5920 C C . VAL B 1 300 ? 36.865 13.418 63.665 1.00 9.42 291 VAL B C 1
ATOM 5921 O O . VAL B 1 300 ? 36.645 13.662 62.471 1.00 9.93 291 VAL B O 1
ATOM 5925 N N . LEU B 1 301 ? 37.154 14.351 64.579 1.00 10.31 292 LEU B N 1
ATOM 5926 C CA . LEU B 1 301 ? 37.270 15.764 64.250 1.00 11.09 292 LEU B CA 1
ATOM 5927 C C . LEU B 1 301 ? 38.678 16.158 64.670 1.00 11.23 292 LEU B C 1
ATOM 5928 O O . LEU B 1 301 ? 38.975 16.154 65.852 1.00 10.86 292 LEU B O 1
ATOM 5933 N N . THR B 1 302 ? 39.531 16.516 63.703 1.00 9.93 293 THR B N 1
ATOM 5934 C CA . THR B 1 302 ? 40.907 16.853 64.043 1.00 11.49 293 THR B CA 1
ATOM 5935 C C . THR B 1 302 ? 41.097 18.325 64.277 1.00 12.55 293 THR B C 1
ATOM 5936 O O . THR B 1 302 ? 40.270 19.148 63.883 1.00 11.95 293 THR B O 1
ATOM 5940 N N . ASN B 1 303 ? 42.205 18.617 64.935 1.00 11.96 294 ASN B N 1
ATOM 5941 C CA . ASN B 1 303 ? 42.575 19.962 65.340 1.00 12.97 294 ASN B CA 1
ATOM 5942 C C . ASN B 1 303 ? 42.367 20.992 64.252 1.00 12.71 294 ASN B C 1
ATOM 5943 O O . ASN B 1 303 ? 42.871 20.841 63.139 1.00 13.32 294 ASN B O 1
ATOM 5948 N N . GLY B 1 304 ? 41.613 22.047 64.584 1.00 11.68 295 GLY B N 1
ATOM 5949 C CA . GLY B 1 304 ? 41.373 23.109 63.619 1.00 11.51 295 GLY B CA 1
ATOM 5950 C C . GLY B 1 304 ? 40.043 23.068 62.892 1.00 13.66 295 GLY B C 1
ATOM 5951 O O . GLY B 1 304 ? 39.647 24.058 62.262 1.00 12.93 295 GLY B O 1
ATOM 5952 N N . THR B 1 305 ? 39.346 21.930 62.979 1.00 10.10 296 THR B N 1
ATOM 5953 C CA . THR B 1 305 ? 38.065 21.794 62.350 1.00 9.45 296 THR B CA 1
ATOM 5954 C C . THR B 1 305 ? 37.115 22.829 62.944 1.00 10.42 296 THR B C 1
ATOM 5955 O O . THR B 1 305 ? 37.143 23.120 64.140 1.00 11.30 296 THR B O 1
ATOM 5959 N N . TYR B 1 306 ? 36.297 23.396 62.073 1.00 9.48 297 TYR B N 1
ATOM 5960 C CA . TYR B 1 306 ? 35.376 24.464 62.434 1.00 12.12 297 TYR B CA 1
ATOM 5961 C C . TYR B 1 306 ? 34.079 24.161 61.706 1.00 10.56 297 TYR B C 1
ATOM 5962 O O . TYR B 1 306 ? 34.016 24.256 60.480 1.00 12.64 297 TYR B O 1
ATOM 5971 N N . VAL B 1 307 ? 33.040 23.820 62.462 1.00 10.39 298 VAL B N 1
ATOM 5972 C CA . VAL B 1 307 ? 31.767 23.430 61.882 1.00 9.87 298 VAL B CA 1
ATOM 5973 C C . VAL B 1 307 ? 30.662 24.314 62.427 1.00 9.78 298 VAL B C 1
ATOM 5974 O O . VAL B 1 307 ? 30.490 24.449 63.645 1.00 10.60 298 VAL B O 1
ATOM 5978 N N . VAL B 1 308 ? 29.887 24.872 61.515 1.00 11.52 299 VAL B N 1
ATOM 5979 C CA . VAL B 1 308 ? 28.808 25.755 61.895 1.00 11.44 299 VAL B CA 1
ATOM 5980 C C . VAL B 1 308 ? 27.511 25.301 61.273 1.00 11.01 299 VAL B C 1
ATOM 5981 O O . VAL B 1 308 ? 27.451 25.103 60.069 1.00 12.66 299 VAL B O 1
ATOM 5985 N N . ASP B 1 309 ? 26.481 25.131 62.100 1.00 13.03 300 ASP B N 1
ATOM 5986 C CA . ASP B 1 309 ? 25.141 24.767 61.626 1.00 12.38 300 ASP B CA 1
ATOM 5987 C C . ASP B 1 309 ? 25.151 23.669 60.567 1.00 13.34 300 ASP B C 1
ATOM 5988 O O . ASP B 1 309 ? 24.516 23.827 59.511 1.00 11.81 300 ASP B O 1
ATOM 5993 N N . SER B 1 310 ? 25.888 22.578 60.817 1.00 11.73 301 SER B N 1
ATOM 5994 C CA . SER B 1 310 ? 25.912 21.488 59.845 1.00 10.57 301 SER B CA 1
ATOM 5995 C C . SER B 1 310 ? 25.669 20.187 60.566 1.00 12.58 301 SER B C 1
ATOM 5996 O O . SER B 1 310 ? 25.853 20.093 61.787 1.00 15.27 301 SER B O 1
ATOM 5999 N N . THR B 1 311 ? 25.290 19.179 59.795 1.00 10.04 302 THR B N 1
ATOM 6000 C CA . THR B 1 311 ? 25.051 17.852 60.319 1.00 13.09 302 THR B CA 1
ATOM 6001 C C . THR B 1 311 ? 26.122 16.960 59.687 1.00 13.13 302 THR B C 1
ATOM 6002 O O . THR B 1 311 ? 26.327 16.977 58.469 1.00 17.80 302 THR B O 1
ATOM 6009 N N . ILE B 1 312 ? 26.854 16.246 60.525 1.00 13.27 303 ILE B N 1
ATOM 6010 C CA . ILE B 1 312 ? 27.903 15.352 60.041 1.00 13.42 303 ILE B CA 1
ATOM 6011 C C . ILE B 1 312 ? 27.488 13.968 60.488 1.00 12.23 303 ILE B C 1
ATOM 6012 O O . ILE B 1 312 ? 27.074 13.776 61.646 1.00 11.57 303 ILE B O 1
ATOM 6021 N N . GLY B 1 313 ? 27.574 13.011 59.561 1.00 13.39 304 GLY B N 1
ATOM 6022 C CA . GLY B 1 313 ? 27.169 11.652 59.862 1.00 13.53 304 GLY B CA 1
ATOM 6023 C C . GLY B 1 313 ? 28.142 10.888 60.723 1.00 13.25 304 GLY B C 1
ATOM 6024 O O . GLY B 1 313 ? 28.994 11.472 61.420 1.00 14.15 304 GLY B O 1
ATOM 6025 N N . ALA B 1 314 ? 27.981 9.573 60.669 1.00 11.52 305 ALA B N 1
ATOM 6026 C CA . ALA B 1 314 ? 28.769 8.640 61.445 1.00 11.39 305 ALA B CA 1
ATOM 6027 C C . ALA B 1 314 ? 29.971 8.142 60.677 1.00 13.43 305 ALA B C 1
ATOM 6028 O O . ALA B 1 314 ? 29.926 7.999 59.453 1.00 14.05 305 ALA B O 1
ATOM 6030 N N . GLY B 1 315 ? 31.059 7.899 61.409 1.00 12.58 306 GLY B N 1
ATOM 6031 C CA . GLY B 1 315 ? 32.254 7.372 60.787 1.00 13.98 306 GLY B CA 1
ATOM 6032 C C . GLY B 1 315 ? 32.921 8.308 59.820 1.00 11.46 306 GLY B C 1
ATOM 6033 O O . GLY B 1 315 ? 33.603 7.864 58.906 1.00 13.65 306 GLY B O 1
ATOM 6034 N N . ALA B 1 316 ? 32.731 9.601 60.007 1.00 14.31 307 ALA B N 1
ATOM 6035 C CA . ALA B 1 316 ? 33.356 10.559 59.094 1.00 12.95 307 ALA B CA 1
ATOM 6036 C C . ALA B 1 316 ? 34.669 10.985 59.732 1.00 12.02 307 ALA B C 1
ATOM 6037 O O . ALA B 1 316 ? 34.883 10.787 60.949 1.00 11.23 307 ALA B O 1
ATOM 6039 N N . VAL B 1 317 ? 35.556 11.546 58.923 1.00 12.22 308 VAL B N 1
ATOM 6040 C CA . VAL B 1 317 ? 36.816 12.075 59.455 1.00 12.50 308 VAL B CA 1
ATOM 6041 C C . VAL B 1 317 ? 36.894 13.477 58.858 1.00 9.39 308 VAL B C 1
ATOM 6042 O O . VAL B 1 317 ? 36.982 13.624 57.645 1.00 12.76 308 VAL B O 1
ATOM 6046 N N . ILE B 1 318 ? 36.854 14.495 59.711 1.00 9.74 309 ILE B N 1
ATOM 6047 C CA . ILE B 1 318 ? 36.909 15.891 59.268 1.00 10.26 309 ILE B CA 1
ATOM 6048 C C . ILE B 1 318 ? 38.283 16.343 59.754 1.00 11.26 309 ILE B C 1
ATOM 6049 O O . ILE B 1 318 ? 38.527 16.479 60.961 1.00 11.85 309 ILE B O 1
ATOM 6054 N N . THR B 1 319 ? 39.189 16.533 58.804 1.00 9.75 310 THR B N 1
ATOM 6055 C CA . THR B 1 319 ? 40.538 16.892 59.133 1.00 10.19 310 THR B CA 1
ATOM 6056 C C . THR B 1 319 ? 40.742 18.353 58.879 1.00 11.48 310 THR B C 1
ATOM 6057 O O . THR B 1 319 ? 40.642 18.780 57.728 1.00 10.19 310 THR B O 1
ATOM 6061 N N . ASN B 1 320 ? 40.985 19.107 59.953 1.00 10.38 311 ASN B N 1
ATOM 6062 C CA . ASN B 1 320 ? 41.264 20.559 59.889 1.00 11.56 311 ASN B CA 1
ATOM 6063 C C . ASN B 1 320 ? 40.548 21.253 58.722 1.00 11.57 311 ASN B C 1
ATOM 6064 O O . ASN B 1 320 ? 41.207 21.809 57.832 1.00 10.53 311 ASN B O 1
ATOM 6069 N N . SER B 1 321 ? 39.220 21.267 58.752 1.00 9.61 312 SER B N 1
ATOM 6070 C CA . SER B 1 321 ? 38.432 21.856 57.675 1.00 10.17 312 SER B CA 1
ATOM 6071 C C . SER B 1 321 ? 37.288 22.657 58.261 1.00 10.58 312 SER B C 1
ATOM 6072 O O . SER B 1 321 ? 36.894 22.444 59.394 1.00 11.41 312 SER B O 1
ATOM 6075 N N . MET B 1 322 ? 36.757 23.568 57.460 1.00 9.51 313 MET B N 1
ATOM 6076 C CA . MET B 1 322 ? 35.679 24.445 57.876 1.00 9.90 313 MET B CA 1
ATOM 6077 C C . MET B 1 322 ? 34.444 24.034 57.102 1.00 10.12 313 MET B C 1
ATOM 6078 O O . MET B 1 322 ? 34.478 23.929 55.891 1.00 10.96 313 MET B O 1
ATOM 6083 N N . ILE B 1 323 ? 33.355 23.778 57.815 1.00 10.03 314 ILE B N 1
ATOM 6084 C CA . ILE B 1 323 ? 32.129 23.306 57.181 1.00 10.02 314 ILE B CA 1
ATOM 6085 C C . ILE B 1 323 ? 30.976 24.158 57.684 1.00 9.97 314 ILE B C 1
ATOM 6086 O O . ILE B 1 323 ? 30.719 24.235 58.885 1.00 12.21 314 ILE B O 1
ATOM 6091 N N . GLU B 1 324 ? 30.254 24.765 56.748 1.00 11.02 315 GLU B N 1
ATOM 6092 C CA . GLU B 1 324 ? 29.156 25.675 57.098 1.00 12.99 315 GLU B CA 1
ATOM 6093 C C . GLU B 1 324 ? 27.835 25.332 56.430 1.00 11.15 315 GLU B C 1
ATOM 6094 O O . GLU B 1 324 ? 27.809 25.106 55.231 1.00 12.26 315 GLU B O 1
ATOM 6100 N N . GLU B 1 325 ? 26.762 25.332 57.231 1.00 11.15 316 GLU B N 1
ATOM 6101 C CA . GLU B 1 325 ? 25.394 25.097 56.792 1.00 11.63 316 GLU B CA 1
ATOM 6102 C C . GLU B 1 325 ? 25.318 24.019 55.721 1.00 13.61 316 GLU B C 1
ATOM 6103 O O . GLU B 1 325 ? 24.724 24.220 54.651 1.00 13.23 316 GLU B O 1
ATOM 6109 N N . SER B 1 326 ? 25.901 22.867 56.030 1.00 11.66 317 SER B N 1
ATOM 6110 C CA . SER B 1 326 ? 25.924 21.780 55.085 1.00 13.62 317 SER B CA 1
ATOM 6111 C C . SER B 1 326 ? 25.583 20.436 55.727 1.00 12.14 317 SER B C 1
ATOM 6112 O O . SER B 1 326 ? 25.524 20.319 56.963 1.00 13.46 317 SER B O 1
ATOM 6115 N N . SER B 1 327 ? 25.304 19.443 54.876 1.00 12.97 318 SER B N 1
ATOM 6116 C CA . SER B 1 327 ? 25.044 18.090 55.354 1.00 14.46 318 SER B CA 1
ATOM 6117 C C . SER B 1 327 ? 26.198 17.233 54.840 1.00 13.58 318 SER B C 1
ATOM 6118 O O . SER B 1 327 ? 26.589 17.346 53.672 1.00 13.11 318 SER B O 1
ATOM 6123 N N . VAL B 1 328 ? 26.737 16.394 55.720 1.00 12.28 319 VAL B N 1
ATOM 6124 C CA . VAL B 1 328 ? 27.837 15.512 55.402 1.00 13.20 319 VAL B CA 1
ATOM 6125 C C . VAL B 1 328 ? 27.389 14.120 55.810 1.00 13.28 319 VAL B C 1
ATOM 6126 O O . VAL B 1 328 ? 27.064 13.865 56.989 1.00 12.68 319 VAL B O 1
ATOM 6130 N N . ALA B 1 329 ? 27.358 13.223 54.831 1.00 11.79 320 ALA B N 1
ATOM 6131 C CA . ALA B 1 329 ? 26.876 11.858 55.085 1.00 13.79 320 ALA B CA 1
ATOM 6132 C C . ALA B 1 329 ? 27.861 10.987 55.829 1.00 15.05 320 ALA B C 1
ATOM 6133 O O . ALA B 1 329 ? 28.976 11.425 56.167 1.00 14.34 320 ALA B O 1
ATOM 6135 N N . ASP B 1 330 ? 27.442 9.744 56.091 1.00 14.86 321 ASP B N 1
ATOM 6136 C CA . ASP B 1 330 ? 28.286 8.788 56.795 1.00 13.42 321 ASP B CA 1
ATOM 6137 C C . ASP B 1 330 ? 29.520 8.447 55.997 1.00 12.75 321 ASP B C 1
ATOM 6138 O O . ASP B 1 330 ? 29.459 8.358 54.780 1.00 12.40 321 ASP B O 1
ATOM 6143 N N . GLY B 1 331 ? 30.633 8.238 56.702 1.00 12.80 322 GLY B N 1
ATOM 6144 C CA . GLY B 1 331 ? 31.864 7.802 56.057 1.00 13.78 322 GLY B CA 1
ATOM 6145 C C . GLY B 1 331 ? 32.619 8.817 55.222 1.00 12.44 322 GLY B C 1
ATOM 6146 O O . GLY B 1 331 ? 33.599 8.467 54.542 1.00 15.19 322 GLY B O 1
ATOM 6147 N N . VAL B 1 332 ? 32.194 10.069 55.277 1.00 11.46 323 VAL B N 1
ATOM 6148 C CA . VAL B 1 332 ? 32.854 11.091 54.480 1.00 11.38 323 VAL B CA 1
ATOM 6149 C C . VAL B 1 332 ? 34.181 11.512 55.085 1.00 12.07 323 VAL B C 1
ATOM 6150 O O . VAL B 1 332 ? 34.318 11.556 56.318 1.00 11.93 323 VAL B O 1
ATOM 6154 N N . THR B 1 333 ? 35.169 11.784 54.219 1.00 10.30 324 THR B N 1
ATOM 6155 C CA . THR B 1 333 ? 36.458 12.308 54.676 1.00 10.03 324 THR B CA 1
ATOM 6156 C C . THR B 1 333 ? 36.602 13.681 54.034 1.00 10.67 324 THR B C 1
ATOM 6157 O O . THR B 1 333 ? 36.342 13.845 52.837 1.00 12.18 324 THR B O 1
ATOM 6161 N N . VAL B 1 334 ? 36.988 14.666 54.838 1.00 10.87 325 VAL B N 1
ATOM 6162 C CA . VAL B 1 334 ? 37.140 16.046 54.367 1.00 11.24 325 VAL B CA 1
ATOM 6163 C C . VAL B 1 334 ? 38.423 16.609 54.939 1.00 10.98 325 VAL B C 1
ATOM 6164 O O . VAL B 1 334 ? 38.634 16.535 56.149 1.00 12.33 325 VAL B O 1
ATOM 6168 N N . GLY B 1 335 ? 39.271 17.172 54.074 1.00 11.50 326 GLY B N 1
ATOM 6169 C CA . GLY B 1 335 ? 40.479 17.813 54.563 1.00 11.81 326 GLY B CA 1
ATOM 6170 C C . GLY B 1 335 ? 41.780 17.088 54.259 1.00 11.79 326 GLY B C 1
ATOM 6171 O O . GLY B 1 335 ? 41.797 16.020 53.619 1.00 12.26 326 GLY B O 1
ATOM 6172 N N . PRO B 1 336 ? 42.898 17.646 54.725 1.00 11.22 327 PRO B N 1
ATOM 6173 C CA . PRO B 1 336 ? 43.005 18.889 55.505 1.00 8.65 327 PRO B CA 1
ATOM 6174 C C . PRO B 1 336 ? 42.842 20.184 54.693 1.00 10.33 327 PRO B C 1
ATOM 6175 O O . PRO B 1 336 ? 43.017 20.213 53.474 1.00 9.66 327 PRO B O 1
ATOM 6179 N N . TYR B 1 337 ? 42.477 21.254 55.387 1.00 10.34 328 TYR B N 1
ATOM 6180 C CA . TYR B 1 337 ? 42.336 22.547 54.739 1.00 8.97 328 TYR B CA 1
ATOM 6181 C C . TYR B 1 337 ? 41.314 22.536 53.608 1.00 8.66 328 TYR B C 1
ATOM 6182 O O . TYR B 1 337 ? 41.634 22.977 52.485 1.00 10.93 328 TYR B O 1
ATOM 6191 N N . ALA B 1 338 ? 40.093 22.052 53.891 1.00 9.68 329 ALA B N 1
ATOM 6192 C CA . ALA B 1 338 ? 39.001 22.070 52.903 1.00 9.94 329 ALA B CA 1
ATOM 6193 C C . ALA B 1 338 ? 37.957 23.040 53.454 1.00 10.48 329 ALA B C 1
ATOM 6194 O O . ALA B 1 338 ? 37.920 23.284 54.660 1.00 11.13 329 ALA B O 1
ATOM 6196 N N . HIS B 1 339 ? 37.111 23.589 52.583 1.00 9.78 330 HIS B N 1
ATOM 6197 C CA . HIS B 1 339 ? 36.090 24.543 53.002 1.00 10.78 330 HIS B CA 1
ATOM 6198 C C . HIS B 1 339 ? 34.755 24.146 52.352 1.00 10.48 330 HIS B C 1
ATOM 6199 O O . HIS B 1 339 ? 34.594 24.270 51.149 1.00 11.02 330 HIS B O 1
ATOM 6206 N N . ILE B 1 340 ? 33.814 23.664 53.163 1.00 10.25 331 ILE B N 1
ATOM 6207 C CA . ILE B 1 340 ? 32.505 23.253 52.669 1.00 10.56 331 ILE B CA 1
ATOM 6208 C C . ILE B 1 340 ? 31.590 24.418 53.039 1.00 12.42 331 ILE B C 1
ATOM 6209 O O . ILE B 1 340 ? 31.266 24.628 54.217 1.00 13.25 331 ILE B O 1
ATOM 6214 N N . ARG B 1 341 ? 31.162 25.156 52.020 1.00 11.30 332 ARG B N 1
ATOM 6215 C CA . ARG B 1 341 ? 30.378 26.361 52.232 1.00 12.50 332 ARG B CA 1
ATOM 6216 C C . ARG B 1 341 ? 28.907 26.065 52.217 1.00 13.49 332 ARG B C 1
ATOM 6217 O O . ARG B 1 341 ? 28.503 24.966 51.849 1.00 13.47 332 ARG B O 1
ATOM 6225 N N . PRO B 1 342 ? 28.081 27.041 52.628 1.00 14.61 333 PRO B N 1
ATOM 6226 C CA . PRO B 1 342 ? 26.634 26.854 52.677 1.00 15.78 333 PRO B CA 1
ATOM 6227 C C . PRO B 1 342 ? 25.941 26.134 51.546 1.00 14.35 333 PRO B C 1
ATOM 6228 O O . PRO B 1 342 ? 26.297 26.220 50.353 1.00 14.25 333 PRO B O 1
ATOM 6232 N N . ASN B 1 343 ? 24.964 25.368 51.975 1.00 15.14 334 ASN B N 1
ATOM 6233 C CA . ASN B 1 343 ? 24.125 24.623 51.070 1.00 16.35 334 ASN B CA 1
ATOM 6234 C C . ASN B 1 343 ? 24.801 23.538 50.277 1.00 15.73 334 ASN B C 1
ATOM 6235 O O . ASN B 1 343 ? 24.424 23.294 49.135 1.00 16.30 334 ASN B O 1
ATOM 6240 N N . SER B 1 344 ? 25.776 22.857 50.889 1.00 13.36 335 SER B N 1
ATOM 6241 C CA . SER B 1 344 ? 26.427 21.747 50.218 1.00 10.67 335 SER B CA 1
ATOM 6242 C C . SER B 1 344 ? 25.979 20.439 50.866 1.00 12.38 335 SER B C 1
ATOM 6243 O O . SER B 1 344 ? 25.717 20.399 52.056 1.00 12.92 335 SER B O 1
ATOM 6246 N N . SER B 1 345 ? 25.892 19.369 50.096 1.00 10.40 336 SER B N 1
ATOM 6247 C CA . SER B 1 345 ? 25.561 18.081 50.706 1.00 13.45 336 SER B CA 1
ATOM 6248 C C . SER B 1 345 ? 26.614 17.116 50.179 1.00 14.05 336 SER B C 1
ATOM 6249 O O . SER B 1 345 ? 26.855 17.053 48.978 1.00 14.06 336 SER B O 1
ATOM 6252 N N . LEU B 1 346 ? 27.298 16.407 51.078 1.00 12.84 337 LEU B N 1
ATOM 6253 C CA . LEU B 1 346 ? 28.302 15.463 50.631 1.00 12.30 337 LEU B CA 1
ATOM 6254 C C . LEU B 1 346 ? 27.677 14.098 50.895 1.00 13.22 337 LEU B C 1
ATOM 6255 O O . LEU B 1 346 ? 27.293 13.812 52.023 1.00 14.65 337 LEU B O 1
ATOM 6260 N N . GLY B 1 347 ? 27.535 13.303 49.838 1.00 11.87 338 GLY B N 1
ATOM 6261 C CA . GLY B 1 347 ? 26.960 11.974 49.944 1.00 13.98 338 GLY B CA 1
ATOM 6262 C C . GLY B 1 347 ? 27.880 11.006 50.643 1.00 15.43 338 GLY B C 1
ATOM 6263 O O . GLY B 1 347 ? 29.044 11.329 50.946 1.00 12.20 338 GLY B O 1
ATOM 6264 N N . ALA B 1 348 ? 27.351 9.810 50.896 1.00 12.85 339 ALA B N 1
ATOM 6265 C CA . ALA B 1 348 ? 28.087 8.784 51.618 1.00 14.43 339 ALA B CA 1
ATOM 6266 C C . ALA B 1 348 ? 29.422 8.419 51.000 1.00 11.76 339 ALA B C 1
ATOM 6267 O O . ALA B 1 348 ? 29.520 8.205 49.798 1.00 13.57 339 ALA B O 1
ATOM 6269 N N . GLN B 1 349 ? 30.460 8.372 51.836 1.00 11.05 340 GLN B N 1
ATOM 6270 C CA . GLN B 1 349 ? 31.796 7.978 51.397 1.00 17.84 340 GLN B CA 1
ATOM 6271 C C . GLN B 1 349 ? 32.497 8.956 50.471 1.00 15.20 340 GLN B C 1
ATOM 6272 O O . GLN B 1 349 ? 33.522 8.615 49.875 1.00 16.89 340 GLN B O 1
ATOM 6283 N N . VAL B 1 350 ? 31.967 10.166 50.358 1.00 11.99 341 VAL B N 1
ATOM 6284 C CA . VAL B 1 350 ? 32.616 11.150 49.518 1.00 10.57 341 VAL B CA 1
ATOM 6285 C C . VAL B 1 350 ? 33.955 11.533 50.137 1.00 11.27 341 VAL B C 1
ATOM 6286 O O . VAL B 1 350 ? 34.118 11.510 51.358 1.00 11.54 341 VAL B O 1
ATOM 6290 N N . HIS B 1 351 ? 34.928 11.846 49.288 1.00 12.85 342 HIS B N 1
ATOM 6291 C CA . HIS B 1 351 ? 36.209 12.316 49.793 1.00 12.66 342 HIS B CA 1
ATOM 6292 C C . HIS B 1 351 ? 36.455 13.707 49.227 1.00 12.97 342 HIS B C 1
ATOM 6293 O O . HIS B 1 351 ? 36.392 13.893 48.002 1.00 11.86 342 HIS B O 1
ATOM 6300 N N . ILE B 1 352 ? 36.698 14.674 50.120 1.00 11.86 343 ILE B N 1
ATOM 6301 C CA . ILE B 1 352 ? 37.056 16.034 49.738 1.00 14.38 343 ILE B CA 1
ATOM 6302 C C . ILE B 1 352 ? 38.461 16.196 50.348 1.00 14.53 343 ILE B C 1
ATOM 6303 O O . ILE B 1 352 ? 38.626 16.091 51.561 1.00 14.51 343 ILE B O 1
ATOM 6308 N N . GLY B 1 353 ? 39.468 16.420 49.509 1.00 11.27 344 GLY B N 1
ATOM 6309 C CA . GLY B 1 353 ? 40.829 16.549 50.011 1.00 12.99 344 GLY B CA 1
ATOM 6310 C C . GLY B 1 353 ? 41.278 17.970 50.292 1.00 16.11 344 GLY B C 1
ATOM 6311 O O . GLY B 1 353 ? 40.457 18.853 50.536 1.00 19.15 344 GLY B O 1
ATOM 6312 N N . ASN B 1 354 ? 42.581 18.197 50.238 1.00 13.05 345 ASN B N 1
ATOM 6313 C CA . ASN B 1 354 ? 43.119 19.500 50.554 1.00 11.29 345 ASN B CA 1
ATOM 6314 C C . ASN B 1 354 ? 42.928 20.631 49.544 1.00 10.35 345 ASN B C 1
ATOM 6315 O O . ASN B 1 354 ? 42.948 20.440 48.320 1.00 9.96 345 ASN B O 1
ATOM 6320 N N . PHE B 1 355 ? 42.674 21.815 50.089 1.00 9.75 346 PHE B N 1
ATOM 6321 C CA . PHE B 1 355 ? 42.484 23.002 49.278 1.00 9.20 346 PHE B CA 1
ATOM 6322 C C . PHE B 1 355 ? 41.310 22.835 48.322 1.00 11.25 346 PHE B C 1
ATOM 6323 O O . PHE B 1 355 ? 41.375 23.190 47.146 1.00 12.44 346 PHE B O 1
ATOM 6331 N N . VAL B 1 356 ? 40.212 22.304 48.844 1.00 10.41 347 VAL B N 1
ATOM 6332 C CA . VAL B 1 356 ? 39.033 22.176 48.002 1.00 9.94 347 VAL B CA 1
ATOM 6333 C C . VAL B 1 356 ? 37.919 22.975 48.628 1.00 9.99 347 VAL B C 1
ATOM 6334 O O . VAL B 1 356 ? 37.750 22.976 49.863 1.00 11.30 347 VAL B O 1
ATOM 6338 N N . GLU B 1 357 ? 37.181 23.680 47.772 1.00 9.75 348 GLU B N 1
ATOM 6339 C CA . GLU B 1 357 ? 36.034 24.474 48.211 1.00 8.90 348 GLU B CA 1
ATOM 6340 C C . GLU B 1 357 ? 34.793 23.926 47.480 1.00 9.42 348 GLU B C 1
ATOM 6341 O O . GLU B 1 357 ? 34.813 23.709 46.254 1.00 11.37 348 GLU B O 1
ATOM 6347 N N . VAL B 1 358 ? 33.745 23.652 48.246 1.00 8.83 349 VAL B N 1
ATOM 6348 C CA . VAL B 1 358 ? 32.472 23.177 47.698 1.00 10.61 349 VAL B CA 1
ATOM 6349 C C . VAL B 1 358 ? 31.450 24.191 48.195 1.00 11.37 349 VAL B C 1
ATOM 6350 O O . VAL B 1 358 ? 31.446 24.570 49.368 1.00 9.70 349 VAL B O 1
ATOM 6354 N N . LYS B 1 359 ? 30.604 24.655 47.290 1.00 10.82 350 LYS B N 1
ATOM 6355 C CA . LYS B 1 359 ? 29.593 25.623 47.647 1.00 12.83 350 LYS B CA 1
ATOM 6356 C C . LYS B 1 359 ? 28.287 25.381 46.896 1.00 12.27 350 LYS B C 1
ATOM 6357 O O . LYS B 1 359 ? 28.293 25.261 45.686 1.00 12.11 350 LYS B O 1
ATOM 6363 N N . GLY B 1 360 ? 27.165 25.330 47.629 1.00 13.57 351 GLY B N 1
ATOM 6364 C CA . GLY B 1 360 ? 25.859 25.179 47.009 1.00 14.39 351 GLY B CA 1
ATOM 6365 C C . GLY B 1 360 ? 25.799 24.051 46.013 1.00 15.64 351 GLY B C 1
ATOM 6366 O O . GLY B 1 360 ? 25.191 24.177 44.940 1.00 17.39 351 GLY B O 1
ATOM 6367 N N . SER B 1 361 ? 26.422 22.931 46.375 1.00 11.64 352 SER B N 1
ATOM 6368 C CA . SER B 1 361 ? 26.468 21.803 45.475 1.00 11.56 352 SER B CA 1
ATOM 6369 C C . SER B 1 361 ? 26.060 20.525 46.177 1.00 11.81 352 SER B C 1
ATOM 6370 O O . SER B 1 361 ? 26.284 20.372 47.386 1.00 14.76 352 SER B O 1
ATOM 6373 N N . SER B 1 362 ? 25.479 19.600 45.422 1.00 12.84 353 SER B N 1
ATOM 6374 C CA . SER B 1 362 ? 25.129 18.294 45.991 1.00 12.72 353 SER B CA 1
ATOM 6375 C C . SER B 1 362 ? 26.123 17.319 45.339 1.00 13.15 353 SER B C 1
ATOM 6376 O O . SER B 1 362 ? 26.278 17.309 44.121 1.00 14.96 353 SER B O 1
ATOM 6381 N N . ILE B 1 363 ? 26.834 16.550 46.158 1.00 14.14 354 ILE B N 1
ATOM 6382 C CA . ILE B 1 363 ? 27.855 15.621 45.684 1.00 15.00 354 ILE B CA 1
ATOM 6383 C C . ILE B 1 363 ? 27.412 14.199 46.002 1.00 15.85 354 ILE B C 1
ATOM 6384 O O . ILE B 1 363 ? 27.246 13.842 47.173 1.00 16.88 354 ILE B O 1
ATOM 6393 N N . GLY B 1 364 ? 27.225 13.397 44.952 1.00 13.15 355 GLY B N 1
ATOM 6394 C CA . GLY B 1 364 ? 26.757 12.030 45.119 1.00 15.06 355 GLY B CA 1
ATOM 6395 C C . GLY B 1 364 ? 27.748 11.101 45.765 1.00 16.51 355 GLY B C 1
ATOM 6396 O O . GLY B 1 364 ? 28.952 11.390 45.813 1.00 15.37 355 GLY B O 1
ATOM 6397 N N . GLU B 1 365 ? 27.233 9.966 46.235 1.00 13.76 356 GLU B N 1
ATOM 6398 C CA . GLU B 1 365 ? 28.039 8.972 46.929 1.00 14.78 356 GLU B CA 1
ATOM 6399 C C . GLU B 1 365 ? 29.312 8.540 46.204 1.00 15.27 356 GLU B C 1
ATOM 6400 O O . GLU B 1 365 ? 29.338 8.436 44.981 1.00 14.96 356 GLU B O 1
ATOM 6411 N N . ASN B 1 366 ? 30.373 8.347 46.993 1.00 12.87 357 ASN B N 1
ATOM 6412 C CA . ASN B 1 366 ? 31.679 7.912 46.534 1.00 16.03 357 ASN B CA 1
ATOM 6413 C C . ASN B 1 366 ? 32.440 8.809 45.569 1.00 15.15 357 ASN B C 1
ATOM 6414 O O . ASN B 1 366 ? 33.470 8.415 45.022 1.00 13.86 357 ASN B O 1
ATOM 6419 N N . THR B 1 367 ? 31.955 10.022 45.375 1.00 13.50 358 THR B N 1
ATOM 6420 C CA . THR B 1 367 ? 32.649 10.939 44.490 1.00 12.69 358 THR B CA 1
ATOM 6421 C C . THR B 1 367 ? 33.888 11.453 45.241 1.00 12.66 358 THR B C 1
ATOM 6422 O O . THR B 1 367 ? 33.881 11.577 46.463 1.00 13.54 358 THR B O 1
ATOM 6426 N N . LYS B 1 368 ? 34.932 11.779 44.502 1.00 10.11 359 LYS B N 1
ATOM 6427 C CA . LYS B 1 368 ? 36.180 12.244 45.102 1.00 13.11 359 LYS B CA 1
ATOM 6428 C C . LYS B 1 368 ? 36.631 13.538 44.444 1.00 13.14 359 LYS B C 1
ATOM 6429 O O . LYS B 1 368 ? 36.564 13.664 43.233 1.00 11.33 359 LYS B O 1
ATOM 6435 N N . ALA B 1 369 ? 37.053 14.508 45.256 1.00 11.42 360 ALA B N 1
ATOM 6436 C CA . ALA B 1 369 ? 37.617 15.754 44.747 1.00 12.05 360 ALA B CA 1
ATOM 6437 C C . ALA B 1 369 ? 38.790 15.927 45.704 1.00 12.02 360 ALA B C 1
ATOM 6438 O O . ALA B 1 369 ? 38.690 16.581 46.750 1.00 11.92 360 ALA B O 1
ATOM 6440 N N . GLY B 1 370 ? 39.918 15.336 45.347 1.00 11.99 361 GLY B N 1
ATOM 6441 C CA . GLY B 1 370 ? 41.038 15.374 46.276 1.00 12.02 361 GLY B CA 1
ATOM 6442 C C . GLY B 1 370 ? 41.913 16.606 46.386 1.00 14.55 361 GLY B C 1
ATOM 6443 O O . GLY B 1 370 ? 42.726 16.675 47.309 1.00 11.55 361 GLY B O 1
ATOM 6444 N N . HIS B 1 371 ? 41.770 17.585 45.500 1.00 11.93 362 HIS B N 1
ATOM 6445 C CA . HIS B 1 371 ? 42.720 18.674 45.584 1.00 11.30 362 HIS B CA 1
ATOM 6446 C C . HIS B 1 371 ? 42.543 19.923 44.770 1.00 10.02 362 HIS B C 1
ATOM 6447 O O . HIS B 1 371 ? 42.190 19.844 43.602 1.00 10.59 362 HIS B O 1
ATOM 6454 N N . LEU B 1 372 ? 42.817 21.078 45.381 1.00 10.07 363 LEU B N 1
ATOM 6455 C CA . LEU B 1 372 ? 42.863 22.335 44.637 1.00 8.52 363 LEU B CA 1
ATOM 6456 C C . LEU B 1 372 ? 41.706 22.490 43.659 1.00 12.44 363 LEU B C 1
ATOM 6457 O O . LEU B 1 372 ? 41.900 22.844 42.503 1.00 12.92 363 LEU B O 1
ATOM 6462 N N . THR B 1 373 ? 40.501 22.261 44.155 1.00 12.73 364 THR B N 1
ATOM 6463 C CA . THR B 1 373 ? 39.333 22.286 43.302 1.00 11.82 364 THR B CA 1
ATOM 6464 C C . THR B 1 373 ? 38.220 23.158 43.845 1.00 10.48 364 THR B C 1
ATOM 6465 O O . THR B 1 373 ? 38.084 23.293 45.062 1.00 11.20 364 THR B O 1
ATOM 6469 N N . TYR B 1 374 ? 37.436 23.749 42.941 1.00 9.70 365 TYR B N 1
ATOM 6470 C CA . TYR B 1 374 ? 36.278 24.559 43.362 1.00 12.12 365 TYR B CA 1
ATOM 6471 C C . TYR B 1 374 ? 35.066 23.925 42.673 1.00 10.09 365 TYR B C 1
ATOM 6472 O O . TYR B 1 374 ? 35.091 23.703 41.455 1.00 10.77 365 TYR B O 1
ATOM 6481 N N . ILE B 1 375 ? 34.038 23.602 43.445 1.00 9.60 366 ILE B N 1
ATOM 6482 C CA . ILE B 1 375 ? 32.807 23.015 42.908 1.00 8.93 366 ILE B CA 1
ATOM 6483 C C . ILE B 1 375 ? 31.711 23.921 43.447 1.00 11.56 366 ILE B C 1
ATOM 6484 O O . ILE B 1 375 ? 31.428 23.917 44.644 1.00 11.65 366 ILE B O 1
ATOM 6489 N N . GLY B 1 376 ? 31.136 24.732 42.569 1.00 11.07 367 GLY B N 1
ATOM 6490 C CA . GLY B 1 376 ? 30.098 25.658 42.984 1.00 13.65 367 GLY B CA 1
ATOM 6491 C C . GLY B 1 376 ? 28.852 25.528 42.138 1.00 12.23 367 GLY B C 1
ATOM 6492 O O . GLY B 1 376 ? 28.931 25.382 40.930 1.00 14.11 367 GLY B O 1
ATOM 6493 N N . ASN B 1 377 ? 27.703 25.519 42.797 1.00 13.88 368 ASN B N 1
ATOM 6494 C CA . ASN B 1 377 ? 26.415 25.432 42.111 1.00 13.68 368 ASN B CA 1
ATOM 6495 C C . ASN B 1 377 ? 26.377 24.270 41.142 1.00 14.46 368 ASN B C 1
ATOM 6496 O O . ASN B 1 377 ? 25.994 24.416 39.978 1.00 14.85 368 ASN B O 1
ATOM 6505 N N . CYS B 1 378 ? 26.767 23.111 41.636 1.00 13.15 369 CYS B N 1
ATOM 6506 C CA . CYS B 1 378 ? 26.800 21.930 40.814 1.00 12.38 369 CYS B CA 1
ATOM 6507 C C . CYS B 1 378 ? 25.977 20.805 41.427 1.00 14.13 369 CYS B C 1
ATOM 6508 O O . CYS B 1 378 ? 25.907 20.656 42.649 1.00 14.14 369 CYS B O 1
ATOM 6511 N N . GLU B 1 379 ? 25.390 20.011 40.552 1.00 15.32 370 GLU B N 1
ATOM 6512 C CA . GLU B 1 379 ? 24.659 18.821 40.948 1.00 15.93 370 GLU B CA 1
ATOM 6513 C C . GLU B 1 379 ? 25.588 17.756 40.392 1.00 15.51 370 GLU B C 1
ATOM 6514 O O . GLU B 1 379 ? 25.751 17.627 39.185 1.00 17.53 370 GLU B O 1
ATOM 6520 N N . VAL B 1 380 ? 26.203 17.001 41.288 1.00 14.15 371 VAL B N 1
ATOM 6521 C CA . VAL B 1 380 ? 27.189 16.016 40.927 1.00 13.15 371 VAL B CA 1
ATOM 6522 C C . VAL B 1 380 ? 26.779 14.619 41.312 1.00 15.30 371 VAL B C 1
ATOM 6523 O O . VAL B 1 380 ? 26.408 14.372 42.458 1.00 12.39 371 VAL B O 1
ATOM 6527 N N . GLY B 1 381 ? 26.903 13.706 40.357 1.00 14.76 372 GLY B N 1
ATOM 6528 C CA . GLY B 1 381 ? 26.523 12.322 40.569 1.00 16.27 372 GLY B CA 1
ATOM 6529 C C . GLY B 1 381 ? 27.442 11.517 41.459 1.00 15.87 372 GLY B C 1
ATOM 6530 O O . GLY B 1 381 ? 28.273 12.068 42.183 1.00 15.25 372 GLY B O 1
ATOM 6531 N N . SER B 1 382 ? 27.268 10.203 41.403 1.00 15.85 373 SER B N 1
ATOM 6532 C CA . SER B 1 382 ? 28.034 9.271 42.204 1.00 16.23 373 SER B CA 1
ATOM 6533 C C . SER B 1 382 ? 29.272 8.788 41.487 1.00 14.25 373 SER B C 1
ATOM 6534 O O . SER B 1 382 ? 29.321 8.786 40.270 1.00 14.12 373 SER B O 1
ATOM 6537 N N . ASN B 1 383 ? 30.282 8.374 42.250 1.00 13.01 374 ASN B N 1
ATOM 6538 C CA . ASN B 1 383 ? 31.506 7.840 41.667 1.00 13.91 374 ASN B CA 1
ATOM 6539 C C . ASN B 1 383 ? 32.233 8.791 40.707 1.00 13.93 374 ASN B C 1
ATOM 6540 O O . ASN B 1 383 ? 32.960 8.336 39.832 1.00 13.11 374 ASN B O 1
ATOM 6545 N N . VAL B 1 384 ? 32.054 10.089 40.883 1.00 10.96 375 VAL B N 1
ATOM 6546 C CA . VAL B 1 384 ? 32.716 11.067 40.018 1.00 10.45 375 VAL B CA 1
ATOM 6547 C C . VAL B 1 384 ? 34.118 11.313 40.573 1.00 13.30 375 VAL B C 1
ATOM 6548 O O . VAL B 1 384 ? 34.341 11.179 41.788 1.00 14.07 375 VAL B O 1
ATOM 6552 N N . ASN B 1 385 ? 35.065 11.632 39.696 1.00 11.94 376 ASN B N 1
ATOM 6553 C CA . ASN B 1 385 ? 36.414 11.955 40.149 1.00 13.85 376 ASN B CA 1
ATOM 6554 C C . ASN B 1 385 ? 36.752 13.348 39.626 1.00 13.09 376 ASN B C 1
ATOM 6555 O O . ASN B 1 385 ? 36.644 13.604 38.424 1.00 12.18 376 ASN B O 1
ATOM 6564 N N . PHE B 1 386 ? 37.126 14.259 40.519 1.00 12.99 377 PHE B N 1
ATOM 6565 C CA . PHE B 1 386 ? 37.563 15.586 40.093 1.00 13.36 377 PHE B CA 1
ATOM 6566 C C . PHE B 1 386 ? 39.081 15.649 40.195 1.00 14.80 377 PHE B C 1
ATOM 6567 O O . PHE B 1 386 ? 39.639 15.566 41.303 1.00 13.15 377 PHE B O 1
ATOM 6575 N N . GLY B 1 387 ? 39.752 15.796 39.053 1.00 14.64 378 GLY B N 1
ATOM 6576 C CA . GLY B 1 387 ? 41.196 15.884 39.065 1.00 14.26 378 GLY B CA 1
ATOM 6577 C C . GLY B 1 387 ? 41.615 17.163 39.766 1.00 15.26 378 GLY B C 1
ATOM 6578 O O . GLY B 1 387 ? 40.867 18.119 39.826 1.00 14.34 378 GLY B O 1
ATOM 6579 N N . ALA B 1 388 ? 42.822 17.163 40.311 1.00 14.80 379 ALA B N 1
ATOM 6580 C CA . ALA B 1 388 ? 43.379 18.331 40.988 1.00 13.64 379 ALA B CA 1
ATOM 6581 C C . ALA B 1 388 ? 43.322 19.553 40.085 1.00 13.84 379 ALA B C 1
ATOM 6582 O O . ALA B 1 388 ? 43.646 19.450 38.903 1.00 13.20 379 ALA B O 1
ATOM 6584 N N . GLY B 1 389 ? 42.919 20.701 40.637 1.00 13.26 380 GLY B N 1
ATOM 6585 C CA . GLY B 1 389 ? 42.929 21.936 39.868 1.00 14.15 380 GLY B CA 1
ATOM 6586 C C . GLY B 1 389 ? 41.687 22.231 39.051 1.00 12.48 380 GLY B C 1
ATOM 6587 O O . GLY B 1 389 ? 41.679 23.208 38.320 1.00 12.99 380 GLY B O 1
ATOM 6588 N N . THR B 1 390 ? 40.655 21.408 39.213 1.00 13.67 381 THR B N 1
ATOM 6589 C CA . THR B 1 390 ? 39.415 21.547 38.478 1.00 14.33 381 THR B CA 1
ATOM 6590 C C . THR B 1 390 ? 38.634 22.722 39.025 1.00 13.93 381 THR B C 1
ATOM 6591 O O . THR B 1 390 ? 38.449 22.854 40.239 1.00 13.07 381 THR B O 1
ATOM 6595 N N . ILE B 1 391 ? 38.109 23.534 38.127 1.00 12.99 382 ILE B N 1
ATOM 6596 C CA . ILE B 1 391 ? 37.359 24.700 38.537 1.00 12.58 382 ILE B CA 1
ATOM 6597 C C . ILE B 1 391 ? 36.033 24.706 37.817 1.00 13.21 382 ILE B C 1
ATOM 6598 O O . ILE B 1 391 ? 36.008 24.665 36.593 1.00 14.13 382 ILE B O 1
ATOM 6603 N N . THR B 1 392 ? 34.941 24.709 38.568 1.00 11.74 383 THR B N 1
ATOM 6604 C CA . THR B 1 392 ? 33.613 24.816 37.951 1.00 17.20 383 THR B CA 1
ATOM 6605 C C . THR B 1 392 ? 33.324 26.315 37.941 1.00 20.92 383 THR B C 1
ATOM 6606 O O . THR B 1 392 ? 33.309 26.965 38.982 1.00 25.43 383 THR B O 1
ATOM 6610 N N . VAL B 1 393 ? 33.122 26.876 36.760 1.00 17.21 384 VAL B N 1
ATOM 6611 C CA . VAL B 1 393 ? 32.882 28.306 36.634 1.00 15.25 384 VAL B CA 1
ATOM 6612 C C . VAL B 1 393 ? 31.380 28.555 36.631 1.00 18.10 384 VAL B C 1
ATOM 6613 O O . VAL B 1 393 ? 30.682 28.108 35.718 1.00 18.52 384 VAL B O 1
ATOM 6617 N N . ASN B 1 394 ? 30.885 29.283 37.634 1.00 18.11 385 ASN B N 1
ATOM 6618 C CA . ASN B 1 394 ? 29.448 29.496 37.760 1.00 19.03 385 ASN B CA 1
ATOM 6619 C C . ASN B 1 394 ? 28.922 30.912 37.747 1.00 21.84 385 ASN B C 1
ATOM 6620 O O . ASN B 1 394 ? 27.727 31.120 37.793 1.00 25.94 385 ASN B O 1
ATOM 6625 N N . TYR B 1 395 ? 29.800 31.891 37.652 1.00 20.86 386 TYR B N 1
ATOM 6626 C CA . TYR B 1 395 ? 29.361 33.260 37.756 1.00 20.60 386 TYR B CA 1
ATOM 6627 C C . TYR B 1 395 ? 29.935 34.101 36.630 1.00 21.30 386 TYR B C 1
ATOM 6628 O O . TYR B 1 395 ? 31.090 33.891 36.227 1.00 21.69 386 TYR B O 1
ATOM 6637 N N . ASP B 1 396 ? 29.126 35.015 36.098 1.00 22.38 387 ASP B N 1
ATOM 6638 C CA . ASP B 1 396 ? 29.582 35.877 34.992 1.00 22.61 387 ASP B CA 1
ATOM 6639 C C . ASP B 1 396 ? 29.680 37.349 35.381 1.00 25.33 387 ASP B C 1
ATOM 6640 O O . ASP B 1 396 ? 29.796 38.232 34.525 1.00 28.82 387 ASP B O 1
ATOM 6645 N N . GLY B 1 397 ? 29.657 37.615 36.679 1.00 27.52 388 GLY B N 1
ATOM 6646 C CA . GLY B 1 397 ? 29.725 38.992 37.135 1.00 29.07 388 GLY B CA 1
ATOM 6647 C C . GLY B 1 397 ? 28.338 39.533 37.441 1.00 29.70 388 GLY B C 1
ATOM 6648 O O . GLY B 1 397 ? 28.185 40.638 37.963 1.00 30.48 388 GLY B O 1
ATOM 6649 N N . LYS B 1 398 ? 27.311 38.756 37.124 1.00 32.02 389 LYS B N 1
ATOM 6650 C CA . LYS B 1 398 ? 25.953 39.203 37.395 1.00 31.98 389 LYS B CA 1
ATOM 6651 C C . LYS B 1 398 ? 25.089 38.052 37.880 1.00 30.07 389 LYS B C 1
ATOM 6652 O O . LYS B 1 398 ? 24.411 38.162 38.898 1.00 29.99 389 LYS B O 1
ATOM 6658 N N . ASN B 1 399 ? 25.126 36.943 37.146 1.00 29.40 390 ASN B N 1
ATOM 6659 C CA . ASN B 1 399 ? 24.343 35.777 37.509 1.00 26.80 390 ASN B CA 1
ATOM 6660 C C . ASN B 1 399 ? 25.186 34.531 37.726 1.00 26.67 390 ASN B C 1
ATOM 6661 O O . ASN B 1 399 ? 26.366 34.493 37.355 1.00 21.84 390 ASN B O 1
ATOM 6666 N N . LYS B 1 400 ? 24.555 33.538 38.354 1.00 23.41 391 LYS B N 1
ATOM 6667 C CA . LYS B 1 400 ? 25.159 32.244 38.672 1.00 24.19 391 LYS B CA 1
ATOM 6668 C C . LYS B 1 400 ? 24.467 31.226 37.785 1.00 23.71 391 LYS B C 1
ATOM 6669 O O . LYS B 1 400 ? 23.261 31.317 37.548 1.00 23.10 391 LYS B O 1
ATOM 6675 N N . TYR B 1 401 ? 25.233 30.259 37.306 1.00 20.72 392 TYR B N 1
ATOM 6676 C CA . TYR B 1 401 ? 24.715 29.226 36.427 1.00 18.64 392 TYR B CA 1
ATOM 6677 C C . TYR B 1 401 ? 25.086 27.895 37.027 1.00 18.51 392 TYR B C 1
ATOM 6678 O O . TYR B 1 401 ? 26.113 27.770 37.722 1.00 18.11 392 TYR B O 1
ATOM 6687 N N . LYS B 1 402 ? 24.257 26.906 36.736 1.00 16.69 393 LYS B N 1
ATOM 6688 C CA . LYS B 1 402 ? 24.434 25.571 37.273 1.00 17.17 393 LYS B CA 1
ATOM 6689 C C . LYS B 1 402 ? 25.024 24.569 36.305 1.00 15.76 393 LYS B C 1
ATOM 6690 O O . LYS B 1 402 ? 24.762 24.605 35.118 1.00 16.03 393 LYS B O 1
ATOM 6696 N N . THR B 1 403 ? 25.830 23.656 36.833 1.00 17.03 394 THR B N 1
ATOM 6697 C CA . THR B 1 403 ? 26.407 22.608 36.020 1.00 15.48 394 THR B CA 1
ATOM 6698 C C . THR B 1 403 ? 25.934 21.287 36.566 1.00 15.59 394 THR B C 1
ATOM 6699 O O . THR B 1 403 ? 25.857 21.131 37.777 1.00 16.41 394 THR B O 1
ATOM 6703 N N . VAL B 1 404 ? 25.605 20.351 35.677 1.00 14.68 395 VAL B N 1
ATOM 6704 C CA . VAL B 1 404 ? 25.154 19.017 36.092 1.00 15.83 395 VAL B CA 1
ATOM 6705 C C . VAL B 1 404 ? 26.224 18.013 35.670 1.00 13.63 395 VAL B C 1
ATOM 6706 O O . VAL B 1 404 ? 26.633 17.975 34.512 1.00 14.58 395 VAL B O 1
ATOM 6710 N N . ILE B 1 405 ? 26.686 17.210 36.619 1.00 12.99 396 ILE B N 1
ATOM 6711 C CA . ILE B 1 405 ? 27.703 16.215 36.342 1.00 16.25 396 ILE B CA 1
ATOM 6712 C C . ILE B 1 405 ? 27.101 14.844 36.659 1.00 16.28 396 ILE B C 1
ATOM 6713 O O . ILE B 1 405 ? 26.600 14.593 37.774 1.00 16.32 396 ILE B O 1
ATOM 6718 N N . GLY B 1 406 ? 27.148 13.966 35.666 1.00 14.18 397 GLY B N 1
ATOM 6719 C CA . GLY B 1 406 ? 26.553 12.654 35.815 1.00 16.91 397 GLY B CA 1
ATOM 6720 C C . GLY B 1 406 ? 27.341 11.717 36.682 1.00 18.22 397 GLY B C 1
ATOM 6721 O O . GLY B 1 406 ? 28.274 12.138 37.376 1.00 17.37 397 GLY B O 1
ATOM 6722 N N . ASP B 1 407 ? 26.972 10.441 36.655 1.00 15.89 398 ASP B N 1
ATOM 6723 C CA . ASP B 1 407 ? 27.689 9.442 37.443 1.00 15.67 398 ASP B CA 1
ATOM 6724 C C . ASP B 1 407 ? 28.932 8.964 36.719 1.00 15.34 398 ASP B C 1
ATOM 6725 O O . ASP B 1 407 ? 28.956 8.906 35.480 1.00 12.74 398 ASP B O 1
ATOM 6730 N N . ASN B 1 408 ? 29.958 8.614 37.504 1.00 12.51 399 ASN B N 1
ATOM 6731 C CA . ASN B 1 408 ? 31.210 8.092 36.996 1.00 14.23 399 ASN B CA 1
ATOM 6732 C C . ASN B 1 408 ? 31.949 8.983 36.025 1.00 14.63 399 ASN B C 1
ATOM 6733 O O . ASN B 1 408 ? 32.776 8.506 35.246 1.00 15.93 399 ASN B O 1
ATOM 6738 N N . VAL B 1 409 ? 31.694 10.287 36.098 1.00 14.94 400 VAL B N 1
ATOM 6739 C CA . VAL B 1 409 ? 32.383 11.210 35.220 1.00 14.04 400 VAL B CA 1
ATOM 6740 C C . VAL B 1 409 ? 33.804 11.410 35.757 1.00 15.24 400 VAL B C 1
ATOM 6741 O O . VAL B 1 409 ? 34.025 11.413 36.965 1.00 14.30 400 VAL B O 1
ATOM 6745 N N . PHE B 1 410 ? 34.748 11.567 34.846 1.00 13.67 401 PHE B N 1
ATOM 6746 C CA . PHE B 1 410 ? 36.125 11.781 35.211 1.00 15.11 401 PHE B CA 1
ATOM 6747 C C . PHE B 1 410 ? 36.489 13.177 34.715 1.00 15.00 401 PHE B C 1
ATOM 6748 O O . PHE B 1 410 ? 36.694 13.369 33.524 1.00 14.57 401 PHE B O 1
ATOM 6756 N N . VAL B 1 411 ? 36.536 14.153 35.625 1.00 13.18 402 VAL B N 1
ATOM 6757 C CA . VAL B 1 411 ? 36.880 15.520 35.250 1.00 13.32 402 VAL B CA 1
ATOM 6758 C C . VAL B 1 411 ? 38.388 15.711 35.364 1.00 15.76 402 VAL B C 1
ATOM 6759 O O . VAL B 1 411 ? 38.953 15.699 36.456 1.00 15.56 402 VAL B O 1
ATOM 6763 N N . GLY B 1 412 ? 39.035 15.863 34.212 1.00 14.52 403 GLY B N 1
ATOM 6764 C CA . GLY B 1 412 ? 40.486 15.983 34.177 1.00 14.92 403 GLY B CA 1
ATOM 6765 C C . GLY B 1 412 ? 41.058 17.097 35.025 1.00 15.13 403 GLY B C 1
ATOM 6766 O O . GLY B 1 412 ? 40.411 18.123 35.238 1.00 13.59 403 GLY B O 1
ATOM 6767 N N . SER B 1 413 ? 42.279 16.891 35.516 1.00 12.99 404 SER B N 1
ATOM 6768 C CA . SER B 1 413 ? 42.963 17.905 36.306 1.00 14.81 404 SER B CA 1
ATOM 6769 C C . SER B 1 413 ? 43.079 19.238 35.586 1.00 15.17 404 SER B C 1
ATOM 6770 O O . SER B 1 413 ? 43.255 19.297 34.384 1.00 13.26 404 SER B O 1
ATOM 6773 N N . ASN B 1 414 ? 43.016 20.311 36.351 1.00 14.49 405 ASN B N 1
ATOM 6774 C CA . ASN B 1 414 ? 43.184 21.632 35.793 1.00 15.49 405 ASN B CA 1
ATOM 6775 C C . ASN B 1 414 ? 42.188 21.963 34.669 1.00 16.17 405 ASN B C 1
ATOM 6776 O O . ASN B 1 414 ? 42.513 22.714 33.755 1.00 16.04 405 ASN B O 1
ATOM 6781 N N . SER B 1 415 ? 40.991 21.395 34.723 1.00 12.71 406 SER B N 1
ATOM 6782 C CA . SER B 1 415 ? 40.026 21.740 33.708 1.00 13.64 406 SER B CA 1
ATOM 6783 C C . SER B 1 415 ? 39.189 22.889 34.243 1.00 13.75 406 SER B C 1
ATOM 6784 O O . SER B 1 415 ? 39.164 23.156 35.462 1.00 14.40 406 SER B O 1
ATOM 6789 N N . THR B 1 416 ? 38.514 23.554 33.313 1.00 13.93 407 THR B N 1
ATOM 6790 C CA . THR B 1 416 ? 37.690 24.720 33.589 1.00 12.85 407 THR B CA 1
ATOM 6791 C C . THR B 1 416 ? 36.333 24.441 32.983 1.00 15.62 407 THR B C 1
ATOM 6792 O O . THR B 1 416 ? 36.200 24.426 31.763 1.00 16.71 407 THR B O 1
ATOM 6796 N N . ILE B 1 417 ? 35.331 24.227 33.835 1.00 13.89 408 ILE B N 1
ATOM 6797 C CA . ILE B 1 417 ? 33.987 23.857 33.372 1.00 13.68 408 ILE B CA 1
ATOM 6798 C C . ILE B 1 417 ? 33.069 25.084 33.445 1.00 14.94 408 ILE B C 1
ATOM 6799 O O . ILE B 1 417 ? 32.662 25.502 34.534 1.00 12.13 408 ILE B O 1
ATOM 6804 N N . ILE B 1 418 ? 32.717 25.649 32.288 1.00 13.02 409 ILE B N 1
ATOM 6805 C CA . ILE B 1 418 ? 31.919 26.880 32.289 1.00 16.41 409 ILE B CA 1
ATOM 6806 C C . ILE B 1 418 ? 30.428 26.633 32.193 1.00 14.98 409 ILE B C 1
ATOM 6807 O O . ILE B 1 418 ? 29.906 26.242 31.141 1.00 16.15 409 ILE B O 1
ATOM 6812 N N . ALA B 1 419 ? 29.749 26.847 33.308 1.00 13.17 410 ALA B N 1
ATOM 6813 C CA . ALA B 1 419 ? 28.316 26.623 33.376 1.00 14.48 410 ALA B CA 1
ATOM 6814 C C . ALA B 1 419 ? 27.597 27.635 32.486 1.00 16.04 410 ALA B C 1
ATOM 6815 O O . ALA B 1 419 ? 28.146 28.690 32.158 1.00 13.87 410 ALA B O 1
ATOM 6817 N N . PRO B 1 420 ? 26.371 27.305 32.050 1.00 16.41 411 PRO B N 1
ATOM 6818 C CA . PRO B 1 420 ? 25.669 26.058 32.360 1.00 15.31 411 PRO B CA 1
ATOM 6819 C C . PRO B 1 420 ? 25.964 24.947 31.352 1.00 16.77 411 PRO B C 1
ATOM 6820 O O . PRO B 1 420 ? 25.755 25.126 30.170 1.00 16.72 411 PRO B O 1
ATOM 6824 N N . VAL B 1 421 ? 26.488 23.809 31.814 1.00 15.70 412 VAL B N 1
ATOM 6825 C CA . VAL B 1 421 ? 26.728 22.679 30.916 1.00 15.09 412 VAL B CA 1
ATOM 6826 C C . VAL B 1 421 ? 26.419 21.407 31.673 1.00 16.52 412 VAL B C 1
ATOM 6827 O O . VAL B 1 421 ? 26.313 21.413 32.903 1.00 15.52 412 VAL B O 1
ATOM 6831 N N . GLU B 1 422 ? 26.301 20.313 30.932 1.00 15.21 413 GLU B N 1
ATOM 6832 C CA . GLU B 1 422 ? 26.078 19.024 31.552 1.00 14.64 413 GLU B CA 1
ATOM 6833 C C . GLU B 1 422 ? 27.184 18.066 31.080 1.00 15.52 413 GLU B C 1
ATOM 6834 O O . GLU B 1 422 ? 27.549 18.045 29.889 1.00 15.77 413 GLU B O 1
ATOM 6840 N N . LEU B 1 423 ? 27.761 17.323 32.022 1.00 14.52 414 LEU B N 1
ATOM 6841 C CA . LEU B 1 423 ? 28.761 16.319 31.687 1.00 12.25 414 LEU B CA 1
ATOM 6842 C C . LEU B 1 423 ? 27.977 15.010 31.872 1.00 13.34 414 LEU B C 1
ATOM 6843 O O . LEU B 1 423 ? 27.541 14.685 32.977 1.00 15.23 414 LEU B O 1
ATOM 6848 N N . GLY B 1 424 ? 27.779 14.281 30.778 1.00 14.75 415 GLY B N 1
ATOM 6849 C CA . GLY B 1 424 ? 26.995 13.065 30.832 1.00 15.64 415 GLY B CA 1
ATOM 6850 C C . GLY B 1 424 ? 27.698 11.900 31.493 1.00 15.92 415 GLY B C 1
ATOM 6851 O O . GLY B 1 424 ? 28.930 11.856 31.579 1.00 14.88 415 GLY B O 1
ATOM 6852 N N . ASP B 1 425 ? 26.907 10.927 31.920 1.00 16.60 416 ASP B N 1
ATOM 6853 C CA . ASP B 1 425 ? 27.454 9.757 32.587 1.00 17.54 416 ASP B CA 1
ATOM 6854 C C . ASP B 1 425 ? 28.656 9.172 31.867 1.00 17.52 416 ASP B C 1
ATOM 6855 O O . ASP B 1 425 ? 28.681 9.097 30.636 1.00 16.67 416 ASP B O 1
ATOM 6860 N N . ASN B 1 426 ? 29.633 8.752 32.672 1.00 15.99 417 ASN B N 1
ATOM 6861 C CA . ASN B 1 426 ? 30.867 8.108 32.248 1.00 16.87 417 ASN B CA 1
ATOM 6862 C C . ASN B 1 426 ? 31.790 8.917 31.359 1.00 15.06 417 ASN B C 1
ATOM 6863 O O . ASN B 1 426 ? 32.823 8.416 30.936 1.00 17.39 417 ASN B O 1
ATOM 6868 N N . SER B 1 427 ? 31.450 10.177 31.094 1.00 15.08 418 SER B N 1
ATOM 6869 C CA . SER B 1 427 ? 32.296 10.995 30.229 1.00 13.99 418 SER B CA 1
ATOM 6870 C C . SER B 1 427 ? 33.613 11.362 30.892 1.00 15.72 418 SER B C 1
ATOM 6871 O O . SER B 1 427 ? 33.792 11.215 32.094 1.00 14.60 418 SER B O 1
ATOM 6874 N N . LEU B 1 428 ? 34.551 11.809 30.077 1.00 14.07 419 LEU B N 1
ATOM 6875 C CA . LEU B 1 428 ? 35.835 12.223 30.601 1.00 13.96 419 LEU B CA 1
ATOM 6876 C C . LEU B 1 428 ? 36.216 13.572 29.989 1.00 13.88 419 LEU B C 1
ATOM 6877 O O . LEU B 1 428 ? 36.077 13.781 28.789 1.00 16.19 419 LEU B O 1
ATOM 6882 N N . VAL B 1 429 ? 36.620 14.515 30.830 1.00 12.60 420 VAL B N 1
ATOM 6883 C CA . VAL B 1 429 ? 37.072 15.804 30.334 1.00 13.96 420 VAL B CA 1
ATOM 6884 C C . VAL B 1 429 ? 38.598 15.729 30.390 1.00 13.33 420 VAL B C 1
ATOM 6885 O O . VAL B 1 429 ? 39.156 15.435 31.429 1.00 14.43 420 VAL B O 1
ATOM 6889 N N . GLY B 1 430 ? 39.273 15.961 29.271 1.00 13.37 421 GLY B N 1
ATOM 6890 C CA . GLY B 1 430 ? 40.725 15.882 29.274 1.00 12.92 421 GLY B CA 1
ATOM 6891 C C . GLY B 1 430 ? 41.329 16.917 30.196 1.00 14.89 421 GLY B C 1
ATOM 6892 O O . GLY B 1 430 ? 40.796 18.020 30.304 1.00 14.66 421 GLY B O 1
ATOM 6893 N N . ALA B 1 431 ? 42.418 16.561 30.871 1.00 13.22 422 ALA B N 1
ATOM 6894 C CA . ALA B 1 431 ? 43.088 17.488 31.775 1.00 14.88 422 ALA B CA 1
ATOM 6895 C C . ALA B 1 431 ? 43.518 18.732 31.011 1.00 14.80 422 ALA B C 1
ATOM 6896 O O . ALA B 1 431 ? 43.927 18.663 29.837 1.00 14.84 422 ALA B O 1
ATOM 6898 N N . GLY B 1 432 ? 43.445 19.874 31.680 1.00 14.55 423 GLY B N 1
ATOM 6899 C CA . GLY B 1 432 ? 43.856 21.116 31.047 1.00 12.97 423 GLY B CA 1
ATOM 6900 C C . GLY B 1 432 ? 42.790 21.701 30.141 1.00 13.88 423 GLY B C 1
ATOM 6901 O O . GLY B 1 432 ? 42.992 22.754 29.581 1.00 14.71 423 GLY B O 1
ATOM 6902 N N . SER B 1 433 ? 41.627 21.063 30.046 1.00 14.71 424 SER B N 1
ATOM 6903 C CA . SER B 1 433 ? 40.579 21.551 29.153 1.00 16.24 424 SER B CA 1
ATOM 6904 C C . SER B 1 433 ? 39.631 22.617 29.653 1.00 16.55 424 SER B C 1
ATOM 6905 O O . SER B 1 433 ? 39.235 22.630 30.811 1.00 16.34 424 SER B O 1
ATOM 6908 N N . THR B 1 434 ? 39.243 23.505 28.750 1.00 15.07 425 THR B N 1
ATOM 6909 C CA . THR B 1 434 ? 38.208 24.472 29.073 1.00 15.49 425 THR B CA 1
ATOM 6910 C C . THR B 1 434 ? 36.971 23.888 28.366 1.00 16.97 425 THR B C 1
ATOM 6911 O O . THR B 1 434 ? 37.023 23.571 27.169 1.00 16.33 425 THR B O 1
ATOM 6915 N N . ILE B 1 435 ? 35.877 23.734 29.112 1.00 14.02 426 ILE B N 1
ATOM 6916 C CA . ILE B 1 435 ? 34.647 23.163 28.571 1.00 12.56 426 ILE B CA 1
ATOM 6917 C C . ILE B 1 435 ? 33.559 24.230 28.581 1.00 14.09 426 ILE B C 1
ATOM 6918 O O . ILE B 1 435 ? 33.209 24.759 29.634 1.00 15.74 426 ILE B O 1
ATOM 6923 N N . THR B 1 436 ? 33.028 24.550 27.398 1.00 14.02 427 THR B N 1
ATOM 6924 C CA . THR B 1 436 ? 31.966 25.540 27.246 1.00 13.95 427 THR B CA 1
ATOM 6925 C C . THR B 1 436 ? 30.669 24.905 26.775 1.00 15.34 427 THR B C 1
ATOM 6926 O O . THR B 1 436 ? 29.647 25.575 26.758 1.00 16.22 427 THR B O 1
ATOM 6930 N N . LYS B 1 437 ? 30.714 23.627 26.391 1.00 13.51 428 LYS B N 1
ATOM 6931 C CA . LYS B 1 437 ? 29.540 22.920 25.863 1.00 15.45 428 LYS B CA 1
ATOM 6932 C C . LYS B 1 437 ? 29.279 21.594 26.555 1.00 13.89 428 LYS B C 1
ATOM 6933 O O . LYS B 1 437 ? 30.198 21.003 27.123 1.00 14.08 428 LYS B O 1
ATOM 6939 N N . ASP B 1 438 ? 28.038 21.107 26.473 1.00 12.52 429 ASP B N 1
ATOM 6940 C CA . ASP B 1 438 ? 27.683 19.826 27.068 1.00 14.95 429 ASP B CA 1
ATOM 6941 C C . ASP B 1 438 ? 28.610 18.743 26.533 1.00 15.32 429 ASP B C 1
ATOM 6942 O O . ASP B 1 438 ? 29.093 18.819 25.391 1.00 13.89 429 ASP B O 1
ATOM 6947 N N . VAL B 1 439 ? 28.865 17.749 27.366 1.00 13.23 430 VAL B N 1
ATOM 6948 C CA . VAL B 1 439 ? 29.667 16.609 26.980 1.00 14.65 430 VAL B CA 1
ATOM 6949 C C . VAL B 1 439 ? 28.722 15.413 27.109 1.00 16.23 430 VAL B C 1
ATOM 6950 O O . VAL B 1 439 ? 28.280 15.089 28.213 1.00 15.37 430 VAL B O 1
ATOM 6954 N N . PRO B 1 440 ? 28.412 14.733 25.986 1.00 18.42 431 PRO B N 1
ATOM 6955 C CA . PRO B 1 440 ? 27.506 13.574 26.033 1.00 16.96 431 PRO B CA 1
ATOM 6956 C C . PRO B 1 440 ? 27.994 12.432 26.906 1.00 17.69 431 PRO B C 1
ATOM 6957 O O . PRO B 1 440 ? 29.192 12.236 27.088 1.00 17.50 431 PRO B O 1
ATOM 6961 N N . ALA B 1 441 ? 27.046 11.652 27.415 1.00 16.99 432 ALA B N 1
ATOM 6962 C CA . ALA B 1 441 ? 27.402 10.480 28.201 1.00 17.06 432 ALA B CA 1
ATOM 6963 C C . ALA B 1 441 ? 28.338 9.633 27.312 1.00 17.71 432 ALA B C 1
ATOM 6964 O O . ALA B 1 441 ? 28.180 9.585 26.082 1.00 18.33 432 ALA B O 1
ATOM 6966 N N . ASP B 1 442 ? 29.330 9.006 27.936 1.00 15.68 433 ASP B N 1
ATOM 6967 C CA . ASP B 1 442 ? 30.295 8.163 27.244 1.00 16.68 433 ASP B CA 1
ATOM 6968 C C . ASP B 1 442 ? 31.229 8.859 26.272 1.00 15.00 433 ASP B C 1
ATOM 6969 O O . ASP B 1 442 ? 31.979 8.200 25.576 1.00 17.52 433 ASP B O 1
ATOM 6974 N N . ALA B 1 443 ? 31.210 10.184 26.209 1.00 14.92 434 ALA B N 1
ATOM 6975 C CA . ALA B 1 443 ? 32.151 10.859 25.307 1.00 12.99 434 ALA B CA 1
ATOM 6976 C C . ALA B 1 443 ? 33.344 11.368 26.073 1.00 16.65 434 ALA B C 1
ATOM 6977 O O . ALA B 1 443 ? 33.375 11.322 27.300 1.00 15.59 434 ALA B O 1
ATOM 6979 N N . ILE B 1 444 ? 34.341 11.830 25.332 1.00 17.06 435 ILE B N 1
ATOM 6980 C CA . ILE B 1 444 ? 35.450 12.500 25.967 1.00 19.54 435 ILE B CA 1
ATOM 6981 C C . ILE B 1 444 ? 35.438 13.869 25.306 1.00 19.34 435 ILE B C 1
ATOM 6982 O O . ILE B 1 444 ? 34.947 14.036 24.167 1.00 18.12 435 ILE B O 1
ATOM 6987 N N . ALA B 1 445 ? 35.934 14.860 26.041 1.00 15.92 436 ALA B N 1
ATOM 6988 C CA . ALA B 1 445 ? 35.968 16.213 25.538 1.00 16.54 436 ALA B CA 1
ATOM 6989 C C . ALA B 1 445 ? 37.350 16.760 25.856 1.00 17.64 436 ALA B C 1
ATOM 6990 O O . ALA B 1 445 ? 37.864 16.608 26.981 1.00 16.69 436 ALA B O 1
ATOM 6992 N N . ILE B 1 446 ? 37.966 17.367 24.851 1.00 16.81 437 ILE B N 1
ATOM 6993 C CA . ILE B 1 446 ? 39.282 17.946 24.994 1.00 16.63 437 ILE B CA 1
ATOM 6994 C C . ILE B 1 446 ? 39.246 19.383 24.465 1.00 17.62 437 ILE B C 1
ATOM 6995 O O . ILE B 1 446 ? 38.766 19.641 23.368 1.00 18.67 437 ILE B O 1
ATOM 7000 N N . GLY B 1 447 ? 39.758 20.319 25.254 1.00 15.90 438 GLY B N 1
ATOM 7001 C CA . GLY B 1 447 ? 39.743 21.713 24.848 1.00 15.26 438 GLY B CA 1
ATOM 7002 C C . GLY B 1 447 ? 41.008 22.347 25.370 1.00 17.64 438 GLY B C 1
ATOM 7003 O O . GLY B 1 447 ? 40.987 23.119 26.351 1.00 15.83 438 GLY B O 1
ATOM 7004 N N . ARG B 1 448 ? 42.120 22.020 24.712 1.00 17.83 439 ARG B N 1
ATOM 7005 C CA . ARG B 1 448 ? 43.427 22.515 25.138 1.00 18.29 439 ARG B CA 1
ATOM 7006 C C . ARG B 1 448 ? 44.381 22.549 23.945 1.00 19.65 439 ARG B C 1
ATOM 7007 O O . ARG B 1 448 ? 44.158 21.879 22.935 1.00 18.24 439 ARG B O 1
ATOM 7015 N N . GLY B 1 449 ? 45.456 23.321 24.069 1.00 22.97 440 GLY B N 1
ATOM 7016 C CA . GLY B 1 449 ? 46.407 23.425 22.973 1.00 22.96 440 GLY B CA 1
ATOM 7017 C C . GLY B 1 449 ? 47.314 22.213 22.913 1.00 24.47 440 GLY B C 1
ATOM 7018 O O . GLY B 1 449 ? 47.586 21.603 23.937 1.00 23.56 440 GLY B O 1
ATOM 7019 N N . ARG B 1 450 ? 47.750 21.825 21.723 1.00 22.87 441 ARG B N 1
ATOM 7020 C CA . ARG B 1 450 ? 48.652 20.685 21.625 1.00 22.17 441 ARG B CA 1
ATOM 7021 C C . ARG B 1 450 ? 50.060 21.140 21.990 1.00 19.95 441 ARG B C 1
ATOM 7022 O O . ARG B 1 450 ? 50.442 22.281 21.735 1.00 19.25 441 ARG B O 1
ATOM 7030 N N . GLN B 1 451 ? 50.824 20.236 22.588 1.00 18.18 442 GLN B N 1
ATOM 7031 C CA . GLN B 1 451 ? 52.182 20.532 23.005 1.00 17.65 442 GLN B CA 1
ATOM 7032 C C . GLN B 1 451 ? 53.175 20.546 21.828 1.00 19.14 442 GLN B C 1
ATOM 7033 O O . GLN B 1 451 ? 53.186 19.619 21.002 1.00 18.14 442 GLN B O 1
ATOM 7039 N N . ILE B 1 452 ? 53.984 21.607 21.776 1.00 16.90 443 ILE B N 1
ATOM 7040 C CA . ILE B 1 452 ? 55.035 21.780 20.788 1.00 19.00 443 ILE B CA 1
ATOM 7041 C C . ILE B 1 452 ? 56.354 21.903 21.565 1.00 16.96 443 ILE B C 1
ATOM 7042 O O . ILE B 1 452 ? 56.413 22.627 22.554 1.00 16.68 443 ILE B O 1
ATOM 7051 N N . ASN B 1 453 ? 57.402 21.179 21.152 1.00 14.16 444 ASN B N 1
ATOM 7052 C CA . ASN B 1 453 ? 58.708 21.287 21.824 1.00 17.16 444 ASN B CA 1
ATOM 7053 C C . ASN B 1 453 ? 59.663 22.047 20.911 1.00 20.18 444 ASN B C 1
ATOM 7054 O O . ASN B 1 453 ? 59.705 21.797 19.700 1.00 19.77 444 ASN B O 1
ATOM 7059 N N . LYS B 1 454 ? 60.433 22.958 21.489 1.00 18.19 445 LYS B N 1
ATOM 7060 C CA . LYS B 1 454 ? 61.388 23.751 20.730 1.00 19.30 445 LYS B CA 1
ATOM 7061 C C . LYS B 1 454 ? 62.752 23.320 21.236 1.00 22.11 445 LYS B C 1
ATOM 7062 O O . LYS B 1 454 ? 63.163 23.680 22.333 1.00 19.64 445 LYS B O 1
ATOM 7068 N N . ASP B 1 455 ? 63.452 22.539 20.425 1.00 22.35 446 ASP B N 1
ATOM 7069 C CA . ASP B 1 455 ? 64.748 22.016 20.818 1.00 24.05 446 ASP B CA 1
ATOM 7070 C C . ASP B 1 455 ? 65.752 23.114 21.139 1.00 22.53 446 ASP B C 1
ATOM 7071 O O . ASP B 1 455 ? 65.847 24.101 20.411 1.00 21.92 446 ASP B O 1
ATOM 7076 N N . GLU B 1 456 ? 66.469 22.933 22.248 1.00 23.13 447 GLU B N 1
ATOM 7077 C CA . GLU B 1 456 ? 67.501 23.856 22.737 1.00 23.18 447 GLU B CA 1
ATOM 7078 C C . GLU B 1 456 ? 67.068 25.277 23.096 1.00 23.06 447 GLU B C 1
ATOM 7079 O O . GLU B 1 456 ? 67.884 26.079 23.540 1.00 25.23 447 GLU B O 1
ATOM 7085 N N . TYR B 1 457 ? 65.790 25.598 22.933 1.00 22.30 448 TYR B N 1
ATOM 7086 C CA A TYR B 1 457 ? 65.300 26.937 23.218 0.50 23.45 448 TYR B CA 1
ATOM 7087 C CA B TYR B 1 457 ? 65.323 26.948 23.225 0.50 23.35 448 TYR B CA 1
ATOM 7088 C C . TYR B 1 457 ? 65.510 27.390 24.670 1.00 22.51 448 TYR B C 1
ATOM 7089 O O . TYR B 1 457 ? 65.642 28.589 24.941 1.00 24.15 448 TYR B O 1
ATOM 7106 N N . ALA B 1 458 ? 65.532 26.439 25.603 1.00 20.01 449 ALA B N 1
ATOM 7107 C CA . ALA B 1 458 ? 65.695 26.801 27.010 1.00 21.79 449 ALA B CA 1
ATOM 7108 C C . ALA B 1 458 ? 67.038 27.460 27.318 1.00 24.15 449 ALA B C 1
ATOM 7109 O O . ALA B 1 458 ? 67.133 28.277 28.240 1.00 24.32 449 ALA B O 1
ATOM 7111 N N . THR B 1 459 ? 68.074 27.108 26.557 1.00 24.82 450 THR B N 1
ATOM 7112 C CA . THR B 1 459 ? 69.403 27.691 26.777 1.00 27.24 450 THR B CA 1
ATOM 7113 C C . THR B 1 459 ? 69.384 29.201 26.582 1.00 29.91 450 THR B C 1
ATOM 7114 O O . THR B 1 459 ? 70.308 29.896 26.995 1.00 30.01 450 THR B O 1
ATOM 7118 N N . ARG B 1 460 ? 68.336 29.703 25.937 1.00 31.86 451 ARG B N 1
ATOM 7119 C CA . ARG B 1 460 ? 68.220 31.132 25.688 1.00 34.45 451 ARG B CA 1
ATOM 7120 C C . ARG B 1 460 ? 67.405 31.838 26.772 1.00 33.45 451 ARG B C 1
ATOM 7121 O O . ARG B 1 460 ? 67.239 33.062 26.721 1.00 32.61 451 ARG B O 1
ATOM 7129 N N . LEU B 1 461 ? 66.907 31.098 27.763 1.00 29.01 452 LEU B N 1
ATOM 7130 C CA . LEU B 1 461 ? 66.075 31.749 28.782 1.00 26.46 452 LEU B CA 1
ATOM 7131 C C . LEU B 1 461 ? 66.740 32.008 30.135 1.00 26.88 452 LEU B C 1
ATOM 7132 O O . LEU B 1 461 ? 67.678 31.314 30.528 1.00 25.58 452 LEU B O 1
ATOM 7137 N N . PRO B 1 462 ? 66.255 33.033 30.868 1.00 26.73 453 PRO B N 1
ATOM 7138 C CA . PRO B 1 462 ? 66.782 33.430 32.182 1.00 26.84 453 PRO B CA 1
ATOM 7139 C C . PRO B 1 462 ? 66.951 32.343 33.233 1.00 25.63 453 PRO B C 1
ATOM 7140 O O . PRO B 1 462 ? 67.856 32.434 34.064 1.00 26.11 453 PRO B O 1
ATOM 7144 N N . HIS B 1 463 ? 66.104 31.313 33.210 1.00 23.05 454 HIS B N 1
ATOM 7145 C CA . HIS B 1 463 ? 66.218 30.269 34.223 1.00 21.88 454 HIS B CA 1
ATOM 7146 C C . HIS B 1 463 ? 67.351 29.310 33.948 1.00 22.47 454 HIS B C 1
ATOM 7147 O O . HIS B 1 463 ? 67.814 28.618 34.857 1.00 19.86 454 HIS B O 1
ATOM 7154 N N . HIS B 1 464 ? 67.792 29.238 32.697 1.00 24.36 455 HIS B N 1
ATOM 7155 C CA . HIS B 1 464 ? 68.865 28.294 32.362 1.00 24.45 455 HIS B CA 1
ATOM 7156 C C . HIS B 1 464 ? 70.153 28.564 33.118 1.00 25.84 455 HIS B C 1
ATOM 7157 O O . HIS B 1 464 ? 70.592 29.715 33.231 1.00 23.52 455 HIS B O 1
ATOM 7164 N N . PRO B 1 465 ? 70.772 27.501 33.660 1.00 27.66 456 PRO B N 1
ATOM 7165 C CA . PRO B 1 465 ? 72.020 27.594 34.414 1.00 30.76 456 PRO B CA 1
ATOM 7166 C C . PRO B 1 465 ? 73.120 28.348 33.678 1.00 34.38 456 PRO B C 1
ATOM 7167 O O . PRO B 1 465 ? 73.898 29.063 34.303 1.00 36.34 456 PRO B O 1
ATOM 7171 N N . LYS B 1 466 ? 73.193 28.206 32.358 1.00 35.95 457 LYS B N 1
ATOM 7172 C CA . LYS B 1 466 ? 74.249 28.907 31.639 1.00 38.33 457 LYS B CA 1
ATOM 7173 C C . LYS B 1 466 ? 74.006 30.408 31.524 1.00 39.15 457 LYS B C 1
ATOM 7174 O O . LYS B 1 466 ? 74.879 31.131 31.046 1.00 40.97 457 LYS B O 1
ATOM 7185 N N . ASN B 1 467 ? 72.842 30.878 31.970 1.00 38.73 458 ASN B N 1
ATOM 7186 C CA . ASN B 1 467 ? 72.527 32.298 31.898 1.00 41.54 458 ASN B CA 1
ATOM 7187 C C . ASN B 1 467 ? 72.491 32.996 33.250 1.00 45.18 458 ASN B C 1
ATOM 7188 O O . ASN B 1 467 ? 71.695 33.914 33.469 1.00 44.97 458 ASN B O 1
ATOM 7193 N N . GLN B 1 468 ? 73.367 32.562 34.149 1.00 48.37 459 GLN B N 1
ATOM 7194 C CA . GLN B 1 468 ? 73.470 33.147 35.476 1.00 51.16 459 GLN B CA 1
ATOM 7195 C C . GLN B 1 468 ? 74.680 32.586 36.203 1.00 53.89 459 GLN B C 1
ATOM 7196 O O . GLN B 1 468 ? 75.010 33.107 37.293 1.00 56.09 459 GLN B O 1
#

Nearest PDB structures (foldseek):
  1g97-assembly1_A  TM=9.998E-01  e=8.712E-75  Streptococcus pneumoniae
  7kr9-assembly1_A  TM=9.690E-01  e=2.482E-74  Streptococcus pneumoniae D39
  1hm8-assembly1_A  TM=9.703E-01  e=1.515E-73  Streptococcus pneumoniae
  1hm0-assembly1_A  TM=9.715E-01  e=3.652E-69  Streptococcus pneumoniae
  4g3q-assembly1_A  TM=9.738E-01  e=1.263E-47  Mycobacterium tuberculosis

Organism: Streptococcus pneumoniae serotype 4 (strain ATCC BAA-334 / TIGR4) (NCBI:txid170187)

B-factor: mean 23.48, std 10.79, range [7.02, 65.3]

Secondary structure (DSSP, 8-state):
-EEEEEE-----GGG--SS-GGGSEETTEEHHHHHHHHHHTT--SEEEEEE-TTHHHHHHSSSSSSEEEE-SS---HHHHHHTTHHHHTT--SEEEEEETT-TT--HHHHHHHHHHHHHTT-SEEEEEEE-S--TTSPEEEE-TT--EEEEE-TTT--TTGGG--EEEEEEEEEEHHHHHHHHTT--S-STT-S--TTHHHHHHHHHT--EEEEE-SSGGGG----SHHHHHHHHHHHHHHHHHHHHHTT-EES-GGG-EE-TT-EE-TT-EE-SS-EEESS-EE-TT-EE-TT-EEES-EE-TT-EE-S-EEES-EE-TT-EE-SS-EE-SS-EE-TT-EEEEEEEEES-EE-TT-EEEEEEEEESEEE-TT-EE-TT-EEE-B-SS-B--EEE-TT-EE-TT-EEESS-EE-TT-EEPTT-EE-S-B-TT-EE--SPPP---TTGGGGSTTSGGG-/-EEEEEE-----GGG--SS-GGGSEETTEEHHHHHHHHHHTT--SEEEEEE-TTHHHHTTSSSSSSEEEE-SS---HHHHHHTTHHHHTT--SEEEEEETT-TT--HHHHHHHHHHHHHTT-SEEEEEEE-S--TTSPEEEE-TT--EEEEE-TTT--TTGGG--EEEEEEEEEEHHHHHHHHTT--S-STT-S--TTHHHHHHHHTT--EEEEE-SSGGGG----SHHHHHHHHHHHHHHHHHHHHHTT-EES-GGG-EE-TT-EE-TT-EE-SS-EEESS-EE-TT-EE-TT-EEES-EE-TT-EE-S-EEES-EE-TT-EE-SS-EE-SS-EE-TT-EEEEEEEEES-EE-TT-EEEEEEEEESEEE-SS-EE-TT-EEE-B-SS-B--EEE-TT-EE-TT-EEESS-EE-TT-EEPTT-EE-S-B-TT-EE--SPPP---TTGGGGSTTSGGG-

Sequence (916 aa):
SNFAIILAAGKGTRMKSDLPKVLHKVAGISMLEHVFFRSVGAIQPEKKTVTVVGHKAELVEEVLAGQTEFVTQSEQLGTGHAVMMTEPILEGLSGHTLVIAGDTPLITGESLKNLIDDFHINHKNVATILTAETDNPFGYGRIVRNDNAEVLRIVEQKDATDFEKQQIKEINTGTYVFDNERLFEALKNINTNNAQGEYYITDVIGIFRETGEKVGAYTLKDFDESLGVNDRVALATAESVMRRRINHKHMVNGVSFVNPEATYIDIDVEIAPEVQIEANVILKGQTKIGAETVLTNGTYVVDSTIGAGAVITNSMIEESSVADGVTVGPYAHIRPNSSLGAQVHIGNFVEVKGSSIGENTKAGHLTYIGNCEVGSNVNFGAGTITVNYDGKNKYKTVIGDNVFVGSNSTIIAPVELGDNSLVGAGSTITKDVPADAIAIGRGRQINKDEYYATRLPHHPKNQSNFAIILAAGKGTRMKSDLPKVLHKVAGISMLEHVFFRSVGAIQPEKKTVTVVGHKAELVEEVLAGQTEFVTQSEQLGTGHAVMMTEPILEGLSGHTLVIAGDTPLITGESLKNLIDDFHINHKNVATILTAETDNPFGYGRIVRNDNAEVLRIVEQKDATDFEKQQIKEINTGTYVFDNERLFEALKNINTNNAQGEYYITDVIGIFRETGEKVGAYTLKDFDESLGVNDRVALATAESVMRRRINHKHMVNGVSFVNPEATYIDIDVEIAPEVQIEANVILKGQTKIGAETVLTNGTYVVDSTIGAGAVITNSMIEESSVADGVTVGPYAHIRPNSSLGAQVHIGNFVEVKGSSIGENTKAGHLTYIGNCEVGSNVNFGAGTITVNYDGKNKYKTVIGDNVFVGSNSTIIAPVELGDNSLVGAGSTITKDVPADAIAIGRGRQINKDEYYATRLPHHPKNQ

Radius of gyration: 57.02 Å; Cα contacts (8 Å, |Δi|>4): 2482; chains: 2; bounding box: 88×73×184 Å

InterPro domains:
  IPR001451 Hexapeptide repeat [PF00132] (394-428)
  IPR005835 Nucleotidyl transferase domain [PF00483] (5-219)
  IPR005882 Bifunctional protein GlmU [MF_01631] (2-451)
  IPR005882 Bifunctional protein GlmU [TIGR01173] (5-450)
  IPR011004 Trimeric LpxA-like superfamily [SSF51161] (218-438)
  IPR018357 Hexapeptide transferase, conserved site [PS00101] (402-430)
  IPR029044 Nucleotide-diphospho-sugar transferases [G3DSA:3.90.550.10] (1-251)
  IPR029044 Nucleotide-diphospho-sugar transferases [SSF53448] (4-252)
  IPR038009 GlmU, C-terminal LbH domain [cd03353] (251-442)
  IPR050065 Bifunctional protein GlmU-like [PTHR43584] (5-414)

Solvent-accessible surface area: 42547 Å² total; per-residue (Å²): 84,31,11,0,0,0,22,5,3,47,111,4,87,127,1,172,36,118,69,4,20,10,15,16,133,0,12,26,21,3,0,0,32,9,1,17,119,10,3,40,33,12,142,28,113,73,17,0,0,0,0,15,44,64,5,140,86,0,61,130,33,54,72,62,104,14,78,48,18,76,4,80,98,44,68,9,66,0,26,6,0,54,57,0,80,111,44,0,76,66,70,72,14,51,0,0,0,0,22,1,20,4,2,0,2,30,14,110,10,0,88,53,0,15,78,48,2,76,97,82,168,9,25,0,0,0,0,0,0,89,36,115,118,10,162,35,44,6,6,4,17,85,39,163,110,62,72,7,43,96,10,11,35,25,140,49,11,76,119,158,20,85,137,39,89,27,0,11,6,20,0,4,0,0,35,0,84,58,0,9,76,1,4,144,94,15,74,47,128,38,69,73,43,55,60,16,4,8,51,0,0,20,29,0,103,144,80,63,45,102,24,10,17,33,55,4,182,67,84,72,17,7,27,16,0,63,53,121,118,16,25,60,57,0,56,27,18,2,53,104,79,5,0,107,90,3,72,107,77,38,4,65,21,116,56,33,90,24,0,79,4,16,45,55,7,99,16,29,76,115,0,99,2,64,19,69,0,40,0,73,19,122,0,102,6,17,39,110,0,44,0,20,69,27,0,63,0,36,57,2,62,6,15,37,36,1,54,0,41,47,3,74,0,38,92,9,49,6,34,80,18,0,52,2,12,51,130,6,60,0,84,31,110,4,41,3,18,42,98,0,55,0,2,44,106,3,48,0,51,24,3,49,4,16,91,63,0,104,0,13,82,103,5,37,0,1,47,3,79,6,17,18,73,2,46,2,10,33,17,0,71,2,44,12,119,89,53,176,75,117,78,99,1,49,3,14,56,71,1,100,0,4,47,107,0,43,0,61,12,90,9,90,0,9,63,81,0,66,0,6,48,38,1,66,9,81,159,95,5,90,57,109,30,113,18,99,32,128,74,231,157,125,122,126,134,124,94,45,42,161,75,111,124,36,100,154,69,172,83,31,12,0,0,0,23,5,3,45,111,4,88,125,1,176,35,131,68,3,21,11,15,17,132,0,11,28,20,4,0,0,35,8,1,20,118,10,3,40,32,13,142,28,112,67,16,0,0,0,0,15,46,83,5,142,82,0,62,125,43,58,70,62,127,16,68,45,18,74,4,80,98,44,66,9,67,0,24,6,0,51,55,0,80,103,48,0,78,67,73,71,14,52,0,0,0,0,22,1,21,5,2,0,2,32,14,107,11,0,86,55,0,14,78,46,2,78,98,83,169,10,25,0,0,0,0,0,0,90,36,116,117,10,161,36,42,5,6,3,16,86,40,162,108,62,73,7,44,98,10,14,34,25,138,46,12,79,116,156,20,85,133,39,88,29,0,12,5,19,0,4,0,0,35,0,81,58,0,7,80,0,4,148,93,16,73,50,128,37,70,72,44,54,58,15,5,9,50,0,0,21,30,0,102,148,78,63,44,101,25,10,20,33,54,4,179,66,79,75,17,6,28,14,0,62,53,121,118,15,24,60,58,0,56,26,18,2,52,102,79,4,0,109,91,5,73,108,77,38,4,66,21,115,56,34,89,24,0,79,5,17,44,55,7,101,14,26,75,114,1,101,2,68,18,69,0,41,0,71,20,123,1,102,5,17,39,112,0,41,0,20,68,26,0,62,0,36,57,1,60,6,16,36,37,1,56,0,40,46,4,77,0,35,93,10,50,6,32,83,19,0,51,2,11,50,129,6,60,0,85,33,110,3,42,3,19,42,95,0,58,0,3,44,106,3,48,0,50,23,3,48,5,15,94,64,0,106,0,14,81,105,5,38,0,1,47,4,80,6,16,19,74,2,46,2,8,32,16,0,70,2,44,11,120,91,55,173,77,117,80,101,2,50,3,14,56,71,1,100,0,4,46,104,0,43,0,63,10,91,8,88,0,8,61,82,0,63,0,7,49,39,0,66,10,81,159,96,5,91,57,110,31,113,22,101,30,131,72,233,156,122,120,127,133,125,95,45,40,162,74,111,123,36,98,153,69,172

CATH classification: 3.90.5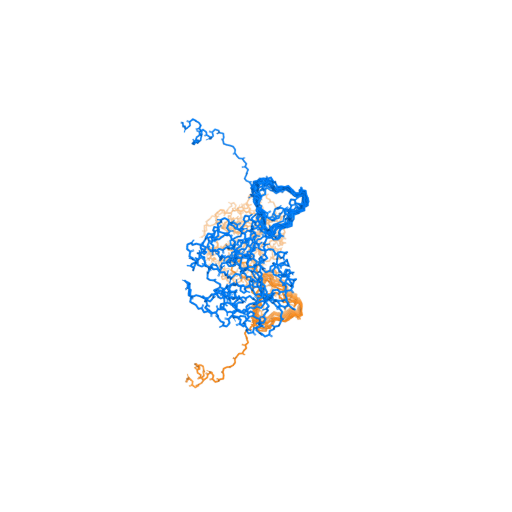50.10 (+1 more: 2.160.10.10)